Protein 3B98 (pdb70)

Structure (mmCIF, N/CA/C/O backbone):
data_3B98
#
_entry.id   3B98
#
_cell.length_a   58.667
_cell.length_b   87.896
_cell.length_c   190.854
_cell.angle_alpha   90.00
_cell.angle_beta   90.00
_cell.angle_gamma   90.00
#
_symmetry.space_group_name_H-M   'P 21 21 21'
#
loop_
_entity.id
_entity.type
_entity.pdbx_description
1 polymer 'Prostaglandin I2 synthase'
2 non-polymer 'PROTOPORPHYRIN IX CONTAINING FE'
3 water water
#
loop_
_atom_site.group_PDB
_atom_site.id
_atom_site.type_symbol
_atom_site.label_atom_id
_atom_site.label_alt_id
_atom_site.label_comp_id
_atom_site.label_asym_id
_atom_site.label_entity_id
_atom_site.label_seq_id
_atom_site.pdbx_PDB_ins_code
_atom_site.Cartn_x
_atom_site.Cartn_y
_atom_site.Cartn_z
_atom_site.occupancy
_atom_site.B_iso_or_equiv
_atom_site.auth_seq_id
_atom_site.auth_comp_id
_atom_site.auth_asym_id
_atom_site.auth_atom_id
_atom_site.pdbx_PDB_model_num
ATOM 1 N N . ARG A 1 13 ? 8.944 8.844 27.409 1.00 22.75 22 ARG A N 1
ATOM 2 C CA . ARG A 1 13 ? 7.947 8.154 26.532 1.00 20.96 22 ARG A CA 1
ATOM 3 C C . ARG A 1 13 ? 7.334 9.111 25.511 1.00 21.70 22 ARG A C 1
ATOM 4 O O . ARG A 1 13 ? 6.926 10.217 25.854 1.00 24.10 22 ARG A O 1
ATOM 12 N N . THR A 1 14 ? 7.269 8.666 24.261 1.00 20.79 23 THR A N 1
ATOM 13 C CA . THR A 1 14 ? 6.699 9.445 23.168 1.00 21.45 23 THR A CA 1
ATOM 14 C C . THR A 1 14 ? 5.777 8.549 22.336 1.00 19.96 23 THR A C 1
ATOM 15 O O . THR A 1 14 ? 6.073 7.369 22.132 1.00 19.65 23 THR A O 1
ATOM 19 N N . ARG A 1 15 ? 4.655 9.105 21.882 1.00 20.65 24 ARG A N 1
ATOM 20 C CA . ARG A 1 15 ? 3.740 8.399 20.978 1.00 21.17 24 ARG A CA 1
ATOM 21 C C . ARG A 1 15 ? 4.414 7.992 19.673 1.00 22.54 24 ARG A C 1
ATOM 22 O O . ARG A 1 15 ? 5.065 8.810 19.023 1.00 22.79 24 ARG A O 1
ATOM 30 N N . ARG A 1 16 ? 4.243 6.726 19.299 1.00 21.40 25 ARG A N 1
ATOM 31 C CA . ARG A 1 16 ? 4.641 6.234 17.981 1.00 20.36 25 ARG A CA 1
ATOM 32 C C . ARG A 1 16 ? 3.419 6.252 17.066 1.00 19.38 25 ARG A C 1
ATOM 33 O O . ARG A 1 16 ? 2.306 6.533 17.518 1.00 17.77 25 ARG A O 1
ATOM 41 N N . ARG A 1 17 ? 3.631 5.971 15.782 1.00 20.61 26 ARG A N 1
ATOM 42 C CA . ARG A 1 17 ? 2.570 6.045 14.773 1.00 22.60 26 ARG A CA 1
ATOM 43 C C . ARG A 1 17 ? 1.399 5.141 15.152 1.00 20.01 26 ARG A C 1
ATOM 44 O O . ARG A 1 17 ? 1.590 3.983 15.527 1.00 18.50 26 ARG A O 1
ATOM 52 N N . ASN A 1 18 ? 0.195 5.701 15.074 1.00 19.02 27 ASN A N 1
ATOM 53 C CA . ASN A 1 18 ? -1.047 4.984 15.363 1.00 20.53 27 ASN A CA 1
ATOM 54 C C . ASN A 1 18 ? -1.223 4.481 16.807 1.00 20.19 27 ASN A C 1
ATOM 55 O O . ASN A 1 18 ? -2.170 3.761 17.090 1.00 20.30 27 ASN A O 1
ATOM 60 N N . GLU A 1 19 ? -0.328 4.862 17.713 1.00 18.74 28 GLU A N 1
ATOM 61 C CA . GLU A 1 19 ? -0.543 4.580 19.131 1.00 17.98 28 GLU A CA 1
ATOM 62 C C . GLU A 1 19 ? -1.719 5.435 19.627 1.00 16.05 28 GLU A C 1
ATOM 63 O O . GLU A 1 19 ? -2.006 6.490 19.045 1.00 13.05 28 GLU A O 1
ATOM 69 N N . PRO A 1 20 ? -2.435 4.967 20.673 1.00 15.48 29 PRO A N 1
ATOM 70 C CA . PRO A 1 20 ? -3.533 5.758 21.234 1.00 15.97 29 PRO A CA 1
ATOM 71 C C . PRO A 1 20 ? -3.054 7.114 21.761 1.00 15.22 29 PRO A C 1
ATOM 72 O O . PRO A 1 20 ? -1.857 7.290 21.991 1.00 15.75 29 PRO A O 1
ATOM 76 N N . PRO A 1 21 ? -3.981 8.074 21.948 1.00 15.22 30 PRO A N 1
ATOM 77 C CA . PRO A 1 21 ? -3.630 9.295 22.664 1.00 14.90 30 PRO A CA 1
ATOM 78 C C . PRO A 1 21 ? -2.916 8.981 23.988 1.00 16.63 30 PRO A C 1
ATOM 79 O O . PRO A 1 21 ? -3.237 7.984 24.647 1.00 13.19 30 PRO A O 1
ATOM 83 N N . LEU A 1 22 ? -1.964 9.835 24.359 1.00 15.25 31 LEU A N 1
ATOM 84 C CA . LEU A 1 22 ? -1.099 9.600 25.508 1.00 15.57 31 LEU A CA 1
ATOM 85 C C . LEU A 1 22 ? -1.311 10.695 26.542 1.00 16.76 31 LEU A C 1
ATOM 86 O O . LEU A 1 22 ? -1.249 11.892 26.225 1.00 18.95 31 LEU A O 1
ATOM 91 N N . ASP A 1 23 ? -1.580 10.277 27.778 1.00 16.63 32 ASP A N 1
ATOM 92 C CA . ASP A 1 23 ? -1.853 11.209 28.866 1.00 17.06 32 ASP A CA 1
ATOM 93 C C . ASP A 1 23 ? -1.001 10.843 30.071 1.00 17.60 32 ASP A C 1
ATOM 94 O O . ASP A 1 23 ? -1.314 9.903 30.811 1.00 16.02 32 ASP A O 1
ATOM 99 N N . LYS A 1 24 ? 0.083 11.596 30.251 1.00 17.88 33 LYS A N 1
ATOM 100 C CA . LYS A 1 24 ? 1.093 11.306 31.261 1.00 15.83 33 LYS A CA 1
ATOM 101 C C . LYS A 1 24 ? 0.759 11.873 32.640 1.00 16.10 33 LYS A C 1
ATOM 102 O O . LYS A 1 24 ? 1.230 11.362 33.651 1.00 12.41 33 LYS A O 1
ATOM 108 N N . GLY A 1 25 ? -0.043 12.934 32.687 1.00 15.88 34 GLY A N 1
ATOM 109 C CA . GLY A 1 25 ? -0.257 13.653 33.938 1.00 15.77 34 GLY A CA 1
ATOM 110 C C . GLY A 1 25 ? 0.952 14.512 34.295 1.00 17.83 34 GLY A C 1
ATOM 111 O O . GLY A 1 25 ? 2.010 14.404 33.678 1.00 15.51 34 GLY A O 1
ATOM 112 N N . MET A 1 26 ? 0.802 15.363 35.303 1.00 18.14 35 MET A N 1
ATOM 113 C CA . MET A 1 26 ? 1.853 16.321 35.641 1.00 21.41 35 MET A CA 1
ATOM 114 C C . MET A 1 26 ? 2.913 15.813 36.616 1.00 18.19 35 MET A C 1
ATOM 115 O O . MET A 1 26 ? 4.017 16.355 36.664 1.00 17.79 35 MET A O 1
ATOM 120 N N . ILE A 1 27 ? 2.584 14.775 37.381 1.00 17.89 36 ILE A N 1
ATOM 121 C CA . ILE A 1 27 ? 3.535 14.173 38.328 1.00 16.62 36 ILE A CA 1
ATOM 122 C C . ILE A 1 27 ? 4.470 13.198 37.606 1.00 17.88 36 ILE A C 1
ATOM 123 O O . ILE A 1 27 ? 4.016 12.170 37.085 1.00 15.29 36 ILE A O 1
ATOM 128 N N . PRO A 1 28 ? 5.786 13.522 37.564 1.00 19.39 37 PRO A N 1
ATOM 129 C CA . PRO A 1 28 ? 6.752 12.675 36.870 1.00 19.66 37 PRO A CA 1
ATOM 130 C C . PRO A 1 28 ? 6.748 11.258 37.435 1.00 21.41 37 PRO A C 1
ATOM 131 O O . PRO A 1 28 ? 6.705 11.082 38.656 1.00 22.52 37 PRO A O 1
ATOM 135 N N . TRP A 1 29 ? 6.767 10.276 36.531 1.00 20.76 38 TRP A N 1
ATOM 136 C CA . TRP A 1 29 ? 6.790 8.841 36.845 1.00 20.41 38 TRP A CA 1
ATOM 137 C C . TRP A 1 29 ? 5.464 8.319 37.404 1.00 20.38 38 TRP A C 1
ATOM 138 O O . TRP A 1 29 ? 4.879 7.371 36.855 1.00 18.91 38 TRP A O 1
ATOM 149 N N . LEU A 1 30 ? 5.000 8.936 38.489 1.00 18.56 39 LEU A N 1
ATOM 150 C CA . LEU A 1 30 ? 3.780 8.513 39.173 1.00 20.11 39 LEU A CA 1
ATOM 151 C C . LEU A 1 30 ? 2.534 8.709 38.313 1.00 18.90 39 LEU A C 1
ATOM 152 O O . LEU A 1 30 ? 1.648 7.849 38.291 1.00 19.48 39 LEU A O 1
ATOM 157 N N . GLY A 1 31 ? 2.475 9.836 37.608 1.00 17.50 40 GLY A N 1
ATOM 158 C CA . GLY A 1 31 ? 1.365 10.138 36.700 1.00 17.60 40 GLY A CA 1
ATOM 159 C C . GLY A 1 31 ? 0.001 10.173 37.365 1.00 17.42 40 GLY A C 1
ATOM 160 O O . GLY A 1 31 ? -0.203 10.881 38.360 1.00 15.42 40 GLY A O 1
ATOM 161 N N . HIS A 1 32 ? -0.922 9.385 36.816 1.00 14.83 41 HIS A N 1
ATOM 162 C CA . HIS A 1 32 ? -2.307 9.360 37.266 1.00 13.90 41 HIS A CA 1
ATOM 163 C C . HIS A 1 32 ? -2.609 8.268 38.309 1.00 14.71 41 HIS A C 1
ATOM 164 O O . HIS A 1 32 ? -3.768 8.022 38.620 1.00 14.61 41 HIS A O 1
ATOM 171 N N . ALA A 1 33 ? -1.578 7.620 38.841 1.00 15.09 42 ALA A N 1
ATOM 172 C CA . ALA A 1 33 ? -1.774 6.491 39.762 1.00 18.64 42 ALA A CA 1
ATOM 173 C C . ALA A 1 33 ? -2.809 6.736 40.874 1.00 18.48 42 ALA A C 1
ATOM 174 O O . ALA A 1 33 ? -3.730 5.933 41.061 1.00 17.31 42 ALA A O 1
ATOM 176 N N . LEU A 1 34 ? -2.682 7.862 41.573 1.00 20.29 43 LEU A N 1
ATOM 177 C CA . LEU A 1 34 ? -3.539 8.165 42.721 1.00 20.38 43 LEU A CA 1
ATOM 178 C C . LEU A 1 34 ? -5.002 8.389 42.328 1.00 20.28 43 LEU A C 1
ATOM 179 O O . LEU A 1 34 ? -5.902 7.765 42.894 1.00 18.84 43 LEU A O 1
ATOM 184 N N . GLU A 1 35 ? -5.226 9.297 41.379 1.00 18.89 44 GLU A N 1
ATOM 185 C CA . GLU A 1 35 ? -6.565 9.628 40.887 1.00 18.75 44 GLU A CA 1
ATOM 186 C C . GLU A 1 35 ? -7.288 8.417 40.289 1.00 16.15 44 GLU A C 1
ATOM 187 O O . GLU A 1 35 ? -8.460 8.194 40.569 1.00 15.94 44 GLU A O 1
ATOM 193 N N . PHE A 1 36 ? -6.578 7.659 39.457 1.00 17.84 45 PHE A N 1
ATOM 194 C CA . PHE A 1 36 ? -7.075 6.407 38.867 1.00 18.36 45 PHE A CA 1
ATOM 195 C C . PHE A 1 36 ? -7.573 5.441 39.965 1.00 17.80 45 PHE A C 1
ATOM 196 O O . PHE A 1 36 ? -8.665 4.880 39.867 1.00 17.09 45 PHE A O 1
ATOM 204 N N . GLY A 1 37 ? -6.776 5.263 41.015 1.00 20.03 46 GLY A N 1
ATOM 205 C CA . GLY A 1 37 ? -7.121 4.333 42.093 1.00 20.26 46 GLY A CA 1
ATOM 206 C C . GLY A 1 37 ? -8.271 4.784 42.974 1.00 22.10 46 GLY A C 1
ATOM 207 O O . GLY A 1 37 ? -9.060 3.959 43.445 1.00 24.13 46 GLY A O 1
ATOM 208 N N . LYS A 1 38 ? -8.378 6.094 43.188 1.00 21.74 47 LYS A N 1
ATOM 209 C CA . LYS A 1 38 ? -9.384 6.656 44.099 1.00 23.30 47 LYS A CA 1
ATOM 210 C C . LYS A 1 38 ? -10.826 6.559 43.599 1.00 22.27 47 LYS A C 1
ATOM 211 O O . LYS A 1 38 ? -11.755 6.364 44.392 1.00 20.47 47 LYS A O 1
ATOM 217 N N . ASP A 1 39 ? -11.012 6.724 42.291 1.00 19.42 48 ASP A N 1
ATOM 218 C CA . ASP A 1 39 ? -12.312 6.523 41.651 1.00 17.28 48 ASP A CA 1
ATOM 219 C C . ASP A 1 39 ? -12.047 6.205 40.187 1.00 16.93 48 ASP A C 1
ATOM 220 O O . ASP A 1 39 ? -11.902 7.108 39.368 1.00 15.56 48 ASP A O 1
ATOM 225 N N . ALA A 1 40 ? -11.957 4.910 39.879 1.00 16.55 49 ALA A N 1
ATOM 226 C CA . ALA A 1 40 ? -11.566 4.446 38.556 1.00 17.54 49 ALA A CA 1
ATOM 227 C C . ALA A 1 40 ? -12.585 4.825 37.481 1.00 17.18 49 ALA A C 1
ATOM 228 O O . ALA A 1 40 ? -12.205 5.131 36.353 1.00 17.98 49 ALA A O 1
ATOM 230 N N . ALA A 1 41 ? -13.867 4.811 37.844 1.00 15.72 50 ALA A N 1
ATOM 231 C CA . ALA A 1 41 ? -14.949 5.146 36.923 1.00 17.03 50 ALA A CA 1
ATOM 232 C C . ALA A 1 41 ? -14.939 6.625 36.579 1.00 16.70 50 ALA A C 1
ATOM 233 O O . ALA A 1 41 ? -15.091 6.980 35.422 1.00 14.37 50 ALA A O 1
ATOM 235 N N . LYS A 1 42 ? -14.772 7.473 37.591 1.00 16.83 51 LYS A N 1
ATOM 236 C CA . LYS A 1 42 ? -14.704 8.919 37.394 1.00 18.49 51 LYS A CA 1
ATOM 237 C C . LYS A 1 42 ? -13.518 9.291 36.501 1.00 15.86 51 LYS A C 1
ATOM 238 O O . LYS A 1 42 ? -13.682 10.028 35.528 1.00 16.53 51 LYS A O 1
ATOM 244 N N . PHE A 1 43 ? -12.337 8.774 36.844 1.00 13.94 52 PHE A N 1
ATOM 245 C CA . PHE A 1 43 ? -11.106 9.027 36.098 1.00 15.27 52 PHE A CA 1
ATOM 246 C C . PHE A 1 43 ? -11.169 8.534 34.642 1.00 16.01 52 PHE A C 1
ATOM 247 O O . PHE A 1 43 ? -10.863 9.290 33.716 1.00 15.59 52 PHE A O 1
ATOM 255 N N . LEU A 1 44 ? -11.562 7.273 34.442 1.00 15.91 53 LEU A N 1
ATOM 256 C CA . LEU A 1 44 ? -11.646 6.708 33.091 1.00 15.23 53 LEU A CA 1
ATOM 257 C C . LEU A 1 44 ? -12.765 7.316 32.251 1.00 14.60 53 LEU A C 1
ATOM 258 O O . LEU A 1 44 ? -12.670 7.344 31.024 1.00 16.60 53 LEU A O 1
ATOM 263 N N . THR A 1 45 ? -13.816 7.805 32.903 1.00 14.56 54 THR A N 1
ATOM 264 C CA . THR A 1 45 ? -14.871 8.544 32.207 1.00 16.72 54 THR A CA 1
ATOM 265 C C . THR A 1 45 ? -14.346 9.905 31.724 1.00 16.59 54 THR A C 1
ATOM 266 O O . THR A 1 45 ? -14.587 10.296 30.585 1.00 17.41 54 THR A O 1
ATOM 270 N N . ARG A 1 46 ? -13.633 10.604 32.606 1.00 18.54 55 ARG A N 1
ATOM 271 C CA . ARG A 1 46 ? -12.942 11.862 32.298 1.00 21.39 55 ARG A CA 1
ATOM 272 C C . ARG A 1 46 ? -11.984 11.671 31.116 1.00 18.53 55 ARG A C 1
ATOM 273 O O . ARG A 1 46 ? -11.935 12.492 30.201 1.00 20.47 55 ARG A O 1
ATOM 281 N N . MET A 1 47 ? -11.223 10.583 31.152 1.00 16.33 56 MET A N 1
ATOM 282 C CA . MET A 1 47 ? -10.274 10.259 30.090 1.00 16.11 56 MET A CA 1
ATOM 283 C C . MET A 1 47 ? -10.962 9.945 28.763 1.00 14.69 56 MET A C 1
ATOM 284 O O . MET A 1 47 ? -10.474 10.355 27.714 1.00 16.23 56 MET A O 1
ATOM 289 N N . LYS A 1 48 ? -12.096 9.241 28.818 1.00 14.73 57 LYS A N 1
ATOM 290 C CA . LYS A 1 48 ? -12.900 8.955 27.625 1.00 17.09 57 LYS A CA 1
ATOM 291 C C . LYS A 1 48 ? -13.422 10.246 26.989 1.00 18.02 57 LYS A C 1
ATOM 292 O O . LYS A 1 48 ? -13.351 10.411 25.774 1.00 16.76 57 LYS A O 1
ATOM 298 N N . GLU A 1 49 ? -13.936 11.155 27.816 1.00 18.65 58 GLU A N 1
ATOM 299 C CA . GLU A 1 49 ? -14.449 12.433 27.326 1.00 20.96 58 GLU A CA 1
ATOM 300 C C . GLU A 1 49 ? -13.334 13.236 26.651 1.00 19.55 58 GLU A C 1
ATOM 301 O O . GLU A 1 49 ? -13.562 13.894 25.639 1.00 18.55 58 GLU A O 1
ATOM 307 N N . LYS A 1 50 ? -12.136 13.158 27.218 1.00 16.89 59 LYS A N 1
ATOM 308 C CA . LYS A 1 50 ? -10.955 13.864 26.710 1.00 20.02 59 LYS A CA 1
ATOM 309 C C . LYS A 1 50 ? -10.398 13.275 25.399 1.00 18.22 59 LYS A C 1
ATOM 310 O O . LYS A 1 50 ? -10.093 14.016 24.457 1.00 18.82 59 LYS A O 1
ATOM 316 N N . HIS A 1 51 ? -10.267 11.951 25.349 1.00 16.12 60 HIS A N 1
ATOM 317 C CA . HIS A 1 51 ? -9.493 11.286 24.292 1.00 16.53 60 HIS A CA 1
ATOM 318 C C . HIS A 1 51 ? -10.274 10.339 23.389 1.00 15.68 60 HIS A C 1
ATOM 319 O O . HIS A 1 51 ? -9.787 9.968 22.316 1.00 14.05 60 HIS A O 1
ATOM 326 N N . GLY A 1 52 ? -11.454 9.913 23.834 1.00 14.66 61 GLY A N 1
ATOM 327 C CA . GLY A 1 52 ? -12.240 8.939 23.077 1.00 13.96 61 GLY A CA 1
ATOM 328 C C . GLY A 1 52 ? -12.175 7.535 23.649 1.00 15.04 61 GLY A C 1
ATOM 329 O O . GLY A 1 52 ? -11.909 7.350 24.835 1.00 14.11 61 GLY A O 1
ATOM 330 N N . ASP A 1 53 ? -12.418 6.548 22.789 1.00 15.84 62 ASP A N 1
ATOM 331 C CA . ASP A 1 53 ? -12.587 5.150 23.190 1.00 18.36 62 ASP A CA 1
ATOM 332 C C . ASP A 1 53 ? -11.299 4.395 23.501 1.00 17.48 62 ASP A C 1
ATOM 333 O O . ASP A 1 53 ? -11.343 3.263 23.999 1.00 16.31 62 ASP A O 1
ATOM 338 N N . ILE A 1 54 ? -10.161 5.002 23.188 1.00 14.84 63 ILE A N 1
ATOM 339 C CA . ILE A 1 54 ? -8.880 4.384 23.487 1.00 14.34 63 ILE A CA 1
ATOM 340 C C . ILE A 1 54 ? -7.859 5.464 23.830 1.00 15.24 63 ILE A C 1
ATOM 341 O O . ILE A 1 54 ? -7.797 6.503 23.166 1.00 14.43 63 ILE A O 1
ATOM 346 N N . PHE A 1 55 ? -7.093 5.226 24.895 1.00 13.45 64 PHE A N 1
ATOM 347 C CA . PHE A 1 55 ? -6.076 6.168 25.354 1.00 14.40 64 PHE A CA 1
ATOM 348 C C . PHE A 1 55 ? -5.107 5.405 26.241 1.00 16.06 64 PHE A C 1
ATOM 349 O O . PHE A 1 55 ? -5.431 4.328 26.749 1.00 17.46 64 PHE A O 1
ATOM 357 N N . THR A 1 56 ? -3.927 5.977 26.428 1.00 14.55 65 THR A N 1
ATOM 358 C CA . THR A 1 56 ? -2.882 5.374 27.240 1.00 15.81 65 THR A CA 1
ATOM 359 C C . THR A 1 56 ? -2.586 6.334 28.380 1.00 16.89 65 THR A C 1
ATOM 360 O O . THR A 1 56 ? -2.346 7.524 28.147 1.00 16.59 65 THR A O 1
ATOM 364 N N . VAL A 1 57 ? -2.654 5.826 29.611 1.00 15.33 66 VAL A N 1
ATOM 365 C CA . VAL A 1 57 ? -2.310 6.637 30.773 1.00 16.22 66 VAL A CA 1
ATOM 366 C C . VAL A 1 57 ? -1.036 6.144 31.444 1.00 16.31 66 VAL A C 1
ATOM 367 O O . VAL A 1 57 ? -0.748 4.944 31.478 1.00 15.16 66 VAL A O 1
ATOM 371 N N . ARG A 1 58 ? -0.267 7.096 31.956 1.00 17.69 67 ARG A N 1
ATOM 372 C CA . ARG A 1 58 ? 0.868 6.801 32.814 1.00 18.41 67 ARG A CA 1
ATOM 373 C C . ARG A 1 58 ? 0.375 6.644 34.259 1.00 20.23 67 ARG A C 1
ATOM 374 O O . ARG A 1 58 ? -0.414 7.463 34.755 1.00 18.65 67 ARG A O 1
ATOM 382 N N . ALA A 1 59 ? 0.833 5.585 34.924 1.00 20.16 68 ALA A N 1
ATOM 383 C CA . ALA A 1 59 ? 0.520 5.363 36.333 1.00 18.96 68 ALA A CA 1
ATOM 384 C C . ALA A 1 59 ? 1.629 4.533 36.973 1.00 20.24 68 ALA A C 1
ATOM 385 O O . ALA A 1 59 ? 1.850 3.389 36.586 1.00 18.51 68 ALA A O 1
ATOM 387 N N . ALA A 1 60 ? 2.335 5.136 37.931 1.00 20.44 69 ALA A N 1
ATOM 388 C CA . ALA A 1 60 ? 3.453 4.489 38.642 1.00 21.77 69 ALA A CA 1
ATOM 389 C C . ALA A 1 60 ? 4.506 3.876 37.710 1.00 21.99 69 ALA A C 1
ATOM 390 O O . ALA A 1 60 ? 4.889 2.717 37.859 1.00 24.09 69 ALA A O 1
ATOM 392 N N . GLY A 1 61 ? 4.958 4.667 36.739 1.00 22.78 70 GLY A N 1
ATOM 393 C CA . GLY A 1 61 ? 6.029 4.266 35.825 1.00 21.45 70 GLY A CA 1
ATOM 394 C C . GLY A 1 61 ? 5.609 3.323 34.712 1.00 20.42 70 GLY A C 1
ATOM 395 O O . GLY A 1 61 ? 6.419 2.968 33.857 1.00 19.71 70 GLY A O 1
ATOM 396 N N . LEU A 1 62 ? 4.342 2.924 34.723 1.00 19.55 71 LEU A N 1
ATOM 397 C CA . LEU A 1 62 ? 3.806 1.997 33.736 1.00 21.93 71 LEU A CA 1
ATOM 398 C C . LEU A 1 62 ? 2.860 2.744 32.829 1.00 20.04 71 LEU A C 1
ATOM 399 O O . LEU A 1 62 ? 2.271 3.755 33.230 1.00 18.90 71 LEU A O 1
ATOM 404 N N . TYR A 1 63 ? 2.708 2.242 31.609 1.00 18.03 72 TYR A N 1
ATOM 405 C CA . TYR A 1 63 ? 1.744 2.811 30.675 1.00 19.55 72 TYR A CA 1
ATOM 406 C C . TYR A 1 63 ? 0.612 1.838 30.430 1.00 17.45 72 TYR A C 1
ATOM 407 O O . TYR A 1 63 ? 0.833 0.686 30.073 1.00 19.22 72 TYR A O 1
ATOM 416 N N . ILE A 1 64 ? -0.602 2.317 30.677 1.00 18.20 73 ILE A N 1
ATOM 417 C CA . ILE A 1 64 ? -1.798 1.497 30.609 1.00 16.17 73 ILE A CA 1
ATOM 418 C C . ILE A 1 64 ? -2.726 2.014 29.524 1.00 14.57 73 ILE A C 1
ATOM 419 O O . ILE A 1 64 ? -3.276 3.110 29.629 1.00 14.14 73 ILE A O 1
ATOM 424 N N . THR A 1 65 ? -2.896 1.211 28.481 1.00 13.41 74 THR A N 1
ATOM 425 C CA . THR A 1 65 ? -3.842 1.531 27.418 1.00 12.69 74 THR A CA 1
ATOM 426 C C . THR A 1 65 ? -5.216 1.017 27.808 1.00 11.87 74 THR A C 1
ATOM 427 O O . THR A 1 65 ? -5.369 -0.153 28.137 1.00 11.49 74 THR A O 1
ATOM 431 N N . VAL A 1 66 ? -6.206 1.906 27.766 1.00 13.90 75 VAL A N 1
ATOM 432 C CA . VAL A 1 66 ? -7.580 1.565 28.112 1.00 15.55 75 VAL A CA 1
ATOM 433 C C . VAL A 1 66 ? -8.446 1.543 26.850 1.00 17.35 75 VAL A C 1
ATOM 434 O O . VAL A 1 66 ? -8.386 2.464 26.023 1.00 15.06 75 VAL A O 1
ATOM 438 N N . LEU A 1 67 ? -9.243 0.485 26.721 1.00 15.35 76 LEU A N 1
ATOM 439 C CA . LEU A 1 67 ? -10.120 0.266 25.577 1.00 15.32 76 LEU A CA 1
ATOM 440 C C . LEU A 1 67 ? -11.561 0.233 26.063 1.00 13.66 76 LEU A C 1
ATOM 441 O O . LEU A 1 67 ? -11.905 -0.553 26.958 1.00 13.91 76 LEU A O 1
ATOM 446 N N . LEU A 1 68 ? -12.398 1.060 25.441 1.00 13.27 77 LEU A N 1
ATOM 447 C CA . LEU A 1 68 ? -13.773 1.314 25.879 1.00 14.65 77 LEU A CA 1
ATOM 448 C C . LEU A 1 68 ? -14.794 1.149 24.744 1.00 15.01 77 LEU A C 1
ATOM 449 O O . LEU A 1 68 ? -15.962 1.501 24.897 1.00 15.85 77 LEU A O 1
ATOM 454 N N . ASP A 1 69 ? -14.334 0.634 23.609 1.00 14.63 78 ASP A N 1
ATOM 455 C CA . ASP A 1 69 ? -15.201 0.262 22.493 1.00 14.74 78 ASP A CA 1
ATOM 456 C C . ASP A 1 69 ? -15.588 -1.193 22.715 1.00 15.11 78 ASP A C 1
ATOM 457 O O . ASP A 1 69 ? -14.804 -2.096 22.418 1.00 15.31 78 ASP A O 1
ATOM 462 N N . SER A 1 70 ? -16.788 -1.411 23.254 1.00 16.26 79 SER A N 1
ATOM 463 C CA . SER A 1 70 ? -17.230 -2.754 23.666 1.00 17.50 79 SER A CA 1
ATOM 464 C C . SER A 1 70 ? -17.385 -3.756 22.526 1.00 18.50 79 SER A C 1
ATOM 465 O O . SER A 1 70 ? -17.366 -4.962 22.761 1.00 18.05 79 SER A O 1
ATOM 468 N N . ASN A 1 71 ? -17.520 -3.255 21.301 1.00 18.64 80 ASN A N 1
ATOM 469 C CA . ASN A 1 71 ? -17.605 -4.118 20.120 1.00 23.04 80 ASN A CA 1
ATOM 470 C C . ASN A 1 71 ? -16.307 -4.873 19.835 1.00 21.76 80 ASN A C 1
ATOM 471 O O . ASN A 1 71 ? -16.314 -5.880 19.131 1.00 22.94 80 ASN A O 1
ATOM 476 N N . CYS A 1 72 ? -15.202 -4.386 20.399 1.00 19.33 81 CYS A N 1
ATOM 477 C CA . CYS A 1 72 ? -13.882 -4.976 20.188 1.00 20.52 81 CYS A CA 1
ATOM 478 C C . CYS A 1 72 ? -13.383 -5.854 21.329 1.00 19.22 81 CYS A C 1
ATOM 479 O O . CYS A 1 72 ? -12.405 -6.588 21.148 1.00 18.66 81 CYS A O 1
ATOM 482 N N . TYR A 1 73 ? -14.018 -5.752 22.501 1.00 15.77 82 TYR A N 1
ATOM 483 C CA . TYR A 1 73 ? -13.525 -6.424 23.711 1.00 16.52 82 TYR A CA 1
ATOM 484 C C . TYR A 1 73 ? -13.195 -7.887 23.465 1.00 16.51 82 TYR A C 1
ATOM 485 O O . TYR A 1 73 ? -12.075 -8.313 23.712 1.00 13.49 82 TYR A O 1
ATOM 494 N N . ASP A 1 74 ? -14.181 -8.639 22.966 1.00 18.25 83 ASP A N 1
ATOM 495 C CA . ASP A 1 74 ? -14.059 -10.089 22.768 1.00 20.52 83 ASP A CA 1
ATOM 496 C C . ASP A 1 74 ? -12.893 -10.459 21.851 1.00 20.46 83 ASP A C 1
ATOM 497 O O . ASP A 1 74 ? -12.056 -11.295 22.203 1.00 20.92 83 ASP A O 1
ATOM 502 N N . ALA A 1 75 ? -12.845 -9.832 20.678 1.00 20.72 84 ALA A N 1
ATOM 503 C CA . ALA A 1 75 ? -11.828 -10.135 19.673 1.00 18.76 84 ALA A CA 1
ATOM 504 C C . ALA A 1 75 ? -10.411 -9.796 20.137 1.00 18.98 84 ALA A C 1
ATOM 505 O O . ALA A 1 75 ? -9.485 -10.587 19.945 1.00 19.59 84 ALA A O 1
ATOM 507 N N . VAL A 1 76 ? -10.245 -8.626 20.750 1.00 16.39 85 VAL A N 1
ATOM 508 C CA . VAL A 1 76 ? -8.939 -8.206 21.272 1.00 16.23 85 VAL A CA 1
ATOM 509 C C . VAL A 1 76 ? -8.440 -9.172 22.350 1.00 17.11 85 VAL A C 1
ATOM 510 O O . VAL A 1 76 ? -7.323 -9.690 22.267 1.00 17.77 85 VAL A O 1
ATOM 514 N N . LEU A 1 77 ? -9.286 -9.436 23.340 1.00 16.60 86 LEU A N 1
ATOM 515 C CA . LEU A 1 77 ? -8.902 -10.263 24.487 1.00 19.49 86 LEU A CA 1
ATOM 516 C C . LEU A 1 77 ? -8.708 -11.745 24.146 1.00 19.72 86 LEU A C 1
ATOM 517 O O . LEU A 1 77 ? -8.122 -12.496 24.929 1.00 19.51 86 LEU A O 1
ATOM 522 N N . SER A 1 78 ? -9.176 -12.155 22.970 1.00 21.61 87 SER A N 1
ATOM 523 C CA . SER A 1 78 ? -9.030 -13.546 22.528 1.00 22.65 87 SER A CA 1
ATOM 524 C C . SER A 1 78 ? -7.579 -13.884 22.193 1.00 23.42 87 SER A C 1
ATOM 525 O O . SER A 1 78 ? -7.194 -15.056 22.184 1.00 24.44 87 SER A O 1
ATOM 528 N N . ASP A 1 79 ? -6.776 -12.852 21.940 1.00 21.63 88 ASP A N 1
ATOM 529 C CA . ASP A 1 79 ? -5.362 -13.027 21.625 1.00 24.26 88 ASP A CA 1
ATOM 530 C C . ASP A 1 79 ? -4.531 -13.263 22.892 1.00 25.56 88 ASP A C 1
ATOM 531 O O . ASP A 1 79 ? -3.892 -12.346 23.418 1.00 25.56 88 ASP A O 1
ATOM 536 N N . VAL A 1 80 ? -4.527 -14.505 23.361 1.00 24.65 89 VAL A N 1
ATOM 537 C CA . VAL A 1 80 ? -3.794 -14.864 24.571 1.00 26.53 89 VAL A CA 1
ATOM 538 C C . VAL A 1 80 ? -2.286 -14.956 24.333 1.00 26.56 89 VAL A C 1
ATOM 539 O O . VAL A 1 80 ? -1.504 -14.978 25.283 1.00 27.10 89 VAL A O 1
ATOM 543 N N . ALA A 1 81 ? -1.881 -14.985 23.065 1.00 26.77 90 ALA A N 1
ATOM 544 C CA . ALA A 1 81 ? -0.463 -14.978 22.723 1.00 26.68 90 ALA A CA 1
ATOM 545 C C . ALA A 1 81 ? 0.161 -13.584 22.876 1.00 25.87 90 ALA A C 1
ATOM 546 O O . ALA A 1 81 ? 1.365 -13.463 23.114 1.00 25.40 90 ALA A O 1
ATOM 548 N N . SER A 1 82 ? -0.654 -12.541 22.740 1.00 23.81 91 SER A N 1
ATOM 549 C CA . SER A 1 82 ? -0.173 -11.166 22.888 1.00 24.36 91 SER A CA 1
ATOM 550 C C . SER A 1 82 ? -0.610 -10.518 24.194 1.00 23.56 91 SER A C 1
ATOM 551 O O . SER A 1 82 ? -0.088 -9.467 24.564 1.00 23.86 91 SER A O 1
ATOM 554 N N . LEU A 1 83 ? -1.579 -11.128 24.877 1.00 23.44 92 LEU A N 1
ATOM 555 C CA . LEU A 1 83 ? -2.184 -10.508 26.054 1.00 22.94 92 LEU A CA 1
ATOM 556 C C . LEU A 1 83 ? -2.310 -11.459 27.241 1.00 24.59 92 LEU A C 1
ATOM 557 O O . LEU A 1 83 ? -3.204 -12.307 27.280 1.00 26.04 92 LEU A O 1
ATOM 562 N N . ASP A 1 84 ? -1.427 -11.279 28.217 1.00 24.37 93 ASP A N 1
ATOM 563 C CA . ASP A 1 84 ? -1.304 -12.185 29.358 1.00 24.10 93 ASP A CA 1
ATOM 564 C C . ASP A 1 84 ? -2.133 -11.722 30.560 1.00 23.92 93 ASP A C 1
ATOM 565 O O . ASP A 1 84 ? -2.087 -10.556 30.946 1.00 19.71 93 ASP A O 1
ATOM 570 N N . GLN A 1 85 ? -2.885 -12.647 31.148 1.00 24.66 94 GLN A N 1
ATOM 571 C CA . GLN A 1 85 ? -3.664 -12.353 32.348 1.00 27.54 94 GLN A CA 1
ATOM 572 C C . GLN A 1 85 ? -2.918 -12.772 33.620 1.00 27.40 94 GLN A C 1
ATOM 573 O O . GLN A 1 85 ? -3.087 -12.160 34.671 1.00 26.50 94 GLN A O 1
ATOM 579 N N . THR A 1 86 ? -2.089 -13.806 33.500 1.00 27.37 95 THR A N 1
ATOM 580 C CA . THR A 1 86 ? -1.449 -14.461 34.642 1.00 29.48 95 THR A CA 1
ATOM 581 C C . THR A 1 86 ? -0.543 -13.564 35.494 1.00 30.13 95 THR A C 1
ATOM 582 O O . THR A 1 86 ? -0.569 -13.658 36.725 1.00 29.05 95 THR A O 1
ATOM 586 N N . SER A 1 87 ? 0.238 -12.694 34.851 1.00 28.07 96 SER A N 1
ATOM 587 C CA . SER A 1 87 ? 1.225 -11.882 35.568 1.00 29.06 96 SER A CA 1
ATOM 588 C C . SER A 1 87 ? 0.601 -10.864 36.515 1.00 27.58 96 SER A C 1
ATOM 589 O O . SER A 1 87 ? 1.093 -10.676 37.632 1.00 26.78 96 SER A O 1
ATOM 592 N N . TYR A 1 88 ? -0.471 -10.206 36.077 1.00 24.40 97 TYR A N 1
ATOM 593 C CA . TYR A 1 88 ? -1.165 -9.266 36.950 1.00 24.06 97 TYR A CA 1
ATOM 594 C C . TYR A 1 88 ? -1.940 -9.987 38.058 1.00 22.38 97 TYR A C 1
ATOM 595 O O . TYR A 1 88 ? -2.021 -9.486 39.175 1.00 23.38 97 TYR A O 1
ATOM 604 N N . ALA A 1 89 ? -2.494 -11.157 37.748 1.00 19.85 98 ALA A N 1
ATOM 605 C CA . ALA A 1 89 ? -3.141 -11.998 38.763 1.00 21.36 98 ALA A CA 1
ATOM 606 C C . ALA A 1 89 ? -2.158 -12.351 39.880 1.00 21.95 98 ALA A C 1
ATOM 607 O O . ALA A 1 89 ? -2.499 -12.287 41.060 1.00 21.01 98 ALA A O 1
ATOM 609 N N . GLN A 1 90 ? -0.934 -12.707 39.493 1.00 23.11 99 GLN A N 1
ATOM 610 C CA . GLN A 1 90 ? 0.134 -12.999 40.444 1.00 24.97 99 GLN A CA 1
ATOM 611 C C . GLN A 1 90 ? 0.461 -11.791 41.328 1.00 23.57 99 GLN A C 1
ATOM 612 O O . GLN A 1 90 ? 0.621 -11.942 42.543 1.00 22.31 99 GLN A O 1
ATOM 618 N N . VAL A 1 91 ? 0.529 -10.605 40.712 1.00 22.48 100 VAL A N 1
ATOM 619 C CA . VAL A 1 91 ? 0.712 -9.331 41.421 1.00 22.49 100 VAL A CA 1
ATOM 620 C C . VAL A 1 91 ? -0.374 -9.114 42.477 1.00 21.40 100 VAL A C 1
ATOM 621 O O . VAL A 1 91 ? -0.068 -8.826 43.637 1.00 19.76 100 VAL A O 1
ATOM 625 N N . LEU A 1 92 ? -1.635 -9.261 42.071 1.00 19.95 101 LEU A N 1
ATOM 626 C CA . LEU A 1 92 ? -2.766 -9.100 42.984 1.00 22.09 101 LEU A CA 1
ATOM 627 C C . LEU A 1 92 ? -2.769 -10.125 44.119 1.00 21.69 101 LEU A C 1
ATOM 628 O O . LEU A 1 92 ? -3.025 -9.765 45.268 1.00 19.35 101 LEU A O 1
ATOM 633 N N . MET A 1 93 ? -2.494 -11.396 43.819 1.00 21.67 102 MET A N 1
ATOM 634 C CA . MET A 1 93 ? -2.496 -12.379 44.904 1.00 25.18 102 MET A CA 1
ATOM 635 C C . MET A 1 93 ? -1.337 -12.192 45.884 1.00 22.25 102 MET A C 1
ATOM 636 O O . MET A 1 93 ? -1.470 -12.520 47.055 1.00 22.05 102 MET A O 1
ATOM 641 N N . LYS A 1 94 ? -0.232 -11.605 45.416 1.00 22.22 103 LYS A N 1
ATOM 642 C CA . LYS A 1 94 ? 0.858 -11.182 46.312 1.00 22.26 103 LYS A CA 1
ATOM 643 C C . LYS A 1 94 ? 0.426 -10.021 47.204 1.00 20.92 103 LYS A C 1
ATOM 644 O O . LYS A 1 94 ? 0.537 -10.098 48.424 1.00 19.28 103 LYS A O 1
ATOM 650 N N . ARG A 1 95 ? -0.078 -8.954 46.586 1.00 19.88 104 ARG A N 1
ATOM 651 C CA . ARG A 1 95 ? -0.436 -7.729 47.307 1.00 21.97 104 ARG A CA 1
ATOM 652 C C . ARG A 1 95 ? -1.653 -7.842 48.224 1.00 20.40 104 ARG A C 1
ATOM 653 O O . ARG A 1 95 ? -1.637 -7.311 49.332 1.00 17.70 104 ARG A O 1
ATOM 661 N N . ILE A 1 96 ? -2.704 -8.517 47.761 1.00 16.51 105 ILE A N 1
ATOM 662 C CA . ILE A 1 96 ? -3.936 -8.609 48.538 1.00 16.37 105 ILE A CA 1
ATOM 663 C C . ILE A 1 96 ? -3.877 -9.789 49.508 1.00 15.95 105 ILE A C 1
ATOM 664 O O . ILE A 1 96 ? -4.186 -9.649 50.684 1.00 15.67 105 ILE A O 1
ATOM 669 N N . PHE A 1 97 ? -3.487 -10.949 48.991 1.00 16.14 106 PHE A N 1
ATOM 670 C CA . PHE A 1 97 ? -3.633 -12.207 49.708 1.00 15.24 106 PHE A CA 1
ATOM 671 C C . PHE A 1 97 ? -2.317 -12.724 50.310 1.00 16.42 106 PHE A C 1
ATOM 672 O O . PHE A 1 97 ? -2.298 -13.776 50.952 1.00 18.15 106 PHE A O 1
ATOM 680 N N . ASN A 1 98 ? -1.235 -11.966 50.121 1.00 18.56 107 ASN A N 1
ATOM 681 C CA . ASN A 1 98 ? 0.130 -12.392 50.478 1.00 20.21 107 ASN A CA 1
ATOM 682 C C . ASN A 1 98 ? 0.453 -13.821 50.007 1.00 20.41 107 ASN A C 1
ATOM 683 O O . ASN A 1 98 ? 0.984 -14.640 50.756 1.00 19.09 107 ASN A O 1
ATOM 688 N N . MET A 1 99 ? 0.121 -14.101 48.748 1.00 19.63 108 MET A N 1
ATOM 689 C CA . MET A 1 99 ? 0.247 -15.440 48.189 1.00 22.00 108 MET A CA 1
ATOM 690 C C . MET A 1 99 ? 1.239 -15.515 47.040 1.00 22.84 108 MET A C 1
ATOM 691 O O . MET A 1 99 ? 1.327 -14.596 46.240 1.00 23.62 108 MET A O 1
ATOM 696 N N . ILE A 1 100 ? 1.965 -16.627 46.972 1.00 25.48 109 ILE A N 1
ATOM 697 C CA . ILE A 1 100 ? 2.770 -16.995 45.811 1.00 29.40 109 ILE A CA 1
ATOM 698 C C . ILE A 1 100 ? 2.474 -18.463 45.522 1.00 28.63 109 ILE A C 1
ATOM 699 O O . ILE A 1 100 ? 2.519 -19.290 46.430 1.00 28.08 109 ILE A O 1
ATOM 704 N N . LEU A 1 101 ? 2.164 -18.780 44.267 1.00 30.97 110 LEU A N 1
ATOM 705 C CA . LEU A 1 101 ? 1.940 -20.168 43.857 1.00 33.20 110 LEU A CA 1
ATOM 706 C C . LEU A 1 101 ? 2.895 -20.567 42.727 1.00 36.82 110 LEU A C 1
ATOM 707 O O . LEU A 1 101 ? 2.578 -20.374 41.545 1.00 37.33 110 LEU A O 1
ATOM 712 N N . PRO A 1 102 ? 4.085 -21.093 43.094 1.00 39.18 111 PRO A N 1
ATOM 713 C CA . PRO A 1 102 ? 5.088 -21.550 42.126 1.00 41.01 111 PRO A CA 1
ATOM 714 C C . PRO A 1 102 ? 4.690 -22.856 41.445 1.00 42.21 111 PRO A C 1
ATOM 715 O O . PRO A 1 102 ? 4.231 -23.792 42.115 1.00 42.79 111 PRO A O 1
ATOM 719 N N . SER A 1 103 ? 4.877 -22.905 40.125 1.00 42.98 112 SER A N 1
ATOM 720 C CA . SER A 1 103 ? 4.568 -24.082 39.294 1.00 44.20 112 SER A CA 1
ATOM 721 C C . SER A 1 103 ? 3.074 -24.419 39.298 1.00 43.13 112 SER A C 1
ATOM 722 O O . SER A 1 103 ? 2.687 -25.589 39.241 1.00 42.48 112 SER A O 1
ATOM 725 N N . HIS A 1 104 ? 2.246 -23.379 39.354 1.00 43.11 113 HIS A N 1
ATOM 726 C CA . HIS A 1 104 ? 0.800 -23.539 39.441 1.00 43.81 113 HIS A CA 1
ATOM 727 C C . HIS A 1 104 ? 0.152 -23.554 38.063 1.00 43.63 113 HIS A C 1
ATOM 728 O O . HIS A 1 104 ? 0.366 -22.638 37.263 1.00 43.46 113 HIS A O 1
ATOM 735 N N . ASN A 1 105 ? -0.629 -24.602 37.794 1.00 43.60 114 ASN A N 1
ATOM 736 C CA . ASN A 1 105 ? -1.421 -24.696 36.566 1.00 44.95 114 ASN A CA 1
ATOM 737 C C . ASN A 1 105 ? -2.756 -23.971 36.736 1.00 45.81 114 ASN A C 1
ATOM 738 O O . ASN A 1 105 ? -3.621 -24.432 37.492 1.00 44.43 114 ASN A O 1
ATOM 743 N N . PRO A 1 106 ? -2.931 -22.836 36.030 1.00 47.11 115 PRO A N 1
ATOM 744 C CA . PRO A 1 106 ? -4.128 -22.011 36.210 1.00 47.75 115 PRO A CA 1
ATOM 745 C C . PRO A 1 106 ? -5.327 -22.465 35.372 1.00 47.67 115 PRO A C 1
ATOM 746 O O . PRO A 1 106 ? -6.464 -22.335 35.822 1.00 47.51 115 PRO A O 1
ATOM 750 N N . GLU A 1 107 ? -5.072 -22.993 34.174 1.00 48.37 116 GLU A N 1
ATOM 751 C CA . GLU A 1 107 ? -6.144 -23.421 33.270 1.00 48.55 116 GLU A CA 1
ATOM 752 C C . GLU A 1 107 ? -6.877 -24.679 33.742 1.00 46.47 116 GLU A C 1
ATOM 753 O O . GLU A 1 107 ? -8.067 -24.842 33.467 1.00 46.01 116 GLU A O 1
ATOM 759 N N . SER A 1 108 ? -6.166 -25.560 34.445 1.00 43.93 117 SER A N 1
ATOM 760 C CA . SER A 1 108 ? -6.758 -26.798 34.942 1.00 43.58 117 SER A CA 1
ATOM 761 C C . SER A 1 108 ? -7.765 -26.538 36.065 1.00 43.19 117 SER A C 1
ATOM 762 O O . SER A 1 108 ? -8.772 -27.237 36.176 1.00 42.37 117 SER A O 1
ATOM 765 N N . GLU A 1 109 ? -7.497 -25.524 36.885 1.00 43.15 118 GLU A N 1
ATOM 766 C CA . GLU A 1 109 ? -8.408 -25.183 37.975 1.00 42.35 118 GLU A CA 1
ATOM 767 C C . GLU A 1 109 ? -9.578 -24.310 37.507 1.00 39.76 118 GLU A C 1
ATOM 768 O O . GLU A 1 109 ? -10.675 -24.397 38.061 1.00 37.90 118 GLU A O 1
ATOM 774 N N . LYS A 1 110 ? -9.342 -23.492 36.481 1.00 36.97 119 LYS A N 1
ATOM 775 C CA . LYS A 1 110 ? -10.412 -22.740 35.812 1.00 34.98 119 LYS A CA 1
ATOM 776 C C . LYS A 1 110 ? -11.393 -23.667 35.082 1.00 33.18 119 LYS A C 1
ATOM 777 O O . LYS A 1 110 ? -12.595 -23.396 35.017 1.00 31.43 119 LYS A O 1
ATOM 783 N N . LYS A 1 111 ? -10.872 -24.757 34.525 1.00 32.07 120 LYS A N 1
ATOM 784 C CA . LYS A 1 111 ? -11.722 -25.783 33.940 1.00 30.14 120 LYS A CA 1
ATOM 785 C C . LYS A 1 111 ? -12.523 -26.502 35.014 1.00 27.07 120 LYS A C 1
ATOM 786 O O . LYS A 1 111 ? -13.674 -26.868 34.788 1.00 25.35 120 LYS A O 1
ATOM 792 N N . ARG A 1 112 ? -11.918 -26.699 36.185 1.00 24.19 121 ARG A N 1
ATOM 793 C CA . ARG A 1 112 ? -12.631 -27.311 37.300 1.00 24.30 121 ARG A CA 1
ATOM 794 C C . ARG A 1 112 ? -13.760 -26.417 37.808 1.00 20.84 121 ARG A C 1
ATOM 795 O O . ARG A 1 112 ? -14.826 -26.910 38.161 1.00 18.78 121 ARG A O 1
ATOM 803 N N . ALA A 1 113 ? -13.526 -25.106 37.836 1.00 20.68 122 ALA A N 1
ATOM 804 C CA . ALA A 1 113 ? -14.560 -24.147 38.251 1.00 20.36 122 ALA A CA 1
ATOM 805 C C . ALA A 1 113 ? -15.758 -24.134 37.296 1.00 20.39 122 ALA A C 1
ATOM 806 O O . ALA A 1 113 ? -16.912 -24.116 37.729 1.00 20.25 122 ALA A O 1
ATOM 808 N N . GLU A 1 114 ? -15.480 -24.145 35.997 1.00 22.49 123 GLU A N 1
ATOM 809 C CA . GLU A 1 114 ? -16.538 -24.202 34.993 1.00 25.75 123 GLU A CA 1
ATOM 810 C C . GLU A 1 114 ? -17.421 -25.423 35.215 1.00 23.99 123 GLU A C 1
ATOM 811 O O . GLU A 1 114 ? -18.642 -25.308 35.269 1.00 25.86 123 GLU A O 1
ATOM 817 N N . MET A 1 115 ? -16.800 -26.587 35.368 1.00 22.61 124 MET A N 1
ATOM 818 C CA . MET A 1 115 ? -17.549 -27.833 35.470 1.00 22.90 124 MET A CA 1
ATOM 819 C C . MET A 1 115 ? -18.291 -27.965 36.801 1.00 19.82 124 MET A C 1
ATOM 820 O O . MET A 1 115 ? -19.442 -28.384 36.823 1.00 19.55 124 MET A O 1
ATOM 825 N N . HIS A 1 116 ? -17.638 -27.590 37.900 1.00 17.71 125 HIS A N 1
ATOM 826 C CA . HIS A 1 116 ? -18.227 -27.718 39.238 1.00 15.48 125 HIS A CA 1
ATOM 827 C C . HIS A 1 116 ? -19.428 -26.804 39.485 1.00 15.09 125 HIS A C 1
ATOM 828 O O . HIS A 1 116 ? -20.271 -27.094 40.332 1.00 17.02 125 HIS A O 1
ATOM 835 N N . PHE A 1 117 ? -19.503 -25.704 38.745 1.00 14.37 126 PHE A N 1
ATOM 836 C CA . PHE A 1 117 ? -20.571 -24.720 38.930 1.00 15.53 126 PHE A CA 1
ATOM 837 C C . PHE A 1 117 ? -21.611 -24.735 37.801 1.00 16.05 126 PHE A C 1
ATOM 838 O O . PHE A 1 117 ? -22.406 -23.799 37.655 1.00 15.60 126 PHE A O 1
ATOM 846 N N . GLN A 1 118 ? -21.609 -25.808 37.013 1.00 16.88 127 GLN A N 1
ATOM 847 C CA . GLN A 1 118 ? -22.652 -26.027 36.012 1.00 19.67 127 GLN A CA 1
ATOM 848 C C . GLN A 1 118 ? -23.218 -27.447 36.114 1.00 20.31 127 GLN A C 1
ATOM 849 O O . GLN A 1 118 ? -22.739 -28.252 36.916 1.00 17.52 127 GLN A O 1
ATOM 855 N N . GLY A 1 119 ? -24.240 -27.733 35.303 1.00 21.37 128 GLY A N 1
ATOM 856 C CA . GLY A 1 119 ? -24.826 -29.066 35.200 1.00 21.05 128 GLY A CA 1
ATOM 857 C C . GLY A 1 119 ? -25.283 -29.643 36.525 1.00 21.35 128 GLY A C 1
ATOM 858 O O . GLY A 1 119 ? -25.768 -28.917 37.392 1.00 20.47 128 GLY A O 1
ATOM 859 N N . ALA A 1 120 ? -25.107 -30.952 36.681 1.00 22.95 129 ALA A N 1
ATOM 860 C CA . ALA A 1 120 ? -25.562 -31.656 37.878 1.00 24.36 129 ALA A CA 1
ATOM 861 C C . ALA A 1 120 ? -24.842 -31.197 39.145 1.00 23.24 129 ALA A C 1
ATOM 862 O O . ALA A 1 120 ? -25.448 -31.180 40.216 1.00 23.25 129 ALA A O 1
ATOM 864 N N . SER A 1 121 ? -23.562 -30.827 39.028 1.00 22.30 130 SER A N 1
ATOM 865 C CA . SER A 1 121 ? -22.839 -30.224 40.162 1.00 22.84 130 SER A CA 1
ATOM 866 C C . SER A 1 121 ? -23.512 -28.938 40.646 1.00 17.72 130 SER A C 1
ATOM 867 O O . SER A 1 121 ? -23.624 -28.716 41.847 1.00 16.02 130 SER A O 1
ATOM 870 N N . LEU A 1 122 ? -23.943 -28.094 39.711 1.00 17.91 131 LEU A N 1
ATOM 871 C CA . LEU A 1 122 ? -24.658 -26.860 40.067 1.00 17.77 131 LEU A CA 1
ATOM 872 C C . LEU A 1 122 ? -25.968 -27.129 40.808 1.00 18.53 131 LEU A C 1
ATOM 873 O O . LEU A 1 122 ? -26.281 -26.469 41.801 1.00 17.96 131 LEU A O 1
ATOM 878 N N . THR A 1 123 ? -26.733 -28.100 40.320 1.00 20.87 132 THR A N 1
ATOM 879 C CA . THR A 1 123 ? -28.015 -28.451 40.923 1.00 22.19 132 THR A CA 1
ATOM 880 C C . THR A 1 123 ? -27.833 -28.895 42.376 1.00 21.59 132 THR A C 1
ATOM 881 O O . THR A 1 123 ? -28.584 -28.465 43.251 1.00 21.26 132 THR A O 1
ATOM 885 N N . GLN A 1 124 ? -26.834 -29.745 42.617 1.00 21.96 133 GLN A N 1
ATOM 886 C CA . GLN A 1 124 ? -26.466 -30.174 43.974 1.00 24.19 133 GLN A CA 1
ATOM 887 C C . GLN A 1 124 ? -26.077 -28.982 44.857 1.00 21.56 133 GLN A C 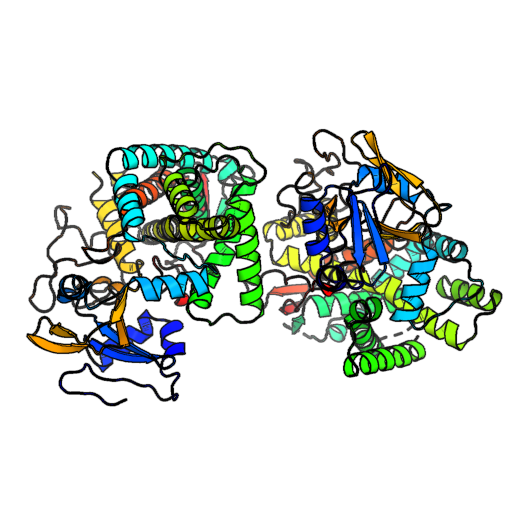1
ATOM 888 O O . GLN A 1 124 ? -26.577 -28.827 45.972 1.00 19.65 133 GLN A O 1
ATOM 894 N N . LEU A 1 125 ? -25.172 -28.151 44.346 1.00 20.55 134 LEU A N 1
ATOM 895 C CA . LEU A 1 125 ? -24.708 -26.961 45.058 1.00 20.36 134 LEU A CA 1
ATOM 896 C C . LEU A 1 125 ? -25.877 -26.030 45.402 1.00 19.11 134 LEU A C 1
ATOM 897 O O . LEU A 1 125 ? -26.006 -25.575 46.539 1.00 18.70 134 LEU A O 1
ATOM 902 N N . SER A 1 126 ? -26.727 -25.766 44.411 1.00 19.71 135 SER A N 1
ATOM 903 C CA . SER A 1 126 ? -27.889 -24.889 44.566 1.00 20.60 135 SER A CA 1
ATOM 904 C C . SER A 1 126 ? -28.908 -25.428 45.565 1.00 20.07 135 SER A C 1
ATOM 905 O O . SER A 1 126 ? -29.474 -24.665 46.352 1.00 16.88 135 SER A O 1
ATOM 908 N N . ASN A 1 127 ? -29.134 -26.740 45.537 1.00 20.25 136 ASN A N 1
ATOM 909 C CA . ASN A 1 127 ? -30.006 -27.376 46.531 1.00 21.42 136 ASN A CA 1
ATOM 910 C C . ASN A 1 127 ? -29.477 -27.192 47.957 1.00 18.76 136 ASN A C 1
ATOM 911 O O . ASN A 1 127 ? -30.240 -26.858 48.865 1.00 16.92 136 ASN A O 1
ATOM 916 N N . SER A 1 128 ? -28.172 -27.395 48.143 1.00 17.55 137 SER A N 1
ATOM 917 C CA . SER A 1 128 ? -27.515 -27.157 49.438 1.00 18.73 137 SER A CA 1
ATOM 918 C C . SER A 1 128 ? -27.598 -25.687 49.887 1.00 15.23 137 SER A C 1
ATOM 919 O O . SER A 1 128 ? -27.877 -25.393 51.053 1.00 11.06 137 SER A O 1
ATOM 922 N N . MET A 1 129 ? -27.358 -24.772 48.948 1.00 15.08 138 MET A N 1
ATOM 923 C CA . MET A 1 129 ? -27.495 -23.336 49.202 1.00 16.78 138 MET A CA 1
ATOM 924 C C . MET A 1 129 ? -28.901 -23.004 49.742 1.00 15.64 138 MET A C 1
ATOM 925 O O . MET A 1 129 ? -29.031 -22.304 50.739 1.00 14.58 138 MET A O 1
ATOM 930 N N . GLN A 1 130 ? -29.938 -23.526 49.082 1.00 17.62 139 GLN A N 1
ATOM 931 C CA . GLN A 1 130 ? -31.336 -23.355 49.510 1.00 19.32 139 GLN A CA 1
ATOM 932 C C . GLN A 1 130 ? -31.568 -23.839 50.942 1.00 19.16 139 GLN A C 1
ATOM 933 O O . GLN A 1 130 ? -32.225 -23.165 51.740 1.00 18.00 139 GLN A O 1
ATOM 939 N N . ASN A 1 131 ? -31.035 -25.018 51.248 1.00 17.68 140 ASN A N 1
ATOM 940 C CA . ASN A 1 131 ? -31.113 -25.598 52.584 1.00 19.53 140 ASN A CA 1
ATOM 941 C C . ASN A 1 131 ? -30.379 -24.744 53.623 1.00 17.40 140 ASN A C 1
ATOM 942 O O . ASN A 1 131 ? -30.881 -24.500 54.722 1.00 14.56 140 ASN A O 1
ATOM 947 N N . ASN A 1 132 ? -29.175 -24.306 53.266 1.00 15.69 141 ASN A N 1
ATOM 948 C CA . ASN A 1 132 ? -28.348 -23.517 54.171 1.00 14.18 141 ASN A CA 1
ATOM 949 C C . ASN A 1 132 ? -28.931 -22.152 54.460 1.00 13.66 141 ASN A C 1
ATOM 950 O O . ASN A 1 132 ? -28.921 -21.715 55.604 1.00 13.85 141 ASN A O 1
ATOM 955 N N . LEU A 1 133 ? -29.452 -21.489 53.430 1.00 13.98 142 LEU A N 1
ATOM 956 C CA . LEU A 1 133 ? -30.125 -20.203 53.623 1.00 16.37 142 LEU A CA 1
ATOM 957 C C . LEU A 1 133 ? -31.310 -20.337 54.592 1.00 16.73 142 LEU A C 1
ATOM 958 O O . LEU A 1 133 ? -31.483 -19.503 55.477 1.00 16.78 142 LEU A O 1
ATOM 963 N N . ARG A 1 134 ? -32.095 -21.406 54.449 1.00 18.35 143 ARG A N 1
ATOM 964 C CA . ARG A 1 134 ? -33.211 -21.657 55.373 1.00 21.40 143 ARG A CA 1
ATOM 965 C C . ARG A 1 134 ? -32.757 -21.748 56.822 1.00 18.89 143 ARG A C 1
ATOM 966 O O . ARG A 1 134 ? -33.403 -21.204 57.715 1.00 21.14 143 ARG A O 1
ATOM 974 N N . LEU A 1 135 ? -31.638 -22.429 57.049 1.00 19.79 144 LEU A N 1
ATOM 975 C CA . LEU A 1 135 ? -31.050 -22.535 58.386 1.00 19.61 144 LEU A CA 1
ATOM 976 C C . LEU A 1 135 ? -30.595 -21.178 58.917 1.00 18.74 144 LEU A C 1
ATOM 977 O O . LEU A 1 135 ? -30.592 -20.950 60.124 1.00 19.16 144 LEU A O 1
ATOM 982 N N . LEU A 1 136 ? -30.208 -20.286 58.006 1.00 17.64 145 LEU A N 1
ATOM 983 C CA . LEU A 1 136 ? -29.678 -18.969 58.379 1.00 17.09 145 LEU A CA 1
ATOM 984 C C . LEU A 1 136 ? -30.741 -17.876 58.515 1.00 15.95 145 LEU A C 1
ATOM 985 O O . LEU A 1 136 ? -30.437 -16.769 58.965 1.00 17.58 145 LEU A O 1
ATOM 990 N N . MET A 1 137 ? -31.981 -18.177 58.134 1.00 17.33 146 MET A N 1
ATOM 991 C CA . MET A 1 137 ? -33.051 -17.170 58.172 1.00 19.26 146 MET A CA 1
ATOM 992 C C . MET A 1 137 ? -34.190 -17.548 59.128 1.00 23.68 146 MET A C 1
ATOM 993 O O . MET A 1 137 ? -35.320 -17.060 59.028 1.00 23.45 146 MET A O 1
ATOM 998 N N . THR A 1 138 ? -33.832 -18.430 60.050 1.00 23.39 147 THR A N 1
ATOM 999 C CA . THR A 1 138 ? -34.559 -18.748 61.261 1.00 25.85 147 THR A CA 1
ATOM 1000 C C . THR A 1 138 ? -34.756 -17.466 62.106 1.00 27.30 147 THR A C 1
ATOM 1001 O O . THR A 1 138 ? -33.917 -16.559 62.054 1.00 23.92 147 THR A O 1
ATOM 1005 N N . PRO A 1 139 ? -35.872 -17.376 62.870 1.00 29.47 148 PRO A N 1
ATOM 1006 C CA . PRO A 1 139 ? -36.073 -16.202 63.739 1.00 29.34 148 PRO A CA 1
ATOM 1007 C C . PRO A 1 139 ? -34.871 -15.905 64.632 1.00 28.89 148 PRO A C 1
ATOM 1008 O O . PRO A 1 139 ? -34.492 -14.744 64.779 1.00 28.01 148 PRO A O 1
ATOM 1012 N N . SER A 1 140 ? -34.274 -16.951 65.201 1.00 28.58 149 SER A N 1
ATOM 1013 C CA . SER A 1 140 ? -33.080 -16.827 66.040 1.00 30.26 149 SER A CA 1
ATOM 1014 C C . SER A 1 140 ? -31.886 -16.259 65.266 1.00 29.80 149 SER A C 1
ATOM 1015 O O . SER A 1 140 ? -31.191 -15.354 65.743 1.00 31.05 149 SER A O 1
ATOM 1018 N N . GLU A 1 141 ? -31.664 -16.793 64.069 1.00 27.69 150 GLU A N 1
ATOM 1019 C CA . GLU A 1 141 ? -30.609 -16.309 63.184 1.00 27.77 150 GLU A CA 1
ATOM 1020 C C . GLU A 1 141 ? -30.858 -14.876 62.713 1.00 25.77 150 GLU A C 1
ATOM 1021 O O . GLU A 1 141 ? -29.916 -14.112 62.523 1.00 25.30 150 GLU A O 1
ATOM 1027 N N . MET A 1 142 ? -32.131 -14.519 62.558 1.00 24.28 151 MET A N 1
ATOM 1028 C CA . MET A 1 142 ? -32.523 -13.208 62.048 1.00 23.78 151 MET A CA 1
ATOM 1029 C C . MET A 1 142 ? -32.579 -12.122 63.130 1.00 23.92 151 MET A C 1
ATOM 1030 O O . MET A 1 142 ? -32.934 -10.982 62.849 1.00 25.45 151 MET A O 1
ATOM 1035 N N . GLY A 1 143 ? -32.220 -12.488 64.359 1.00 25.37 152 GLY A N 1
ATOM 1036 C CA . GLY A 1 143 ? -32.214 -11.569 65.497 1.00 24.96 152 GLY A CA 1
ATOM 1037 C C . GLY A 1 143 ? -33.602 -11.159 65.963 1.00 25.49 152 GLY A C 1
ATOM 1038 O O . GLY A 1 143 ? -33.804 -10.030 66.402 1.00 23.87 152 GLY A O 1
ATOM 1039 N N . LEU A 1 144 ? -34.558 -12.079 65.877 1.00 24.38 153 LEU A N 1
ATOM 1040 C CA . LEU A 1 144 ? -35.954 -11.753 66.161 1.00 25.24 153 LEU A CA 1
ATOM 1041 C C . LEU A 1 144 ? -36.502 -12.453 67.408 1.00 25.49 153 LEU A C 1
ATOM 1042 O O . LEU A 1 144 ? -37.664 -12.864 67.428 1.00 26.11 153 LEU A O 1
ATOM 1047 N N . LYS A 1 145 ? -35.668 -12.565 68.441 1.00 25.62 154 LYS A N 1
ATOM 1048 C CA . LYS A 1 145 ? -36.040 -13.243 69.690 1.00 30.05 154 LYS A CA 1
ATOM 1049 C C . LYS A 1 145 ? -36.356 -12.272 70.830 1.00 30.72 154 LYS A C 1
ATOM 1050 O O . LYS A 1 145 ? -36.689 -12.692 71.942 1.00 31.04 154 LYS A O 1
ATOM 1056 N N . THR A 1 146 ? -36.250 -10.979 70.548 1.00 29.81 155 THR A N 1
ATOM 1057 C CA . THR A 1 146 ? -36.413 -9.945 71.564 1.00 31.59 155 THR A CA 1
ATOM 1058 C C . THR A 1 146 ? -37.640 -9.073 71.303 1.00 29.77 155 THR A C 1
ATOM 1059 O O . THR A 1 146 ? -38.243 -8.545 72.236 1.00 28.87 155 THR A O 1
ATOM 1063 N N . SER A 1 147 ? -38.021 -8.957 70.034 1.00 28.83 156 SER A N 1
ATOM 1064 C CA . SER A 1 147 ? -38.976 -7.939 69.609 1.00 29.08 156 SER A CA 1
ATOM 1065 C C . SER A 1 147 ? -39.623 -8.298 68.280 1.00 27.39 156 SER A C 1
ATOM 1066 O O . SER A 1 147 ? -39.175 -9.220 67.592 1.00 28.01 156 SER A O 1
ATOM 1069 N N . GLU A 1 148 ? -40.671 -7.562 67.923 1.00 24.36 157 GLU A N 1
ATOM 1070 C CA . GLU A 1 148 ? -41.368 -7.771 66.662 1.00 24.66 157 GLU A CA 1
ATOM 1071 C C . GLU A 1 148 ? -40.495 -7.381 65.467 1.00 25.32 157 GLU A C 1
ATOM 1072 O O . GLU A 1 148 ? -40.399 -8.133 64.488 1.00 21.59 157 GLU A O 1
ATOM 1078 N N . TRP A 1 149 ? -39.885 -6.197 65.558 1.00 22.97 158 TRP A N 1
ATOM 1079 C CA . TRP A 1 149 ? -39.042 -5.652 64.495 1.00 24.18 158 TRP A CA 1
ATOM 1080 C C . TRP A 1 149 ? -37.568 -5.714 64.855 1.00 23.95 158 TRP A C 1
ATOM 1081 O O . TRP A 1 149 ? -37.188 -5.564 66.018 1.00 24.56 158 TRP A O 1
ATOM 1092 N N . LYS A 1 150 ? -36.744 -5.937 63.839 1.00 24.39 159 LYS A N 1
ATOM 1093 C CA . LYS A 1 150 ? -35.304 -5.878 63.991 1.00 25.44 159 LYS A CA 1
ATOM 1094 C C . LYS A 1 150 ? -34.738 -4.891 62.977 1.00 24.26 159 LYS A C 1
ATOM 1095 O O . LYS A 1 150 ? -35.057 -4.966 61.789 1.00 22.53 159 LYS A O 1
ATOM 1101 N N . LYS A 1 151 ? -33.906 -3.970 63.464 1.00 24.67 160 LYS A N 1
ATOM 1102 C CA . LYS A 1 151 ? -33.262 -2.961 62.624 1.00 26.76 160 LYS A CA 1
ATOM 1103 C C . LYS A 1 151 ? -31.892 -3.445 62.169 1.00 25.42 160 LYS A C 1
ATOM 1104 O O . LYS A 1 151 ? -31.146 -4.047 62.946 1.00 25.12 160 LYS A O 1
ATOM 1110 N N . ASP A 1 152 ? -31.577 -3.184 60.905 1.00 22.60 161 ASP A N 1
ATOM 1111 C CA . ASP A 1 152 ? -30.276 -3.522 60.336 1.00 21.35 161 ASP A CA 1
ATOM 1112 C C . ASP A 1 152 ? -29.989 -2.632 59.125 1.00 21.06 161 ASP A C 1
ATOM 1113 O O . ASP A 1 152 ? -30.886 -1.973 58.596 1.00 22.22 161 ASP A O 1
ATOM 1118 N N . GLY A 1 153 ? -28.732 -2.591 58.703 1.00 19.56 162 GLY A N 1
ATOM 1119 C CA . GLY A 1 153 ? -28.416 -2.084 57.383 1.00 16.56 162 GLY A CA 1
ATOM 1120 C C . GLY A 1 153 ? -28.753 -3.175 56.385 1.00 16.57 162 GLY A C 1
ATOM 1121 O O . GLY A 1 153 ? -28.426 -4.351 56.607 1.00 17.38 162 GLY A O 1
ATOM 1122 N N . LEU A 1 154 ? -29.413 -2.802 55.294 1.00 14.04 163 LEU A N 1
ATOM 1123 C CA . LEU A 1 154 ? -29.781 -3.768 54.264 1.00 13.82 163 LEU A CA 1
ATOM 1124 C C . LEU A 1 154 ? -28.552 -4.440 53.637 1.00 12.20 163 LEU A C 1
ATOM 1125 O O . LEU A 1 154 ? -28.575 -5.639 53.367 1.00 11.72 163 LEU A O 1
ATOM 1130 N N . PHE A 1 155 ? -27.502 -3.656 53.394 1.00 10.00 164 PHE A N 1
ATOM 1131 C CA . PHE A 1 155 ? -26.256 -4.172 52.817 1.00 12.64 164 PHE A CA 1
ATOM 1132 C C . PHE A 1 155 ? -25.648 -5.181 53.767 1.00 12.62 164 PHE A C 1
ATOM 1133 O O . PHE A 1 155 ? -25.285 -6.289 53.362 1.00 16.06 164 PHE A O 1
ATOM 1141 N N . ASN A 1 156 ? -25.546 -4.792 55.033 1.00 14.05 165 ASN A N 1
ATOM 1142 C CA . ASN A 1 156 ? -25.012 -5.674 56.056 1.00 16.24 165 ASN A CA 1
ATOM 1143 C C . ASN A 1 156 ? -25.797 -6.980 56.163 1.00 15.08 165 ASN A C 1
ATOM 1144 O O . ASN A 1 156 ? -25.201 -8.047 56.279 1.00 12.07 165 ASN A O 1
ATOM 1149 N N . LEU A 1 157 ? -27.126 -6.874 56.129 1.00 16.57 166 LEU A N 1
ATOM 1150 C CA . LEU A 1 157 ? -28.019 -8.038 56.191 1.00 16.85 166 LEU A CA 1
ATOM 1151 C C . LEU A 1 157 ? -27.879 -8.989 54.989 1.00 14.42 166 LEU A C 1
ATOM 1152 O O . LEU A 1 157 ? -27.709 -10.197 55.168 1.00 12.85 166 LEU A O 1
ATOM 1157 N N . CYS A 1 158 ? -27.962 -8.451 53.777 1.00 13.43 167 CYS A N 1
ATOM 1158 C CA . CYS A 1 158 ? -27.841 -9.273 52.573 1.00 12.98 167 CYS A CA 1
ATOM 1159 C C . CYS A 1 158 ? -26.450 -9.924 52.447 1.00 13.25 167 CYS A C 1
ATOM 1160 O O . CYS A 1 158 ? -26.335 -11.105 52.081 1.00 12.82 167 CYS A O 1
ATOM 1163 N N . TYR A 1 159 ? -25.408 -9.147 52.749 1.00 12.13 168 TYR A N 1
ATOM 1164 C CA . TYR A 1 159 ? -24.031 -9.634 52.709 1.00 13.03 168 TYR A CA 1
ATOM 1165 C C . TYR A 1 159 ? -23.837 -10.753 53.736 1.00 13.02 168 TYR A C 1
ATOM 1166 O O . TYR A 1 159 ? -23.292 -11.798 53.398 1.00 11.86 168 TYR A O 1
ATOM 1175 N N . SER A 1 160 ? -24.292 -10.532 54.975 1.00 11.55 169 SER A N 1
ATOM 1176 C CA . SER A 1 160 ? -24.216 -11.550 56.031 1.00 13.87 169 SER A CA 1
ATOM 1177 C C . SER A 1 160 ? -24.868 -12.870 55.637 1.00 14.17 169 SER A C 1
ATOM 1178 O O . SER A 1 160 ? -24.269 -13.925 55.802 1.00 14.90 169 SER A O 1
ATOM 1181 N N . LEU A 1 161 ? -26.085 -12.801 55.108 1.00 13.86 170 LEU A N 1
ATOM 1182 C CA . LEU A 1 161 ? -26.851 -14.006 54.773 1.00 14.16 170 LEU A CA 1
ATOM 1183 C C . LEU A 1 161 ? -26.248 -14.807 53.617 1.00 14.57 170 LEU A C 1
ATOM 1184 O O . LEU A 1 161 ? -26.099 -16.035 53.710 1.00 15.57 170 LEU A O 1
ATOM 1189 N N . LEU A 1 162 ? -25.890 -14.125 52.536 1.00 9.78 171 LEU A N 1
ATOM 1190 C CA . LEU A 1 162 ? -25.303 -14.821 51.395 1.00 13.07 171 LEU A CA 1
ATOM 1191 C C . LEU A 1 162 ? -23.846 -15.235 51.611 1.00 10.66 171 LEU A C 1
ATOM 1192 O O . LEU A 1 162 ? -23.435 -16.281 51.127 1.00 11.62 171 LEU A O 1
ATOM 1197 N N . PHE A 1 163 ? -23.079 -14.435 52.349 1.00 10.43 172 PHE A N 1
ATOM 1198 C CA . PHE A 1 163 ? -21.718 -14.848 52.710 1.00 10.50 172 PHE A CA 1
ATOM 1199 C C . PHE A 1 163 ? -21.776 -16.162 53.478 1.00 10.89 172 PHE A C 1
ATOM 1200 O O . PHE A 1 163 ? -21.050 -17.109 53.163 1.00 11.23 172 PHE A O 1
ATOM 1208 N N . LYS A 1 164 ? -22.635 -16.201 54.497 1.00 10.19 173 LYS A N 1
ATOM 1209 C CA . LYS A 1 164 ? -22.777 -17.384 55.343 1.00 11.76 173 LYS A CA 1
ATOM 1210 C C . LYS A 1 164 ? -23.320 -18.568 54.558 1.00 9.47 173 LYS A C 1
ATOM 1211 O O . LYS A 1 164 ? -22.828 -19.685 54.710 1.00 11.94 173 LYS A O 1
ATOM 1217 N N . THR A 1 165 ? -24.314 -18.325 53.708 1.00 9.56 174 THR A N 1
ATOM 1218 C CA . THR A 1 165 ? -24.863 -19.378 52.848 1.00 11.21 174 THR A CA 1
ATOM 1219 C C . THR A 1 165 ? -23.801 -19.940 51.890 1.00 12.97 174 THR A C 1
ATOM 1220 O O . THR A 1 165 ? -23.647 -21.159 51.763 1.00 13.02 174 THR A O 1
ATOM 1224 N N . GLY A 1 166 ? -23.082 -19.044 51.219 1.00 12.10 175 GLY A N 1
ATOM 1225 C CA . GLY A 1 166 ? -22.088 -19.447 50.232 1.00 11.49 175 GLY A CA 1
ATOM 1226 C C . GLY A 1 166 ? -20.912 -20.154 50.884 1.00 11.86 175 GLY A C 1
ATOM 1227 O O . GLY A 1 166 ? -20.417 -21.148 50.363 1.00 13.24 175 GLY A O 1
ATOM 1228 N N . TYR A 1 167 ? -20.470 -19.636 52.030 1.00 11.86 176 TYR A N 1
ATOM 1229 C CA . TYR A 1 167 ? -19.385 -20.246 52.782 1.00 13.36 176 TYR A CA 1
ATOM 1230 C C . TYR A 1 167 ? -19.750 -21.675 53.215 1.00 15.62 176 TYR A C 1
ATOM 1231 O O . TYR A 1 167 ? -18.987 -22.612 52.950 1.00 15.02 176 TYR A O 1
ATOM 1240 N N . LEU A 1 168 ? -20.913 -21.841 53.851 1.00 11.19 177 LEU A N 1
ATOM 1241 C CA . LEU A 1 168 ? -21.366 -23.165 54.280 1.00 14.13 177 LEU A CA 1
ATOM 1242 C C . LEU A 1 168 ? -21.499 -24.127 53.105 1.00 13.88 177 LEU A C 1
ATOM 1243 O O . LEU A 1 168 ? -21.139 -25.296 53.211 1.00 14.20 177 LEU A O 1
ATOM 1248 N N . THR A 1 169 ? -22.012 -23.619 51.989 1.00 12.35 178 THR A N 1
ATOM 1249 C CA . THR A 1 169 ? -22.254 -24.429 50.802 1.00 12.78 178 THR A CA 1
ATOM 1250 C C . THR A 1 169 ? -20.952 -24.789 50.085 1.00 14.10 178 THR A C 1
ATOM 1251 O O . THR A 1 169 ? -20.687 -25.962 49.820 1.00 12.41 178 THR A O 1
ATOM 1255 N N . VAL A 1 170 ? -20.139 -23.782 49.781 1.00 15.44 179 VAL A N 1
ATOM 1256 C CA . VAL A 1 170 ? -18.958 -23.986 48.940 1.00 16.98 179 VAL A CA 1
ATOM 1257 C C . VAL A 1 170 ? -17.796 -24.630 49.713 1.00 17.26 179 VAL A C 1
ATOM 1258 O O . VAL A 1 170 ? -17.074 -25.472 49.164 1.00 17.48 179 VAL A O 1
ATOM 1262 N N . PHE A 1 171 ? -17.633 -24.248 50.980 1.00 16.39 180 PHE A N 1
ATOM 1263 C CA . PHE A 1 171 ? -16.543 -24.769 51.808 1.00 17.87 180 PHE A CA 1
ATOM 1264 C C . PHE A 1 171 ? -16.971 -25.958 52.665 1.00 19.57 180 PHE A C 1
ATOM 1265 O O . PHE A 1 171 ? -16.130 -26.592 53.305 1.00 18.85 180 PHE A O 1
ATOM 1273 N N . GLY A 1 172 ? -18.271 -26.265 52.659 1.00 20.04 181 GLY A N 1
ATOM 1274 C CA . GLY A 1 172 ? -18.835 -27.332 53.500 1.00 21.73 181 GLY A CA 1
ATOM 1275 C C . GLY A 1 172 ? -18.444 -27.179 54.961 1.00 23.90 181 GLY A C 1
ATOM 1276 O O . GLY A 1 172 ? -18.082 -28.154 55.614 1.00 27.15 181 GLY A O 1
ATOM 1277 N N . ALA A 1 173 ? -18.540 -25.955 55.473 1.00 24.28 182 ALA A N 1
ATOM 1278 C CA . ALA A 1 173 ? -17.917 -25.582 56.744 1.00 26.55 182 ALA A CA 1
ATOM 1279 C C . ALA A 1 173 ? -18.867 -25.609 57.944 1.00 28.16 182 ALA A C 1
ATOM 1280 O O . ALA A 1 173 ? -18.916 -24.659 58.733 1.00 26.91 182 ALA A O 1
ATOM 1282 N N . GLU A 1 174 ? -19.601 -26.711 58.089 1.00 29.40 183 GLU A N 1
ATOM 1283 C CA . GLU A 1 174 ? -20.563 -26.866 59.186 1.00 29.90 183 GLU A CA 1
ATOM 1284 C C . GLU A 1 174 ? -19.912 -27.015 60.571 1.00 27.89 183 GLU A C 1
ATOM 1285 O O . GLU A 1 174 ? -20.598 -26.933 61.591 1.00 26.98 183 GLU A O 1
ATOM 1291 N N . ASN A 1 175 ? -18.593 -27.215 60.603 1.00 27.14 184 ASN A N 1
ATOM 1292 C CA . ASN A 1 175 ? -17.823 -27.194 61.856 1.00 25.95 184 ASN A CA 1
ATOM 1293 C C . ASN A 1 175 ? -17.941 -25.871 62.619 1.00 26.31 184 ASN A C 1
ATOM 1294 O O . ASN A 1 175 ? -17.712 -25.810 63.829 1.00 25.69 184 ASN A O 1
ATOM 1299 N N . ASN A 1 176 ? -18.315 -24.819 61.896 1.00 26.01 185 ASN A N 1
ATOM 1300 C CA . ASN A 1 176 ? -18.528 -23.498 62.472 1.00 24.58 185 ASN A CA 1
ATOM 1301 C C . ASN A 1 176 ? -19.988 -23.322 62.874 1.00 25.05 185 ASN A C 1
ATOM 1302 O O . ASN A 1 176 ? -20.879 -23.393 62.021 1.00 26.97 185 ASN A O 1
ATOM 1307 N N . ASN A 1 177 ? -20.232 -23.108 64.169 1.00 25.90 186 ASN A N 1
ATOM 1308 C CA . ASN A 1 177 ? -21.580 -22.791 64.670 1.00 25.26 186 ASN A CA 1
ATOM 1309 C C . ASN A 1 177 ? -22.005 -21.353 64.321 1.00 24.21 186 ASN A C 1
ATOM 1310 O O . ASN A 1 177 ? -21.260 -20.635 63.654 1.00 22.00 186 ASN A O 1
ATOM 1315 N N . SER A 1 178 ? -23.191 -20.939 64.766 1.00 23.93 187 SER A N 1
ATOM 1316 C CA . SER A 1 178 ? -23.768 -19.654 64.350 1.00 23.84 187 SER A CA 1
ATOM 1317 C C . SER A 1 178 ? -22.909 -18.435 64.721 1.00 23.13 187 SER A C 1
ATOM 1318 O O . SER A 1 178 ? -22.681 -17.550 63.891 1.00 20.68 187 SER A O 1
ATOM 1321 N N . ALA A 1 179 ? -22.458 -18.394 65.970 1.00 21.20 188 ALA A N 1
ATOM 1322 C CA . ALA A 1 179 ? -21.655 -17.288 66.468 1.00 19.66 188 ALA A CA 1
ATOM 1323 C C . ALA A 1 179 ? -20.293 -17.281 65.787 1.00 16.95 188 ALA A C 1
ATOM 1324 O O . ALA A 1 179 ? -19.720 -16.221 65.576 1.00 16.21 188 ALA A O 1
ATOM 1326 N N . ALA A 1 180 ? -19.786 -18.473 65.458 1.00 15.27 189 ALA A N 1
ATOM 1327 C CA . ALA A 1 180 ? -18.518 -18.632 64.742 1.00 14.45 189 ALA A CA 1
ATOM 1328 C C . ALA A 1 180 ? -18.614 -18.081 63.313 1.00 14.66 189 ALA A C 1
ATOM 1329 O O . ALA A 1 180 ? -17.688 -17.426 62.835 1.00 13.56 189 ALA A O 1
ATOM 1331 N N . LEU A 1 181 ? -19.739 -18.348 62.652 1.00 13.04 190 LEU A N 1
ATOM 1332 C CA . LEU A 1 181 ? -19.993 -17.852 61.289 1.00 14.49 190 LEU A CA 1
ATOM 1333 C C . LEU A 1 181 ? -20.052 -16.324 61.234 1.00 14.30 190 LEU A C 1
ATOM 1334 O O . LEU A 1 181 ? -19.551 -15.709 60.299 1.00 16.16 190 LEU A O 1
ATOM 1339 N N . THR A 1 182 ? -20.664 -15.725 62.251 1.00 15.86 191 THR A N 1
ATOM 1340 C CA . THR A 1 182 ? -20.707 -14.276 62.398 1.00 15.62 191 THR A CA 1
ATOM 1341 C C . THR A 1 182 ? -19.317 -13.684 62.601 1.00 15.82 191 THR A C 1
ATOM 1342 O O . THR A 1 182 ? -18.974 -12.670 61.986 1.00 17.12 191 THR A O 1
ATOM 1346 N N . GLN A 1 183 ? -18.515 -14.312 63.454 1.00 15.19 192 GLN A N 1
ATOM 1347 C CA . GLN A 1 183 ? -17.137 -13.865 63.637 1.00 15.75 192 GLN A CA 1
ATOM 1348 C C . GLN A 1 183 ? -16.341 -13.882 62.321 1.00 14.21 192 GLN A C 1
ATOM 1349 O O . GLN A 1 183 ? -15.658 -12.904 61.988 1.00 12.38 192 GLN A O 1
ATOM 1355 N N . ILE A 1 184 ? -16.426 -14.997 61.599 1.00 14.21 193 ILE A N 1
ATOM 1356 C CA . ILE A 1 184 ? -15.755 -15.168 60.299 1.00 15.33 193 ILE A CA 1
ATOM 1357 C C . ILE A 1 184 ? -16.205 -14.112 59.276 1.00 14.82 193 ILE A C 1
ATOM 1358 O O . ILE A 1 184 ? -15.371 -13.505 58.579 1.00 15.58 193 ILE A O 1
ATOM 1363 N N . TYR A 1 185 ? -17.515 -13.893 59.207 1.00 14.18 194 TYR A N 1
ATOM 1364 C CA . TYR A 1 185 ? -18.105 -12.885 58.314 1.00 13.90 194 TYR A CA 1
ATOM 1365 C C . TYR A 1 185 ? -17.610 -11.475 58.626 1.00 14.72 194 TYR A C 1
ATOM 1366 O O . TYR A 1 185 ? -17.265 -10.720 57.706 1.00 9.63 194 TYR A O 1
ATOM 1375 N N . GLU A 1 186 ? -17.590 -11.124 59.919 1.00 14.24 195 GLU A N 1
ATOM 1376 C CA . GLU A 1 186 ? -17.163 -9.791 60.342 1.00 16.07 195 GLU A CA 1
ATOM 1377 C C . GLU A 1 186 ? -15.677 -9.556 60.068 1.00 14.31 195 GLU A C 1
ATOM 1378 O O . GLU A 1 186 ? -15.273 -8.438 59.750 1.00 14.23 195 GLU A O 1
ATOM 1384 N N . GLU A 1 187 ? -14.871 -10.606 60.194 1.00 13.86 196 GLU A N 1
ATOM 1385 C CA . GLU A 1 187 ? -13.449 -10.508 59.886 1.00 15.20 196 GLU A CA 1
ATOM 1386 C C . GLU A 1 187 ? -13.218 -10.408 58.384 1.00 14.93 196 GLU A C 1
ATOM 1387 O O . GLU A 1 187 ? -12.313 -9.697 57.937 1.00 14.94 196 GLU A O 1
ATOM 1393 N N . PHE A 1 188 ? -14.022 -11.143 57.620 1.00 11.80 197 PHE A N 1
ATOM 1394 C CA . PHE A 1 188 ? -13.985 -11.079 56.155 1.00 14.58 197 PHE A CA 1
ATOM 1395 C C . PHE A 1 188 ? -14.327 -9.674 55.659 1.00 16.03 197 PHE A C 1
ATOM 1396 O O . PHE A 1 188 ? -13.658 -9.162 54.763 1.00 17.28 197 PHE A O 1
ATOM 1404 N N . ARG A 1 189 ? -15.363 -9.062 56.249 1.00 13.78 198 ARG A N 1
ATOM 1405 C CA . ARG A 1 189 ? -15.746 -7.668 55.951 1.00 13.46 198 ARG A CA 1
ATOM 1406 C C . ARG A 1 189 ? -14.626 -6.670 56.228 1.00 14.25 198 ARG A C 1
ATOM 1407 O O . ARG A 1 189 ? -14.409 -5.767 55.444 1.00 12.68 198 ARG A O 1
ATOM 1415 N N . ARG A 1 190 ? -13.955 -6.833 57.367 1.00 15.24 199 ARG A N 1
ATOM 1416 C CA . ARG A 1 190 ? -12.763 -6.063 57.738 1.00 18.36 199 ARG A CA 1
ATOM 1417 C C . ARG A 1 190 ? -11.680 -6.112 56.654 1.00 17.64 199 ARG A C 1
ATOM 1418 O O . ARG A 1 190 ? -11.176 -5.078 56.215 1.00 16.66 199 ARG A O 1
ATOM 1426 N N . PHE A 1 191 ? -11.340 -7.326 56.230 1.00 16.47 200 PHE A N 1
ATOM 1427 C CA . PHE A 1 191 ? -10.393 -7.553 55.143 1.00 15.77 200 PHE A CA 1
ATOM 1428 C C . PHE A 1 191 ? -10.897 -7.012 53.795 1.00 14.77 200 PHE A C 1
ATOM 1429 O O . PHE A 1 191 ? -10.178 -6.275 53.100 1.00 15.66 200 PHE A O 1
ATOM 1437 N N . ASP A 1 192 ? -12.120 -7.402 53.434 1.00 13.96 201 ASP A N 1
ATOM 1438 C CA . ASP A 1 192 ? -12.748 -7.002 52.175 1.00 16.69 201 ASP A CA 1
ATOM 1439 C C . ASP A 1 192 ? -12.795 -5.481 52.008 1.00 17.58 201 ASP A C 1
ATOM 1440 O O . ASP A 1 192 ? -12.555 -4.979 50.911 1.00 14.45 201 ASP A O 1
ATOM 1445 N N . LYS A 1 193 ? -13.085 -4.759 53.094 1.00 17.28 202 LYS A N 1
ATOM 1446 C CA . LYS A 1 193 ? -13.129 -3.286 53.073 1.00 19.03 202 LYS A CA 1
ATOM 1447 C C . LYS A 1 193 ? -11.805 -2.649 52.628 1.00 17.62 202 LYS A C 1
ATOM 1448 O O . LYS A 1 193 ? -11.791 -1.599 51.959 1.00 13.25 202 LYS A O 1
ATOM 1454 N N . LEU A 1 194 ? -10.704 -3.301 52.997 1.00 15.11 203 LEU A N 1
ATOM 1455 C CA . LEU A 1 194 ? -9.360 -2.789 52.729 1.00 16.17 203 LEU A CA 1
ATOM 1456 C C . LEU A 1 194 ? -8.688 -3.406 51.502 1.00 14.47 203 LEU A C 1
ATOM 1457 O O . LEU A 1 194 ? -7.580 -3.009 51.123 1.00 15.80 203 LEU A O 1
ATOM 1462 N N . LEU A 1 195 ? -9.363 -4.368 50.878 1.00 14.61 204 LEU A N 1
ATOM 1463 C CA . LEU A 1 195 ? -8.823 -5.076 49.718 1.00 15.15 204 LEU A CA 1
ATOM 1464 C C . LEU A 1 195 ? -8.384 -4.164 48.545 1.00 15.70 204 LEU A C 1
ATOM 1465 O O . LEU A 1 195 ? -7.313 -4.383 47.977 1.00 15.59 204 LEU A O 1
ATOM 1470 N N . PRO A 1 196 ? -9.209 -3.166 48.166 1.00 16.53 205 PRO A N 1
ATOM 1471 C CA . PRO A 1 196 ? -8.805 -2.269 47.075 1.00 17.89 205 PRO A CA 1
ATOM 1472 C C . PRO A 1 196 ? -7.553 -1.465 47.395 1.00 17.78 205 PRO A C 1
ATOM 1473 O O . PRO A 1 196 ? -6.698 -1.295 46.528 1.00 18.61 205 PRO A O 1
ATOM 1477 N N . LYS A 1 197 ? -7.461 -0.981 48.632 1.00 18.71 206 LYS A N 1
ATOM 1478 C CA . LYS A 1 197 ? -6.270 -0.279 49.122 1.00 20.51 206 LYS A CA 1
ATOM 1479 C C . LYS A 1 197 ? -5.018 -1.156 49.146 1.00 20.06 206 LYS A C 1
ATOM 1480 O O . LYS A 1 197 ? -3.917 -0.675 48.850 1.00 19.20 206 LYS A O 1
ATOM 1486 N N . LEU A 1 198 ? -5.191 -2.435 49.486 1.00 18.12 207 LEU A N 1
ATOM 1487 C CA . LEU A 1 198 ? -4.103 -3.421 49.400 1.00 17.92 207 LEU A CA 1
ATOM 1488 C C . LEU A 1 198 ? -3.645 -3.624 47.953 1.00 18.92 207 LEU A C 1
ATOM 1489 O O . LEU A 1 198 ? -2.448 -3.702 47.673 1.00 20.01 207 LEU A O 1
ATOM 1494 N N . ALA A 1 199 ? -4.607 -3.711 47.040 1.00 16.40 208 ALA A N 1
ATOM 1495 C CA . ALA A 1 199 ? -4.316 -3.933 45.625 1.00 18.26 208 ALA A CA 1
ATOM 1496 C C . ALA A 1 199 ? -3.580 -2.738 45.015 1.00 17.89 208 ALA A C 1
ATOM 1497 O O . ALA A 1 199 ? -2.753 -2.887 44.113 1.00 18.35 208 ALA A O 1
ATOM 1499 N N . ARG A 1 200 ? -3.874 -1.559 45.542 1.00 18.16 209 ARG A N 1
ATOM 1500 C CA . ARG A 1 200 ? -3.351 -0.316 45.006 1.00 21.15 209 ARG A CA 1
ATOM 1501 C C . ARG A 1 200 ? -2.158 0.224 45.799 1.00 22.38 209 ARG A C 1
ATOM 1502 O O . ARG A 1 200 ? -1.616 1.269 45.453 1.00 23.15 209 ARG A O 1
ATOM 1510 N N . THR A 1 201 ? -1.752 -0.504 46.844 1.00 25.72 210 THR A N 1
ATOM 1511 C CA . THR A 1 201 ? -0.681 -0.077 47.772 1.00 29.18 210 THR A CA 1
ATOM 1512 C C . THR A 1 201 ? -0.961 1.302 48.416 1.00 29.36 210 THR A C 1
ATOM 1513 O O . THR A 1 201 ? -0.062 2.134 48.573 1.00 29.73 210 THR A O 1
ATOM 1517 N N . THR A 1 202 ? -2.216 1.527 48.800 1.00 28.87 211 THR A N 1
ATOM 1518 C CA . THR A 1 202 ? -2.647 2.818 49.349 1.00 29.08 211 THR A CA 1
ATOM 1519 C C . THR A 1 202 ? -3.081 2.725 50.825 1.00 28.51 211 THR A C 1
ATOM 1520 O O . THR A 1 202 ? -3.658 3.661 51.387 1.00 29.10 211 THR A O 1
ATOM 1524 N N . VAL A 1 203 ? -2.784 1.596 51.460 1.00 26.08 212 VAL A N 1
ATOM 1525 C CA . VAL A 1 203 ? -3.038 1.461 52.892 1.00 26.12 212 VAL A CA 1
ATOM 1526 C C . VAL A 1 203 ? -2.036 2.275 53.711 1.00 26.96 212 VAL A C 1
ATOM 1527 O O . VAL A 1 203 ? -0.830 2.236 53.450 1.00 26.16 212 VAL A O 1
ATOM 1531 N N . ASN A 1 204 ? -2.548 3.027 54.683 1.00 28.24 213 ASN A N 1
ATOM 1532 C CA . ASN A 1 204 ? -1.694 3.647 55.688 1.00 30.56 213 ASN A CA 1
ATOM 1533 C C . ASN A 1 204 ? -1.236 2.579 56.685 1.00 32.16 213 ASN A C 1
ATOM 1534 O O . ASN A 1 204 ? -1.566 1.394 56.509 1.00 29.27 213 ASN A O 1
ATOM 1539 N N . LYS A 1 205 ? -0.478 2.981 57.707 1.00 32.07 214 LYS A N 1
ATOM 1540 C CA . LYS A 1 205 ? 0.121 2.024 58.646 1.00 35.12 214 LYS A CA 1
ATOM 1541 C C . LYS A 1 205 ? -0.907 1.286 59.507 1.00 34.14 214 LYS A C 1
ATOM 1542 O O . LYS A 1 205 ? -0.778 0.085 59.731 1.00 34.72 214 LYS A O 1
ATOM 1548 N N . GLU A 1 206 ? -1.921 2.004 59.982 1.00 35.82 215 GLU A N 1
ATOM 1549 C CA . GLU A 1 206 ? -2.978 1.393 60.790 1.00 36.52 215 GLU A CA 1
ATOM 1550 C C . GLU A 1 206 ? -3.824 0.414 59.971 1.00 34.51 215 GLU A C 1
ATOM 1551 O O . GLU A 1 206 ? -4.169 -0.661 60.459 1.00 32.39 215 GLU A O 1
ATOM 1557 N N . GLU A 1 207 ? -4.137 0.791 58.730 1.00 31.62 216 GLU A N 1
ATOM 1558 C CA . GLU A 1 207 ? -4.899 -0.061 57.811 1.00 29.84 216 GLU A CA 1
ATOM 1559 C C . GLU A 1 207 ? -4.127 -1.317 57.423 1.00 28.45 216 GLU A C 1
ATOM 1560 O O . GLU A 1 207 ? -4.708 -2.402 57.317 1.00 27.50 216 GLU A O 1
ATOM 1566 N N . LYS A 1 208 ? -2.822 -1.162 57.208 1.00 27.38 217 LYS A N 1
ATOM 1567 C CA . LYS A 1 208 ? -1.958 -2.286 56.879 1.00 29.05 217 LYS A CA 1
ATOM 1568 C C . LYS A 1 208 ? -1.932 -3.303 58.018 1.00 29.26 217 LYS A C 1
ATOM 1569 O O . LYS A 1 208 ? -1.960 -4.511 57.774 1.00 27.26 217 LYS A O 1
ATOM 1575 N N . GLN A 1 209 ? -1.894 -2.801 59.254 1.00 29.07 218 GLN A N 1
ATOM 1576 C CA . GLN A 1 209 ? -1.911 -3.643 60.447 1.00 31.17 218 GLN A CA 1
ATOM 1577 C C . GLN A 1 209 ? -3.226 -4.392 60.577 1.00 26.99 218 GLN A C 1
ATOM 1578 O O . GLN A 1 209 ? -3.230 -5.574 60.912 1.00 26.02 218 GLN A O 1
ATOM 1584 N N . ILE A 1 210 ? -4.329 -3.694 60.307 1.00 24.83 219 ILE A N 1
ATOM 1585 C CA . ILE A 1 210 ? -5.679 -4.261 60.400 1.00 23.64 219 ILE A CA 1
ATOM 1586 C C . ILE A 1 210 ? -5.889 -5.364 59.358 1.00 22.12 219 ILE A C 1
ATOM 1587 O O . ILE A 1 210 ? -6.459 -6.418 59.655 1.00 20.09 219 ILE A O 1
ATOM 1592 N N . ALA A 1 211 ? -5.434 -5.101 58.139 1.00 20.29 220 ALA A N 1
ATOM 1593 C CA . ALA A 1 211 ? -5.582 -6.039 57.025 1.00 20.44 220 ALA A CA 1
ATOM 1594 C C . ALA A 1 211 ? -4.794 -7.315 57.299 1.00 19.92 220 ALA A C 1
ATOM 1595 O O . ALA A 1 211 ? -5.302 -8.418 57.105 1.00 19.91 220 ALA A O 1
ATOM 1597 N N . SER A 1 212 ? -3.558 -7.146 57.761 1.00 18.68 221 SER A N 1
ATOM 1598 C CA . SER A 1 212 ? -2.677 -8.263 58.098 1.00 21.07 221 SER A CA 1
ATOM 1599 C C . SER A 1 212 ? -3.209 -9.081 59.275 1.00 20.12 221 SER A C 1
ATOM 1600 O O . SER A 1 212 ? -3.121 -10.308 59.271 1.00 20.49 221 SER A O 1
ATOM 1603 N N . ALA A 1 213 ? -3.765 -8.397 60.272 1.00 19.60 222 ALA A N 1
ATOM 1604 C CA . ALA A 1 213 ? -4.362 -9.052 61.432 1.00 20.32 222 ALA A CA 1
ATOM 1605 C C . ALA A 1 213 ? -5.600 -9.858 61.017 1.00 18.98 222 ALA A C 1
ATOM 1606 O O . ALA A 1 213 ? -5.791 -10.999 61.447 1.00 17.89 222 ALA A O 1
ATOM 1608 N N . ALA A 1 214 ? -6.420 -9.255 60.160 1.00 18.40 223 ALA A N 1
ATOM 1609 C CA . ALA A 1 214 ? -7.624 -9.894 59.625 1.00 18.50 223 ALA A CA 1
ATOM 1610 C C . ALA A 1 214 ? -7.316 -11.139 58.790 1.00 17.17 223 ALA A C 1
ATOM 1611 O O . ALA A 1 214 ? -7.960 -12.169 58.959 1.00 16.02 223 ALA A O 1
ATOM 1613 N N . ARG A 1 215 ? -6.337 -11.034 57.892 1.00 16.58 224 ARG A N 1
ATOM 1614 C CA . ARG A 1 215 ? -5.906 -12.163 57.063 1.00 17.67 224 ARG A CA 1
ATOM 1615 C C . ARG A 1 215 ? -5.446 -13.349 57.898 1.00 17.64 224 ARG A C 1
ATOM 1616 O O . ARG A 1 215 ? -5.804 -14.483 57.608 1.00 18.54 224 ARG A O 1
ATOM 1624 N N . GLU A 1 216 ? -4.644 -13.077 58.926 1.00 19.07 225 GLU A N 1
ATOM 1625 C CA . GLU A 1 216 ? -4.098 -14.131 59.791 1.00 19.35 225 GLU A CA 1
ATOM 1626 C C . GLU A 1 216 ? -5.188 -14.903 60.521 1.00 18.04 225 GLU A C 1
ATOM 1627 O O . GLU A 1 216 ? -5.107 -16.123 60.646 1.00 18.72 225 GLU A O 1
ATOM 1633 N N . LYS A 1 217 ? -6.204 -14.186 61.000 1.00 17.44 226 LYS A N 1
ATOM 1634 C CA . LYS A 1 217 ? -7.339 -14.813 61.676 1.00 16.23 226 LYS A CA 1
ATOM 1635 C C . LYS A 1 217 ? -8.095 -15.701 60.699 1.00 14.27 226 LYS A C 1
ATOM 1636 O O . LYS A 1 217 ? -8.401 -16.854 61.003 1.00 15.85 226 LYS A O 1
ATOM 1642 N N . LEU A 1 218 ? -8.371 -15.164 59.515 1.00 13.95 227 LEU A N 1
ATOM 1643 C CA . LEU A 1 218 ? -9.061 -15.910 58.459 1.00 14.25 227 LEU A CA 1
ATOM 1644 C C . LEU A 1 218 ? -8.271 -17.134 57.980 1.00 12.69 227 LEU A C 1
ATOM 1645 O O . LEU A 1 218 ? -8.850 -18.173 57.723 1.00 14.61 227 LEU A O 1
ATOM 1650 N N . TRP A 1 219 ? -6.951 -17.013 57.869 1.00 15.08 228 TRP A N 1
ATOM 1651 C CA . TRP A 1 219 ? -6.113 -18.159 57.496 1.00 14.89 228 TRP A CA 1
ATOM 1652 C C . TRP A 1 219 ? -6.256 -19.313 58.483 1.00 16.43 228 TRP A C 1
ATOM 1653 O O . TRP A 1 219 ? -6.379 -20.482 58.084 1.00 16.69 228 TRP A O 1
ATOM 1664 N N . LYS A 1 220 ? -6.256 -18.974 59.768 1.00 16.30 229 LYS A N 1
ATOM 1665 C CA . LYS A 1 220 ? -6.470 -19.946 60.838 1.00 18.07 229 LYS A CA 1
ATOM 1666 C C . LYS A 1 220 ? -7.881 -20.564 60.804 1.00 15.58 229 LYS A C 1
ATOM 1667 O O . LYS A 1 220 ? -8.031 -21.795 60.868 1.00 14.14 229 LYS A O 1
ATOM 1673 N N . TRP A 1 221 ? -8.908 -19.718 60.688 1.00 14.97 230 TRP A N 1
ATOM 1674 C CA . TRP A 1 221 ? -10.301 -20.167 60.813 1.00 14.29 230 TRP A CA 1
ATOM 1675 C C . TRP A 1 221 ? -10.840 -20.950 59.617 1.00 14.03 230 TRP A C 1
ATOM 1676 O O . TRP A 1 221 ? -11.708 -21.813 59.776 1.00 15.27 230 TRP A O 1
ATOM 1687 N N . LEU A 1 222 ? -10.348 -20.641 58.421 1.00 13.65 231 LEU A N 1
ATOM 1688 C CA . LEU A 1 222 ? -10.876 -21.267 57.198 1.00 13.40 231 LEU A CA 1
ATOM 1689 C C . LEU A 1 222 ? -10.306 -22.656 56.948 1.00 13.12 231 LEU A C 1
ATOM 1690 O O . LEU A 1 222 ? -10.809 -23.395 56.102 1.00 14.04 231 LEU A O 1
ATOM 1695 N N . THR A 1 223 ? -9.239 -22.992 57.668 1.00 12.26 232 THR A N 1
ATOM 1696 C CA . THR A 1 223 ? -8.655 -24.329 57.630 1.00 15.72 232 THR A CA 1
ATOM 1697 C C . THR A 1 223 ? -8.743 -24.893 59.052 1.00 17.27 232 THR A C 1
ATOM 1698 O O . THR A 1 223 ? -7.978 -24.490 59.925 1.00 19.98 232 THR A O 1
ATOM 1702 N N . PRO A 1 224 ? -9.685 -25.818 59.293 1.00 19.19 233 PRO A N 1
ATOM 1703 C CA . PRO A 1 224 ? -9.842 -26.338 60.654 1.00 21.53 233 PRO A CA 1
ATOM 1704 C C . PRO A 1 224 ? -8.780 -27.400 60.986 1.00 21.52 233 PRO A C 1
ATOM 1705 O O . PRO A 1 224 ? -9.085 -28.595 61.034 1.00 23.76 233 PRO A O 1
ATOM 1709 N N . SER A 1 225 ? -7.556 -26.936 61.233 1.00 20.10 234 SER A N 1
ATOM 1710 C CA . SER A 1 225 ? -6.37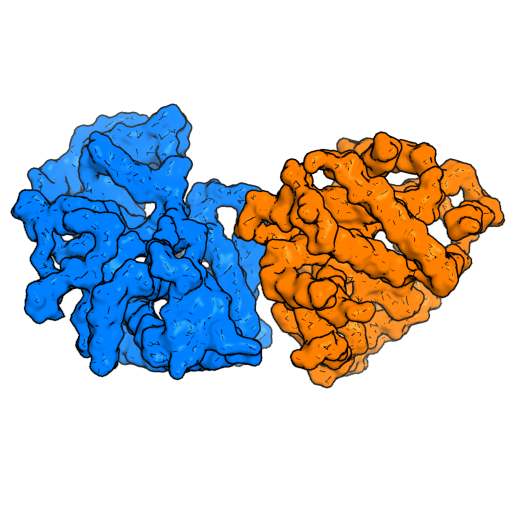5 -27.798 61.410 1.00 21.30 234 SER A CA 1
ATOM 1711 C C . SER A 1 225 ? -6.540 -28.830 62.527 1.00 22.34 234 SER A C 1
ATOM 1712 O O . SER A 1 225 ? -6.160 -29.995 62.372 1.00 20.70 234 SER A O 1
ATOM 1715 N N . GLY A 1 226 ? -7.127 -28.394 63.640 1.00 21.77 235 GLY A N 1
ATOM 1716 C CA . GLY A 1 226 ? -7.300 -29.235 64.821 1.00 23.51 235 GLY A CA 1
ATOM 1717 C C . GLY A 1 226 ? -8.201 -30.437 64.614 1.00 24.09 235 GLY A C 1
ATOM 1718 O O . GLY A 1 226 ? -8.150 -31.392 65.389 1.00 24.53 235 GLY A O 1
ATOM 1719 N N . LEU A 1 227 ? -9.024 -30.389 63.569 1.00 23.01 236 LEU A N 1
ATOM 1720 C CA . LEU A 1 227 ? -10.016 -31.434 63.307 1.00 22.90 236 LEU A CA 1
ATOM 1721 C C . LEU A 1 227 ? -9.568 -32.438 62.252 1.00 23.18 236 LEU A C 1
ATOM 1722 O O . LEU A 1 227 ? -8.789 -32.110 61.357 1.00 22.77 236 LEU A O 1
ATOM 1727 N N . ASP A 1 228 ? -10.073 -33.665 62.361 1.00 23.87 237 ASP A N 1
ATOM 1728 C CA . ASP A 1 228 ? -9.771 -34.709 61.391 1.00 23.79 237 ASP A CA 1
ATOM 1729 C C . ASP A 1 228 ? -10.906 -34.892 60.384 1.00 25.81 237 ASP A C 1
ATOM 1730 O O . ASP A 1 228 ? -11.458 -35.988 60.253 1.00 25.99 237 ASP A O 1
ATOM 1735 N N . ARG A 1 229 ? -11.254 -33.821 59.669 1.00 27.59 238 ARG A N 1
ATOM 1736 C CA . ARG A 1 229 ? -12.222 -33.935 58.576 1.00 29.84 238 ARG A CA 1
ATOM 1737 C C . ARG A 1 229 ? -11.545 -34.442 57.303 1.00 28.30 238 ARG A C 1
ATOM 1738 O O . ARG A 1 229 ? -10.723 -33.743 56.711 1.00 28.97 238 ARG A O 1
ATOM 1746 N N . LYS A 1 230 ? -11.904 -35.658 56.899 1.00 27.36 239 LYS A N 1
ATOM 1747 C CA . LYS A 1 230 ? -11.357 -36.302 55.708 1.00 28.02 239 LYS A CA 1
ATOM 1748 C C . LYS A 1 230 ? -11.621 -35.426 54.485 1.00 26.98 239 LYS A C 1
ATOM 1749 O O . LYS A 1 230 ? -12.754 -34.985 54.282 1.00 24.26 239 LYS A O 1
ATOM 1755 N N . PRO A 1 231 ? -10.575 -35.155 53.679 1.00 26.16 240 PRO A N 1
ATOM 1756 C CA . PRO A 1 231 ? -10.731 -34.266 52.528 1.00 27.70 240 PRO A CA 1
ATOM 1757 C C . PRO A 1 231 ? -11.733 -34.824 51.512 1.00 28.43 240 PRO A C 1
ATOM 1758 O O . PRO A 1 231 ? -11.710 -36.018 51.204 1.00 28.92 240 PRO A O 1
ATOM 1762 N N . ARG A 1 232 ? -12.616 -33.961 51.024 1.00 29.68 241 ARG A N 1
ATOM 1763 C CA . ARG A 1 232 ? -13.488 -34.299 49.910 1.00 30.06 241 ARG A CA 1
ATOM 1764 C C . ARG A 1 232 ? -12.803 -33.859 48.626 1.00 28.69 241 ARG A C 1
ATOM 1765 O O . ARG A 1 232 ? -13.056 -32.765 48.107 1.00 27.53 241 ARG A O 1
ATOM 1773 N N . GLU A 1 233 ? -11.928 -34.729 48.124 1.00 26.65 242 GLU A N 1
ATOM 1774 C CA . GLU A 1 233 ? -11.060 -34.412 46.997 1.00 27.43 242 GLU A CA 1
ATOM 1775 C C . GLU A 1 233 ? -11.800 -34.346 45.657 1.00 26.56 242 GLU A C 1
ATOM 1776 O O . GLU A 1 233 ? -11.232 -33.919 44.655 1.00 26.53 242 GLU A O 1
ATOM 1782 N N . GLN A 1 234 ? -13.068 -34.750 45.655 1.00 27.62 243 GLN A N 1
ATOM 1783 C CA . GLN A 1 234 ? -13.906 -34.685 44.452 1.00 28.52 243 GLN A CA 1
ATOM 1784 C C . GLN A 1 234 ? -14.780 -33.427 44.417 1.00 25.64 243 GLN A C 1
ATOM 1785 O O . GLN A 1 234 ? -15.392 -33.123 43.394 1.00 26.20 243 GLN A O 1
ATOM 1791 N N . SER A 1 235 ? -14.839 -32.710 45.540 1.00 23.65 244 SER A N 1
ATOM 1792 C CA . SER A 1 235 ? -15.543 -31.433 45.625 1.00 20.54 244 SER A CA 1
ATOM 1793 C C . SER A 1 235 ? -14.735 -30.355 44.903 1.00 18.28 244 SER A C 1
ATOM 1794 O O . SER A 1 235 ? -13.565 -30.565 44.582 1.00 16.82 244 SER A O 1
ATOM 1797 N N . TRP A 1 236 ? -15.355 -29.207 44.641 1.00 17.36 245 TRP A N 1
ATOM 1798 C CA . TRP A 1 236 ? -14.642 -28.097 43.995 1.00 17.04 245 TRP A CA 1
ATOM 1799 C C . TRP A 1 236 ? -13.437 -27.633 44.808 1.00 15.30 245 TRP A C 1
ATOM 1800 O O . TRP A 1 236 ? -12.319 -27.563 44.292 1.00 14.94 245 TRP A O 1
ATOM 1811 N N . LEU A 1 237 ? -13.665 -27.323 46.078 1.00 15.90 246 LEU A N 1
ATOM 1812 C CA . LEU A 1 237 ? -12.595 -26.798 46.927 1.00 17.07 246 LEU A CA 1
ATOM 1813 C C . LEU A 1 237 ? -11.563 -27.864 47.302 1.00 14.35 246 LEU A C 1
ATOM 1814 O O . LEU A 1 237 ? -10.367 -27.576 47.359 1.00 17.11 246 LEU A O 1
ATOM 1819 N N . GLY A 1 238 ? -12.022 -29.088 47.550 1.00 14.37 247 GLY A N 1
ATOM 1820 C CA . GLY A 1 238 ? -11.121 -30.193 47.893 1.00 14.35 247 GLY A CA 1
ATOM 1821 C C . GLY A 1 238 ? -10.175 -30.569 46.764 1.00 15.62 247 GLY A C 1
ATOM 1822 O O . GLY A 1 238 ? -9.007 -30.874 47.006 1.00 17.87 247 GLY A O 1
ATOM 1823 N N . SER A 1 239 ? -10.674 -30.548 45.528 1.00 15.61 248 SER A N 1
ATOM 1824 C CA . SER A 1 239 ? -9.845 -30.852 44.352 1.00 15.85 248 SER A CA 1
ATOM 1825 C C . SER A 1 239 ? -8.852 -29.733 44.082 1.00 15.38 248 SER A C 1
ATOM 1826 O O . SER A 1 239 ? -7.766 -29.977 43.573 1.00 15.06 248 SER A O 1
ATOM 1829 N N . TYR A 1 240 ? -9.233 -28.502 44.420 1.00 17.31 249 TYR A N 1
ATOM 1830 C CA . TYR A 1 240 ? -8.313 -27.369 44.356 1.00 17.20 249 TYR A CA 1
ATOM 1831 C C . TYR A 1 240 ? -7.164 -27.508 45.365 1.00 17.10 249 TYR A C 1
ATOM 1832 O O . TYR A 1 240 ? -5.996 -27.333 45.008 1.00 18.29 249 TYR A O 1
ATOM 1841 N N . VAL A 1 241 ? -7.504 -27.808 46.619 1.00 17.96 250 VAL A N 1
ATOM 1842 C CA . VAL A 1 241 ? -6.505 -28.068 47.676 1.00 17.16 250 VAL A CA 1
ATOM 1843 C C . VAL A 1 241 ? -5.590 -29.240 47.297 1.00 17.10 250 VAL A C 1
ATOM 1844 O O . VAL A 1 241 ? -4.368 -29.145 47.428 1.00 16.47 250 VAL A O 1
ATOM 1848 N N . LYS A 1 242 ? -6.188 -30.331 46.824 1.00 18.32 251 LYS A N 1
ATOM 1849 C CA . LYS A 1 242 ? -5.427 -31.506 46.368 1.00 21.01 251 LYS A CA 1
ATOM 1850 C C . LYS A 1 242 ? -4.437 -31.146 45.243 1.00 23.89 251 LYS A C 1
ATOM 1851 O O . LYS A 1 242 ? -3.325 -31.687 45.202 1.00 24.83 251 LYS A O 1
ATOM 1857 N N . GLN A 1 243 ? -4.826 -30.226 44.356 1.00 24.00 252 GLN A N 1
ATOM 1858 C CA . GLN A 1 243 ? -3.925 -29.770 43.292 1.00 26.15 252 GLN A CA 1
ATOM 1859 C C . GLN A 1 243 ? -2.720 -29.022 43.862 1.00 24.52 252 GLN A C 1
ATOM 1860 O O . GLN A 1 243 ? -1.584 -29.288 43.478 1.00 25.29 252 GLN A O 1
ATOM 1866 N N . LEU A 1 244 ? -2.971 -28.084 44.771 1.00 23.15 253 LEU A N 1
ATOM 1867 C CA . LEU A 1 244 ? -1.893 -27.327 45.407 1.00 21.58 253 LEU A CA 1
ATOM 1868 C C . LEU A 1 244 ? -0.921 -28.251 46.134 1.00 20.78 253 LEU A C 1
ATOM 1869 O O . LEU A 1 244 ? 0.291 -28.074 46.044 1.00 22.10 253 LEU A O 1
ATOM 1874 N N . GLN A 1 245 ? -1.463 -29.241 46.840 1.00 20.26 254 GLN A N 1
ATOM 1875 C CA . GLN A 1 245 ? -0.651 -30.239 47.530 1.00 21.71 254 GLN A CA 1
ATOM 1876 C C . GLN A 1 245 ? 0.247 -31.031 46.567 1.00 23.34 254 GLN A C 1
ATOM 1877 O O . GLN A 1 245 ? 1.416 -31.263 46.865 1.00 20.54 254 GLN A O 1
ATOM 1883 N N . ASP A 1 246 ? -0.309 -31.431 45.421 1.00 24.88 255 ASP A N 1
ATOM 1884 C CA . ASP A 1 246 ? 0.438 -32.165 44.393 1.00 27.11 255 ASP A CA 1
ATOM 1885 C C . ASP A 1 246 ? 1.483 -31.301 43.681 1.00 27.68 255 ASP A C 1
ATOM 1886 O O . ASP A 1 246 ? 2.495 -31.816 43.198 1.00 27.75 255 ASP A O 1
ATOM 1891 N N . GLU A 1 247 ? 1.231 -29.994 43.619 1.00 26.87 256 GLU A N 1
ATOM 1892 C CA . GLU A 1 247 ? 2.171 -29.032 43.033 1.00 29.59 256 GLU A CA 1
ATOM 1893 C C . GLU A 1 247 ? 3.303 -28.618 43.987 1.00 28.38 256 GLU A C 1
ATOM 1894 O O . GLU A 1 247 ? 4.167 -27.826 43.615 1.00 30.93 256 GLU A O 1
ATOM 1900 N N . GLY A 1 248 ? 3.295 -29.152 45.207 1.00 28.94 257 GLY A N 1
ATOM 1901 C CA . GLY A 1 248 ? 4.350 -28.883 46.191 1.00 25.56 257 GLY A CA 1
ATOM 1902 C C . GLY A 1 248 ? 4.156 -27.613 46.998 1.00 24.32 257 GLY A C 1
ATOM 1903 O O . GLY A 1 248 ? 5.114 -27.084 47.576 1.00 24.37 257 GLY A O 1
ATOM 1904 N N . ILE A 1 249 ? 2.916 -27.124 47.043 1.00 21.21 258 ILE A N 1
ATOM 1905 C CA . ILE A 1 249 ? 2.562 -25.933 47.813 1.00 20.45 258 ILE A CA 1
ATOM 1906 C C . ILE A 1 249 ? 2.411 -26.300 49.292 1.00 19.64 258 ILE A C 1
ATOM 1907 O O . ILE A 1 249 ? 1.619 -27.179 49.630 1.00 19.23 258 ILE A O 1
ATOM 1912 N N . ASP A 1 250 ? 3.143 -25.615 50.165 1.00 20.96 259 ASP A N 1
ATOM 1913 C CA . ASP A 1 250 ? 3.155 -25.969 51.593 1.00 22.98 259 ASP A CA 1
ATOM 1914 C C . ASP A 1 250 ? 1.837 -25.673 52.317 1.00 22.35 259 ASP A C 1
ATOM 1915 O O . ASP A 1 250 ? 0.986 -24.936 51.799 1.00 22.54 259 ASP A O 1
ATOM 1920 N N . ALA A 1 251 ? 1.680 -26.261 53.505 1.00 19.65 260 ALA A N 1
ATOM 1921 C CA . ALA A 1 251 ? 0.463 -26.135 54.309 1.00 18.53 260 ALA A CA 1
ATOM 1922 C C . ALA A 1 251 ? 0.057 -24.692 54.534 1.00 18.25 260 ALA A C 1
ATOM 1923 O O . ALA A 1 251 ? -1.127 -24.370 54.463 1.00 17.42 260 ALA A O 1
ATOM 1925 N N . GLU A 1 252 ? 1.038 -23.835 54.817 1.00 16.94 261 GLU A N 1
ATOM 1926 C CA . GLU A 1 252 ? 0.771 -22.434 55.119 1.00 18.73 261 GLU A CA 1
ATOM 1927 C C . GLU A 1 252 ? 0.140 -21.706 53.926 1.00 18.28 261 GLU A C 1
ATOM 1928 O O . GLU A 1 252 ? -0.839 -20.983 54.085 1.00 15.67 261 GLU A O 1
ATOM 1934 N N . MET A 1 253 ? 0.694 -21.919 52.738 1.00 18.65 262 MET A N 1
ATOM 1935 C CA . MET A 1 253 ? 0.166 -21.296 51.529 1.00 19.89 262 MET A CA 1
ATOM 1936 C C . MET A 1 253 ? -1.199 -21.882 51.140 1.00 18.11 262 MET A C 1
ATOM 1937 O O . MET A 1 253 ? -2.027 -21.197 50.524 1.00 19.17 262 MET A O 1
ATOM 1942 N N . GLN A 1 254 ? -1.435 -23.139 51.516 1.00 17.24 263 GLN A N 1
ATOM 1943 C CA . GLN A 1 254 ? -2.754 -23.754 51.374 1.00 16.70 263 GLN A CA 1
ATOM 1944 C C . GLN A 1 254 ? -3.786 -23.009 52.217 1.00 16.44 263 GLN A C 1
ATOM 1945 O O . GLN A 1 254 ? -4.887 -22.740 51.748 1.00 16.26 263 GLN A O 1
ATOM 1951 N N . ARG A 1 255 ? -3.416 -22.666 53.450 1.00 14.76 264 ARG A N 1
ATOM 1952 C CA . ARG A 1 255 ? -4.283 -21.864 54.317 1.00 15.03 264 ARG A CA 1
ATOM 1953 C C . ARG A 1 255 ? -4.582 -20.489 53.715 1.00 15.13 264 ARG A C 1
ATOM 1954 O O . ARG A 1 255 ? -5.716 -20.023 53.760 1.00 12.56 264 ARG A O 1
ATOM 1962 N N . ARG A 1 256 ? -3.560 -19.849 53.140 1.00 15.05 265 ARG A N 1
ATOM 1963 C CA . ARG A 1 256 ? -3.722 -18.518 52.544 1.00 14.66 265 ARG A CA 1
ATOM 1964 C C . ARG A 1 256 ? -4.608 -18.538 51.297 1.00 12.48 265 ARG A C 1
ATOM 1965 O O . ARG A 1 256 ? -5.345 -17.586 51.039 1.00 12.49 265 ARG A O 1
ATOM 1973 N N . ALA A 1 257 ? -4.524 -19.629 50.541 1.00 13.12 266 ALA A N 1
AT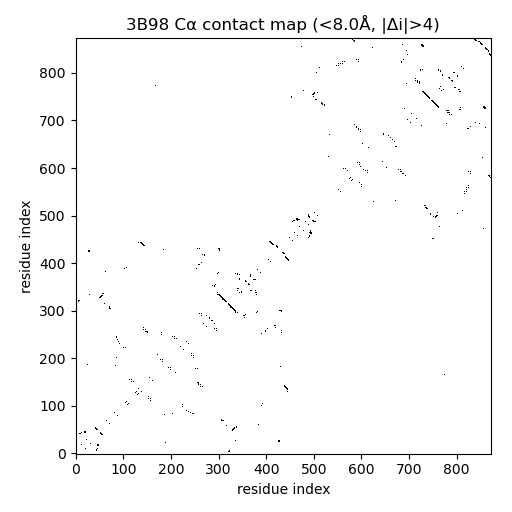OM 1974 C CA . ALA A 1 257 ? -5.325 -19.823 49.333 1.00 14.48 266 ALA A CA 1
AT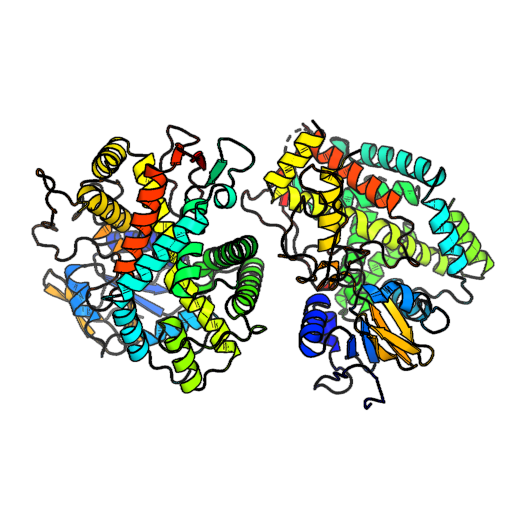OM 1975 C C . ALA A 1 257 ? -6.829 -19.893 49.613 1.00 14.70 266 ALA A C 1
ATOM 1976 O O . ALA A 1 257 ? -7.638 -19.548 48.747 1.00 13.63 266 ALA A O 1
ATOM 1978 N N . MET A 1 258 ? -7.194 -20.347 50.816 1.00 13.60 267 MET A N 1
ATOM 1979 C CA . MET A 1 258 ? -8.598 -20.429 51.237 1.00 12.69 267 MET A CA 1
ATOM 1980 C C . MET A 1 258 ? -9.270 -19.056 51.316 1.00 12.80 267 MET A C 1
ATOM 1981 O O . MET A 1 258 ? -10.464 -18.925 51.035 1.00 10.54 267 MET A O 1
ATOM 1986 N N . LEU A 1 259 ? -8.512 -18.039 51.719 1.00 11.75 268 LEU A N 1
ATOM 1987 C CA . LEU A 1 259 ? -9.042 -16.679 51.731 1.00 13.04 268 LEU A CA 1
ATOM 1988 C C . LEU A 1 259 ? -9.242 -16.136 50.312 1.00 11.02 268 LEU A C 1
ATOM 1989 O O . LEU A 1 259 ? -10.224 -15.440 50.045 1.00 10.29 268 LEU A O 1
ATOM 1994 N N . LEU A 1 260 ? -8.306 -16.439 49.414 1.00 13.25 269 LEU A N 1
ATOM 1995 C CA . LEU A 1 260 ? -8.487 -16.114 48.004 1.00 15.08 269 LEU A CA 1
ATOM 1996 C C . LEU A 1 260 ? -9.788 -16.718 47.456 1.00 13.02 269 LEU A C 1
ATOM 1997 O O . LEU A 1 260 ? -10.613 -16.008 46.885 1.00 13.04 269 LEU A O 1
ATOM 2002 N N . GLN A 1 261 ? -9.966 -18.025 47.642 1.00 13.72 270 GLN A N 1
ATOM 2003 C CA . GLN A 1 261 ? -11.165 -18.715 47.167 1.00 14.81 270 GLN A CA 1
ATOM 2004 C C . GLN A 1 261 ? -12.444 -18.248 47.869 1.00 16.16 270 GLN A C 1
ATOM 2005 O O . GLN A 1 261 ? -13.516 -18.252 47.261 1.00 16.35 270 GLN A O 1
ATOM 2011 N N . LEU A 1 262 ? -12.332 -17.861 49.139 1.00 13.39 271 LEU A N 1
ATOM 2012 C CA . LEU A 1 262 ? -13.467 -17.270 49.865 1.00 13.00 271 LEU A CA 1
ATOM 2013 C C . LEU A 1 262 ? -13.889 -15.935 49.240 1.00 12.56 271 LEU A C 1
ATOM 2014 O O . LEU A 1 262 ? -15.074 -15.689 49.023 1.00 10.37 271 LEU A O 1
ATOM 2019 N N . TRP A 1 263 ? -12.918 -15.071 48.953 1.00 12.29 272 TRP A N 1
ATOM 2020 C CA . TRP A 1 263 ? -13.236 -13.769 48.362 1.00 14.31 272 TRP A CA 1
ATOM 2021 C C . TRP A 1 263 ? -13.857 -13.915 46.964 1.00 14.29 272 TRP A C 1
ATOM 2022 O O . TRP A 1 263 ? -14.867 -13.283 46.643 1.00 13.91 272 TRP A O 1
ATOM 2033 N N . VAL A 1 264 ? -13.251 -14.775 46.160 1.00 14.71 273 VAL A N 1
ATOM 2034 C CA . VAL A 1 264 ? -13.681 -15.025 44.787 1.00 15.00 273 VAL A CA 1
ATOM 2035 C C . VAL A 1 264 ? -15.105 -15.574 44.727 1.00 12.36 273 VAL A C 1
ATOM 2036 O O . VAL A 1 264 ? -15.862 -15.251 43.808 1.00 13.91 273 VAL A O 1
ATOM 2040 N N . THR A 1 265 ? -15.485 -16.376 45.719 1.00 10.52 274 THR A N 1
ATOM 2041 C CA . THR A 1 265 ? -16.823 -16.983 45.727 1.00 10.46 274 THR A CA 1
ATOM 2042 C C . THR A 1 265 ? -17.872 -16.216 46.555 1.00 11.00 274 THR A C 1
ATOM 2043 O O . THR A 1 265 ? -19.075 -16.392 46.332 1.00 10.02 274 THR A O 1
ATOM 2047 N N . GLN A 1 266 ? -17.428 -15.371 47.496 1.00 11.28 275 GLN A N 1
ATOM 2048 C CA . GLN A 1 266 ? -18.351 -14.700 48.436 1.00 11.35 275 GLN A CA 1
ATOM 2049 C C . GLN A 1 266 ? -18.374 -13.175 48.386 1.00 12.33 275 GLN A C 1
ATOM 2050 O O . GLN A 1 266 ? -19.179 -12.553 49.081 1.00 11.64 275 GLN A O 1
ATOM 2056 N N . GLY A 1 267 ? -17.507 -12.574 47.580 1.00 12.32 276 GLY A N 1
ATOM 2057 C CA . GLY A 1 267 ? -17.347 -11.114 47.591 1.00 12.77 276 GLY A CA 1
ATOM 2058 C C . GLY A 1 267 ? -18.363 -10.313 46.794 1.00 14.03 276 GLY A C 1
ATOM 2059 O O . GLY A 1 267 ? -18.377 -9.082 46.880 1.00 15.13 276 GLY A O 1
ATOM 2060 N N . ASN A 1 268 ? -19.216 -11.000 46.031 1.00 12.35 277 ASN A N 1
ATOM 2061 C CA . ASN A 1 268 ? -20.084 -10.339 45.034 1.00 12.22 277 ASN A CA 1
ATOM 2062 C C . ASN A 1 268 ? -21.583 -10.575 45.199 1.00 11.12 277 ASN A C 1
ATOM 2063 O O . ASN A 1 268 ? -22.380 -9.663 44.975 1.00 11.31 277 ASN A O 1
ATOM 2068 N N . ALA A 1 269 ? -21.973 -11.798 45.564 1.00 11.02 278 ALA A N 1
ATOM 2069 C CA . ALA A 1 269 ? -23.397 -12.175 45.509 1.00 9.78 278 ALA A CA 1
ATOM 2070 C C . ALA A 1 269 ? -24.265 -11.402 46.499 1.00 8.76 278 ALA A C 1
ATOM 2071 O O . ALA A 1 269 ? -25.312 -10.871 46.119 1.00 9.34 278 ALA A O 1
ATOM 2073 N N . GLY A 1 270 ? -23.821 -11.329 47.753 1.00 11.94 279 GLY A N 1
ATOM 2074 C CA . GLY A 1 270 ? -24.526 -10.592 48.811 1.00 11.68 279 GLY A CA 1
ATOM 2075 C C . GLY A 1 270 ? -24.636 -9.099 48.545 1.00 13.23 279 GLY A C 1
ATOM 2076 O O . GLY A 1 270 ? -25.725 -8.535 48.634 1.00 13.19 279 GLY A O 1
ATOM 2077 N N . PRO A 1 271 ? -23.502 -8.438 48.230 1.00 12.73 280 PRO A N 1
ATOM 2078 C CA . PRO A 1 271 ? -23.586 -7.068 47.727 1.00 10.92 280 PRO A CA 1
ATOM 2079 C C . PRO A 1 271 ? -24.585 -6.879 46.573 1.00 11.84 280 PRO A C 1
ATOM 2080 O O . PRO A 1 271 ? -25.360 -5.918 46.597 1.00 11.86 280 PRO A O 1
ATOM 2084 N N . ALA A 1 272 ? -24.583 -7.782 45.590 1.00 12.65 281 ALA A N 1
ATOM 2085 C CA . ALA A 1 272 ? -25.528 -7.697 44.463 1.00 11.99 281 ALA A CA 1
ATOM 2086 C C . ALA A 1 272 ? -26.981 -7.807 44.928 1.00 12.04 281 ALA A C 1
ATOM 2087 O O . ALA A 1 272 ? -27.849 -7.071 44.457 1.00 12.23 281 ALA A O 1
ATOM 2089 N N . ALA A 1 273 ? -27.237 -8.739 45.845 1.00 11.13 282 ALA A N 1
ATOM 2090 C CA . ALA A 1 273 ? -28.559 -8.913 46.430 1.00 12.55 282 ALA A CA 1
ATOM 2091 C C . ALA A 1 273 ? -29.011 -7.651 47.173 1.00 10.92 282 ALA A C 1
ATOM 2092 O O . ALA A 1 273 ? -30.182 -7.289 47.125 1.00 11.68 282 ALA A O 1
ATOM 2094 N N . PHE A 1 274 ? -28.080 -6.992 47.858 1.00 10.41 283 PHE A N 1
ATOM 2095 C CA . PHE A 1 274 ? -28.368 -5.713 48.506 1.00 12.54 283 PHE A CA 1
ATOM 2096 C C . PHE A 1 274 ? -28.920 -4.698 47.508 1.00 12.35 283 PHE A C 1
ATOM 2097 O O . PHE A 1 274 ? -29.913 -4.040 47.790 1.00 13.17 283 PHE A O 1
ATOM 2105 N N . TRP A 1 275 ? -28.261 -4.559 46.360 1.00 13.11 284 TRP A N 1
ATOM 2106 C CA . TRP A 1 275 ? -28.660 -3.530 45.391 1.00 14.97 284 TRP A CA 1
ATOM 2107 C C . TRP A 1 275 ? -30.029 -3.869 44.803 1.00 13.38 284 TRP A C 1
ATOM 2108 O O . TRP A 1 275 ? -30.870 -2.987 44.666 1.00 15.49 284 TRP A O 1
ATOM 2119 N N . VAL A 1 276 ? -30.250 -5.144 44.477 1.00 13.31 285 VAL A N 1
ATOM 2120 C CA . VAL A 1 276 ? -31.573 -5.610 44.045 1.00 13.32 285 VAL A CA 1
ATOM 2121 C C . VAL A 1 276 ? -32.667 -5.180 45.034 1.00 14.42 285 VAL A C 1
ATOM 2122 O O . VAL A 1 276 ? -33.661 -4.577 44.637 1.00 14.01 285 VAL A O 1
ATOM 2126 N N . MET A 1 277 ? -32.466 -5.486 46.314 1.00 13.61 286 MET A N 1
ATOM 2127 C CA . MET A 1 277 ? -33.427 -5.154 47.366 1.00 17.11 286 MET A CA 1
ATOM 2128 C C . MET A 1 277 ? -33.540 -3.646 47.576 1.00 19.08 286 MET A C 1
ATOM 2129 O O . MET A 1 277 ? -34.627 -3.132 47.835 1.00 18.81 286 MET A O 1
ATOM 2134 N N . GLY A 1 278 ? -32.404 -2.952 47.487 1.00 20.15 287 GLY A N 1
ATOM 2135 C CA . GLY A 1 278 ? -32.360 -1.492 47.592 1.00 19.73 287 GLY A CA 1
ATOM 2136 C C . GLY A 1 278 ? -33.176 -0.833 46.494 1.00 20.30 287 GLY A C 1
ATOM 2137 O O . GLY A 1 278 ? -34.054 -0.016 46.766 1.00 19.14 287 GLY A O 1
ATOM 2138 N N . TYR A 1 279 ? -32.890 -1.197 45.249 1.00 19.74 288 TYR A N 1
ATOM 2139 C CA . TYR A 1 279 ? -33.652 -0.681 44.116 1.00 20.91 288 TYR A CA 1
ATOM 2140 C C . TYR A 1 279 ? -35.148 -0.995 44.206 1.00 21.70 288 TYR A C 1
ATOM 2141 O O . TYR A 1 279 ? -35.981 -0.113 43.991 1.00 22.87 288 TYR A O 1
ATOM 2150 N N . LEU A 1 280 ? -35.483 -2.236 44.548 1.00 20.27 289 LEU A N 1
ATOM 2151 C CA . LEU A 1 280 ? -36.888 -2.638 44.702 1.00 19.86 289 LEU A CA 1
ATOM 2152 C C . LEU A 1 280 ? -37.629 -1.871 45.797 1.00 20.48 289 LEU A C 1
ATOM 2153 O O . LEU A 1 280 ? -38.736 -1.380 45.564 1.00 19.64 289 LEU A O 1
ATOM 2158 N N . LEU A 1 281 ? -37.010 -1.747 46.971 1.00 20.66 290 LEU A N 1
ATOM 2159 C CA . LEU A 1 281 ? -37.625 -1.029 48.098 1.00 22.98 290 LEU A CA 1
ATOM 2160 C C . LEU A 1 281 ? -37.808 0.463 47.823 1.00 23.97 290 LEU A C 1
ATOM 2161 O O . LEU A 1 281 ? -38.638 1.117 48.453 1.00 24.74 290 LEU A O 1
ATOM 2166 N N . THR A 1 282 ? -37.043 0.989 46.872 1.00 25.49 291 THR A N 1
ATOM 2167 C CA . THR A 1 282 ? -37.074 2.415 46.549 1.00 26.40 291 THR A CA 1
ATOM 2168 C C . THR A 1 282 ? -37.794 2.682 45.220 1.00 27.66 291 THR A C 1
ATOM 2169 O O . THR A 1 282 ? -37.868 3.825 44.764 1.00 29.03 291 THR A O 1
ATOM 2173 N N . HIS A 1 283 ? -38.307 1.621 44.600 1.00 27.40 292 HIS A N 1
ATOM 2174 C CA . HIS A 1 283 ? -39.056 1.726 43.347 1.00 28.74 292 HIS A CA 1
ATOM 2175 C C . HIS A 1 283 ? -40.345 0.905 43.429 1.00 31.39 292 HIS A C 1
ATOM 2176 O O . HIS A 1 283 ? -40.355 -0.283 43.091 1.00 29.78 292 HIS A O 1
ATOM 2183 N N . PRO A 1 284 ? -41.441 1.546 43.886 1.00 34.18 293 PRO A N 1
ATOM 2184 C CA . PRO A 1 284 ? -42.707 0.869 44.180 1.00 35.69 293 PRO A CA 1
ATOM 2185 C C . PRO A 1 284 ? -43.254 0.031 43.020 1.00 35.60 293 PRO A C 1
ATOM 2186 O O . PRO A 1 284 ? -43.676 -1.110 43.239 1.00 36.79 293 PRO A O 1
ATOM 2190 N N . GLU A 1 285 ? -43.228 0.583 41.808 1.00 34.88 294 GLU A N 1
ATOM 2191 C CA . GLU A 1 285 ? -43.736 -0.107 40.618 1.00 35.85 294 GLU A CA 1
ATOM 2192 C C . GLU A 1 285 ? -42.933 -1.374 40.300 1.00 34.64 294 GLU A C 1
ATOM 2193 O O . GLU A 1 285 ? -43.505 -2.412 39.955 1.00 33.16 294 GLU A O 1
ATOM 2199 N N . ALA A 1 286 ? -41.609 -1.269 40.413 1.00 32.35 295 ALA A N 1
ATOM 2200 C CA . ALA A 1 286 ? -40.721 -2.417 40.285 1.00 29.99 295 ALA A CA 1
ATOM 2201 C C . ALA A 1 286 ? -41.066 -3.504 41.313 1.00 28.58 295 ALA A C 1
ATOM 2202 O O . ALA A 1 286 ? -41.267 -4.659 40.947 1.00 28.10 295 ALA A O 1
ATOM 2204 N N . LEU A 1 287 ? -41.162 -3.121 42.587 1.00 28.50 296 LEU A N 1
ATOM 2205 C CA . LEU A 1 287 ? -41.484 -4.058 43.671 1.00 30.57 296 LEU A CA 1
ATOM 2206 C C . LEU A 1 287 ? -42.849 -4.741 43.498 1.00 33.70 296 LEU A C 1
ATOM 2207 O O . LEU A 1 287 ? -43.015 -5.914 43.855 1.00 34.25 296 LEU A O 1
ATOM 2212 N N . ARG A 1 288 ? -43.812 -4.006 42.946 1.00 35.73 297 ARG A N 1
ATOM 2213 C CA . ARG A 1 288 ? -45.165 -4.516 42.740 1.00 38.02 297 ARG A CA 1
ATOM 2214 C C . ARG A 1 288 ? -45.175 -5.592 41.662 1.00 37.77 297 ARG A C 1
ATOM 2215 O O . ARG A 1 288 ? -45.782 -6.650 41.841 1.00 37.39 297 ARG A O 1
ATOM 2223 N N . ALA A 1 289 ? -44.485 -5.320 40.556 1.00 36.41 298 ALA A N 1
ATOM 2224 C CA . ALA A 1 289 ? -44.342 -6.278 39.465 1.00 36.01 298 ALA A CA 1
ATOM 2225 C C . ALA A 1 289 ? -43.583 -7.531 39.901 1.00 36.65 298 ALA A C 1
ATOM 2226 O O . ALA A 1 289 ? -43.905 -8.637 39.464 1.00 36.53 298 ALA A O 1
ATOM 2228 N N . VAL A 1 290 ? -42.580 -7.352 40.763 1.00 34.94 299 VAL A N 1
ATOM 2229 C CA . VAL A 1 290 ? -41.807 -8.474 41.294 1.00 34.07 299 VAL A CA 1
ATOM 2230 C C . VAL A 1 290 ? -42.647 -9.327 42.254 1.00 35.57 299 VAL A C 1
ATOM 2231 O O . VAL A 1 290 ? -42.702 -10.553 42.118 1.00 35.37 299 VAL A O 1
ATOM 2235 N N . ARG A 1 291 ? -43.290 -8.677 43.221 1.00 36.59 300 ARG A N 1
ATOM 2236 C CA . ARG A 1 291 ? -44.148 -9.377 44.180 1.00 39.52 300 ARG A CA 1
ATOM 2237 C C . ARG A 1 291 ? -45.308 -10.098 43.481 1.00 41.13 300 ARG A C 1
ATOM 2238 O O . ARG A 1 291 ? -45.592 -11.257 43.787 1.00 41.17 300 ARG A O 1
ATOM 2246 N N . GLU A 1 292 ? -45.949 -9.414 42.534 1.00 43.04 301 GLU A N 1
ATOM 2247 C CA . GLU A 1 292 ? -46.975 -10.008 41.670 1.00 47.04 301 GLU A CA 1
ATOM 2248 C C . GLU A 1 292 ? -46.485 -11.293 40.992 1.00 47.77 301 GLU A C 1
ATOM 2249 O O . GLU A 1 292 ? -47.224 -12.277 40.897 1.00 47.09 301 GLU A O 1
ATOM 2255 N N . GLU A 1 293 ? -45.237 -11.270 40.528 1.00 48.42 302 GLU A N 1
ATOM 2256 C CA . GLU A 1 293 ? -44.638 -12.394 39.815 1.00 49.87 302 GLU A CA 1
ATOM 2257 C C . GLU A 1 293 ? -44.364 -13.589 40.734 1.00 51.27 302 GLU A C 1
ATOM 2258 O O . GLU A 1 293 ? -44.360 -14.738 40.282 1.00 51.75 302 GLU A O 1
ATOM 2264 N N . ILE A 1 294 ? -44.130 -13.307 42.014 1.00 52.38 303 ILE A N 1
ATOM 2265 C CA . ILE A 1 294 ? -43.942 -14.347 43.027 1.00 53.68 303 ILE A CA 1
ATOM 2266 C C . ILE A 1 294 ? -45.259 -15.088 43.304 1.00 54.65 303 ILE A C 1
ATOM 2267 O O . ILE A 1 294 ? -45.266 -16.314 43.451 1.00 54.22 303 ILE A O 1
ATOM 2272 N N . GLN A 1 295 ? -46.359 -14.332 43.353 1.00 54.92 304 GLN A N 1
ATOM 2273 C CA . GLN A 1 295 ? -47.695 -14.866 43.652 1.00 55.19 304 GLN A CA 1
ATOM 2274 C C . GLN A 1 295 ? -48.103 -15.980 42.687 1.00 55.25 304 GLN A C 1
ATOM 2275 O O . GLN A 1 295 ? -47.846 -15.902 41.484 1.00 55.41 304 GLN A O 1
ATOM 2281 N N . ASN A 1 308 ? -40.174 -19.519 35.483 1.00 44.80 317 ASN A N 1
ATOM 2282 C CA . ASN A 1 308 ? -39.825 -18.381 34.645 1.00 44.62 317 ASN A CA 1
ATOM 2283 C C . ASN A 1 308 ? -40.216 -17.066 35.307 1.00 43.19 317 ASN A C 1
ATOM 2284 O O . ASN A 1 308 ? -41.382 -16.847 35.644 1.00 42.77 317 ASN A O 1
ATOM 2289 N N . THR A 1 309 ? -39.230 -16.193 35.495 1.00 40.87 318 THR A N 1
ATOM 2290 C CA . THR A 1 309 ? -39.443 -14.928 36.195 1.00 38.32 318 THR A CA 1
ATOM 2291 C C . THR A 1 309 ? -38.918 -13.731 35.386 1.00 37.77 318 THR A C 1
ATOM 2292 O O . THR A 1 309 ? -37.928 -13.106 35.783 1.00 36.82 318 THR A O 1
ATOM 2296 N N . PRO A 1 310 ? -39.592 -13.400 34.258 1.00 36.32 319 PRO A N 1
ATOM 2297 C CA . PRO A 1 310 ? -39.119 -12.384 33.309 1.00 35.32 319 PRO A CA 1
ATOM 2298 C C . PRO A 1 310 ? -38.850 -11.021 33.942 1.00 33.05 319 PRO A C 1
ATOM 2299 O O . PRO A 1 310 ? -37.828 -10.401 33.641 1.00 32.35 319 PRO A O 1
ATOM 2303 N N . VAL A 1 311 ? -39.753 -10.571 34.812 1.00 31.15 320 VAL A N 1
ATOM 2304 C CA . VAL A 1 311 ? -39.609 -9.280 35.481 1.00 29.65 320 VAL A CA 1
ATOM 2305 C C . VAL A 1 311 ? -38.371 -9.272 36.371 1.00 29.39 320 VAL A C 1
ATOM 2306 O O . VAL A 1 311 ? -37.510 -8.408 36.221 1.00 29.09 320 VAL A O 1
ATOM 2310 N N . PHE A 1 312 ? -38.277 -10.235 37.286 1.00 28.72 321 PHE A N 1
ATOM 2311 C CA . PHE A 1 312 ? -37.133 -10.283 38.190 1.00 26.60 321 PHE A CA 1
ATOM 2312 C C . PHE A 1 312 ? -35.810 -10.403 37.432 1.00 24.37 321 PHE A C 1
ATOM 2313 O O . PHE A 1 312 ? -34.796 -9.842 37.856 1.00 22.48 321 PHE A O 1
ATOM 2321 N N . ASP A 1 313 ? -35.830 -11.133 36.320 1.00 22.25 322 ASP A N 1
ATOM 2322 C CA . ASP A 1 313 ? -34.649 -11.291 35.486 1.00 21.32 322 ASP A CA 1
ATOM 2323 C C . ASP A 1 313 ? -34.178 -9.943 34.963 1.00 19.77 322 ASP A C 1
ATOM 2324 O O . ASP A 1 313 ? -32.983 -9.676 34.943 1.00 16.04 322 ASP A O 1
ATOM 2329 N N . SER A 1 314 ? -35.125 -9.103 34.546 1.00 19.71 323 SER A N 1
ATOM 2330 C CA . SER A 1 314 ? -34.810 -7.754 34.083 1.00 19.78 323 SER A CA 1
ATOM 2331 C C . SER A 1 314 ? -34.290 -6.907 35.233 1.00 19.32 323 SER A C 1
ATOM 2332 O O . SER A 1 314 ? -33.297 -6.188 35.074 1.00 18.13 323 SER A O 1
ATOM 2335 N N . VAL A 1 315 ? -34.959 -7.009 36.387 1.00 18.03 324 VAL A N 1
ATOM 2336 C CA . VAL A 1 315 ? -34.537 -6.322 37.613 1.00 18.19 324 VAL A CA 1
ATOM 2337 C C . VAL A 1 315 ? -33.084 -6.656 37.966 1.00 17.63 324 VAL A C 1
ATOM 2338 O O . VAL A 1 315 ? -32.280 -5.751 38.223 1.00 18.29 324 VAL A O 1
ATOM 2342 N N . LEU A 1 316 ? -32.761 -7.949 37.991 1.00 16.51 325 LEU A N 1
ATOM 2343 C CA . LEU A 1 316 ? -31.405 -8.399 38.317 1.00 17.36 325 LEU A CA 1
ATOM 2344 C C . LEU A 1 316 ? -30.390 -7.937 37.275 1.00 14.08 325 LEU A C 1
ATOM 2345 O O . LEU A 1 316 ? -29.312 -7.477 37.624 1.00 14.31 325 LEU A O 1
ATOM 2350 N N . TRP A 1 317 ? -30.742 -8.059 36.000 1.00 16.29 326 TRP A N 1
ATOM 2351 C CA . TRP A 1 317 ? -29.862 -7.607 34.922 1.00 17.17 326 TRP A CA 1
ATOM 2352 C C . TRP A 1 317 ? -29.608 -6.094 34.972 1.00 16.50 326 TRP A C 1
ATOM 2353 O O . TRP A 1 317 ? -28.480 -5.643 34.753 1.00 17.65 326 TRP A O 1
ATOM 2364 N N . GLU A 1 318 ? -30.650 -5.324 35.272 1.00 15.95 327 GLU A N 1
ATOM 2365 C CA . GLU A 1 318 ? -30.518 -3.869 35.451 1.00 16.04 327 GLU A CA 1
ATOM 2366 C C . GLU A 1 318 ? -29.630 -3.514 36.653 1.00 14.43 327 GLU A C 1
ATOM 2367 O O . GLU A 1 318 ? -28.784 -2.626 36.573 1.00 15.48 327 GLU A O 1
ATOM 2373 N N . THR A 1 319 ? -29.813 -4.235 37.754 1.00 13.84 328 THR A N 1
ATOM 2374 C CA . THR A 1 319 ? -28.978 -4.079 38.937 1.00 13.76 328 THR A CA 1
ATOM 2375 C C . THR A 1 319 ? -27.498 -4.356 38.628 1.00 14.28 328 THR A C 1
ATOM 2376 O O . THR A 1 319 ? -26.624 -3.601 39.034 1.00 15.23 328 THR A O 1
ATOM 2380 N N . LEU A 1 320 ? -27.233 -5.430 37.895 1.00 14.19 329 LEU A N 1
ATOM 2381 C CA . LEU A 1 320 ? -25.864 -5.768 37.503 1.00 14.23 329 LEU A CA 1
ATOM 2382 C C . LEU A 1 320 ? -25.268 -4.745 36.526 1.00 12.68 329 LEU A C 1
ATOM 2383 O O . LEU A 1 320 ? -24.075 -4.448 36.587 1.00 12.30 329 LEU A O 1
ATOM 2388 N N . ARG A 1 321 ? -26.102 -4.188 35.649 1.00 14.00 330 ARG A N 1
ATOM 2389 C CA . ARG A 1 321 ? -25.660 -3.124 34.741 1.00 12.11 330 ARG A CA 1
ATOM 2390 C C . ARG A 1 321 ? -25.102 -1.958 35.556 1.00 12.79 330 ARG A C 1
ATOM 2391 O O . ARG A 1 321 ? -24.019 -1.448 35.263 1.00 12.27 330 ARG A O 1
ATOM 2399 N N . LEU A 1 322 ? -25.835 -1.574 36.603 1.00 11.79 331 LEU A N 1
ATOM 2400 C CA . LEU A 1 322 ? -25.464 -0.453 37.459 1.00 13.41 331 LEU A CA 1
ATOM 2401 C C . LEU A 1 322 ? -24.318 -0.697 38.450 1.00 13.70 331 LEU A C 1
ATOM 2402 O O . LEU A 1 322 ? -23.722 0.264 38.948 1.00 11.54 331 LEU A O 1
ATOM 2407 N N . THR A 1 323 ? -24.027 -1.963 38.766 1.00 13.59 332 THR A N 1
ATOM 2408 C CA . THR A 1 323 ? -23.166 -2.265 39.922 1.00 12.01 332 THR A CA 1
ATOM 2409 C C . THR A 1 323 ? -22.038 -3.265 39.715 1.00 11.76 332 THR A C 1
ATOM 2410 O O . THR A 1 323 ? -21.201 -3.416 40.593 1.00 12.28 332 THR A O 1
ATOM 2414 N N . ALA A 1 324 ? -22.022 -3.960 38.581 1.00 12.01 333 ALA A N 1
ATOM 2415 C CA . ALA A 1 324 ? -20.953 -4.916 38.294 1.00 12.18 333 ALA A CA 1
ATOM 2416 C C . ALA A 1 324 ? -19.821 -4.168 37.603 1.00 13.78 333 ALA A C 1
ATOM 2417 O O . ALA A 1 324 ? -19.962 -3.712 36.460 1.00 14.80 333 ALA A O 1
ATOM 2419 N N . ALA A 1 325 ? -18.709 -4.017 38.315 1.00 12.66 334 ALA A N 1
ATOM 2420 C CA . ALA A 1 325 ? -17.650 -3.110 37.885 1.00 13.55 334 ALA A CA 1
ATOM 2421 C C . ALA A 1 325 ? -16.272 -3.726 38.012 1.00 14.12 334 ALA A C 1
ATOM 2422 O O . ALA A 1 325 ? -15.361 -3.095 38.541 1.00 14.31 334 ALA A O 1
ATOM 2424 N N . ALA A 1 326 ? -16.120 -4.956 37.528 1.00 14.19 335 ALA A N 1
ATOM 2425 C CA . ALA A 1 326 ? -14.810 -5.583 37.457 1.00 13.74 335 ALA A CA 1
ATOM 2426 C C . ALA A 1 326 ? -14.011 -4.993 36.301 1.00 15.28 335 ALA A C 1
ATOM 2427 O O . ALA A 1 326 ? -14.530 -4.833 35.197 1.00 13.65 335 ALA A O 1
ATOM 2429 N N . LEU A 1 327 ? -12.748 -4.678 36.572 1.00 13.67 336 LEU A N 1
ATOM 2430 C CA . LEU A 1 327 ? -11.827 -4.206 35.559 1.00 15.88 336 LEU A CA 1
ATOM 2431 C C . LEU A 1 327 ? -11.068 -5.410 34.995 1.00 15.89 336 LEU A C 1
ATOM 2432 O O . LEU A 1 327 ? -10.658 -6.305 35.740 1.00 14.77 336 LEU A O 1
ATOM 2437 N N . ILE A 1 328 ? -10.921 -5.441 33.675 1.00 13.84 337 ILE A N 1
ATOM 2438 C CA . ILE A 1 328 ? -10.186 -6.500 32.998 1.00 12.85 337 ILE A CA 1
ATOM 2439 C C . ILE A 1 328 ? -8.791 -5.969 32.685 1.00 13.45 337 ILE A C 1
ATOM 2440 O O . ILE A 1 328 ? -8.655 -4.907 32.084 1.00 14.61 337 ILE A O 1
ATOM 2445 N N . THR A 1 329 ? -7.764 -6.702 33.113 1.00 12.82 338 THR A N 1
ATOM 2446 C CA . THR A 1 329 ? -6.380 -6.276 32.948 1.00 15.16 338 THR A CA 1
ATOM 2447 C C . THR A 1 329 ? -5.540 -7.345 32.238 1.00 14.55 338 THR A C 1
ATOM 2448 O O . THR A 1 329 ? -5.631 -8.528 32.557 1.00 14.13 338 THR A O 1
ATOM 2452 N N . ARG A 1 330 ? -4.734 -6.909 31.269 1.00 14.78 339 ARG A N 1
ATOM 2453 C CA . ARG A 1 330 ? -3.776 -7.775 30.587 1.00 14.26 339 ARG A CA 1
ATOM 2454 C C . ARG A 1 330 ? -2.404 -7.110 30.498 1.00 16.16 339 ARG A C 1
ATOM 2455 O O . ARG A 1 330 ? -2.289 -5.881 30.439 1.00 14.17 339 ARG A O 1
ATOM 2463 N N . ASP A 1 331 ? -1.363 -7.931 30.497 1.00 17.06 340 ASP A N 1
ATOM 2464 C CA . ASP A 1 331 ? -0.035 -7.469 30.122 1.00 19.58 340 ASP A CA 1
ATOM 2465 C C . ASP A 1 331 ? 0.164 -7.694 28.629 1.00 18.93 340 ASP A C 1
ATOM 2466 O O . ASP A 1 331 ? -0.095 -8.784 28.120 1.00 18.69 340 ASP A O 1
ATOM 2471 N N . VAL A 1 332 ? 0.602 -6.649 27.932 1.00 19.17 341 VAL A N 1
ATOM 2472 C CA . VAL A 1 332 ? 0.892 -6.731 26.503 1.00 18.58 341 VAL A CA 1
ATOM 2473 C C . VAL A 1 332 ? 2.284 -7.339 26.317 1.00 18.27 341 VAL A C 1
ATOM 2474 O O . VAL A 1 332 ? 3.301 -6.698 26.604 1.00 16.35 341 VAL A O 1
ATOM 2478 N N . THR A 1 333 ? 2.315 -8.588 25.853 1.00 18.96 342 THR A N 1
ATOM 2479 C CA . THR A 1 333 ? 3.564 -9.359 25.771 1.00 22.32 342 THR A CA 1
ATOM 2480 C C . THR A 1 333 ? 4.262 -9.234 24.418 1.00 24.35 342 THR A C 1
ATOM 2481 O O . THR A 1 333 ? 5.435 -9.607 24.278 1.00 25.51 342 THR A O 1
ATOM 2485 N N . GLN A 1 334 ? 3.537 -8.716 23.430 1.00 25.62 343 GLN A N 1
ATOM 2486 C CA . GLN A 1 334 ? 4.115 -8.360 22.133 1.00 26.78 343 GLN A CA 1
ATOM 2487 C C . GLN A 1 334 ? 3.266 -7.281 21.465 1.00 25.12 343 GLN A C 1
ATOM 2488 O O . GLN A 1 334 ? 2.064 -7.189 21.723 1.00 24.80 343 GLN A O 1
ATOM 2494 N N . ASP A 1 335 ? 3.902 -6.466 20.627 1.00 22.55 344 ASP A N 1
ATOM 2495 C CA . ASP A 1 335 ? 3.224 -5.411 19.866 1.00 23.79 344 ASP A CA 1
ATOM 2496 C C . ASP A 1 335 ? 1.995 -5.979 19.166 1.00 22.72 344 ASP A C 1
ATOM 2497 O O . ASP A 1 335 ? 2.055 -7.064 18.588 1.00 22.26 344 ASP A O 1
ATOM 2502 N N . LYS A 1 336 ? 0.880 -5.256 19.232 1.00 22.60 345 LYS A N 1
ATOM 2503 C CA . LYS A 1 336 ? -0.383 -5.752 18.686 1.00 22.49 345 LYS A CA 1
ATOM 2504 C C . LYS A 1 336 ? -1.162 -4.637 18.015 1.00 23.57 345 LYS A C 1
ATOM 2505 O O . LYS A 1 336 ? -1.430 -3.600 18.624 1.00 23.71 345 LYS A O 1
ATOM 2511 N N . LYS A 1 337 ? -1.522 -4.862 16.756 1.00 25.49 346 LYS A N 1
ATOM 2512 C CA . LYS A 1 337 ? -2.378 -3.944 16.022 1.00 27.85 346 LYS A CA 1
ATOM 2513 C C . LYS A 1 337 ? -3.826 -4.284 16.291 1.00 26.98 346 LYS A C 1
ATOM 2514 O O . LYS A 1 337 ? -4.205 -5.458 16.325 1.00 24.38 346 LYS A O 1
ATOM 2520 N N . ILE A 1 338 ? -4.629 -3.238 16.460 1.00 26.54 347 ILE A N 1
ATOM 2521 C CA . ILE A 1 338 ? -6.033 -3.360 16.803 1.00 26.20 347 ILE A CA 1
ATOM 2522 C C . ILE A 1 338 ? -6.891 -2.387 15.988 1.00 24.11 347 ILE A C 1
ATOM 2523 O O . ILE A 1 338 ? -6.443 -1.298 15.659 1.00 22.16 347 ILE A O 1
ATOM 2528 N N . CYS A 1 339 ? -8.118 -2.787 15.659 1.00 24.66 348 CYS A N 1
ATOM 2529 C CA . CYS A 1 339 ? -9.045 -1.897 14.959 1.00 25.03 348 CYS A CA 1
ATOM 2530 C C . CYS A 1 339 ? -10.307 -1.670 15.752 1.00 23.41 348 CYS A C 1
ATOM 2531 O O . CYS A 1 339 ? -10.969 -2.626 16.167 1.00 22.62 348 CYS A O 1
ATOM 2534 N N . LEU A 1 340 ? -10.638 -0.399 15.963 1.00 21.62 349 LEU A N 1
ATOM 2535 C CA . LEU A 1 340 ? -11.920 -0.036 16.552 1.00 22.40 349 LEU A CA 1
ATOM 2536 C C . LEU A 1 340 ? -13.029 -0.177 15.515 1.00 21.11 349 LEU A C 1
ATOM 2537 O O . LEU A 1 340 ? -12.752 -0.393 14.328 1.00 20.65 349 LEU A O 1
ATOM 2542 N N . SER A 1 341 ? -14.275 -0.043 15.966 1.00 21.53 350 SER A N 1
ATOM 2543 C CA . SER A 1 341 ? -15.441 -0.285 15.117 1.00 22.05 350 SER A CA 1
ATOM 2544 C C . SER A 1 341 ? -15.526 0.668 13.920 1.00 21.80 350 SER A C 1
ATOM 2545 O O . SER A 1 341 ? -16.037 0.291 12.863 1.00 20.77 350 SER A O 1
ATOM 2548 N N . ASN A 1 342 ? -15.007 1.888 14.079 1.00 20.59 351 ASN A N 1
ATOM 2549 C CA . ASN A 1 342 ? -14.940 2.841 12.961 1.00 18.50 351 ASN A CA 1
ATOM 2550 C C . ASN A 1 342 ? -13.844 2.531 11.931 1.00 16.29 351 ASN A C 1
ATOM 2551 O O . ASN A 1 342 ? -13.745 3.200 10.903 1.00 19.32 351 ASN A O 1
ATOM 2556 N N . GLY A 1 343 ? -13.021 1.528 12.222 1.00 16.70 352 GLY A N 1
ATOM 2557 C CA . GLY A 1 343 ? -12.001 1.050 11.293 1.00 15.64 352 GLY A CA 1
ATOM 2558 C C . GLY A 1 343 ? -10.621 1.620 11.552 1.00 16.98 352 GLY A C 1
ATOM 2559 O O . GLY A 1 343 ? -9.648 1.203 10.921 1.00 19.29 352 GLY A O 1
ATOM 2560 N N . GLN A 1 344 ? -10.528 2.573 12.478 1.00 17.52 353 GLN A N 1
ATOM 2561 C CA . GLN A 1 344 ? -9.238 3.154 12.835 1.00 15.50 353 GLN A CA 1
ATOM 2562 C C . GLN A 1 344 ? -8.357 2.134 13.552 1.00 18.34 353 GLN A C 1
ATOM 2563 O O . GLN A 1 344 ? -8.824 1.382 14.418 1.00 16.42 353 GLN A O 1
ATOM 2569 N N . GLU A 1 345 ? -7.084 2.117 13.167 1.00 17.63 354 GLU A N 1
ATOM 2570 C CA . GLU A 1 345 ? -6.123 1.143 13.654 1.00 22.69 354 GLU A CA 1
ATOM 2571 C C . GLU A 1 345 ? -5.250 1.767 14.737 1.00 20.30 354 GLU A C 1
ATOM 2572 O O . GLU A 1 345 ? -4.766 2.889 14.586 1.00 20.67 354 GLU A O 1
ATOM 2578 N N . TYR A 1 346 ? -5.074 1.033 15.832 1.00 18.92 355 TYR A N 1
ATOM 2579 C CA . TYR A 1 346 ? -4.213 1.462 16.938 1.00 17.84 355 TYR A CA 1
ATOM 2580 C C . TYR A 1 346 ? -3.204 0.393 17.261 1.00 16.97 355 TYR A C 1
ATOM 2581 O O . TYR A 1 346 ? -3.495 -0.795 17.108 1.00 17.56 355 TYR A O 1
ATOM 2590 N N . HIS A 1 347 ? -2.023 0.821 17.703 1.00 18.99 356 HIS A N 1
ATOM 2591 C CA . HIS A 1 347 ? -0.946 -0.092 18.084 1.00 21.13 356 HIS A CA 1
ATOM 2592 C C . HIS A 1 347 ? -0.762 -0.160 19.598 1.00 21.24 356 HIS A C 1
ATOM 2593 O O . HIS A 1 347 ? -0.532 0.866 20.246 1.00 20.89 356 HIS A O 1
ATOM 2600 N N . LEU A 1 348 ? -0.864 -1.373 20.143 1.00 20.95 357 LEU A N 1
ATOM 2601 C CA . LEU A 1 348 ? -0.499 -1.658 21.540 1.00 21.10 357 LEU A CA 1
ATOM 2602 C C . LEU A 1 348 ? 0.972 -2.020 21.632 1.00 20.77 357 LEU A C 1
ATOM 2603 O O . LEU A 1 348 ? 1.476 -2.805 20.829 1.00 20.98 357 LEU A O 1
ATOM 2608 N N . ARG A 1 349 ? 1.648 -1.467 22.632 1.00 20.46 358 ARG A N 1
ATOM 2609 C CA . ARG A 1 349 ? 3.087 -1.629 22.776 1.00 19.63 358 ARG A CA 1
ATOM 2610 C C . ARG A 1 349 ? 3.469 -2.691 23.827 1.00 20.53 358 ARG A C 1
ATOM 2611 O O . ARG A 1 349 ? 2.915 -2.724 24.926 1.00 18.17 358 ARG A O 1
ATOM 2619 N N . ARG A 1 350 ? 4.390 -3.585 23.460 1.00 22.45 359 ARG A N 1
ATOM 2620 C CA . ARG A 1 350 ? 4.905 -4.608 24.377 1.00 23.58 359 ARG A CA 1
ATOM 2621 C C . ARG A 1 350 ? 5.420 -3.957 25.664 1.00 21.98 359 ARG A C 1
ATOM 2622 O O . ARG A 1 350 ? 6.072 -2.918 25.614 1.00 21.55 359 ARG A O 1
ATOM 2630 N N . GLY A 1 351 ? 5.110 -4.560 26.810 1.00 20.13 360 GLY A N 1
ATOM 2631 C CA . GLY A 1 351 ? 5.531 -4.011 28.100 1.00 18.47 360 GLY A CA 1
ATOM 2632 C C . GLY A 1 351 ? 4.491 -3.119 28.751 1.00 19.35 360 GLY A C 1
ATOM 2633 O O . GLY A 1 351 ? 4.579 -2.825 29.953 1.00 17.81 360 GLY A O 1
ATOM 2634 N N . ASP A 1 352 ? 3.504 -2.680 27.966 1.00 16.79 361 ASP A N 1
ATOM 2635 C CA . ASP A 1 352 ? 2.383 -1.924 28.506 1.00 17.57 361 ASP A CA 1
ATOM 2636 C C . ASP A 1 352 ? 1.340 -2.854 29.122 1.00 17.36 361 AS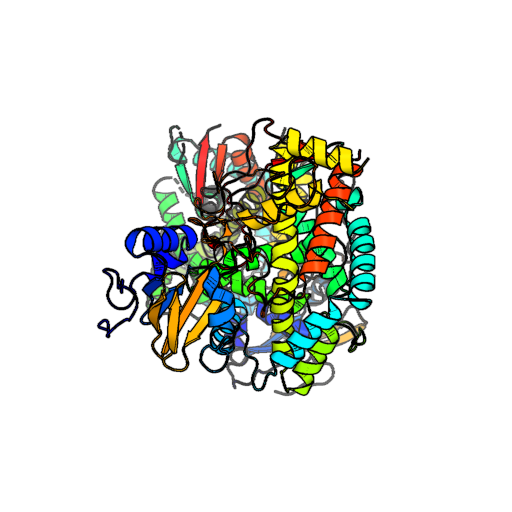P A C 1
ATOM 2637 O O . ASP A 1 352 ? 1.434 -4.080 29.011 1.00 17.23 361 ASP A O 1
ATOM 2642 N N . ARG A 1 353 ? 0.342 -2.253 29.766 1.00 17.81 362 ARG A N 1
ATOM 2643 C CA . ARG A 1 353 ? -0.855 -2.976 30.177 1.00 18.89 362 ARG A CA 1
ATOM 2644 C C . ARG A 1 353 ? -2.057 -2.572 29.334 1.00 15.91 362 ARG A C 1
ATOM 2645 O O . ARG A 1 353 ? -2.131 -1.447 28.847 1.00 15.68 362 ARG A O 1
ATOM 2653 N N . LEU A 1 354 ? -2.978 -3.513 29.147 1.00 14.51 363 LEU A N 1
ATOM 2654 C CA . LEU A 1 354 ? -4.262 -3.232 28.521 1.00 12.35 363 LEU A CA 1
ATOM 2655 C C . LEU A 1 354 ? -5.363 -3.402 29.558 1.00 13.28 363 LEU A C 1
ATOM 2656 O O . LEU A 1 354 ? -5.427 -4.431 30.234 1.00 13.63 363 LEU A O 1
ATOM 2661 N N . CYS A 1 355 ? -6.211 -2.383 29.690 1.00 12.96 364 CYS A N 1
ATOM 2662 C CA . CYS A 1 355 ? -7.427 -2.488 30.494 1.00 15.13 364 CYS A CA 1
ATOM 2663 C C . CYS A 1 355 ? -8.683 -2.363 29.649 1.00 16.32 364 CYS A C 1
ATOM 2664 O O . CYS A 1 355 ? -8.728 -1.595 28.689 1.00 16.54 364 CYS A O 1
ATOM 2667 N N . VAL A 1 356 ? -9.695 -3.135 30.033 1.00 15.87 365 VAL A N 1
ATOM 2668 C CA . VAL A 1 356 ? -11.026 -3.085 29.448 1.00 15.86 365 VAL A CA 1
ATOM 2669 C C . VAL A 1 356 ? -12.022 -2.898 30.608 1.00 14.92 365 VAL A C 1
ATOM 2670 O O . VAL A 1 356 ? -11.977 -3.650 31.578 1.00 15.80 365 VAL A O 1
ATOM 2674 N N . PHE A 1 357 ? -12.898 -1.896 30.512 1.00 13.46 366 PHE A N 1
ATOM 2675 C CA . PHE A 1 357 ? -13.833 -1.570 31.609 1.00 13.39 366 PHE A CA 1
ATOM 2676 C C . PHE A 1 357 ? -15.274 -1.520 31.105 1.00 13.63 366 PHE A C 1
ATOM 2677 O O . PHE A 1 357 ? -15.783 -0.441 30.771 1.00 13.87 366 PHE A O 1
ATOM 2685 N N . PRO A 1 358 ? -15.942 -2.692 31.038 1.00 11.90 367 PRO A N 1
ATOM 2686 C CA . PRO A 1 358 ? -17.319 -2.739 30.542 1.00 11.41 367 PRO A CA 1
ATOM 2687 C C . PRO A 1 358 ? -18.303 -1.871 31.334 1.00 13.05 367 PRO A C 1
ATOM 2688 O O . PRO A 1 358 ? -19.329 -1.457 30.787 1.00 13.41 367 PRO A O 1
ATOM 2692 N N . PHE A 1 359 ? -17.988 -1.577 32.596 1.00 12.64 368 PHE A N 1
ATOM 2693 C CA . PHE A 1 359 ? -18.835 -0.698 33.396 1.00 14.21 368 PHE A CA 1
ATOM 2694 C C . PHE A 1 359 ? -19.093 0.640 32.693 1.00 14.65 368 PHE A C 1
ATOM 2695 O O . PHE A 1 359 ? -20.222 1.120 32.666 1.00 14.60 368 PHE A O 1
ATOM 2703 N N . ILE A 1 360 ? -18.048 1.235 32.130 1.00 14.60 369 ILE A N 1
ATOM 2704 C CA . ILE A 1 360 ? -18.189 2.525 31.440 1.00 15.02 369 ILE A CA 1
ATOM 2705 C C . ILE A 1 360 ? -18.880 2.393 30.074 1.00 14.07 369 ILE A C 1
ATOM 2706 O O . ILE A 1 360 ? -19.806 3.143 29.761 1.00 13.10 369 ILE A O 1
ATOM 2711 N N . SER A 1 361 ? -18.433 1.434 29.274 1.00 15.53 370 SER A N 1
ATOM 2712 C CA . SER A 1 361 ? -19.139 1.072 28.056 1.00 16.35 370 SER A CA 1
ATOM 2713 C C . SER A 1 361 ? -19.083 -0.439 27.889 1.00 15.84 370 SER A C 1
ATOM 2714 O O . SER A 1 361 ? -18.005 -1.018 27.931 1.00 15.87 370 SER A O 1
ATOM 2717 N N . PRO A 1 362 ? -20.240 -1.086 27.664 1.00 16.93 371 PRO A N 1
ATOM 2718 C CA . PRO A 1 362 ? -21.567 -0.530 27.352 1.00 17.22 371 PRO A CA 1
ATOM 2719 C C . PRO A 1 362 ? -22.465 -0.118 28.530 1.00 16.84 371 PRO A C 1
ATOM 2720 O O . PRO A 1 362 ? -23.436 0.604 28.315 1.00 16.35 371 PRO A O 1
ATOM 2724 N N . GLN A 1 363 ? -22.148 -0.557 29.746 1.00 15.31 372 GLN A N 1
ATOM 2725 C CA . GLN A 1 363 ? -23.117 -0.517 30.858 1.00 15.80 372 GLN A CA 1
ATOM 2726 C C . GLN A 1 363 ? -23.633 0.870 31.243 1.00 17.26 372 GLN A C 1
ATOM 2727 O O . GLN A 1 363 ? -24.844 1.054 31.427 1.00 16.92 372 GLN A O 1
ATOM 2733 N N . MET A 1 364 ? -22.719 1.832 31.366 1.00 17.55 373 MET A N 1
ATOM 2734 C CA . MET A 1 364 ? -23.080 3.198 31.744 1.00 17.83 373 MET A CA 1
ATOM 2735 C C . MET A 1 364 ? -23.006 4.168 30.563 1.00 18.56 373 MET A C 1
ATOM 2736 O O . MET A 1 364 ? -22.926 5.382 30.749 1.00 16.89 373 MET A O 1
ATOM 2741 N N . ASP A 1 365 ? -23.039 3.623 29.350 1.00 18.98 374 ASP A N 1
ATOM 2742 C CA . ASP A 1 365 ? -22.875 4.410 28.132 1.00 19.33 374 ASP A CA 1
ATOM 2743 C C . ASP A 1 365 ? -24.212 5.015 27.713 1.00 20.19 374 ASP A C 1
ATOM 2744 O O . ASP A 1 365 ? -25.116 4.282 27.301 1.00 20.52 374 ASP A O 1
ATOM 2749 N N . PRO A 1 366 ? -24.348 6.357 27.802 1.00 22.04 375 PRO A N 1
ATOM 2750 C CA . PRO A 1 366 ? -25.643 6.988 27.500 1.00 22.98 375 PRO A CA 1
ATOM 2751 C C . PRO A 1 366 ? -26.092 6.855 26.040 1.00 23.70 375 PRO A C 1
ATOM 2752 O O . PRO A 1 366 ? -27.273 7.049 25.738 1.00 24.87 375 PRO A O 1
ATOM 2756 N N . GLN A 1 367 ? -25.166 6.514 25.148 1.00 26.14 376 GLN A N 1
ATOM 2757 C CA . GLN A 1 367 ? -25.501 6.285 23.740 1.00 27.45 376 GLN A CA 1
ATOM 2758 C C . GLN A 1 367 ? -26.059 4.878 23.500 1.00 25.53 376 GLN A C 1
ATOM 2759 O O . GLN A 1 367 ? -26.568 4.576 22.415 1.00 24.57 376 GLN A O 1
ATOM 2765 N N . ILE A 1 368 ? -25.964 4.024 24.518 1.00 24.14 377 ILE A N 1
ATOM 2766 C CA . ILE A 1 368 ? -26.545 2.683 24.463 1.00 23.07 377 ILE A CA 1
ATOM 2767 C C . ILE A 1 368 ? -27.774 2.578 25.372 1.00 23.52 377 ILE A C 1
ATOM 2768 O O . ILE A 1 368 ? -28.819 2.074 24.961 1.00 24.09 377 ILE A O 1
ATOM 2773 N N . HIS A 1 369 ? -27.636 3.063 26.602 1.00 24.02 378 HIS A N 1
ATOM 2774 C CA . HIS A 1 369 ? -28.711 3.021 27.590 1.00 24.74 378 HIS A CA 1
ATOM 2775 C C . HIS A 1 369 ? -29.061 4.436 28.015 1.00 26.30 378 HIS A C 1
ATOM 2776 O O . HIS A 1 369 ? -28.255 5.095 28.674 1.00 25.28 378 HIS A O 1
ATOM 2783 N N . GLN A 1 370 ? -30.257 4.902 27.650 1.00 27.78 379 GLN A N 1
ATOM 2784 C CA . GLN A 1 370 ? -30.664 6.266 27.997 1.00 30.44 379 GLN A CA 1
ATOM 2785 C C . GLN A 1 370 ? -30.821 6.410 29.508 1.00 29.25 379 GLN A C 1
ATOM 2786 O O . GLN A 1 370 ? -31.244 5.463 30.195 1.00 28.57 379 GLN A O 1
ATOM 2792 N N . GLN A 1 371 ? -30.457 7.584 30.019 1.00 26.50 380 GLN A N 1
ATOM 2793 C CA . GLN A 1 371 ? -30.384 7.822 31.461 1.00 26.09 380 GLN A CA 1
ATOM 2794 C C . GLN A 1 371 ? -29.727 6.619 32.168 1.00 24.10 380 GLN A C 1
ATOM 2795 O O . GLN A 1 371 ? -30.385 5.908 32.936 1.00 24.29 380 GLN A O 1
ATOM 2801 N N . PRO A 1 372 ? -28.420 6.393 31.915 1.00 21.74 381 PRO A N 1
ATOM 2802 C CA . PRO A 1 372 ? -27.747 5.175 32.389 1.00 22.17 381 PRO A CA 1
ATOM 2803 C C . PRO A 1 372 ? -27.570 5.108 33.915 1.00 21.62 381 PRO A C 1
ATOM 2804 O O . PRO A 1 372 ? -27.410 4.019 34.469 1.00 20.80 381 PRO A O 1
ATOM 2808 N N . GLU A 1 373 ? -27.601 6.259 34.579 1.00 23.26 382 GLU A N 1
ATOM 2809 C CA . GLU A 1 373 ? -27.522 6.302 36.039 1.00 27.03 382 GLU A CA 1
ATOM 2810 C C . GLU A 1 373 ? -28.860 5.990 36.724 1.00 24.24 382 GLU A C 1
ATOM 2811 O O . GLU A 1 373 ? -28.918 5.881 37.946 1.00 25.14 382 GLU A O 1
ATOM 2817 N N . MET A 1 374 ? -29.918 5.824 35.933 1.00 23.31 383 MET A N 1
ATOM 2818 C CA . MET A 1 374 ? -31.242 5.503 36.463 1.00 24.50 383 MET A CA 1
ATOM 2819 C C . MET A 1 374 ? -31.525 4.002 36.452 1.00 22.85 383 MET A C 1
ATOM 2820 O O . MET A 1 374 ? -31.289 3.321 35.450 1.00 22.35 383 MET A O 1
ATOM 2825 N N . PHE A 1 375 ? -32.032 3.503 37.577 1.00 21.07 384 PHE A N 1
ATOM 2826 C CA . PHE A 1 375 ? -32.592 2.158 37.665 1.00 18.52 384 PHE A CA 1
ATOM 2827 C C . PHE A 1 375 ? -33.959 2.091 36.964 1.00 20.73 384 PHE A C 1
ATOM 2828 O O . PHE A 1 375 ? -34.959 2.596 37.481 1.00 19.37 384 PHE A O 1
ATOM 2836 N N . GLN A 1 376 ? -33.987 1.476 35.784 1.00 20.22 385 GLN A N 1
ATOM 2837 C CA . GLN A 1 376 ? -35.232 1.220 35.069 1.00 22.67 385 GLN A CA 1
ATOM 2838 C C . GLN A 1 376 ? -35.472 -0.284 35.084 1.00 21.77 385 GLN A C 1
ATOM 2839 O O . GLN A 1 376 ? -34.796 -1.029 34.381 1.00 22.88 385 GLN A O 1
ATOM 2845 N N . PHE A 1 377 ? -36.437 -0.724 35.889 1.00 22.63 386 PHE A N 1
ATOM 2846 C CA . PHE A 1 377 ? -36.615 -2.148 36.181 1.00 23.40 386 PHE A CA 1
ATOM 2847 C C . PHE A 1 377 ? -36.924 -2.985 34.945 1.00 24.04 386 PHE A C 1
ATOM 2848 O O . PHE A 1 377 ? -36.570 -4.165 34.888 1.00 22.39 386 PHE A O 1
ATOM 2856 N N . ASP A 1 378 ? -37.581 -2.361 33.968 1.00 25.29 387 ASP A N 1
ATOM 2857 C CA . ASP A 1 378 ? -37.992 -3.033 32.737 1.00 26.14 387 ASP A CA 1
ATOM 2858 C C . ASP A 1 378 ? -37.121 -2.661 31.538 1.00 25.49 387 ASP A C 1
ATOM 2859 O O . ASP A 1 378 ? -37.562 -2.761 30.389 1.00 26.83 387 ASP A O 1
ATOM 2864 N N . ARG A 1 379 ? -35.884 -2.240 31.804 1.00 23.65 388 ARG A N 1
ATOM 2865 C CA . ARG A 1 379 ? -34.967 -1.799 30.744 1.00 22.44 388 ARG A CA 1
ATOM 2866 C C . ARG A 1 379 ? -34.636 -2.933 29.765 1.00 22.80 388 ARG A C 1
ATOM 2867 O O . ARG A 1 379 ? -34.334 -2.690 28.599 1.00 22.57 388 ARG A O 1
ATOM 2875 N N . PHE A 1 380 ? -34.698 -4.170 30.246 1.00 21.44 389 PHE A N 1
ATOM 2876 C CA . PHE A 1 380 ? -34.416 -5.318 29.401 1.00 22.94 389 PHE A CA 1
ATOM 2877 C C . PHE A 1 380 ? -35.687 -6.109 29.058 1.00 24.95 389 PHE A C 1
ATOM 2878 O O . PHE A 1 380 ? -35.619 -7.280 28.694 1.00 24.79 389 PHE A O 1
ATOM 2886 N N . LEU A 1 381 ? -36.837 -5.440 29.148 1.00 27.43 390 LEU A N 1
ATOM 2887 C CA . LEU A 1 381 ? -38.132 -6.026 28.774 1.00 29.61 390 LEU A CA 1
ATOM 2888 C C . LEU A 1 381 ? -38.809 -5.251 27.644 1.00 31.10 390 LEU A C 1
ATOM 2889 O O . LEU A 1 381 ? -38.863 -4.020 27.665 1.00 29.13 390 LEU A O 1
ATOM 2894 N N . ASN A 1 382 ? -39.327 -5.983 26.663 1.00 33.94 391 ASN A N 1
ATOM 2895 C CA . ASN A 1 382 ? -40.163 -5.398 25.616 1.00 37.65 391 ASN A CA 1
ATOM 2896 C C . ASN A 1 382 ? -41.554 -5.004 26.137 1.00 39.95 391 ASN A C 1
ATOM 2897 O O . ASN A 1 382 ? -41.854 -5.185 27.324 1.00 39.83 391 ASN A O 1
ATOM 2902 N N . ALA A 1 383 ? -42.389 -4.454 25.255 1.00 43.17 392 ALA A N 1
ATOM 2903 C CA . ALA A 1 383 ? -43.750 -4.031 25.617 1.00 45.79 392 ALA A CA 1
ATOM 2904 C C . ALA A 1 383 ? -44.607 -5.190 26.132 1.00 47.38 392 ALA A C 1
ATOM 2905 O O . ALA A 1 383 ? -45.335 -5.046 27.120 1.00 48.63 392 ALA A O 1
ATOM 2907 N N . ASP A 1 384 ? -44.501 -6.337 25.466 1.00 48.88 393 ASP A N 1
ATOM 2908 C CA . ASP A 1 384 ? -45.238 -7.544 25.848 1.00 50.64 393 ASP A CA 1
ATOM 2909 C C . ASP A 1 384 ? -44.497 -8.395 26.890 1.00 50.37 393 ASP A C 1
ATOM 2910 O O . ASP A 1 384 ? -44.740 -9.601 27.008 1.00 50.16 393 ASP A O 1
ATOM 2915 N N . ARG A 1 385 ? -43.605 -7.746 27.642 1.00 49.42 394 ARG A N 1
ATOM 2916 C CA . ARG A 1 385 ? -42.769 -8.377 28.683 1.00 47.89 394 ARG A CA 1
ATOM 2917 C C . ARG A 1 385 ? -41.912 -9.566 28.220 1.00 47.00 394 ARG A C 1
ATOM 2918 O O . ARG A 1 385 ? -41.553 -10.439 29.017 1.00 47.62 394 ARG A O 1
ATOM 2926 N N . THR A 1 386 ? -41.580 -9.583 26.930 1.00 45.01 395 THR A N 1
ATOM 2927 C CA . THR A 1 386 ? -40.574 -10.497 26.396 1.00 43.79 395 THR A CA 1
ATOM 2928 C C . THR A 1 386 ? -39.197 -9.867 26.613 1.00 42.14 395 THR A C 1
ATOM 2929 O O . THR A 1 386 ? -39.101 -8.671 26.903 1.00 40.67 395 THR A O 1
ATOM 2933 N N . GLU A 1 387 ? -38.140 -10.662 26.461 1.00 40.42 396 GLU A N 1
ATOM 2934 C CA . GLU A 1 387 ? -36.772 -10.178 26.652 1.00 40.39 396 GLU A CA 1
ATOM 2935 C C . GLU A 1 387 ? -36.336 -9.215 25.546 1.00 39.72 396 GLU A C 1
ATOM 2936 O O . GLU A 1 387 ? -36.308 -9.577 24.365 1.00 39.68 396 GLU A O 1
ATOM 2942 N N . LYS A 1 388 ? -36.006 -7.986 25.938 1.00 38.50 397 LYS A N 1
ATOM 2943 C CA . LYS A 1 388 ? -35.429 -7.017 25.014 1.00 37.74 397 LYS A CA 1
ATOM 2944 C C . LYS A 1 388 ? -33.968 -7.372 24.739 1.00 39.20 397 LYS A C 1
ATOM 2945 O O . LYS A 1 388 ? -33.159 -7.479 25.669 1.00 38.69 397 LYS A O 1
ATOM 2951 N N . LYS A 1 389 ? -33.650 -7.559 23.460 1.00 39.81 398 LYS A N 1
ATOM 2952 C CA . LYS A 1 389 ? -32.314 -7.963 23.026 1.00 41.51 398 LYS A CA 1
ATOM 2953 C C . LYS A 1 389 ? -31.694 -6.923 22.095 1.00 41.24 398 LYS A C 1
ATOM 2954 O O . LYS A 1 389 ? -30.487 -6.938 21.849 1.00 42.56 398 LYS A O 1
ATOM 2960 N N . ASP A 1 390 ? -32.532 -6.025 21.587 1.00 39.86 399 ASP A N 1
ATOM 2961 C CA . ASP A 1 390 ? -32.134 -5.031 20.593 1.00 38.62 399 ASP A CA 1
ATOM 2962 C C . ASP A 1 390 ? -31.565 -3.775 21.244 1.00 34.70 399 ASP A C 1
ATOM 2963 O O . ASP A 1 390 ? -32.291 -3.005 21.866 1.00 32.95 399 ASP A O 1
ATOM 2968 N N . PHE A 1 391 ? -30.253 -3.594 21.102 1.00 32.36 400 PHE A N 1
ATOM 2969 C CA . PHE A 1 391 ? -29.540 -2.444 21.646 1.00 29.35 400 PHE A CA 1
ATOM 2970 C C . PHE A 1 391 ? -28.528 -1.928 20.627 1.00 28.97 400 PHE A C 1
ATOM 2971 O O . PHE A 1 391 ? -27.839 -2.711 19.961 1.00 27.55 400 PHE A O 1
ATOM 2979 N N . PHE A 1 392 ? -28.444 -0.604 20.510 1.00 29.93 401 PHE A N 1
ATOM 2980 C CA . PHE A 1 392 ? -27.665 0.036 19.451 1.00 30.14 401 PHE A CA 1
ATOM 2981 C C . PHE A 1 392 ? -26.825 1.211 19.952 1.00 29.92 401 PHE A C 1
ATOM 2982 O O . PHE A 1 392 ? -27.177 1.859 20.942 1.00 28.79 401 PHE A O 1
ATOM 2990 N N . LYS A 1 393 ? -25.715 1.469 19.261 1.00 28.43 402 LYS A N 1
ATOM 2991 C CA . LYS A 1 393 ? -24.913 2.674 19.468 1.00 29.36 402 LYS A CA 1
ATOM 2992 C C . LYS A 1 393 ? -24.605 3.332 18.121 1.00 33.65 402 LYS A C 1
ATOM 2993 O O . LYS A 1 393 ? -23.971 2.722 17.250 1.00 32.25 402 LYS A O 1
ATOM 2999 N N . ASN A 1 394 ? -25.081 4.569 17.963 1.00 36.66 403 ASN A N 1
ATOM 3000 C CA . ASN A 1 394 ? -24.935 5.351 16.724 1.00 40.35 403 ASN A CA 1
ATOM 3001 C C . ASN A 1 394 ? -25.305 4.612 15.428 1.00 40.93 403 ASN A C 1
ATOM 3002 O O . ASN A 1 394 ? -24.721 4.868 14.373 1.00 42.25 403 ASN A O 1
ATOM 3007 N N . GLY A 1 395 ? -26.270 3.699 15.515 1.00 41.27 404 GLY A N 1
ATOM 3008 C CA . GLY A 1 395 ? -26.732 2.942 14.352 1.00 40.74 404 GLY A CA 1
ATOM 3009 C C . GLY A 1 395 ? -25.972 1.649 14.119 1.00 40.82 404 GLY A C 1
ATOM 3010 O O . GLY A 1 395 ? -25.769 1.239 12.974 1.00 40.22 404 GLY A O 1
ATOM 3011 N N . ALA A 1 396 ? -25.555 1.010 15.211 1.00 40.70 405 ALA A N 1
ATOM 3012 C CA . ALA A 1 396 ? -24.825 -0.257 15.163 1.00 40.21 405 ALA A CA 1
ATOM 3013 C C . ALA A 1 396 ? -25.254 -1.150 16.315 1.00 39.27 405 ALA A C 1
ATOM 3014 O O . ALA A 1 396 ? -25.323 -0.699 17.454 1.00 38.40 405 ALA A O 1
ATOM 3016 N N . ARG A 1 397 ? -25.549 -2.410 16.001 1.00 39.62 406 ARG A N 1
ATOM 3017 C CA . ARG A 1 397 ? -25.974 -3.407 16.983 1.00 39.14 406 ARG A CA 1
ATOM 3018 C C . ARG A 1 397 ? -24.874 -3.636 18.019 1.00 37.43 406 ARG A C 1
ATOM 3019 O O . ARG A 1 397 ? -23.689 -3.684 17.676 1.00 38.02 406 ARG A O 1
ATOM 3027 N N . VAL A 1 398 ? -25.279 -3.743 19.282 1.00 34.63 407 VAL A N 1
ATOM 3028 C CA . VAL A 1 398 ? -24.367 -4.038 20.383 1.00 33.32 407 VAL A CA 1
ATOM 3029 C C . VAL A 1 398 ? -24.658 -5.462 20.850 1.00 32.55 407 VAL A C 1
ATOM 3030 O O . VAL A 1 398 ? -25.736 -5.739 21.390 1.00 31.94 407 VAL A O 1
ATOM 3034 N N . LYS A 1 399 ? -23.698 -6.357 20.622 1.00 32.12 408 LYS A N 1
ATOM 3035 C CA . LYS A 1 399 ? -23.867 -7.784 20.897 1.00 33.76 408 LYS A CA 1
ATOM 3036 C C . LYS A 1 399 ? -24.115 -8.083 22.381 1.00 33.00 408 LYS A C 1
ATOM 3037 O O . LYS A 1 399 ? -24.967 -8.908 22.711 1.00 32.76 408 LYS A O 1
ATOM 3043 N N . TYR A 1 400 ? -23.379 -7.403 23.262 1.00 31.55 409 TYR A N 1
ATOM 3044 C CA . TYR A 1 400 ? -23.552 -7.550 24.710 1.00 28.64 409 TYR A CA 1
ATOM 3045 C C . TYR A 1 400 ? -23.775 -6.177 25.363 1.00 27.15 409 TYR A C 1
ATOM 3046 O O . TYR A 1 400 ? -22.808 -5.490 25.695 1.00 24.34 409 TYR A O 1
ATOM 3055 N N . PRO A 1 401 ? -25.051 -5.762 25.528 1.00 25.29 410 PRO A N 1
ATOM 3056 C CA . PRO A 1 401 ? -25.366 -4.460 26.141 1.00 23.45 410 PRO A CA 1
ATOM 3057 C C . PRO A 1 401 ? -24.980 -4.333 27.617 1.00 19.60 410 PRO A C 1
ATOM 3058 O O . PRO A 1 401 ? -25.033 -3.248 28.171 1.00 17.25 410 PRO A O 1
ATOM 3062 N N . SER A 1 402 ? -24.608 -5.443 28.241 1.00 18.05 411 SER A N 1
ATOM 3063 C CA . SER A 1 402 ? -24.151 -5.448 29.625 1.00 16.28 411 SER A CA 1
ATOM 3064 C C . SER A 1 402 ? -23.217 -6.630 29.774 1.00 15.64 411 SER A C 1
ATOM 3065 O O . SER A 1 402 ? -23.440 -7.683 29.181 1.00 14.58 411 SER A O 1
ATOM 3068 N N . VAL A 1 403 ? -22.154 -6.444 30.541 1.00 13.79 412 VAL A N 1
ATOM 3069 C CA . VAL A 1 403 ? -21.082 -7.428 30.599 1.00 14.21 412 VAL A CA 1
ATOM 3070 C C . VAL A 1 403 ? -20.696 -7.756 32.059 1.00 12.79 412 VAL A C 1
ATOM 3071 O O . VAL A 1 403 ? -19.519 -7.756 32.391 1.00 13.40 412 VAL A O 1
ATOM 3075 N N . PRO A 1 404 ? -21.683 -8.057 32.930 1.00 13.88 413 PRO A N 1
ATOM 3076 C CA . PRO A 1 404 ? -21.366 -8.167 34.365 1.00 13.90 413 PRO A CA 1
ATOM 3077 C C . PRO A 1 404 ? -20.414 -9.315 34.746 1.00 13.03 413 PRO A C 1
ATOM 3078 O O . PRO A 1 404 ? -19.654 -9.187 35.707 1.00 12.70 413 PRO A O 1
ATOM 3082 N N . TRP A 1 405 ? -20.479 -10.416 33.995 1.00 14.48 414 TRP A N 1
ATOM 3083 C CA . TRP A 1 405 ? -19.739 -11.642 34.279 1.00 13.98 414 TRP A CA 1
ATOM 3084 C C . TRP A 1 405 ? -18.368 -11.675 33.604 1.00 15.08 414 TRP A C 1
ATOM 3085 O O . TRP A 1 405 ? -17.624 -12.657 33.730 1.00 14.19 414 TRP A O 1
ATOM 3096 N N . GLY A 1 406 ? -18.029 -10.610 32.884 1.00 17.04 415 GLY A N 1
ATOM 3097 C CA . GLY A 1 406 ? -16.805 -10.601 32.090 1.00 15.15 415 GLY A CA 1
ATOM 3098 C C . GLY A 1 406 ? -17.057 -10.853 30.615 1.00 16.14 415 GLY A C 1
ATOM 3099 O O . GLY A 1 406 ? -18.193 -11.061 30.184 1.00 16.57 415 GLY A O 1
ATOM 3100 N N . THR A 1 407 ? -15.976 -10.815 29.849 1.00 18.66 416 THR A N 1
ATOM 3101 C CA . THR A 1 407 ? -15.986 -10.964 28.391 1.00 20.53 416 THR A CA 1
ATOM 3102 C C . THR A 1 407 ? -16.168 -12.439 27.986 1.00 22.34 416 THR A C 1
ATOM 3103 O O . THR A 1 407 ? -15.845 -13.337 28.767 1.00 20.71 416 THR A O 1
ATOM 3107 N N . GLU A 1 408 ? -16.670 -12.679 26.770 1.00 23.67 417 GLU A N 1
ATOM 3108 C CA . GLU A 1 408 ? -17.243 -13.984 26.389 1.00 27.16 417 GLU A CA 1
ATOM 3109 C C . GLU A 1 408 ? -16.365 -15.228 26.618 1.00 27.43 417 GLU A C 1
ATOM 3110 O O . GLU A 1 408 ? -16.889 -16.309 26.884 1.00 29.89 417 GLU A O 1
ATOM 3116 N N . ASP A 1 409 ? -15.046 -15.076 26.524 1.00 27.61 418 ASP A N 1
ATOM 3117 C CA . ASP A 1 409 ? -14.129 -16.198 26.741 1.00 26.79 418 ASP A CA 1
ATOM 3118 C C . ASP A 1 409 ? -13.626 -16.303 28.187 1.00 25.87 418 ASP A C 1
ATOM 3119 O O . ASP A 1 409 ? -12.998 -17.296 28.556 1.00 25.93 418 ASP A O 1
ATOM 3124 N N . ASN A 1 410 ? -13.918 -15.284 28.994 1.00 23.72 419 ASN A N 1
ATOM 3125 C CA . ASN A 1 410 ? -13.507 -15.236 30.402 1.00 23.51 419 ASN A CA 1
ATOM 3126 C C . ASN A 1 410 ? -14.688 -14.898 31.322 1.00 22.02 419 ASN A C 1
ATOM 3127 O O . ASN A 1 410 ? -14.682 -13.878 32.017 1.00 22.39 419 ASN A O 1
ATOM 3132 N N . LEU A 1 411 ? -15.706 -15.751 31.299 1.00 19.82 420 LEU A N 1
ATOM 3133 C CA . LEU A 1 411 ? -16.913 -15.548 32.091 1.00 20.81 420 LEU A CA 1
ATOM 3134 C C . LEU A 1 411 ? -16.745 -16.057 33.509 1.00 19.46 420 LEU A C 1
ATOM 3135 O O . LEU A 1 411 ? -16.083 -17.076 33.734 1.00 18.13 420 LEU A O 1
ATOM 3140 N N . CYS A 1 412 ? -17.359 -15.351 34.459 1.00 17.18 421 CYS A N 1
ATOM 3141 C CA . CYS A 1 412 ? -17.508 -15.866 35.818 1.00 15.36 421 CYS A CA 1
ATOM 3142 C C . CYS A 1 412 ? -18.079 -17.296 35.790 1.00 16.61 421 CYS A C 1
ATOM 3143 O O . CYS A 1 412 ? -19.204 -17.504 35.327 1.00 15.06 421 CYS A O 1
ATOM 3146 N N . PRO A 1 413 ? -17.313 -18.284 36.289 1.00 15.60 422 PRO A N 1
ATOM 3147 C CA . PRO A 1 413 ? -17.852 -19.641 36.273 1.00 15.59 422 PRO A CA 1
ATOM 3148 C C . PRO A 1 413 ? -18.980 -19.826 37.283 1.00 14.94 422 PRO A C 1
ATOM 3149 O O . PRO A 1 413 ? -19.788 -20.737 37.131 1.00 15.58 422 PRO A O 1
ATOM 3153 N N . GLY A 1 414 ? -19.044 -18.950 38.287 1.00 14.21 423 GLY A N 1
ATOM 3154 C CA . GLY A 1 414 ? -20.048 -19.060 39.344 1.00 13.48 423 GLY A CA 1
ATOM 3155 C C . GLY A 1 414 ? -21.355 -18.340 39.055 1.00 14.64 423 GLY A C 1
ATOM 3156 O O . GLY A 1 414 ? -22.255 -18.351 39.892 1.00 15.88 423 GLY A O 1
ATOM 3157 N N . ARG A 1 415 ? -21.467 -17.737 37.867 1.00 13.38 424 ARG A N 1
ATOM 3158 C CA . ARG A 1 415 ? -22.586 -16.846 37.535 1.00 12.80 424 ARG A CA 1
ATOM 3159 C C . ARG A 1 415 ? -23.972 -17.478 37.698 1.00 14.04 424 ARG A C 1
ATOM 3160 O O . ARG A 1 415 ? -24.892 -16.825 38.193 1.00 12.66 424 ARG A O 1
ATOM 3168 N N . HIS A 1 416 ? -24.124 -18.738 37.292 1.00 13.44 425 HIS A N 1
ATOM 3169 C CA . HIS A 1 416 ? -25.431 -19.399 37.404 1.00 14.93 425 HIS A CA 1
ATOM 3170 C C . HIS A 1 416 ? -25.787 -19.602 38.870 1.00 14.44 425 HIS A C 1
ATOM 3171 O O . HIS A 1 416 ? -26.924 -19.382 39.278 1.00 16.11 425 HIS A O 1
ATOM 3178 N N . PHE A 1 417 ? -24.793 -19.999 39.661 1.00 14.76 426 PHE A N 1
ATOM 3179 C CA . PHE A 1 417 ? -24.954 -20.173 41.103 1.00 14.82 426 PHE A CA 1
ATOM 3180 C C . PHE A 1 417 ? -25.210 -18.838 41.808 1.00 15.94 426 PHE A C 1
ATOM 3181 O O . PHE A 1 417 ? -26.033 -18.763 42.724 1.00 13.72 426 PHE A O 1
ATOM 3189 N N . ALA A 1 418 ? -24.492 -17.790 41.388 1.00 15.82 427 ALA A N 1
ATOM 3190 C CA . ALA A 1 418 ? -24.707 -16.433 41.918 1.00 15.10 427 ALA A CA 1
ATOM 3191 C C . ALA A 1 418 ? -26.175 -16.002 41.770 1.00 15.57 427 ALA A C 1
ATOM 3192 O O . ALA A 1 418 ? -26.797 -15.517 42.720 1.00 15.95 427 ALA A O 1
ATOM 3194 N N . VAL A 1 419 ? -26.719 -16.194 40.575 1.00 16.36 428 VAL A N 1
ATOM 3195 C CA . VAL A 1 419 ? -28.109 -15.825 40.276 1.00 15.71 428 VAL A CA 1
ATOM 3196 C C . VAL A 1 419 ? -29.115 -16.641 41.097 1.00 15.21 428 VAL A C 1
ATOM 3197 O O . VAL A 1 419 ? -30.090 -16.083 41.599 1.00 13.86 428 VAL A O 1
ATOM 3201 N N . HIS A 1 420 ? -28.872 -17.947 41.241 1.00 14.93 429 HIS A N 1
ATOM 3202 C CA . HIS A 1 420 ? -29.709 -18.791 42.098 1.00 16.94 429 HIS A CA 1
ATOM 3203 C C . HIS A 1 420 ? -29.730 -18.293 43.532 1.00 15.62 429 HIS A C 1
ATOM 3204 O O . HIS A 1 420 ? -30.788 -18.241 44.155 1.00 15.31 429 HIS A O 1
ATOM 3211 N N . ALA A 1 421 ? -28.555 -17.945 44.059 1.00 14.25 430 ALA A N 1
ATOM 3212 C CA . ALA A 1 421 ? -28.438 -17.475 45.437 1.00 13.76 430 ALA A CA 1
ATOM 3213 C C . ALA A 1 421 ? -29.134 -16.126 45.645 1.00 14.82 430 ALA A C 1
ATOM 3214 O O . ALA A 1 421 ? -29.853 -15.932 46.634 1.00 13.63 430 ALA A O 1
ATOM 3216 N N . ILE A 1 422 ? -28.914 -15.199 44.715 1.00 16.62 431 ILE A N 1
ATOM 3217 C CA . ILE A 1 422 ? -29.536 -13.867 44.783 1.00 16.78 431 ILE A CA 1
ATOM 3218 C C . ILE A 1 422 ? -31.063 -13.988 44.716 1.00 16.86 431 ILE A C 1
ATOM 3219 O O . ILE A 1 422 ? -31.772 -13.348 45.500 1.00 16.33 431 ILE A O 1
ATOM 3224 N N . LYS A 1 423 ? -31.555 -14.826 43.800 1.00 16.49 432 LYS A N 1
ATOM 3225 C CA . LYS A 1 423 ? -32.994 -15.116 43.694 1.00 20.16 432 LYS A CA 1
ATOM 3226 C C . LYS A 1 423 ? -33.566 -15.713 44.973 1.00 19.17 432 LYS A C 1
ATOM 3227 O O . LYS A 1 423 ? -34.644 -15.323 45.419 1.00 18.26 432 LYS A O 1
ATOM 3233 N N . GLU A 1 424 ? -32.842 -16.669 45.553 1.00 18.69 433 GLU A N 1
ATOM 3234 C CA . GLU A 1 424 ? -33.308 -17.365 46.749 1.00 18.89 433 GLU A CA 1
ATOM 3235 C C . GLU A 1 424 ? -33.450 -16.410 47.933 1.00 18.22 433 GLU A C 1
ATOM 3236 O O . GLU A 1 424 ? -34.420 -16.492 48.683 1.00 18.11 433 GLU A O 1
ATOM 3242 N N . LEU A 1 425 ? -32.478 -15.512 48.098 1.00 16.35 434 LEU A N 1
ATOM 3243 C CA . LEU A 1 425 ? -32.539 -14.510 49.151 1.00 18.03 434 LEU A CA 1
ATOM 3244 C C . LEU A 1 425 ? -33.682 -13.522 48.913 1.00 16.73 434 LEU A C 1
ATOM 3245 O O . LEU A 1 425 ? -34.484 -13.280 49.805 1.00 19.11 434 LEU A O 1
ATOM 3250 N N . VAL A 1 426 ? -33.756 -12.964 47.711 1.00 17.45 435 VAL A N 1
ATOM 3251 C CA . VAL A 1 426 ? -34.799 -11.983 47.385 1.00 18.66 435 VAL A CA 1
ATOM 3252 C C . VAL A 1 426 ? -36.200 -12.597 47.547 1.00 20.53 435 VAL A C 1
ATOM 3253 O O . VAL A 1 426 ? -37.071 -11.990 48.168 1.00 21.39 435 VAL A O 1
ATOM 3257 N N . PHE A 1 427 ? -36.393 -13.804 47.008 1.00 22.38 436 PHE A N 1
ATOM 3258 C CA . PHE A 1 427 ? -37.656 -14.543 47.152 1.00 23.82 436 PHE A CA 1
ATOM 3259 C C . PHE A 1 427 ? -38.047 -14.744 48.614 1.00 23.79 436 PHE A C 1
ATOM 3260 O O . PHE A 1 427 ? -39.204 -14.550 48.968 1.00 23.43 436 PHE A O 1
ATOM 3268 N N . THR A 1 428 ? -37.090 -15.137 49.455 1.00 23.06 437 THR A N 1
ATOM 3269 C CA . THR A 1 428 ? -37.377 -15.402 50.864 1.00 23.98 437 THR A CA 1
ATOM 3270 C C . THR A 1 428 ? -37.763 -14.131 51.621 1.00 27.50 437 THR A C 1
ATOM 3271 O O . THR A 1 428 ? -38.745 -14.125 52.373 1.00 26.60 437 THR A O 1
ATOM 3275 N N . ILE A 1 429 ? -36.979 -13.068 51.437 1.00 27.66 438 ILE A N 1
ATOM 3276 C CA . ILE A 1 429 ? -37.225 -11.787 52.117 1.00 29.79 438 ILE A CA 1
ATOM 3277 C C . ILE A 1 429 ? -38.620 -11.252 51.823 1.00 30.82 438 ILE A C 1
ATOM 3278 O O . ILE A 1 429 ? -39.329 -10.823 52.727 1.00 33.83 438 ILE A O 1
ATOM 3283 N N . LEU A 1 430 ? -38.994 -11.268 50.549 1.00 31.85 439 LEU A N 1
ATOM 3284 C CA . LEU A 1 430 ? -40.267 -10.718 50.112 1.00 33.61 439 LEU A CA 1
ATOM 3285 C C . LEU A 1 430 ? -41.428 -11.596 50.566 1.00 35.30 439 LEU A C 1
ATOM 3286 O O . LEU A 1 430 ? -42.471 -11.083 50.968 1.00 36.17 439 LEU A O 1
ATOM 3291 N N . THR A 1 431 ? -41.217 -12.911 50.526 1.00 35.31 440 THR A N 1
ATOM 3292 C CA . THR A 1 431 ? -42.243 -13.896 50.871 1.00 36.47 440 THR A CA 1
ATOM 3293 C C . THR A 1 431 ? -42.452 -14.045 52.378 1.00 36.38 440 THR A C 1
ATOM 3294 O O . THR A 1 431 ? -43.590 -14.036 52.849 1.00 36.94 440 THR A O 1
ATOM 3298 N N . ARG A 1 432 ? -41.357 -14.169 53.127 1.00 35.04 441 ARG A N 1
ATOM 3299 C CA . ARG A 1 432 ? -41.431 -14.598 54.523 1.00 36.20 441 ARG A CA 1
ATOM 3300 C C . ARG A 1 432 ? -41.233 -13.485 55.553 1.00 33.51 441 ARG A C 1
ATOM 3301 O O . ARG A 1 432 ? -41.363 -13.709 56.760 1.00 33.22 441 ARG A O 1
ATOM 3309 N N . PHE A 1 433 ? -40.933 -12.282 55.073 1.00 31.80 442 PHE A N 1
ATOM 3310 C CA . PHE A 1 433 ? -40.676 -11.147 55.955 1.00 31.36 442 PHE A CA 1
ATOM 3311 C C . PHE A 1 433 ? -41.380 -9.891 55.466 1.00 31.17 442 PHE A C 1
ATOM 3312 O O . PHE A 1 433 ? -41.640 -9.739 54.277 1.00 31.17 442 PHE A O 1
ATOM 3320 N N . ASP A 1 434 ? -41.706 -9.007 56.401 1.00 32.53 443 ASP A N 1
ATOM 3321 C CA . ASP A 1 434 ? -42.090 -7.649 56.058 1.00 33.18 443 ASP A CA 1
ATOM 3322 C C . ASP A 1 434 ? -40.835 -6.807 56.214 1.00 32.89 443 ASP A C 1
ATOM 3323 O O . ASP A 1 434 ? -40.250 -6.759 57.297 1.00 30.97 443 ASP A O 1
ATOM 3328 N N . VAL A 1 435 ? -40.410 -6.170 55.128 1.00 33.85 444 VAL A N 1
ATOM 3329 C CA . VAL A 1 435 ? -39.223 -5.311 55.153 1.00 35.01 444 VAL A CA 1
ATOM 3330 C C . VAL A 1 435 ? -39.589 -3.860 54.818 1.00 34.50 444 VAL A C 1
ATOM 3331 O O . VAL A 1 435 ? -40.244 -3.586 53.808 1.00 35.83 444 VAL A O 1
ATOM 3335 N N . GLU A 1 436 ? -39.186 -2.944 55.697 1.00 33.78 445 GLU A N 1
ATOM 3336 C CA . GLU A 1 436 ? -39.527 -1.530 55.560 1.00 33.21 445 GLU A CA 1
ATOM 3337 C C . GLU A 1 436 ? -38.299 -0.632 55.660 1.00 31.34 445 GLU A C 1
ATOM 3338 O O . GLU A 1 436 ? -37.411 -0.869 56.484 1.00 30.12 445 GLU A O 1
ATOM 3344 N N . LEU A 1 437 ? -38.265 0.403 54.821 1.00 28.26 446 LEU A N 1
ATOM 3345 C CA . LEU A 1 437 ? -37.281 1.467 54.954 1.00 27.45 446 LEU A CA 1
ATOM 3346 C C . LEU A 1 437 ? -37.572 2.236 56.228 1.00 28.95 446 LEU A C 1
ATOM 3347 O O . LEU A 1 437 ? -38.736 2.530 56.522 1.00 30.15 446 LEU A O 1
ATOM 3352 N N . CYS A 1 438 ? -36.521 2.550 56.986 1.00 28.18 447 CYS A N 1
ATOM 3353 C CA . CYS A 1 438 ? -36.650 3.389 58.178 1.00 29.36 447 CYS A CA 1
ATOM 3354 C C . CYS A 1 438 ? -37.039 4.825 57.785 1.00 29.55 447 CYS A C 1
ATOM 3355 O O . CYS A 1 438 ? -37.848 5.471 58.455 1.00 29.50 447 CYS A O 1
ATOM 3358 N N . ASP A 1 439 ? -36.454 5.309 56.694 1.00 27.63 448 ASP A N 1
ATOM 3359 C CA . ASP A 1 439 ? -36.836 6.588 56.119 1.00 28.29 448 ASP A CA 1
ATOM 3360 C C . ASP A 1 439 ? -37.617 6.303 54.829 1.00 27.56 448 ASP A C 1
ATOM 3361 O O . ASP A 1 439 ? -37.030 5.981 53.796 1.00 25.28 448 ASP A O 1
ATOM 3366 N N . LYS A 1 440 ? -38.945 6.400 54.918 1.00 27.68 449 LYS A N 1
ATOM 3367 C CA . LYS A 1 440 ? -39.884 6.067 53.825 1.00 30.48 449 LYS A CA 1
ATOM 3368 C C . LYS A 1 440 ? -39.559 6.672 52.455 1.00 30.39 449 LYS A C 1
ATOM 3369 O O . LYS A 1 440 ? -39.970 6.140 51.413 1.00 30.05 449 LYS A O 1
ATOM 3375 N N . ASN A 1 441 ? -38.829 7.782 52.467 1.00 29.52 450 ASN A N 1
ATOM 3376 C CA . ASN A 1 441 ? -38.479 8.505 51.247 1.00 31.18 450 ASN A CA 1
ATOM 3377 C C . ASN A 1 441 ? -37.061 8.276 50.756 1.00 28.85 450 ASN A C 1
ATOM 3378 O O . ASN A 1 441 ? -36.639 8.888 49.773 1.00 27.59 450 ASN A O 1
ATOM 3383 N N . ALA A 1 442 ? -36.331 7.398 51.440 1.00 26.74 451 ALA A N 1
ATOM 3384 C CA . ALA A 1 442 ? -34.941 7.103 51.098 1.00 25.75 451 ALA A CA 1
ATOM 3385 C C . ALA A 1 442 ? -34.749 6.659 49.649 1.00 23.23 451 ALA A C 1
ATOM 3386 O O . ALA A 1 442 ? -35.643 6.064 49.039 1.00 25.08 451 ALA A O 1
ATOM 3388 N N . THR A 1 443 ? -33.582 6.989 49.107 1.00 23.48 452 THR A N 1
ATOM 3389 C CA . THR A 1 443 ? -33.091 6.408 47.861 1.00 23.19 452 THR A CA 1
ATOM 3390 C C . THR A 1 443 ? -31.883 5.555 48.230 1.00 21.03 452 THR A C 1
ATOM 3391 O O . THR A 1 443 ? -31.406 5.615 49.365 1.00 21.84 452 THR A O 1
ATOM 3395 N N . VAL A 1 444 ? -31.378 4.760 47.290 1.00 21.15 453 VAL A N 1
ATOM 3396 C CA . VAL A 1 444 ? -30.214 3.907 47.585 1.00 19.95 453 VAL A CA 1
ATOM 3397 C C . VAL A 1 444 ? -28.989 4.775 47.877 1.00 19.42 453 VAL A C 1
ATOM 3398 O O . VAL A 1 444 ? -28.879 5.882 47.345 1.00 17.81 453 VAL A O 1
ATOM 3402 N N . PRO A 1 445 ? -28.061 4.279 48.717 1.00 17.72 454 PRO A N 1
ATOM 3403 C CA . PRO A 1 445 ? -26.852 5.058 48.972 1.00 19.44 454 PRO A CA 1
ATOM 3404 C C . PRO A 1 445 ? -25.996 5.204 47.723 1.00 20.36 454 PRO A C 1
ATOM 3405 O O . PRO A 1 445 ? -26.157 4.450 46.753 1.00 19.40 454 PRO A O 1
ATOM 3409 N N . LEU A 1 446 ? -25.096 6.178 47.761 1.00 20.28 455 LEU A N 1
ATOM 3410 C CA . LEU A 1 446 ? -24.079 6.346 46.735 1.00 20.27 455 LEU A CA 1
ATOM 3411 C C . LEU A 1 446 ? -23.087 5.200 46.846 1.00 18.90 455 LEU A C 1
ATOM 3412 O O . LEU A 1 446 ? -23.036 4.508 47.857 1.00 17.70 455 LEU A O 1
ATOM 3417 N N . VAL A 1 447 ? -22.305 5.006 45.796 1.00 19.16 456 VAL A N 1
ATOM 3418 C CA . VAL A 1 447 ? -21.302 3.951 45.748 1.00 20.65 456 VAL A CA 1
ATOM 3419 C C . VAL A 1 447 ? -20.022 4.418 46.457 1.00 20.96 456 VAL A C 1
ATOM 3420 O O . VAL A 1 447 ? -19.656 5.592 46.376 1.00 21.24 456 VAL A O 1
ATOM 3424 N N . ASP A 1 448 ? -19.358 3.504 47.163 1.00 18.84 457 ASP A N 1
ATOM 3425 C CA . ASP A 1 448 ? -17.996 3.736 47.637 1.00 19.22 457 ASP A CA 1
ATOM 3426 C C . ASP A 1 448 ? -17.039 3.577 46.439 1.00 18.78 457 ASP A C 1
ATOM 3427 O O . ASP A 1 448 ? -16.902 2.475 45.909 1.00 17.05 457 ASP A O 1
ATOM 3432 N N . PRO A 1 449 ? -16.363 4.675 46.018 1.00 18.63 458 PRO A N 1
ATOM 3433 C CA . PRO A 1 449 ? -15.572 4.667 44.764 1.0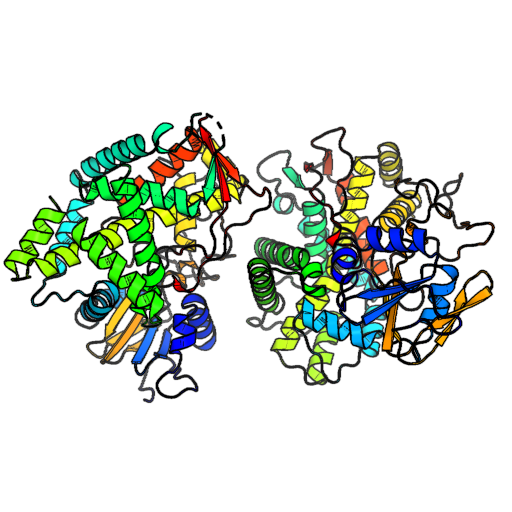0 18.63 458 PRO A CA 1
ATOM 3434 C C . PRO A 1 449 ? -14.330 3.761 44.760 1.00 17.73 458 PRO A C 1
ATOM 3435 O O . PRO A 1 449 ? -13.785 3.473 43.691 1.00 16.76 458 PRO A O 1
ATOM 3439 N N . SER A 1 450 ? -13.890 3.320 45.941 1.00 18.28 459 SER A N 1
ATOM 3440 C CA . SER A 1 450 ? -12.807 2.321 46.062 1.00 19.04 459 SER A CA 1
ATOM 3441 C C . SER A 1 450 ? -13.124 0.978 45.405 1.00 15.50 459 SER A C 1
ATOM 3442 O O . SER A 1 450 ? -12.214 0.208 45.071 1.00 14.27 459 SER A O 1
ATOM 3445 N N . ARG A 1 451 ? -14.410 0.698 45.236 1.00 14.85 460 ARG A N 1
ATOM 3446 C CA . ARG A 1 451 ? -14.877 -0.594 44.724 1.00 17.35 460 ARG A CA 1
ATOM 3447 C C . ARG A 1 451 ? -14.762 -0.739 43.213 1.00 15.67 460 ARG A C 1
ATOM 3448 O O . ARG A 1 451 ? -14.739 -1.863 42.697 1.00 15.83 460 ARG A O 1
ATOM 3456 N N . TYR A 1 452 ? -14.713 0.388 42.505 1.00 15.14 461 TYR A N 1
ATOM 3457 C CA . TYR A 1 452 ? -14.578 0.354 41.049 1.00 12.62 461 TYR A CA 1
ATOM 3458 C C . TYR A 1 452 ? -13.372 -0.486 40.655 1.00 12.96 461 TYR A C 1
ATOM 3459 O O . TYR A 1 452 ? -12.260 -0.251 41.119 1.00 14.96 461 TYR A O 1
ATOM 3468 N N . GLY A 1 453 ? -13.608 -1.478 39.809 1.00 12.00 462 GLY A N 1
ATOM 3469 C CA . GLY A 1 453 ? -12.541 -2.340 39.328 1.00 12.13 462 GLY A CA 1
ATOM 3470 C C . GLY A 1 453 ? -12.512 -3.726 39.946 1.00 13.20 462 GLY A C 1
ATOM 3471 O O . GLY A 1 453 ? -11.883 -4.631 39.397 1.00 14.70 462 GLY A O 1
ATOM 3472 N N . PHE A 1 454 ? -13.209 -3.909 41.065 1.00 12.89 463 PHE A N 1
ATOM 3473 C CA . PHE A 1 454 ? -13.074 -5.149 41.844 1.00 15.74 463 PHE A CA 1
ATOM 3474 C C . PHE A 1 454 ? -14.255 -6.118 41.865 1.00 16.48 463 PHE A C 1
ATOM 3475 O O . PHE A 1 454 ? -14.143 -7.218 42.415 1.00 20.20 463 PHE A O 1
ATOM 3483 N N . GLY A 1 455 ? -15.356 -5.735 41.230 1.00 14.41 464 GLY A N 1
ATOM 3484 C CA . GLY A 1 455 ? -16.534 -6.595 41.132 1.00 13.30 464 GLY A CA 1
ATOM 3485 C C . GLY A 1 455 ? -17.759 -5.762 41.421 1.00 11.68 464 GLY A C 1
ATOM 3486 O O . GLY A 1 455 ? -17.862 -4.636 40.938 1.00 11.53 464 GLY A O 1
ATOM 3487 N N . ILE A 1 456 ? -18.672 -6.304 42.226 1.00 10.38 465 ILE A N 1
ATOM 3488 C CA . ILE A 1 456 ? -19.916 -5.602 42.569 1.00 10.47 465 ILE A CA 1
ATOM 3489 C C . ILE A 1 456 ? -19.598 -4.426 43.473 1.00 10.32 465 ILE A C 1
ATOM 3490 O O . ILE A 1 456 ? -18.814 -4.549 44.415 1.00 10.02 465 ILE A O 1
ATOM 3495 N N . LEU A 1 457 ? -20.204 -3.285 43.176 1.00 13.28 466 LEU A N 1
ATOM 3496 C CA . LEU A 1 457 ? -19.986 -2.088 43.971 1.00 13.55 466 LEU A CA 1
ATOM 3497 C C . LEU A 1 457 ? -20.595 -2.240 45.362 1.00 12.51 466 LEU A C 1
ATOM 3498 O O . LEU A 1 457 ? -21.530 -3.010 45.567 1.00 11.28 466 LEU A O 1
ATOM 3503 N N . GLN A 1 458 ? -20.028 -1.518 46.319 1.00 12.03 467 GLN A N 1
ATOM 3504 C CA . GLN A 1 458 ? -20.529 -1.509 47.682 1.00 13.06 467 GLN A CA 1
ATOM 3505 C C . GLN A 1 458 ? -20.925 -0.065 48.022 1.00 13.95 467 GLN A C 1
ATOM 3506 O O . GLN A 1 458 ? -20.342 0.875 47.468 1.00 13.52 467 GLN A O 1
ATOM 3512 N N . PRO A 1 459 ? -21.956 0.117 48.877 1.00 13.35 468 PRO A N 1
ATOM 3513 C CA . PRO A 1 459 ? -22.459 1.454 49.199 1.00 15.37 468 PRO A CA 1
ATOM 3514 C C . PRO A 1 459 ? -21.537 2.246 50.131 1.00 17.49 468 PRO A C 1
ATOM 3515 O O . PRO A 1 459 ? -20.793 1.650 50.924 1.00 14.89 468 PRO A O 1
ATOM 3519 N N . ALA A 1 460 ? -21.598 3.576 50.044 1.00 19.43 469 ALA A N 1
ATOM 3520 C CA . ALA A 1 460 ? -20.820 4.441 50.938 1.00 24.77 469 ALA A CA 1
ATOM 3521 C C . ALA A 1 460 ? -21.250 4.283 52.405 1.00 26.96 469 ALA A C 1
ATOM 3522 O O . ALA A 1 460 ? -20.416 4.067 53.287 1.00 34.30 469 ALA A O 1
ATOM 3524 N N . GLY A 1 461 ? -22.547 4.389 52.661 1.00 26.99 470 GLY A N 1
ATOM 3525 C CA . GLY A 1 461 ? -23.113 4.031 53.966 1.00 26.06 470 GLY A CA 1
ATOM 3526 C C . GLY A 1 461 ? -24.092 2.891 53.753 1.00 24.82 470 GLY A C 1
ATOM 3527 O O . GLY A 1 461 ? -23.963 2.147 52.791 1.00 28.04 470 GLY A O 1
ATOM 3528 N N . ASP A 1 462 ? -25.083 2.741 54.623 1.00 24.57 471 ASP A N 1
ATOM 3529 C CA . ASP A 1 462 ? -26.053 1.666 54.427 1.00 20.96 471 ASP A CA 1
ATOM 3530 C C . ASP A 1 462 ? -27.455 2.213 54.211 1.00 21.44 471 ASP A C 1
ATOM 3531 O O . ASP A 1 462 ? -27.692 3.412 54.370 1.00 22.41 471 ASP A O 1
ATOM 3536 N N . LEU A 1 463 ? -28.367 1.336 53.800 1.00 20.19 472 LEU A N 1
ATOM 3537 C CA . LEU A 1 463 ? -29.778 1.664 53.721 1.00 21.37 472 LEU A CA 1
ATOM 3538 C C . LEU A 1 463 ? -30.401 1.062 54.972 1.00 21.69 472 LEU A C 1
ATOM 3539 O O . LEU A 1 463 ? -30.486 -0.158 55.101 1.00 19.17 472 LEU A O 1
ATOM 3544 N N . GLU A 1 464 ? -30.783 1.918 55.912 1.00 22.32 473 GLU A N 1
ATOM 3545 C CA . GLU A 1 464 ? -31.334 1.466 57.189 1.00 24.27 473 GLU A CA 1
ATOM 3546 C C . GLU A 1 464 ? -32.733 0.897 57.006 1.00 22.29 473 GLU A C 1
ATOM 3547 O O . GLU A 1 464 ? -33.610 1.542 56.433 1.00 20.07 473 GLU A O 1
ATOM 3553 N N . ILE A 1 465 ? -32.918 -0.343 57.451 1.00 22.98 474 ILE A N 1
ATOM 3554 C CA . ILE A 1 465 ? -34.211 -1.012 57.337 1.00 21.68 474 ILE A CA 1
ATOM 3555 C C . ILE A 1 465 ? -34.699 -1.584 58.675 1.00 22.95 474 ILE A C 1
ATOM 3556 O O . ILE A 1 465 ? -33.954 -1.626 59.656 1.00 21.38 474 ILE A O 1
ATOM 3561 N N . ARG A 1 466 ? -35.967 -1.985 58.702 1.00 22.76 475 ARG A N 1
ATOM 3562 C CA . ARG A 1 466 ? -36.521 -2.780 59.795 1.00 26.45 475 ARG A CA 1
ATOM 3563 C C . ARG A 1 466 ? -37.249 -3.975 59.167 1.00 23.62 475 ARG A C 1
ATOM 3564 O O . ARG A 1 466 ? -37.846 -3.848 58.096 1.00 23.38 475 ARG A O 1
ATOM 3572 N N . TYR A 1 467 ? -37.171 -5.133 59.813 1.00 23.50 476 TYR A N 1
ATOM 3573 C CA . TYR A 1 467 ? -37.896 -6.314 59.335 1.00 23.00 476 TYR A CA 1
ATOM 3574 C C . TYR A 1 467 ? -38.540 -7.115 60.470 1.00 21.83 476 TYR A C 1
ATOM 3575 O O . TYR A 1 467 ? -38.102 -7.052 61.624 1.00 20.84 476 TYR A O 1
ATOM 3584 N N . ARG A 1 468 ? -39.578 -7.867 60.114 1.00 21.72 477 ARG A N 1
ATOM 3585 C CA . ARG A 1 468 ? -40.295 -8.738 61.049 1.00 24.25 477 ARG A CA 1
ATOM 3586 C C . ARG A 1 468 ? -40.734 -9.987 60.299 1.00 23.92 477 ARG A C 1
ATOM 3587 O O . ARG A 1 468 ? -40.849 -9.960 59.075 1.00 22.81 477 ARG A O 1
ATOM 3595 N N . ILE A 1 469 ? -40.997 -11.065 61.033 1.00 27.10 478 ILE A N 1
ATOM 3596 C CA . ILE A 1 469 ? -41.617 -12.265 60.460 1.00 29.66 478 ILE A CA 1
ATOM 3597 C C . ILE A 1 469 ? -42.977 -11.902 59.865 1.00 30.85 478 ILE A C 1
ATOM 3598 O O . ILE A 1 469 ? -43.776 -11.213 60.501 1.00 31.73 478 ILE A O 1
ATOM 3603 N N . ARG A 1 470 ? -43.227 -12.352 58.639 1.00 32.91 479 ARG A N 1
ATOM 3604 C CA . ARG A 1 470 ? -44.498 -12.088 57.973 1.00 34.82 479 ARG A CA 1
ATOM 3605 C C . ARG A 1 470 ? -45.525 -13.178 58.289 1.00 35.77 479 ARG A C 1
ATOM 3606 O O . ARG A 1 470 ? -46.603 -12.889 58.822 1.00 37.26 479 ARG A O 1
ATOM 3614 N N . ARG B 1 13 ? 21.701 -27.194 78.571 1.00 31.91 22 ARG B N 1
ATOM 3615 C CA . ARG B 1 13 ? 20.346 -27.407 79.171 1.00 30.64 22 ARG B CA 1
ATOM 3616 C C . ARG B 1 13 ? 19.580 -28.507 78.454 1.00 29.88 22 ARG B C 1
ATOM 3617 O O . ARG B 1 13 ? 19.279 -28.402 77.264 1.00 32.05 22 ARG B O 1
ATOM 3625 N N . THR B 1 14 ? 19.257 -29.559 79.195 1.00 30.28 23 THR B N 1
ATOM 3626 C CA . THR B 1 14 ? 18.454 -30.654 78.673 1.00 29.94 23 THR B CA 1
ATOM 3627 C C . THR B 1 14 ? 17.350 -31.003 79.660 1.00 27.10 23 THR B C 1
ATOM 3628 O O . THR B 1 14 ? 17.508 -30.827 80.872 1.00 26.87 23 THR B O 1
ATOM 3632 N N . ARG B 1 15 ? 16.246 -31.516 79.130 1.00 23.12 24 ARG B N 1
ATOM 3633 C CA . ARG B 1 15 ? 15.095 -31.903 79.935 1.00 24.58 24 ARG B CA 1
ATOM 3634 C C . ARG B 1 15 ? 15.413 -33.008 80.926 1.00 24.97 24 ARG B C 1
ATOM 3635 O O . ARG B 1 15 ? 16.126 -33.962 80.609 1.00 26.46 24 ARG B O 1
ATOM 3643 N N . ARG B 1 16 ? 14.882 -32.854 82.134 1.00 23.85 25 ARG B N 1
ATOM 3644 C CA . ARG B 1 16 ? 14.899 -33.904 83.134 1.00 21.90 25 ARG B CA 1
ATOM 3645 C C . ARG B 1 16 ? 13.521 -34.562 83.195 1.00 23.24 25 ARG B C 1
ATOM 3646 O O . ARG B 1 16 ? 12.555 -34.058 82.608 1.00 21.61 25 ARG B O 1
ATOM 3654 N N . ARG B 1 17 ? 13.451 -35.697 83.887 1.00 22.10 26 ARG B N 1
ATOM 3655 C CA . ARG B 1 17 ? 12.212 -36.441 84.109 1.00 24.94 26 ARG B CA 1
ATOM 3656 C C . ARG B 1 17 ? 11.047 -35.505 84.467 1.00 23.43 26 ARG B C 1
ATOM 3657 O O . ARG B 1 17 ? 11.190 -34.640 85.330 1.00 23.47 26 ARG B O 1
ATOM 3665 N N . ASN B 1 18 ? 9.914 -35.678 83.786 1.00 23.80 27 ASN B N 1
ATOM 3666 C CA . ASN B 1 18 ? 8.669 -34.938 84.082 1.00 22.32 27 ASN B CA 1
ATOM 3667 C C . ASN B 1 18 ? 8.706 -33.419 83.880 1.00 21.97 27 ASN B C 1
ATOM 3668 O O . ASN B 1 18 ? 7.723 -32.732 84.171 1.00 20.44 27 ASN B O 1
ATOM 3673 N N . GLU B 1 19 ? 9.822 -32.891 83.377 1.00 19.64 28 GLU B N 1
ATOM 3674 C CA . GLU B 1 19 ? 9.913 -31.455 83.104 1.00 20.42 28 GLU B CA 1
ATOM 3675 C C . GLU B 1 19 ? 9.029 -31.079 81.910 1.00 19.29 28 GLU B C 1
ATOM 3676 O O . GLU B 1 19 ? 8.738 -31.938 81.068 1.00 20.78 28 GLU B O 1
ATOM 3682 N N . PRO B 1 20 ? 8.552 -29.814 81.854 1.00 17.60 29 PRO B N 1
ATOM 3683 C CA . PRO B 1 20 ? 7.706 -29.452 80.722 1.00 17.57 29 PRO B CA 1
ATOM 3684 C C . PRO B 1 20 ? 8.494 -29.532 79.406 1.00 17.94 29 PRO B C 1
ATOM 3685 O O . PRO B 1 20 ? 9.722 -29.633 79.444 1.00 16.45 29 PRO B O 1
ATOM 3689 N N . PRO B 1 21 ? 7.791 -29.509 78.255 1.00 17.31 30 PRO B N 1
ATOM 3690 C CA . PRO B 1 21 ? 8.445 -29.358 76.954 1.00 18.00 30 PRO B CA 1
ATOM 3691 C C . PRO B 1 21 ? 9.412 -28.176 76.989 1.00 21.04 30 PRO B C 1
ATOM 3692 O O . PRO B 1 21 ? 9.098 -27.149 77.599 1.00 20.10 30 PRO B O 1
ATOM 3696 N N . LEU B 1 22 ? 10.578 -28.337 76.360 1.00 21.57 31 LEU B N 1
ATOM 3697 C CA . LEU B 1 22 ? 11.636 -27.322 76.381 1.00 22.31 31 LEU B CA 1
ATOM 3698 C C . LEU B 1 22 ? 11.867 -26.732 74.997 1.00 24.71 31 LEU B C 1
ATOM 3699 O O . LEU B 1 22 ? 12.171 -27.459 74.040 1.00 24.26 31 LEU B O 1
ATOM 3704 N N . ASP B 1 23 ? 11.710 -25.412 74.899 1.00 23.02 32 ASP B N 1
ATOM 3705 C CA . ASP B 1 23 ? 11.841 -24.704 73.629 1.00 24.09 32 ASP B CA 1
ATOM 3706 C C . ASP B 1 23 ? 12.897 -23.591 73.711 1.00 25.14 32 ASP B C 1
ATOM 3707 O O . ASP B 1 23 ? 12.606 -22.463 74.119 1.00 24.10 32 ASP B O 1
ATOM 3712 N N . LYS B 1 24 ? 14.118 -23.930 73.304 1.00 25.98 33 LYS B N 1
ATOM 3713 C CA . LYS B 1 24 ? 15.284 -23.053 73.420 1.00 27.68 33 LYS B CA 1
ATOM 3714 C C . LYS B 1 24 ? 15.356 -21.957 72.363 1.00 27.33 33 LYS B C 1
ATOM 3715 O O . LYS B 1 24 ? 15.996 -20.931 72.574 1.00 29.52 33 LYS B O 1
ATOM 3721 N N . GLY B 1 25 ? 14.720 -22.177 71.220 1.00 27.86 34 GLY B N 1
ATOM 3722 C CA . GLY B 1 25 ? 14.894 -21.289 70.070 1.00 29.49 34 GLY B CA 1
ATOM 3723 C C . GLY B 1 25 ? 16.225 -21.528 69.380 1.00 30.26 34 GLY B C 1
ATOM 3724 O O . GLY B 1 25 ? 17.191 -21.986 70.003 1.00 28.65 34 GLY B O 1
ATOM 3725 N N . MET B 1 26 ? 16.278 -21.211 68.090 1.00 34.94 35 MET B N 1
ATOM 3726 C CA . MET B 1 26 ? 17.462 -21.489 67.267 1.00 37.83 35 MET B CA 1
ATOM 3727 C C . MET B 1 26 ? 18.638 -20.548 67.525 1.00 37.92 35 MET B C 1
ATOM 3728 O O . MET B 1 26 ? 19.786 -20.898 67.241 1.00 39.43 35 MET B O 1
ATOM 3733 N N . ILE B 1 27 ? 18.354 -19.365 68.067 1.00 35.68 36 ILE B N 1
ATOM 3734 C CA . ILE B 1 27 ? 19.403 -18.411 68.430 1.00 34.01 36 ILE B CA 1
ATOM 3735 C C . ILE B 1 27 ? 19.961 -18.702 69.828 1.00 33.03 36 ILE B C 1
ATOM 3736 O O . ILE B 1 27 ? 19.229 -18.623 70.820 1.00 34.61 36 ILE B O 1
ATOM 3741 N N . PRO B 1 28 ? 21.260 -19.051 69.908 1.00 32.68 37 PRO B N 1
ATOM 3742 C CA . PRO B 1 28 ? 21.944 -19.305 71.178 1.00 31.93 37 PRO B CA 1
ATOM 3743 C C . PRO B 1 28 ? 21.899 -18.117 72.141 1.00 32.21 37 PRO B C 1
ATOM 3744 O O . PRO B 1 28 ? 22.076 -16.966 71.722 1.00 32.21 37 PRO B O 1
ATOM 3748 N N . TRP B 1 29 ? 21.675 -18.425 73.418 1.00 31.43 38 TRP B N 1
ATOM 3749 C CA . TRP B 1 29 ? 21.536 -17.453 74.515 1.00 29.79 38 TRP B CA 1
ATOM 3750 C C . TRP B 1 29 ? 20.278 -16.591 74.413 1.00 29.94 38 TRP B C 1
ATOM 3751 O O . TRP B 1 29 ? 19.438 -16.621 75.317 1.00 28.83 38 TRP B O 1
ATOM 3762 N N . LEU B 1 30 ? 20.155 -15.828 73.324 1.00 28.75 39 LEU B N 1
ATOM 3763 C CA . LEU B 1 30 ? 19.025 -14.919 73.146 1.00 28.94 39 LEU B CA 1
ATOM 3764 C C . LEU B 1 30 ? 17.707 -15.674 73.183 1.00 27.93 39 LEU B C 1
ATOM 3765 O O . LEU B 1 30 ? 16.780 -15.278 73.894 1.00 28.16 39 LEU B O 1
ATOM 3770 N N . GLY B 1 31 ? 17.640 -16.762 72.421 1.00 27.65 40 GLY B N 1
ATOM 3771 C CA . GLY B 1 31 ? 16.465 -17.614 72.374 1.00 24.60 40 GLY B CA 1
ATOM 3772 C C . GLY B 1 31 ? 15.257 -16.887 71.835 1.00 26.70 40 GLY B C 1
ATOM 3773 O O . GLY B 1 31 ? 15.294 -16.319 70.732 1.00 25.59 40 GLY B O 1
ATOM 3774 N N . HIS B 1 32 ? 14.188 -16.885 72.629 1.00 25.17 41 HIS B N 1
ATOM 3775 C CA . HIS B 1 32 ? 12.922 -16.293 72.208 1.00 24.26 41 HIS B CA 1
ATOM 3776 C C . HIS B 1 32 ? 12.711 -14.859 72.712 1.00 23.19 41 HIS B C 1
ATOM 3777 O O . HIS B 1 32 ? 11.613 -14.306 72.578 1.00 22.49 41 HIS B O 1
ATOM 3784 N N . ALA B 1 33 ? 13.763 -14.262 73.269 1.00 24.69 42 ALA B N 1
ATOM 3785 C CA . ALA B 1 33 ? 13.684 -12.932 73.898 1.00 26.32 42 ALA B CA 1
ATOM 3786 C C . ALA B 1 33 ? 12.984 -11.854 73.061 1.00 27.80 42 ALA B C 1
ATOM 3787 O O . ALA B 1 33 ? 12.147 -11.116 73.585 1.00 25.53 42 ALA B O 1
ATOM 3789 N N . LEU B 1 34 ? 13.298 -11.773 71.766 1.00 27.66 43 LEU B N 1
ATOM 3790 C CA . LEU B 1 34 ? 12.713 -10.719 70.928 1.00 27.56 43 LEU B CA 1
ATOM 3791 C C . LEU B 1 34 ? 11.213 -10.896 70.672 1.00 26.89 43 LEU B C 1
ATOM 3792 O O . LEU B 1 34 ? 10.444 -9.955 70.849 1.00 24.82 43 LEU B O 1
ATOM 3797 N N . GLU B 1 35 ? 10.810 -12.096 70.252 1.00 26.34 44 GLU B N 1
ATOM 3798 C CA . GLU B 1 35 ? 9.400 -12.398 69.988 1.00 25.94 44 GLU B CA 1
ATOM 3799 C C . GLU B 1 35 ? 8.537 -12.263 71.252 1.00 23.73 44 GLU B C 1
ATOM 3800 O O . GLU B 1 35 ? 7.420 -11.737 71.191 1.00 24.12 44 GLU B O 1
ATOM 3806 N N . PHE B 1 36 ? 9.063 -12.754 72.377 1.00 23.65 45 PHE B N 1
ATOM 3807 C CA . PHE B 1 36 ? 8.399 -12.694 73.690 1.00 22.88 45 PHE B CA 1
ATOM 3808 C C . PHE B 1 36 ? 8.163 -11.217 74.054 1.00 23.37 45 PHE B C 1
ATOM 3809 O O . PHE B 1 36 ? 7.059 -10.829 74.435 1.00 20.38 45 PHE B O 1
ATOM 3817 N N . GLY B 1 37 ? 9.206 -10.401 73.903 1.00 24.21 46 GLY B N 1
ATOM 3818 C CA . GLY B 1 37 ? 9.142 -8.976 74.214 1.00 25.61 46 GLY B CA 1
ATOM 3819 C C . GLY B 1 37 ? 8.247 -8.148 73.307 1.00 26.56 46 GLY B C 1
ATOM 3820 O O . GLY B 1 37 ? 7.573 -7.222 73.779 1.00 27.14 46 GLY B O 1
ATOM 3821 N N . LYS B 1 38 ? 8.236 -8.465 72.013 1.00 26.13 47 LYS B N 1
ATOM 3822 C CA . LYS B 1 38 ? 7.436 -7.707 71.038 1.00 28.39 47 LYS B CA 1
ATOM 3823 C C . LYS B 1 38 ? 5.936 -7.845 71.296 1.00 27.10 47 LYS B C 1
ATOM 3824 O O . LYS B 1 38 ? 5.208 -6.855 71.360 1.00 27.29 47 LYS B O 1
ATOM 3830 N N . ASP B 1 39 ? 5.483 -9.083 71.445 1.00 25.55 48 ASP B N 1
ATOM 3831 C CA . ASP B 1 39 ? 4.088 -9.360 71.732 1.00 25.73 48 ASP B CA 1
ATOM 3832 C C . ASP B 1 39 ? 4.005 -10.623 72.577 1.00 24.70 48 ASP B C 1
ATOM 3833 O O . ASP B 1 39 ? 3.990 -11.733 72.047 1.00 21.87 48 ASP B O 1
ATOM 3838 N N . ALA B 1 40 ? 3.950 -10.438 73.893 1.00 23.52 49 ALA B N 1
ATOM 3839 C CA . ALA B 1 40 ? 3.947 -11.553 74.840 1.00 23.52 49 ALA B CA 1
ATOM 3840 C C . ALA B 1 40 ? 2.762 -12.501 74.645 1.00 21.96 49 ALA B C 1
ATOM 3841 O O . ALA B 1 40 ? 2.912 -13.721 74.763 1.00 22.89 49 ALA B O 1
ATOM 3843 N N . ALA B 1 41 ? 1.600 -11.936 74.325 1.00 19.88 50 ALA B N 1
ATOM 3844 C CA . ALA B 1 41 ? 0.382 -12.714 74.145 1.00 20.37 50 ALA B CA 1
ATOM 3845 C C . ALA B 1 41 ? 0.481 -13.608 72.916 1.00 22.84 50 ALA B C 1
ATOM 3846 O O . ALA B 1 41 ? 0.185 -14.804 72.987 1.00 20.79 50 ALA B O 1
ATOM 3848 N N . LYS B 1 42 ? 0.915 -13.019 71.800 1.00 24.47 51 LYS B N 1
ATOM 3849 C CA . LYS B 1 42 ? 1.100 -13.742 70.546 1.00 26.17 51 LYS B CA 1
ATOM 3850 C C . LYS B 1 42 ? 2.117 -14.866 70.712 1.00 23.95 51 LYS B C 1
ATOM 3851 O O . LYS B 1 42 ? 1.869 -15.998 70.294 1.00 24.36 51 LYS B O 1
ATOM 3857 N N . PHE B 1 43 ? 3.255 -14.556 71.329 1.00 21.75 52 PHE B N 1
ATOM 3858 C CA . PHE B 1 43 ? 4.313 -15.550 71.499 1.00 19.88 52 PHE B CA 1
ATOM 3859 C C . PHE B 1 43 ? 3.893 -16.737 72.369 1.00 19.57 52 PHE B C 1
ATOM 3860 O O . PHE B 1 43 ? 4.153 -17.891 72.018 1.00 18.69 52 PHE B O 1
ATOM 3868 N N . LEU B 1 44 ? 3.263 -16.447 73.505 1.00 17.13 53 LEU B N 1
ATOM 3869 C CA . LEU B 1 44 ? 2.899 -17.499 74.450 1.00 17.52 53 LEU B CA 1
ATOM 3870 C C . LEU B 1 44 ? 1.722 -18.351 73.958 1.00 17.19 53 LEU B C 1
ATOM 3871 O O . LEU B 1 44 ? 1.623 -19.526 74.300 1.00 19.02 53 LEU B O 1
ATOM 3876 N N . THR B 1 45 ? 0.848 -17.754 73.149 1.00 18.11 54 THR B N 1
ATOM 3877 C CA . THR B 1 45 ? -0.237 -18.469 72.483 1.00 19.66 54 THR B CA 1
ATOM 3878 C C . THR B 1 45 ? 0.323 -19.464 71.455 1.00 21.79 54 THR B C 1
ATOM 3879 O O . THR B 1 45 ? -0.131 -20.608 71.375 1.00 22.62 54 THR B O 1
ATOM 3883 N N . ARG B 1 46 ? 1.305 -19.007 70.677 1.00 20.98 55 ARG B N 1
ATOM 3884 C CA . ARG B 1 46 ? 1.999 -19.836 69.701 1.00 23.76 55 ARG B CA 1
ATOM 3885 C C . ARG B 1 46 ? 2.725 -20.975 70.424 1.00 20.75 55 ARG B C 1
ATOM 3886 O O . ARG B 1 46 ? 2.686 -22.122 69.985 1.00 20.01 55 ARG B O 1
ATOM 3894 N N . MET B 1 47 ? 3.365 -20.654 71.546 1.00 19.07 56 MET B N 1
ATOM 3895 C CA . MET B 1 47 ? 4.014 -21.673 72.362 1.00 19.63 56 MET B CA 1
ATOM 3896 C C . MET B 1 47 ? 3.021 -22.681 72.942 1.00 19.50 56 MET B C 1
ATOM 3897 O O . MET B 1 47 ? 3.333 -23.868 73.017 1.00 19.76 56 MET B O 1
ATOM 3902 N N . LYS B 1 48 ? 1.842 -22.199 73.346 1.00 19.74 57 LYS B N 1
ATOM 3903 C CA . LYS B 1 48 ? 0.772 -23.052 73.876 1.00 20.29 57 LYS B CA 1
ATOM 3904 C C . LYS B 1 48 ? 0.266 -24.052 72.834 1.00 21.42 57 LYS B C 1
ATOM 3905 O O . LYS B 1 48 ? 0.088 -25.233 73.133 1.00 20.25 57 LYS B O 1
ATOM 3911 N N . GLU B 1 49 ? 0.014 -23.557 71.625 1.00 21.77 58 GLU B N 1
ATOM 3912 C CA . GLU B 1 49 ? -0.385 -24.391 70.482 1.00 25.55 58 GLU B CA 1
ATOM 3913 C C . GLU B 1 49 ? 0.679 -25.448 70.161 1.00 24.47 58 GLU B C 1
ATOM 3914 O O . GLU B 1 49 ? 0.355 -26.589 69.813 1.00 22.96 58 GLU B O 1
ATOM 3920 N N . LYS B 1 50 ? 1.944 -25.061 70.295 1.00 23.74 59 LYS B N 1
ATOM 3921 C CA . LYS B 1 50 ? 3.074 -25.946 70.002 1.00 24.38 59 LYS B CA 1
ATOM 3922 C C . LYS B 1 50 ? 3.266 -27.042 71.057 1.00 24.76 59 LYS B C 1
ATOM 3923 O O . LYS B 1 50 ? 3.504 -28.209 70.720 1.00 23.36 59 LYS B O 1
ATOM 3929 N N . HIS B 1 51 ? 3.141 -26.666 72.331 1.00 23.19 60 HIS B N 1
ATOM 3930 C CA . HIS B 1 51 ? 3.588 -27.524 73.422 1.00 22.03 60 HIS B CA 1
ATOM 3931 C C . HIS B 1 51 ? 2.524 -27.937 74.445 1.00 21.35 60 HIS B C 1
ATOM 3932 O O . HIS B 1 51 ? 2.697 -28.944 75.141 1.00 20.97 60 HIS B O 1
ATOM 3939 N N . GLY B 1 52 ? 1.444 -27.165 74.539 1.00 17.18 61 GLY B N 1
ATOM 3940 C CA . GLY B 1 52 ? 0.415 -27.397 75.552 1.00 20.45 61 GLY B CA 1
ATOM 3941 C C . GLY B 1 52 ? 0.366 -26.359 76.668 1.00 19.36 61 GLY B C 1
ATOM 3942 O O . GLY B 1 52 ? 0.906 -25.254 76.532 1.00 16.73 61 GLY B O 1
ATOM 3943 N N . ASP B 1 53 ? -0.271 -26.731 77.780 1.00 19.73 62 ASP B N 1
ATOM 3944 C CA . ASP B 1 53 ? -0.576 -25.799 78.882 1.00 18.73 62 ASP B CA 1
ATOM 3945 C C . ASP B 1 53 ? 0.625 -25.444 79.742 1.00 18.36 62 ASP B C 1
ATOM 3946 O O . ASP B 1 53 ? 0.548 -24.553 80.599 1.00 19.58 62 ASP B O 1
ATOM 3951 N N . ILE B 1 54 ? 1.729 -26.149 79.515 1.00 17.55 63 ILE B N 1
ATOM 3952 C CA . ILE B 1 54 ? 2.981 -25.887 80.204 1.00 17.31 63 ILE B CA 1
ATOM 3953 C C . ILE B 1 54 ? 4.181 -26.143 79.283 1.00 18.53 63 ILE B C 1
ATOM 3954 O O . ILE B 1 54 ? 4.210 -27.126 78.535 1.00 16.86 63 ILE B O 1
ATOM 3959 N N . PHE B 1 55 ? 5.150 -25.234 79.337 1.00 17.23 64 PHE B N 1
ATOM 3960 C CA . PHE B 1 55 ? 6.360 -25.313 78.522 1.00 18.84 64 PHE B CA 1
ATOM 3961 C C . PHE B 1 55 ? 7.444 -24.423 79.129 1.00 19.21 64 PHE B C 1
ATOM 3962 O O . PHE B 1 55 ? 7.144 -23.463 79.847 1.00 18.03 64 PHE B O 1
ATOM 3970 N N . THR B 1 56 ? 8.698 -24.753 78.837 1.00 18.93 65 THR B N 1
ATOM 3971 C CA . THR B 1 56 ? 9.839 -23.956 79.276 1.00 19.87 65 THR B CA 1
ATOM 3972 C C . THR B 1 56 ? 10.495 -23.311 78.064 1.00 21.81 65 THR B C 1
ATOM 3973 O O . THR B 1 56 ? 10.763 -23.965 77.048 1.00 20.99 65 THR B O 1
ATOM 3977 N N . VAL B 1 57 ? 10.748 -22.016 78.199 1.00 21.59 66 VAL B N 1
ATOM 3978 C CA . VAL B 1 57 ? 11.231 -21.190 77.118 1.00 21.55 66 VAL B CA 1
ATOM 3979 C C . VAL B 1 57 ? 12.588 -20.596 77.495 1.00 22.49 66 VAL B C 1
ATOM 3980 O O . VAL B 1 57 ? 12.851 -20.322 78.665 1.00 21.68 66 VAL B O 1
ATOM 3984 N N . ARG B 1 58 ? 13.465 -20.455 76.504 1.00 24.54 67 ARG B N 1
ATOM 3985 C CA . ARG B 1 58 ? 14.715 -19.734 76.675 1.00 24.32 67 ARG B CA 1
ATOM 3986 C C . ARG B 1 58 ? 14.514 -18.298 76.203 1.00 24.22 67 ARG B C 1
ATOM 3987 O O . ARG B 1 58 ? 13.942 -18.067 75.134 1.00 24.01 67 ARG B O 1
ATOM 3995 N N . ALA B 1 59 ? 14.970 -17.341 77.011 1.00 24.30 68 ALA B N 1
ATOM 3996 C CA . ALA B 1 59 ? 14.970 -15.925 76.638 1.00 24.62 68 ALA B CA 1
ATOM 3997 C C . ALA B 1 59 ? 16.088 -15.196 77.372 1.00 26.09 68 ALA B C 1
ATOM 3998 O O . ALA B 1 59 ? 16.119 -15.177 78.608 1.00 24.29 68 ALA B O 1
ATOM 4000 N N . ALA B 1 60 ? 17.020 -14.626 76.601 1.00 26.51 69 ALA B N 1
ATOM 4001 C CA . ALA B 1 60 ? 18.154 -13.866 77.139 1.00 25.68 69 ALA B CA 1
ATOM 4002 C C . ALA B 1 60 ? 18.950 -14.623 78.215 1.00 26.17 69 ALA B C 1
ATOM 4003 O O . ALA B 1 60 ? 19.242 -14.089 79.287 1.00 26.51 69 ALA B O 1
ATOM 4005 N N . GLY B 1 61 ? 19.288 -15.875 77.912 1.00 27.50 70 GLY B N 1
ATOM 4006 C CA . GLY B 1 61 ? 20.049 -16.736 78.818 1.00 27.59 70 GLY B CA 1
ATOM 4007 C C . GLY B 1 61 ? 19.268 -17.351 79.969 1.00 28.42 70 GLY B C 1
ATOM 4008 O O . GLY B 1 61 ? 19.814 -18.150 80.736 1.00 29.84 70 GLY B O 1
ATOM 4009 N N . LEU B 1 62 ? 17.998 -16.979 80.101 1.00 27.89 71 LEU B N 1
ATOM 4010 C CA . LEU B 1 62 ? 17.173 -17.447 81.213 1.00 27.59 71 LEU B CA 1
ATOM 4011 C C . LEU B 1 62 ? 16.159 -18.480 80.751 1.00 25.48 71 LEU B C 1
ATOM 4012 O O . LEU B 1 62 ? 15.717 -18.452 79.602 1.00 23.89 71 LEU B O 1
ATOM 4017 N N . TYR B 1 63 ? 15.779 -19.374 81.659 1.00 23.70 72 TYR B N 1
ATOM 4018 C CA . TYR B 1 63 ? 14.753 -20.361 81.371 1.00 24.17 72 TYR B CA 1
ATOM 4019 C C . TYR B 1 63 ? 13.470 -20.065 82.141 1.00 22.41 72 TYR B C 1
ATOM 4020 O O . TYR B 1 63 ? 13.473 -19.978 83.368 1.00 20.88 72 TYR B O 1
ATOM 4029 N N . ILE B 1 64 ? 12.390 -19.878 81.390 1.00 20.80 73 ILE B N 1
ATOM 4030 C CA . ILE B 1 64 ? 11.103 -19.484 81.948 1.00 17.86 73 ILE B CA 1
ATOM 4031 C C . ILE B 1 64 ? 10.085 -20.581 81.682 1.00 17.72 73 ILE B C 1
ATOM 4032 O O . ILE B 1 64 ? 9.793 -20.901 80.531 1.00 18.99 73 ILE B O 1
ATOM 4037 N N . THR B 1 65 ? 9.548 -21.149 82.755 1.00 14.63 74 THR B N 1
ATOM 4038 C CA . THR B 1 65 ? 8.453 -22.101 82.631 1.00 15.37 74 THR B CA 1
ATOM 4039 C C . THR B 1 65 ? 7.154 -21.314 82.705 1.00 16.99 74 THR B C 1
ATOM 4040 O O . THR B 1 65 ? 6.953 -20.504 83.617 1.00 15.44 74 THR B O 1
ATOM 4044 N N . VAL B 1 66 ? 6.309 -21.521 81.699 1.00 14.95 75 VAL B N 1
ATOM 4045 C CA . VAL B 1 66 ? 5.056 -20.812 81.584 1.00 15.14 75 VAL B CA 1
ATOM 4046 C C . VAL B 1 66 ? 3.916 -21.800 81.816 1.00 15.70 75 VAL B C 1
ATOM 4047 O O . VAL B 1 66 ? 3.907 -22.893 81.248 1.00 14.08 75 VAL B O 1
ATOM 4051 N N . LEU B 1 67 ? 2.974 -21.404 82.668 1.00 14.84 76 LEU B N 1
ATOM 4052 C CA . LEU B 1 67 ? 1.866 -22.257 83.083 1.00 15.23 76 LEU B CA 1
ATOM 4053 C C . LEU B 1 67 ? 0.562 -21.596 82.676 1.00 13.32 76 LEU B C 1
ATOM 4054 O O . LEU B 1 67 ? 0.283 -20.458 83.076 1.00 13.19 76 LEU B O 1
ATOM 4059 N N . LEU B 1 68 ? -0.243 -22.313 81.901 1.00 14.18 77 LEU B N 1
ATOM 4060 C CA . LEU B 1 68 ? -1.470 -21.753 81.343 1.00 15.02 77 LEU B CA 1
ATOM 4061 C C . LEU B 1 68 ? -2.721 -22.595 81.630 1.00 15.45 77 LEU B C 1
ATOM 4062 O O . LEU B 1 68 ? -3.765 -22.393 81.023 1.00 15.02 77 LEU B O 1
ATOM 4067 N N . ASP B 1 69 ? -2.602 -23.537 82.562 1.00 14.92 78 ASP B N 1
ATOM 4068 C CA . ASP B 1 69 ? -3.765 -24.264 83.075 1.00 16.18 78 ASP B CA 1
ATOM 4069 C C . ASP B 1 69 ? -4.277 -23.456 84.277 1.00 16.31 78 ASP B C 1
ATOM 4070 O O . ASP B 1 69 ? -3.694 -23.508 85.365 1.00 17.31 78 ASP B O 1
ATOM 4075 N N . SER B 1 70 ? -5.355 -22.702 84.066 1.00 17.28 79 SER B N 1
ATOM 4076 C CA . SER B 1 70 ? -5.850 -21.739 85.059 1.00 16.92 79 SER B CA 1
ATOM 4077 C C . SER B 1 70 ? -6.444 -22.342 86.327 1.00 19.24 79 SER B C 1
ATOM 4078 O O . SER B 1 70 ? -6.531 -21.667 87.356 1.00 15.89 79 SER B O 1
ATOM 4081 N N . ASN B 1 71 ? -6.852 -23.608 86.259 1.00 22.03 80 ASN B N 1
ATOM 4082 C CA . ASN B 1 71 ? -7.379 -24.286 87.443 1.00 24.27 80 ASN B CA 1
ATOM 4083 C C . ASN B 1 71 ? -6.263 -24.705 88.408 1.00 22.92 80 ASN B C 1
ATOM 4084 O O . ASN B 1 71 ? -6.532 -25.214 89.498 1.00 18.78 80 ASN B O 1
ATOM 4089 N N . CYS B 1 72 ? -5.015 -24.466 87.990 1.00 21.63 81 CYS B N 1
ATOM 4090 C CA . CYS B 1 72 ? -3.830 -24.763 88.791 1.00 21.52 81 CYS B CA 1
ATOM 4091 C C . CYS B 1 72 ? -3.123 -23.522 89.342 1.00 18.84 81 CYS B C 1
ATOM 4092 O O . CYS B 1 72 ? -2.244 -23.647 90.191 1.00 19.33 81 CYS B O 1
ATOM 4095 N N . TYR B 1 73 ? -3.503 -22.333 88.874 1.00 16.59 82 TYR B N 1
ATOM 4096 C CA . TYR B 1 73 ? -2.778 -21.099 89.214 1.00 16.08 82 TYR B CA 1
ATOM 4097 C C . TYR B 1 73 ? -2.649 -20.851 90.720 1.00 17.15 82 TYR B C 1
ATOM 4098 O O . TYR B 1 73 ? -1.547 -20.654 91.246 1.00 15.44 82 TYR B O 1
ATOM 4107 N N . ASP B 1 74 ? -3.790 -20.867 91.394 1.00 17.84 83 ASP B N 1
ATOM 4108 C CA . ASP B 1 74 ? -3.867 -20.572 92.820 1.00 20.54 83 ASP B CA 1
ATOM 4109 C C . ASP B 1 74 ? -3.083 -21.552 93.677 1.00 19.88 83 ASP B C 1
ATOM 4110 O O . ASP B 1 74 ? -2.283 -21.130 94.508 1.00 22.87 83 ASP B O 1
ATOM 4115 N N . ALA B 1 75 ? -3.297 -22.849 93.457 1.00 18.76 84 ALA B N 1
ATOM 4116 C CA . ALA B 1 75 ? -2.624 -23.902 94.226 1.00 19.49 84 ALA B CA 1
ATOM 4117 C C . ALA B 1 75 ? -1.100 -23.852 94.086 1.00 19.79 84 ALA B C 1
ATOM 4118 O O . ALA B 1 75 ? -0.381 -23.977 95.074 1.00 19.74 84 ALA B O 1
ATOM 4120 N N . VAL B 1 76 ? -0.621 -23.660 92.858 1.00 18.47 85 VAL B N 1
ATOM 4121 C CA . VAL B 1 76 ? 0.810 -23.549 92.578 1.00 19.03 85 VAL B CA 1
ATOM 4122 C C . VAL B 1 76 ? 1.428 -22.330 93.262 1.00 19.06 85 VAL B C 1
ATOM 4123 O O . VAL B 1 76 ? 2.435 -22.449 93.966 1.00 20.13 85 VAL B O 1
ATOM 4127 N N . LEU B 1 77 ? 0.804 -21.172 93.069 1.00 19.00 86 LEU B N 1
ATOM 4128 C CA . LEU B 1 77 ? 1.366 -19.897 93.517 1.00 19.19 86 LEU B CA 1
ATOM 4129 C C . LEU B 1 77 ? 1.310 -19.707 95.026 1.00 19.63 86 LEU B C 1
ATOM 4130 O O . LEU B 1 77 ? 2.035 -18.870 95.581 1.00 19.18 86 LEU B O 1
ATOM 4135 N N . SER B 1 78 ? 0.473 -20.507 95.684 1.00 19.48 87 SER B N 1
ATOM 4136 C CA . SER B 1 78 ? 0.359 -20.486 97.142 1.00 21.33 87 SER B CA 1
ATOM 4137 C C . SER B 1 78 ? 1.652 -20.964 97.830 1.00 23.49 87 SER B C 1
ATOM 4138 O O . SER B 1 78 ? 1.879 -20.676 99.010 1.00 24.12 87 SER B O 1
ATOM 4141 N N . ASP B 1 79 ? 2.506 -21.670 97.086 1.00 22.93 88 ASP B N 1
ATOM 4142 C CA . ASP B 1 79 ? 3.791 -22.137 97.620 1.00 24.66 88 ASP B CA 1
ATOM 4143 C C . ASP B 1 79 ? 4.888 -21.066 97.570 1.00 24.71 88 ASP B C 1
ATOM 4144 O O . ASP B 1 79 ? 5.788 -21.099 96.720 1.00 24.30 88 ASP B O 1
ATOM 4149 N N . VAL B 1 80 ? 4.825 -20.141 98.520 1.00 24.20 89 VAL B N 1
ATOM 4150 C CA . VAL B 1 80 ? 5.785 -19.040 98.606 1.00 24.70 89 VAL B CA 1
ATOM 4151 C C . VAL B 1 80 ? 7.192 -19.497 99.015 1.00 24.54 89 VAL B C 1
ATOM 4152 O O . VAL B 1 80 ? 8.175 -18.816 98.729 1.00 26.62 89 VAL B O 1
ATOM 4156 N N . ALA B 1 81 ? 7.288 -20.658 99.657 1.00 24.15 90 ALA B N 1
ATOM 4157 C CA . ALA B 1 81 ? 8.587 -21.231 100.014 1.00 24.73 90 ALA B CA 1
ATOM 4158 C C . ALA B 1 81 ? 9.385 -21.705 98.790 1.00 24.73 90 ALA B C 1
ATOM 4159 O O . ALA B 1 81 ? 10.612 -21.824 98.857 1.00 24.96 90 ALA B O 1
ATOM 4161 N N . SER B 1 82 ? 8.691 -21.971 97.681 1.00 22.22 91 SER B N 1
ATOM 4162 C CA . SER B 1 82 ? 9.334 -22.440 96.451 1.00 23.17 91 SER B CA 1
ATOM 4163 C C . SER B 1 82 ? 9.252 -21.432 95.292 1.00 23.45 91 SER B C 1
ATOM 4164 O O . SER B 1 82 ? 9.946 -21.574 94.276 1.00 21.37 91 SER B O 1
ATOM 4167 N N . LEU B 1 83 ? 8.383 -20.441 95.438 1.00 20.95 92 LEU B N 1
ATOM 4168 C CA . LEU B 1 83 ? 8.134 -19.489 94.373 1.00 23.86 92 LEU B CA 1
ATOM 4169 C C . LEU B 1 83 ? 8.182 -18.074 94.916 1.00 24.61 92 LEU B C 1
ATOM 4170 O O . LEU B 1 83 ? 7.253 -17.613 95.580 1.00 26.28 92 LEU B O 1
ATOM 4175 N N . ASP B 1 84 ? 9.290 -17.401 94.619 1.00 25.66 93 ASP B N 1
ATOM 4176 C CA . ASP B 1 84 ? 9.585 -16.079 95.147 1.00 26.62 93 ASP B CA 1
ATOM 4177 C C . ASP B 1 84 ? 9.154 -14.968 94.197 1.00 26.67 93 ASP B C 1
ATOM 4178 O O . ASP B 1 84 ? 9.540 -14.958 93.025 1.00 23.94 93 ASP B O 1
ATOM 4183 N N . GLN B 1 85 ? 8.369 -14.028 94.717 1.00 26.21 94 GLN B N 1
ATOM 4184 C CA . GLN B 1 85 ? 7.937 -12.857 93.954 1.00 30.78 94 GLN B CA 1
ATOM 4185 C C . GLN B 1 85 ? 8.909 -11.674 94.063 1.00 31.24 94 GLN B C 1
ATOM 4186 O O . GLN B 1 85 ? 8.972 -10.832 93.163 1.00 31.47 94 GLN B O 1
ATOM 4192 N N . THR B 1 86 ? 9.666 -11.623 95.158 1.00 32.92 95 THR B N 1
ATOM 4193 C CA . THR B 1 86 ? 10.477 -10.442 95.506 1.00 33.77 95 THR B CA 1
ATOM 4194 C C . THR B 1 86 ? 11.623 -10.114 94.538 1.00 33.63 95 THR B C 1
ATOM 4195 O O . THR B 1 86 ? 11.882 -8.936 94.261 1.00 33.58 95 THR B O 1
ATOM 4199 N N . SER B 1 87 ? 12.297 -11.140 94.018 1.00 32.94 96 SER B N 1
ATOM 4200 C CA . SER B 1 87 ? 13.496 -10.934 93.198 1.00 31.39 96 SER B CA 1
ATOM 4201 C C . SER B 1 87 ? 13.221 -10.244 91.868 1.00 31.12 96 SER B C 1
ATOM 4202 O O . SER B 1 87 ? 13.927 -9.301 91.504 1.00 30.09 96 SER B O 1
ATOM 4205 N N . TYR B 1 88 ? 12.196 -10.699 91.147 1.00 28.85 97 TYR B N 1
ATOM 4206 C CA . TYR B 1 88 ? 11.816 -10.031 89.902 1.00 28.50 97 TYR B CA 1
ATOM 4207 C C . TYR B 1 88 ? 11.204 -8.645 90.160 1.00 28.05 97 TYR B C 1
ATOM 4208 O O . TYR B 1 88 ? 11.343 -7.739 89.336 1.00 29.20 97 TYR B O 1
ATOM 4217 N N . ALA B 1 89 ? 10.533 -8.492 91.302 1.00 28.05 98 ALA B N 1
ATOM 4218 C CA . ALA B 1 89 ? 9.999 -7.195 91.728 1.00 28.85 98 ALA B CA 1
ATOM 4219 C C . ALA B 1 89 ? 11.132 -6.194 91.974 1.00 29.64 98 ALA B C 1
ATOM 4220 O O . ALA B 1 89 ? 11.007 -5.009 91.655 1.00 28.44 98 ALA B O 1
ATOM 4222 N N . GLN B 1 90 ? 12.235 -6.688 92.537 1.00 31.87 99 GLN B N 1
ATOM 4223 C CA . GLN B 1 90 ? 13.446 -5.889 92.729 1.00 33.74 99 GLN B CA 1
ATOM 4224 C C . GLN B 1 90 ? 14.119 -5.581 91.395 1.00 34.71 99 GLN B C 1
ATOM 4225 O O . GLN B 1 90 ? 14.654 -4.485 91.207 1.00 34.27 99 GLN B O 1
ATOM 4231 N N . VAL B 1 91 ? 14.082 -6.549 90.476 1.00 34.14 100 VAL B N 1
ATOM 4232 C CA . VAL B 1 91 ? 14.541 -6.344 89.105 1.00 34.67 100 VAL B CA 1
ATOM 4233 C C . VAL B 1 91 ? 13.773 -5.185 88.483 1.00 34.34 100 VAL B C 1
ATOM 4234 O O . VAL B 1 91 ? 14.378 -4.233 87.988 1.00 35.60 100 VAL B O 1
ATOM 4238 N N . LEU B 1 92 ? 12.445 -5.255 88.545 1.00 33.71 101 LEU B N 1
ATOM 4239 C CA . LEU B 1 92 ? 11.579 -4.237 87.949 1.00 33.10 101 LEU B CA 1
ATOM 4240 C C . LEU B 1 92 ? 11.737 -2.849 88.572 1.00 33.25 101 LEU B C 1
ATOM 4241 O O . LEU B 1 92 ? 11.775 -1.854 87.850 1.00 31.41 101 LEU B O 1
ATOM 4246 N N . MET B 1 93 ? 11.821 -2.774 89.898 1.00 33.93 102 MET B N 1
ATOM 4247 C CA . MET B 1 93 ? 11.913 -1.466 90.541 1.00 37.63 102 MET B CA 1
ATOM 4248 C C . MET B 1 93 ? 13.302 -0.828 90.419 1.00 38.01 102 MET B C 1
ATOM 4249 O O . MET B 1 93 ? 13.429 0.394 90.478 1.00 37.46 102 MET B O 1
ATOM 4254 N N . LYS B 1 94 ? 14.326 -1.657 90.222 1.00 39.36 103 LYS B N 1
ATOM 4255 C CA . LYS B 1 94 ? 15.657 -1.166 89.857 1.00 41.12 103 LYS B CA 1
ATOM 4256 C C . LYS B 1 94 ? 15.643 -0.642 88.423 1.00 39.31 103 LYS B C 1
ATOM 4257 O O . LYS B 1 94 ? 16.085 0.476 88.166 1.00 38.20 103 LYS B O 1
ATOM 4263 N N . ARG B 1 95 ? 15.109 -1.443 87.501 1.00 39.06 104 ARG B N 1
ATOM 4264 C CA . ARG B 1 95 ? 15.114 -1.108 86.077 1.00 38.86 104 ARG B CA 1
ATOM 4265 C C . ARG B 1 95 ? 14.214 0.072 85.708 1.00 39.72 104 ARG B C 1
ATOM 4266 O O . ARG B 1 95 ? 14.645 0.992 85.008 1.00 39.91 104 ARG B O 1
ATOM 4274 N N . ILE B 1 96 ? 12.970 0.039 86.181 1.00 38.54 105 ILE B N 1
ATOM 4275 C CA . ILE B 1 96 ? 11.972 1.050 85.824 1.00 37.68 105 ILE B CA 1
ATOM 4276 C C . ILE B 1 96 ? 12.041 2.290 86.723 1.00 36.07 105 ILE B C 1
ATOM 4277 O O . ILE B 1 96 ? 12.005 3.425 86.235 1.00 36.10 105 ILE B O 1
ATOM 4282 N N . PHE B 1 97 ? 12.141 2.066 88.030 1.00 34.47 106 PHE B N 1
ATOM 4283 C CA . PHE B 1 97 ? 11.992 3.138 89.012 1.00 34.61 106 PHE B CA 1
ATOM 4284 C C . PHE B 1 97 ? 13.320 3.600 89.620 1.00 36.06 106 PHE B C 1
ATOM 4285 O O . PHE B 1 97 ? 13.341 4.492 90.473 1.00 35.41 106 PHE B O 1
ATOM 4293 N N . ASN B 1 98 ? 14.419 2.997 89.165 1.00 38.97 107 ASN B N 1
ATOM 4294 C CA . ASN B 1 98 ? 15.770 3.308 89.656 1.00 40.98 107 ASN B CA 1
ATOM 4295 C C . ASN B 1 98 ? 15.849 3.173 91.179 1.00 40.25 107 ASN B C 1
ATOM 4296 O O . ASN B 1 98 ? 16.472 3.991 91.856 1.00 40.60 107 ASN B O 1
ATOM 4301 N N . MET B 1 99 ? 15.211 2.127 91.700 1.00 39.79 108 MET B N 1
ATOM 4302 C CA . MET B 1 99 ? 14.992 1.958 93.135 1.00 39.71 108 MET B CA 1
ATOM 4303 C C . MET B 1 99 ? 15.617 0.689 93.692 1.00 38.93 108 MET B C 1
ATOM 4304 O O . MET B 1 99 ? 15.538 -0.366 93.069 1.00 37.08 108 MET B O 1
ATOM 4309 N N . ILE B 1 100 ? 16.203 0.797 94.883 1.00 39.43 109 ILE B N 1
ATOM 4310 C CA . ILE B 1 100 ? 16.670 -0.363 95.648 1.00 41.67 109 ILE B CA 1
ATOM 4311 C C . ILE B 1 100 ? 16.226 -0.184 97.098 1.00 42.46 109 ILE B C 1
ATOM 4312 O O . ILE B 1 100 ? 16.428 0.879 97.686 1.00 42.42 109 ILE B O 1
ATOM 4317 N N . LEU B 1 101 ? 15.603 -1.214 97.664 1.00 44.22 110 LEU B N 1
ATOM 4318 C CA . LEU B 1 101 ? 15.134 -1.153 99.049 1.00 46.42 110 LEU B CA 1
ATOM 4319 C C . LEU B 1 101 ? 15.709 -2.301 99.886 1.00 48.66 110 LEU B C 1
ATOM 4320 O O . LEU B 1 101 ? 15.091 -3.366 99.994 1.00 47.86 110 LEU B O 1
ATOM 4325 N N . PRO B 1 102 ? 16.902 -2.085 100.479 1.00 50.89 111 PRO B N 1
ATOM 4326 C CA . PRO B 1 102 ? 17.550 -3.108 101.299 1.00 51.83 111 PRO B CA 1
ATOM 4327 C C . PRO B 1 102 ? 16.860 -3.277 102.645 1.00 53.15 111 PRO B C 1
ATOM 4328 O O . PRO B 1 102 ? 16.456 -2.284 103.263 1.00 53.58 111 PRO B O 1
ATOM 4332 N N . SER B 1 103 ? 16.735 -4.533 103.079 1.00 54.12 112 SER B N 1
ATOM 4333 C CA . SER B 1 103 ? 16.108 -4.911 104.357 1.00 55.22 112 SER B CA 1
ATOM 4334 C C . SER B 1 103 ? 14.612 -4.576 104.437 1.00 55.54 112 SER B C 1
ATOM 4335 O O . SER B 1 103 ? 14.049 -4.456 105.531 1.00 56.14 112 SER B O 1
ATOM 4338 N N . HIS B 1 104 ? 13.977 -4.449 103.273 1.00 55.06 113 HIS B N 1
ATOM 4339 C CA . HIS B 1 104 ? 12.563 -4.090 103.180 1.00 54.99 113 HIS B CA 1
ATOM 4340 C C . HIS B 1 104 ? 11.648 -5.300 103.361 1.00 54.45 113 HIS B C 1
ATOM 4341 O O . HIS B 1 104 ? 11.906 -6.373 102.813 1.00 54.51 113 HIS B O 1
ATOM 4348 N N . ASN B 1 105 ? 10.585 -5.110 104.141 1.00 54.50 114 ASN B N 1
ATOM 4349 C CA . ASN B 1 105 ? 9.548 -6.124 104.328 1.00 53.25 114 ASN B CA 1
ATOM 4350 C C . ASN B 1 105 ? 8.302 -5.818 103.484 1.00 52.36 114 ASN B C 1
ATOM 4351 O O . ASN B 1 105 ? 7.519 -4.926 103.828 1.00 51.74 114 ASN B O 1
ATOM 4356 N N . PRO B 1 106 ? 8.115 -6.566 102.377 1.00 52.07 115 PRO B N 1
ATOM 4357 C CA . PRO B 1 106 ? 6.981 -6.354 101.475 1.00 51.76 115 PRO B CA 1
ATOM 4358 C C . PRO B 1 106 ? 5.631 -6.681 102.113 1.00 51.00 115 PRO B C 1
ATOM 4359 O O . PRO B 1 106 ? 4.644 -6.005 101.830 1.00 51.75 115 PRO B O 1
ATOM 4363 N N . GLU B 1 107 ? 5.602 -7.704 102.966 1.00 50.30 116 GLU B N 1
ATOM 4364 C CA . GLU B 1 107 ? 4.369 -8.188 103.589 1.00 49.98 116 GLU B CA 1
ATOM 4365 C C . GLU B 1 107 ? 3.715 -7.111 104.449 1.00 48.64 116 GLU B C 1
ATOM 4366 O O . GLU B 1 107 ? 2.483 -7.041 104.547 1.00 46.79 116 GLU B O 1
ATOM 4372 N N . SER B 1 108 ? 4.547 -6.271 105.060 1.00 47.05 117 SER B N 1
ATOM 4373 C CA . SER B 1 108 ? 4.067 -5.210 105.938 1.00 45.96 117 SER B CA 1
ATOM 4374 C C . SER B 1 108 ? 3.278 -4.153 105.164 1.00 44.21 117 SER B C 1
ATOM 4375 O O . SER B 1 108 ? 2.162 -3.810 105.553 1.00 43.52 117 SER B O 1
ATOM 4378 N N . GLU B 1 109 ? 3.854 -3.655 104.068 1.00 43.34 118 GLU B N 1
ATOM 4379 C CA . GLU B 1 109 ? 3.182 -2.663 103.221 1.00 43.87 118 GLU B CA 1
ATOM 4380 C C . GLU B 1 109 ? 1.960 -3.235 102.492 1.00 41.84 118 GLU B C 1
ATOM 4381 O O . GLU B 1 109 ? 0.965 -2.533 102.312 1.00 41.50 118 GLU B O 1
ATOM 4387 N N . LYS B 1 110 ? 2.042 -4.505 102.089 1.00 40.48 119 LYS B N 1
ATOM 4388 C CA . LYS B 1 110 ? 0.938 -5.207 101.420 1.00 39.59 119 LYS B CA 1
ATOM 4389 C C . LYS B 1 110 ? -0.311 -5.262 102.291 1.00 38.79 119 LYS B C 1
ATOM 4390 O O . LYS B 1 110 ? -1.428 -5.076 101.801 1.00 37.55 119 LYS B O 1
ATOM 4396 N N . LYS B 1 111 ? -0.109 -5.518 103.582 1.00 36.77 120 LYS B N 1
ATOM 4397 C CA . LYS B 1 111 ? -1.199 -5.586 104.542 1.00 35.85 120 LYS B CA 1
ATOM 4398 C C . LYS B 1 111 ? -1.787 -4.203 104.794 1.00 34.14 120 LYS B C 1
ATOM 4399 O O . LYS B 1 111 ? -3.011 -4.054 104.886 1.00 31.31 120 LYS B O 1
ATOM 4405 N N . ARG B 1 112 ? -0.921 -3.194 104.907 1.00 32.01 121 ARG B N 1
ATOM 4406 C CA . ARG B 1 112 ? -1.386 -1.814 105.058 1.00 30.81 121 ARG B CA 1
ATOM 4407 C C . ARG B 1 112 ? -2.174 -1.351 103.832 1.00 28.08 121 ARG B C 1
ATOM 4408 O O . ARG B 1 112 ? -3.203 -0.689 103.974 1.00 27.59 121 ARG B O 1
ATOM 4416 N N . ALA B 1 113 ? -1.687 -1.709 102.642 1.00 27.36 122 ALA B N 1
ATOM 4417 C CA . ALA B 1 113 ? -2.378 -1.419 101.379 1.00 24.09 122 ALA B CA 1
ATOM 4418 C C . ALA B 1 113 ? -3.764 -2.069 101.305 1.00 23.22 122 ALA B C 1
ATOM 4419 O O . ALA B 1 113 ? -4.745 -1.408 100.973 1.00 21.84 122 ALA B O 1
ATOM 4421 N N . GLU B 1 114 ? -3.831 -3.363 101.620 1.00 22.17 123 GLU B N 1
ATOM 4422 C CA . GLU B 1 114 ? -5.089 -4.106 101.686 1.00 25.45 123 GLU B CA 1
ATOM 4423 C C . GLU B 1 114 ? -6.097 -3.386 102.576 1.00 23.66 123 GLU B C 1
ATOM 4424 O O . GLU B 1 114 ? -7.225 -3.112 102.160 1.00 22.25 123 GLU B O 1
ATOM 4430 N N . MET B 1 115 ? -5.665 -3.066 103.793 1.00 25.81 124 MET B N 1
ATOM 4431 C CA . MET B 1 115 ? -6.530 -2.467 104.802 1.00 26.41 124 MET B CA 1
ATOM 4432 C C . MET B 1 115 ? -6.964 -1.055 104.434 1.00 25.77 124 MET B C 1
ATOM 4433 O O . MET B 1 115 ? -8.108 -0.687 104.676 1.00 25.58 124 MET B O 1
ATOM 4438 N N . HIS B 1 116 ? -6.061 -0.276 103.839 1.00 25.25 125 HIS B N 1
ATOM 4439 C CA . HIS B 1 116 ? -6.373 1.111 103.484 1.00 27.10 125 HIS B CA 1
ATOM 4440 C C . HIS B 1 116 ? -7.412 1.227 102.363 1.00 24.86 125 HIS B C 1
ATOM 4441 O O . HIS B 1 116 ? -8.201 2.174 102.329 1.00 21.84 125 HIS B O 1
ATOM 4448 N N . PHE B 1 117 ? -7.418 0.255 101.457 1.00 23.43 126 PHE B N 1
ATOM 4449 C CA . PHE B 1 117 ? -8.334 0.283 100.321 1.00 22.40 126 PHE B CA 1
ATOM 4450 C C . PHE B 1 117 ? -9.594 -0.569 100.496 1.00 22.61 126 PHE B C 1
ATOM 4451 O O . PHE B 1 117 ? -10.227 -0.968 99.506 1.00 21.50 126 PHE B O 1
ATOM 4459 N N . GLN B 1 118 ? -9.953 -0.832 101.754 1.00 21.28 127 GLN B N 1
ATOM 4460 C CA . GLN B 1 118 ? -11.209 -1.511 102.097 1.00 22.52 127 GLN B CA 1
ATOM 4461 C C . GLN B 1 118 ? -11.871 -0.861 103.318 1.00 21.44 127 GLN B C 1
ATOM 4462 O O . GLN B 1 118 ? -11.265 -0.014 103.982 1.00 19.26 127 GLN B O 1
ATOM 4468 N N . GLY B 1 119 ? -13.120 -1.242 103.585 1.00 20.46 128 GLY B N 1
ATOM 4469 C CA . GLY B 1 119 ? -13.832 -0.827 104.794 1.00 20.58 128 GLY B CA 1
ATOM 4470 C C . GLY B 1 119 ? -14.169 0.651 104.839 1.00 21.86 128 GLY B C 1
ATOM 4471 O O . GLY B 1 119 ? -14.441 1.266 103.803 1.00 20.09 128 GLY B O 1
ATOM 4472 N N . ALA B 1 120 ? -14.142 1.223 106.043 1.00 20.63 129 ALA B N 1
ATOM 4473 C CA . ALA B 1 120 ? -14.385 2.656 106.221 1.00 20.97 129 ALA B CA 1
ATOM 4474 C C . ALA B 1 120 ? -13.312 3.537 105.549 1.00 21.60 129 ALA B C 1
ATOM 4475 O O . ALA B 1 120 ? -13.620 4.627 105.058 1.00 20.14 129 ALA B O 1
ATOM 4477 N N . SER B 1 121 ? -12.066 3.065 105.519 1.00 23.76 130 SER B N 1
ATOM 4478 C CA . SER B 1 121 ? -11.001 3.771 104.785 1.00 25.63 130 SER B CA 1
ATOM 4479 C C . SER B 1 121 ? -11.337 3.915 103.303 1.00 23.25 130 SER B C 1
ATOM 4480 O O . SER B 1 121 ? -11.136 4.977 102.717 1.00 23.47 130 SER B O 1
ATOM 4483 N N . LEU B 1 122 ? -11.850 2.842 102.707 1.00 23.76 131 LEU B N 1
ATOM 4484 C CA . LEU B 1 122 ? -12.275 2.852 101.311 1.00 21.88 131 LEU B CA 1
ATOM 4485 C C . LEU B 1 122 ? -13.415 3.844 101.074 1.00 23.24 131 LEU B C 1
ATOM 4486 O O . LEU B 1 122 ? -13.454 4.530 100.046 1.00 22.50 131 LEU B O 1
ATOM 4491 N N . THR B 1 123 ? -14.341 3.907 102.027 1.00 24.37 132 THR B N 1
ATOM 4492 C CA . THR B 1 123 ? -15.510 4.775 101.923 1.00 23.73 132 THR B CA 1
ATOM 4493 C C . THR B 1 123 ? -15.103 6.250 101.886 1.00 24.79 132 THR B C 1
ATOM 4494 O O . THR B 1 123 ? -15.620 7.009 101.075 1.00 25.33 132 THR B O 1
ATOM 4498 N N . GLN B 1 124 ? -14.177 6.638 102.760 1.00 26.93 133 GLN B N 1
ATOM 4499 C CA . GLN B 1 124 ? -13.606 7.986 102.767 1.00 29.37 133 GLN B CA 1
ATOM 4500 C C . GLN B 1 124 ? -12.938 8.302 101.421 1.00 29.49 133 GLN B C 1
ATOM 4501 O O . GLN B 1 124 ? -13.300 9.274 100.754 1.00 29.96 133 GLN B O 1
ATOM 4507 N N . LEU B 1 125 ? -11.975 7.465 101.035 1.00 28.40 134 LEU B N 1
ATOM 4508 C CA . LEU B 1 125 ? -11.252 7.592 99.767 1.00 29.01 134 LEU B CA 1
ATOM 4509 C C . LEU B 1 125 ? -12.185 7.755 98.572 1.00 29.11 134 LEU B C 1
ATOM 4510 O O . LEU B 1 125 ? -11.996 8.654 97.748 1.00 30.56 134 LEU B O 1
ATOM 4515 N N . SER B 1 126 ? -13.192 6.887 98.497 1.00 28.00 135 SER B N 1
ATOM 4516 C CA . SER B 1 126 ? -14.160 6.889 97.409 1.00 29.09 135 SER B CA 1
ATOM 4517 C C . SER B 1 126 ? -15.004 8.160 97.368 1.00 29.15 135 SER B C 1
ATOM 4518 O O . SER B 1 126 ? -15.329 8.644 96.286 1.00 26.00 135 SER B O 1
ATOM 4521 N N . ASN B 1 127 ? -15.364 8.680 98.541 1.00 29.56 136 ASN B N 1
ATOM 4522 C CA . ASN B 1 127 ? -16.055 9.967 98.632 1.00 31.92 136 ASN B CA 1
ATOM 4523 C C . ASN B 1 127 ? -15.176 11.125 98.150 1.00 31.36 136 ASN B C 1
ATOM 4524 O O . ASN B 1 127 ? -15.645 11.989 97.409 1.00 31.72 136 ASN B O 1
ATOM 4529 N N . SER B 1 128 ? -13.909 11.130 98.569 1.00 30.36 137 SER B N 1
ATOM 4530 C CA . SER B 1 128 ? -12.921 12.094 98.080 1.00 31.07 137 SER B CA 1
ATOM 4531 C C . SER B 1 128 ? -12.746 11.981 96.569 1.00 31.85 137 SER B C 1
ATOM 4532 O O . SER B 1 128 ? -12.717 12.992 95.868 1.00 31.98 137 SER B O 1
ATOM 4535 N N . MET B 1 129 ? -12.637 10.745 96.078 1.00 30.31 138 MET B N 1
ATOM 4536 C CA . MET B 1 129 ? -12.500 10.471 94.651 1.00 30.76 138 MET B CA 1
ATOM 4537 C C . MET B 1 129 ? -13.643 11.094 93.846 1.00 31.06 138 MET B C 1
ATOM 4538 O O . MET B 1 129 ? -13.405 11.766 92.843 1.00 30.40 138 MET B O 1
ATOM 4543 N N . GLN B 1 130 ? -14.876 10.868 94.298 1.00 31.29 139 GLN B N 1
ATOM 4544 C CA . GLN B 1 130 ? -16.070 11.424 93.669 1.00 32.82 139 GLN B CA 1
ATOM 4545 C C . GLN B 1 130 ? -16.033 12.949 93.656 1.00 32.67 139 GLN B C 1
ATOM 4546 O O . GLN B 1 130 ? -16.382 13.575 92.653 1.00 30.67 139 GLN B O 1
ATOM 4552 N N . ASN B 1 131 ? -15.602 13.533 94.772 1.00 33.72 140 ASN B N 1
ATOM 4553 C CA . ASN B 1 131 ? -15.472 14.985 94.902 1.00 36.32 140 ASN B CA 1
ATOM 4554 C C . ASN B 1 131 ? -14.397 15.581 93.999 1.00 36.08 140 ASN B C 1
ATOM 4555 O O . ASN B 1 131 ? -14.621 16.613 93.362 1.00 35.60 140 ASN B O 1
ATOM 4560 N N . ASN B 1 132 ? -13.236 14.929 93.951 1.00 35.84 141 ASN B N 1
ATOM 4561 C CA . ASN B 1 132 ? -12.110 15.395 93.141 1.00 36.82 141 ASN B CA 1
ATOM 4562 C C . ASN B 1 132 ? -12.393 15.349 91.640 1.00 36.66 141 ASN B C 1
ATOM 4563 O O . ASN B 1 132 ? -12.013 16.264 90.908 1.00 37.02 141 ASN B O 1
ATOM 4568 N N . LEU B 1 133 ? -13.061 14.284 91.193 1.00 36.95 142 LEU B N 1
ATOM 4569 C CA . LEU B 1 133 ? -13.446 14.128 89.789 1.00 37.02 142 LEU B CA 1
ATOM 4570 C C . LEU B 1 133 ? -14.460 15.194 89.372 1.00 38.66 142 LEU B C 1
ATOM 4571 O O . LEU B 1 133 ? -14.397 15.702 88.252 1.00 38.88 142 LEU B O 1
ATOM 4576 N N . ARG B 1 134 ? -15.388 15.519 90.272 1.00 39.76 143 ARG B N 1
ATOM 4577 C CA . ARG B 1 134 ? -16.348 16.609 90.057 1.00 42.09 143 ARG B CA 1
ATOM 4578 C C . ARG B 1 134 ? -15.655 17.959 89.871 1.00 42.07 143 ARG B C 1
ATOM 4579 O O . ARG B 1 134 ? -16.042 18.743 89.002 1.00 42.78 143 ARG B O 1
ATOM 4587 N N . LEU B 1 135 ? -14.630 18.215 90.684 1.00 42.33 144 LEU B N 1
ATOM 4588 C CA . LEU B 1 135 ? -13.816 19.432 90.574 1.00 42.90 144 LEU B CA 1
ATOM 4589 C C . LEU B 1 135 ? -12.995 19.504 89.287 1.00 42.81 144 LEU B C 1
ATOM 4590 O O . LEU B 1 135 ? -12.668 20.595 88.812 1.00 43.51 144 LEU B O 1
ATOM 4595 N N . LEU B 1 136 ? -12.652 18.339 88.742 1.00 40.99 145 LEU B N 1
ATOM 4596 C CA . LEU B 1 136 ? -11.855 18.256 87.520 1.00 39.67 145 LEU B CA 1
ATOM 4597 C C . LEU B 1 136 ? -12.710 18.203 86.258 1.00 38.78 145 LEU B C 1
ATOM 4598 O O . LEU B 1 136 ? -12.194 18.367 85.150 1.00 39.47 145 LEU B O 1
ATOM 4603 N N . MET B 1 137 ? -14.008 17.965 86.426 1.00 38.53 146 MET B N 1
ATOM 4604 C CA . MET B 1 137 ? -14.928 17.896 85.293 1.00 39.43 146 MET B CA 1
ATOM 4605 C C . MET B 1 137 ? -15.931 19.056 85.274 1.00 41.24 146 MET B C 1
ATOM 4606 O O . MET B 1 137 ? -17.084 18.900 84.864 1.00 40.12 146 MET B O 1
ATOM 4611 N N . THR B 1 138 ? -15.466 20.214 85.736 1.00 43.74 147 THR B N 1
ATOM 4612 C CA . THR B 1 138 ? -16.146 21.488 85.522 1.00 46.55 147 THR B CA 1
ATOM 4613 C C . THR B 1 138 ? -16.024 21.819 84.029 1.00 47.16 147 THR B C 1
ATOM 4614 O O . THR B 1 138 ? -14.991 21.519 83.420 1.00 46.86 147 THR B O 1
ATOM 4618 N N . PRO B 1 139 ? -17.084 22.396 83.419 1.00 48.07 148 PRO B N 1
ATOM 4619 C CA . PRO B 1 139 ? -16.965 22.910 82.050 1.00 48.71 148 PRO B CA 1
ATOM 4620 C C . PRO B 1 139 ? -15.724 23.779 81.846 1.00 48.99 148 PRO B C 1
ATOM 4621 O O . PRO B 1 139 ? -15.114 23.735 80.776 1.00 50.45 148 PRO B O 1
ATOM 4625 N N . SER B 1 140 ? -15.352 24.541 82.875 1.00 49.40 149 SER B N 1
ATOM 4626 C CA . SER B 1 140 ? -14.114 25.320 82.877 1.00 49.79 149 SER B CA 1
ATOM 4627 C C . SER B 1 140 ? -12.880 24.421 82.815 1.00 50.17 149 SER B C 1
ATOM 4628 O O . SER B 1 140 ? -11.979 24.651 82.007 1.00 49.49 149 SER B O 1
ATOM 4631 N N . GLU B 1 141 ? -12.851 23.399 83.671 1.00 51.55 150 GLU B N 1
ATOM 4632 C CA . GLU B 1 141 ? -11.726 22.461 83.739 1.00 51.99 150 GLU B CA 1
ATOM 4633 C C . GLU B 1 141 ? -11.647 21.544 82.518 1.00 52.56 150 GLU B C 1
ATOM 4634 O O . GLU B 1 141 ? -10.560 21.114 82.125 1.00 52.59 150 GLU B O 1
ATOM 4640 N N . MET B 1 142 ? -12.804 21.256 81.928 1.00 52.46 151 MET B N 1
ATOM 4641 C CA . MET B 1 142 ? -12.886 20.469 80.704 1.00 53.61 151 MET B CA 1
ATOM 4642 C C . MET B 1 142 ? -12.675 21.338 79.455 1.00 55.59 151 MET B C 1
ATOM 4643 O O . MET B 1 142 ? -12.636 20.829 78.332 1.00 55.76 151 MET B O 1
ATOM 4648 N N . GLY B 1 143 ? -12.545 22.648 79.667 1.00 57.84 152 GLY B N 1
ATOM 4649 C CA . GLY B 1 143 ? -12.166 23.593 78.616 1.00 60.14 152 GLY B CA 1
ATOM 4650 C C . GLY B 1 143 ? -13.222 23.876 77.565 1.00 61.77 152 GLY B C 1
ATOM 4651 O O . GLY B 1 143 ? -12.923 23.881 76.370 1.00 61.71 152 GLY B O 1
ATOM 4652 N N . LEU B 1 144 ? -14.455 24.121 78.005 1.00 63.55 153 LEU B N 1
ATOM 4653 C CA . LEU B 1 144 ? -15.549 24.457 77.086 1.00 65.67 153 LEU B CA 1
ATOM 4654 C C . LEU B 1 144 ? -16.580 25.423 77.685 1.00 66.64 153 LEU B C 1
ATOM 4655 O O . LEU B 1 144 ? -16.614 25.639 78.899 1.00 66.27 153 LEU B O 1
ATOM 4660 N N . LYS B 1 145 ? -17.405 26.004 76.812 1.00 68.36 154 LYS B N 1
ATOM 4661 C CA . LYS B 1 145 ? -18.536 26.841 77.221 1.00 69.66 154 LYS B CA 1
ATOM 4662 C C . LYS B 1 145 ? -19.650 26.814 76.173 1.00 69.90 154 LYS B C 1
ATOM 4663 O O . LYS B 1 145 ? -20.581 26.009 76.257 1.00 70.03 154 LYS B O 1
ATOM 4669 N N . TRP B 1 149 ? -18.908 21.876 71.414 1.00 53.31 158 TRP B N 1
ATOM 4670 C CA . TRP B 1 149 ? -18.087 20.717 71.072 1.00 53.45 158 TRP B CA 1
ATOM 4671 C C . TRP B 1 149 ? -16.600 20.989 71.271 1.00 53.38 158 TRP B C 1
ATOM 4672 O O . TRP B 1 149 ? -16.116 22.090 70.987 1.00 53.91 158 TRP B O 1
ATOM 4683 N N . LYS B 1 150 ? -15.886 19.974 71.758 1.00 52.39 159 LYS B N 1
ATOM 4684 C CA . LYS B 1 150 ? -14.443 20.051 71.981 1.00 52.07 159 LYS B CA 1
ATOM 4685 C C . LYS B 1 150 ? -13.798 18.721 71.602 1.00 51.07 159 LYS B C 1
ATOM 4686 O O . LYS B 1 150 ? -14.276 17.662 72.011 1.00 50.87 159 LYS B O 1
ATOM 4692 N N . LYS B 1 151 ? -12.717 18.783 70.824 1.00 50.05 160 LYS B N 1
ATOM 4693 C CA . LYS B 1 151 ? -12.038 17.580 70.332 1.00 48.80 160 LYS B CA 1
ATOM 4694 C C . LYS B 1 151 ? -10.904 17.113 71.246 1.00 47.40 160 LYS B C 1
ATOM 4695 O O . LYS B 1 151 ? -10.127 17.920 71.758 1.00 47.10 160 LYS B O 1
ATOM 4701 N N . ASP B 1 152 ? -10.827 15.798 71.438 1.00 46.22 161 ASP B N 1
ATOM 4702 C CA . ASP B 1 152 ? -9.788 15.162 72.245 1.00 43.15 161 ASP B CA 1
ATOM 4703 C C . ASP B 1 152 ? -9.712 13.680 71.887 1.00 42.17 161 ASP B C 1
ATOM 4704 O O . ASP B 1 152 ? -10.641 13.124 71.293 1.00 40.61 161 ASP B O 1
ATOM 4709 N N . GLY B 1 153 ? -8.601 13.045 72.242 1.00 40.61 162 GLY B N 1
ATOM 4710 C CA . GLY B 1 153 ? -8.508 11.594 72.179 1.00 39.70 162 GLY B CA 1
ATOM 4711 C C . GLY B 1 153 ? -9.145 11.004 73.423 1.00 37.80 162 GLY B C 1
ATOM 4712 O O . GLY B 1 153 ? -8.888 11.467 74.533 1.00 38.46 162 GLY B O 1
ATOM 4713 N N . LEU B 1 154 ? -9.984 9.988 73.236 1.00 36.85 163 LEU B N 1
ATOM 4714 C CA . LEU B 1 154 ? -10.701 9.356 74.347 1.00 35.37 163 LEU B CA 1
ATOM 4715 C C . LEU B 1 154 ? -9.761 8.794 75.425 1.00 34.58 163 LEU B C 1
ATOM 4716 O O . LEU B 1 154 ? -10.018 8.964 76.617 1.00 33.61 163 LEU B O 1
ATOM 4721 N N . PHE B 1 155 ? -8.682 8.137 74.996 1.00 33.72 164 PHE B N 1
ATOM 4722 C CA . PHE B 1 155 ? -7.673 7.586 75.908 1.00 32.89 164 PHE B CA 1
ATOM 4723 C C . PHE B 1 155 ? -7.041 8.690 76.742 1.00 33.89 164 PHE B C 1
ATOM 4724 O O . PHE B 1 155 ? -6.956 8.585 77.970 1.00 32.38 164 PHE B O 1
ATOM 4732 N N . ASN B 1 156 ? -6.619 9.755 76.065 1.00 34.28 165 ASN B N 1
ATOM 4733 C CA . ASN B 1 156 ? -6.024 10.904 76.726 1.00 34.32 165 ASN B CA 1
ATOM 4734 C C . ASN B 1 156 ? -6.966 11.532 77.755 1.00 32.66 165 ASN B C 1
ATOM 4735 O O . ASN B 1 156 ? -6.541 11.838 78.863 1.00 32.35 165 ASN B O 1
ATOM 4740 N N . LEU B 1 157 ? -8.236 11.697 77.386 1.00 31.73 166 LEU B N 1
ATOM 4741 C CA . LEU B 1 157 ? -9.249 12.293 78.269 1.00 31.61 166 LEU B CA 1
ATOM 4742 C C . LEU B 1 157 ? -9.543 11.435 79.505 1.00 31.36 166 LEU B C 1
ATOM 4743 O O . LEU B 1 157 ? -9.584 11.944 80.624 1.00 32.47 166 LEU B O 1
ATOM 4748 N N . CYS B 1 158 ? -9.749 10.138 79.296 1.00 31.13 167 CYS B N 1
ATOM 4749 C CA . CYS B 1 158 ? -10.047 9.215 80.392 1.00 30.46 167 CYS B CA 1
ATOM 4750 C C . CYS B 1 158 ? -8.876 9.057 81.358 1.00 29.39 167 CYS B C 1
ATOM 4751 O O . CYS B 1 158 ? -9.072 9.073 82.577 1.00 29.68 167 CYS B O 1
ATOM 4754 N N . TYR B 1 159 ? -7.670 8.903 80.806 1.00 28.96 168 TYR B N 1
ATOM 4755 C CA . TYR B 1 159 ? -6.442 8.772 81.591 1.00 28.34 168 TYR B CA 1
ATOM 4756 C C . TYR B 1 159 ? -6.162 10.069 82.339 1.00 30.65 168 TYR B C 1
ATOM 4757 O O . TYR B 1 159 ? -5.836 10.045 83.529 1.00 31.59 168 TYR B O 1
ATOM 4766 N N . SER B 1 160 ? -6.287 11.194 81.633 1.00 30.18 169 SER B N 1
ATOM 4767 C CA . SER B 1 160 ? -6.122 12.516 82.230 1.00 30.38 169 SER B CA 1
ATOM 4768 C C . SER B 1 160 ? -6.993 12.692 83.467 1.00 28.22 169 SER B C 1
ATOM 4769 O O . SER B 1 160 ? -6.495 13.054 84.527 1.00 30.00 169 SER B O 1
ATOM 4772 N N . LEU B 1 161 ? -8.285 12.410 83.327 1.00 28.83 170 LEU B N 1
ATOM 4773 C CA . LEU B 1 161 ? -9.251 12.641 84.395 1.00 28.91 170 LEU B CA 1
ATOM 4774 C C . LEU B 1 161 ? -9.105 11.678 85.575 1.00 29.20 170 LEU B C 1
ATOM 4775 O O . LEU B 1 161 ? -9.167 12.104 86.728 1.00 26.53 170 LEU B O 1
ATOM 4780 N N . LEU B 1 162 ? -8.916 10.387 85.295 1.00 26.99 171 LEU B N 1
ATOM 4781 C CA . LEU B 1 162 ? -8.742 9.424 86.383 1.00 27.63 171 LEU B CA 1
ATOM 4782 C C . LEU B 1 162 ? -7.381 9.521 87.072 1.00 26.76 171 LEU B C 1
ATOM 4783 O O . LEU B 1 162 ? -7.297 9.344 88.288 1.00 25.95 171 LEU B O 1
ATOM 4788 N N . PHE B 1 163 ? -6.332 9.832 86.310 1.00 26.07 172 PHE B N 1
ATOM 4789 C CA . PHE B 1 163 ? -5.012 10.043 86.902 1.00 27.20 172 PHE B CA 1
ATOM 4790 C C . PHE B 1 163 ? -5.038 11.215 87.883 1.00 26.77 172 PHE B C 1
ATOM 4791 O O . PHE B 1 163 ? -4.488 11.125 88.982 1.00 27.82 172 PHE B O 1
ATOM 4799 N N . LYS B 1 164 ? -5.661 12.316 87.472 1.00 26.65 173 LYS B N 1
ATOM 4800 C CA . LYS B 1 164 ? -5.693 13.521 88.291 1.00 29.24 173 LYS B CA 1
ATOM 4801 C C . LYS B 1 164 ? -6.606 13.356 89.500 1.00 28.56 173 LYS B C 1
ATOM 4802 O O . LYS B 1 164 ? -6.254 13.765 90.602 1.00 30.64 173 LYS B O 1
ATOM 4808 N N . THR B 1 165 ? -7.768 12.742 89.292 1.00 29.82 174 THR B N 1
ATOM 4809 C CA . THR B 1 165 ? -8.676 12.411 90.391 1.00 31.30 174 THR B CA 1
ATOM 4810 C C . THR B 1 165 ? -7.968 11.520 91.411 1.00 30.89 174 THR B C 1
ATOM 4811 O O . THR B 1 165 ? -8.001 11.790 92.613 1.00 30.91 174 THR B O 1
ATOM 4815 N N . GLY B 1 166 ? -7.322 10.467 90.909 1.00 31.19 175 GLY B N 1
ATOM 4816 C CA . GLY B 1 166 ? -6.623 9.498 91.745 1.00 30.96 175 GLY B CA 1
ATOM 4817 C C . GLY B 1 166 ? -5.408 10.060 92.455 1.00 30.03 175 GLY B C 1
ATOM 4818 O O . GLY B 1 166 ? -5.179 9.752 93.620 1.00 28.16 175 GLY B O 1
ATOM 4819 N N . TYR B 1 167 ? -4.622 10.874 91.751 1.00 30.79 176 TYR B N 1
ATOM 4820 C CA . TYR B 1 167 ? -3.461 11.530 92.357 1.00 31.49 176 TYR B CA 1
ATOM 4821 C C . TYR B 1 167 ? -3.847 12.393 93.566 1.00 30.35 176 TYR B C 1
ATOM 4822 O O . TYR B 1 167 ? -3.285 12.231 94.646 1.00 31.67 176 TYR B O 1
ATOM 4831 N N . LEU B 1 168 ? -4.810 13.292 93.375 1.00 30.02 177 LEU B N 1
ATOM 4832 C CA . LEU B 1 168 ? -5.310 14.156 94.447 1.00 29.23 177 LEU B CA 1
ATOM 4833 C C . LEU B 1 168 ? -5.950 13.388 95.601 1.00 28.81 177 LEU B C 1
ATOM 4834 O O . LEU B 1 168 ? -5.864 13.808 96.752 1.00 29.06 177 LEU B O 1
ATOM 4839 N N . THR B 1 169 ? -6.604 12.274 95.290 1.00 29.23 178 THR B N 1
ATOM 4840 C CA . THR B 1 169 ? -7.273 11.474 96.313 1.00 30.15 178 THR B CA 1
ATOM 4841 C C . THR B 1 169 ? -6.254 10.701 97.145 1.00 29.99 178 THR B C 1
ATOM 4842 O O . THR B 1 169 ? -6.274 10.758 98.374 1.00 28.70 178 THR B O 1
ATOM 4846 N N . VAL B 1 170 ? -5.361 9.995 96.455 1.00 31.16 179 VAL B N 1
ATOM 4847 C CA . VAL B 1 170 ? -4.417 9.083 97.088 1.00 31.50 179 VAL B CA 1
ATOM 4848 C C . VAL B 1 170 ? -3.222 9.835 97.682 1.00 33.05 179 VAL B C 1
ATOM 4849 O O . VAL B 1 170 ? -2.763 9.506 98.774 1.00 33.51 179 VAL B O 1
ATOM 4853 N N . PHE B 1 171 ? -2.737 10.850 96.969 1.00 36.15 180 PHE B N 1
ATOM 4854 C CA . PHE B 1 171 ? -1.580 11.631 97.421 1.00 39.99 180 PHE B CA 1
ATOM 4855 C C . PHE B 1 171 ? -1.966 12.889 98.202 1.00 43.02 180 PHE B C 1
ATOM 4856 O O . PHE B 1 171 ? -1.220 13.330 99.077 1.00 42.61 180 PHE B O 1
ATOM 4864 N N . GLY B 1 172 ? -3.127 13.461 97.880 1.00 46.87 181 GLY B N 1
ATOM 4865 C CA . GLY B 1 172 ? -3.590 14.703 98.506 1.00 51.42 181 GLY B CA 1
ATOM 4866 C C . GLY B 1 172 ? -3.037 15.961 97.854 1.00 54.27 181 GLY B C 1
ATOM 4867 O O . GLY B 1 172 ? -3.517 17.067 98.126 1.00 55.35 181 GLY B O 1
ATOM 4868 N N . ALA B 1 173 ? -2.043 15.775 96.979 1.00 56.51 182 ALA B N 1
ATOM 4869 C CA . ALA B 1 173 ? -1.253 16.854 96.361 1.00 57.52 182 ALA B CA 1
ATOM 4870 C C . ALA B 1 173 ? -0.448 17.653 97.386 1.00 58.68 182 ALA B C 1
ATOM 4871 O O . ALA B 1 173 ? 0.749 17.418 97.571 1.00 58.95 182 ALA B O 1
ATOM 4873 N N . SER B 1 178 ? -4.604 23.582 88.535 1.00 52.42 187 SER B N 1
ATOM 4874 C CA . SER B 1 178 ? -4.827 22.811 87.315 1.00 52.89 187 SER B CA 1
ATOM 4875 C C . SER B 1 178 ? -3.576 22.756 86.440 1.00 52.89 187 SER B C 1
ATOM 4876 O O . SER B 1 178 ? -3.346 21.769 85.741 1.00 52.76 187 SER B O 1
ATOM 4879 N N . ALA B 1 179 ? -2.778 23.823 86.487 1.00 53.36 188 ALA B N 1
ATOM 4880 C CA . ALA B 1 179 ? -1.523 23.910 85.732 1.00 52.94 188 ALA B CA 1
ATOM 4881 C C . ALA B 1 179 ? -0.505 22.857 86.176 1.00 52.59 188 ALA B C 1
ATOM 4882 O O . ALA B 1 179 ? 0.161 22.238 85.341 1.00 51.29 188 ALA B O 1
ATOM 4884 N N . ALA B 1 180 ? -0.398 22.665 87.491 1.00 52.40 189 ALA B N 1
ATOM 4885 C CA . ALA B 1 180 ? 0.513 21.677 88.068 1.00 52.17 189 ALA B CA 1
ATOM 4886 C C . ALA B 1 180 ? 0.081 20.242 87.759 1.00 51.21 189 ALA B C 1
ATOM 4887 O O . ALA B 1 180 ? 0.922 19.397 87.438 1.00 50.57 189 ALA B O 1
ATOM 4889 N N . LEU B 1 181 ? -1.225 19.981 87.846 1.00 49.64 190 LEU B N 1
ATOM 4890 C CA . LEU B 1 181 ? -1.779 18.644 87.611 1.00 49.16 190 LEU B CA 1
ATOM 4891 C C . LEU B 1 181 ? -1.566 18.179 86.177 1.00 49.12 190 LEU B C 1
ATOM 4892 O O . LEU B 1 181 ? -1.208 17.021 85.941 1.00 48.09 190 LEU B O 1
ATOM 4897 N N . THR B 1 182 ? -1.780 19.093 85.230 1.00 48.74 191 THR B N 1
ATOM 4898 C CA . THR B 1 182 ? -1.595 18.810 83.806 1.00 49.67 191 THR B CA 1
ATOM 4899 C C . THR B 1 182 ? -0.138 18.480 83.494 1.00 48.79 191 THR B C 1
ATOM 4900 O O . THR B 1 182 ? 0.146 17.636 82.642 1.00 48.50 191 THR B O 1
ATOM 4904 N N . GLN B 1 183 ? 0.772 19.146 84.203 1.00 47.69 192 GLN B N 1
ATOM 4905 C CA . GLN B 1 183 ? 2.205 18.954 84.025 1.00 47.15 192 GLN B CA 1
ATOM 4906 C C . GLN B 1 183 ? 2.674 17.643 84.655 1.00 44.07 192 GLN B C 1
ATOM 4907 O O . GLN B 1 183 ? 3.476 16.918 84.060 1.00 42.78 192 GLN B O 1
ATOM 4913 N N . ILE B 1 184 ? 2.173 17.351 85.858 1.00 42.01 193 ILE B N 1
ATOM 4914 C CA . ILE B 1 184 ? 2.423 16.069 86.533 1.00 39.39 193 ILE B CA 1
ATOM 4915 C C . ILE B 1 184 ? 1.907 14.901 85.680 1.00 37.39 193 ILE B C 1
ATOM 4916 O O . ILE B 1 184 ? 2.598 13.894 85.523 1.00 35.83 193 ILE B O 1
ATOM 4921 N N . TYR B 1 185 ? 0.709 15.061 85.118 1.00 35.83 194 TYR B N 1
ATOM 4922 C CA . TYR B 1 185 ? 0.119 14.061 84.223 1.00 35.34 194 TYR B CA 1
ATOM 4923 C C . TYR B 1 185 ? 0.963 13.831 82.966 1.00 36.82 194 TYR B C 1
ATOM 4924 O O . TYR B 1 185 ? 1.310 12.690 82.652 1.00 36.36 194 TYR B O 1
ATOM 4933 N N . GLU B 1 186 ? 1.292 14.917 82.262 1.00 37.34 195 GLU B N 1
ATOM 4934 C CA . GLU B 1 186 ? 2.095 14.856 81.037 1.00 38.27 195 GLU B CA 1
ATOM 4935 C C . GLU B 1 186 ? 3.466 14.222 81.266 1.00 38.23 195 GLU B C 1
ATOM 4936 O O . GLU B 1 186 ? 3.952 13.464 80.425 1.00 38.34 195 GLU B O 1
ATOM 4942 N N . GLU B 1 187 ? 4.075 14.532 82.408 1.00 38.09 196 GLU B N 1
ATOM 4943 C CA . GLU B 1 187 ? 5.354 13.942 82.798 1.00 38.89 196 GLU B CA 1
ATOM 4944 C C . GLU B 1 187 ? 5.221 12.453 83.116 1.00 38.81 196 GLU B C 1
ATOM 4945 O O . GLU B 1 187 ? 6.109 11.662 82.783 1.00 39.07 196 GLU B O 1
ATOM 4951 N N . PHE B 1 188 ? 4.118 12.085 83.770 1.00 37.07 197 PHE B N 1
ATOM 4952 C CA . PHE B 1 188 ? 3.831 10.690 84.091 1.00 36.39 197 PHE B CA 1
ATOM 4953 C C . PHE B 1 188 ? 3.544 9.873 82.834 1.00 36.58 197 PHE B C 1
ATOM 4954 O O . PHE B 1 188 ? 4.001 8.740 82.720 1.00 36.84 197 PHE B O 1
ATOM 4962 N N . ARG B 1 189 ? 2.786 10.451 81.904 1.00 37.71 198 ARG B N 1
ATOM 4963 C CA . ARG B 1 189 ? 2.529 9.814 80.615 1.00 40.12 198 ARG B CA 1
ATOM 4964 C C . ARG B 1 189 ? 3.821 9.592 79.831 1.00 41.38 198 ARG B C 1
ATOM 4965 O O . ARG B 1 189 ? 3.951 8.602 79.118 1.00 41.22 198 ARG B O 1
ATOM 4973 N N . ARG B 1 190 ? 4.764 10.524 79.972 1.00 42.28 199 ARG B N 1
ATOM 4974 C CA . ARG B 1 190 ? 6.074 10.430 79.331 1.00 44.18 199 ARG B CA 1
ATOM 4975 C C . ARG B 1 190 ? 6.865 9.234 79.877 1.00 42.27 199 ARG B C 1
ATOM 4976 O O . ARG B 1 190 ? 7.500 8.502 79.120 1.00 43.00 199 ARG B O 1
ATOM 4984 N N . PHE B 1 191 ? 6.799 9.044 81.193 1.00 40.66 200 PHE B N 1
ATOM 4985 C CA . PHE B 1 191 ? 7.417 7.910 81.885 1.00 38.30 200 PHE B CA 1
ATOM 4986 C C . PHE B 1 191 ? 6.695 6.580 81.598 1.00 38.10 200 PHE B C 1
ATOM 4987 O O . PHE B 1 191 ? 7.333 5.576 81.266 1.00 37.66 200 PHE B O 1
ATOM 4995 N N . ASP B 1 192 ? 5.367 6.592 81.720 1.00 37.34 201 ASP B N 1
ATOM 4996 C CA . ASP B 1 192 ? 4.524 5.401 81.531 1.00 36.05 201 ASP B CA 1
ATOM 4997 C C . ASP B 1 192 ? 4.664 4.778 80.139 1.00 36.19 201 ASP B C 1
ATOM 4998 O O . ASP B 1 192 ? 4.702 3.550 80.005 1.00 33.47 201 ASP B O 1
ATOM 5003 N N . LYS B 1 193 ? 4.756 5.634 79.118 1.00 37.13 202 LYS B N 1
ATOM 5004 C CA . LYS B 1 193 ? 4.941 5.209 77.725 1.00 38.34 202 LYS B CA 1
ATOM 5005 C C . LYS B 1 193 ? 6.146 4.292 77.534 1.00 37.23 202 LYS B C 1
ATOM 5006 O O . LYS B 1 193 ? 6.095 3.345 76.746 1.00 37.84 202 LYS B O 1
ATOM 5012 N N . LEU B 1 194 ? 7.221 4.582 78.261 1.00 36.78 203 LEU B N 1
ATOM 5013 C CA . LEU B 1 194 ? 8.496 3.884 78.094 1.00 36.10 203 LEU B CA 1
ATOM 5014 C C . LEU B 1 194 ? 8.733 2.752 79.100 1.00 35.01 203 LEU B C 1
ATOM 5015 O O . LEU B 1 194 ? 9.754 2.062 79.028 1.00 33.69 203 LEU B O 1
ATOM 5020 N N . LEU B 1 195 ? 7.790 2.561 80.023 1.00 34.41 204 LEU B N 1
ATOM 5021 C CA . LEU B 1 195 ? 7.920 1.551 81.083 1.00 34.45 204 LEU B CA 1
ATOM 5022 C C . LEU B 1 195 ? 8.228 0.126 80.576 1.00 34.09 204 LEU B C 1
ATOM 5023 O O . LEU B 1 195 ? 9.155 -0.509 81.090 1.00 32.43 204 LEU B O 1
ATOM 5028 N N . PRO B 1 196 ? 7.467 -0.377 79.574 1.00 34.43 205 PRO B N 1
ATOM 5029 C CA . PRO B 1 196 ? 7.749 -1.723 79.060 1.00 36.18 205 PRO B CA 1
ATOM 5030 C C . PRO B 1 196 ? 9.145 -1.849 78.440 1.00 37.81 205 PRO B C 1
ATOM 5031 O O . PRO B 1 196 ? 9.798 -2.884 78.603 1.00 35.49 205 PRO B O 1
ATOM 5035 N N . LYS B 1 197 ? 9.582 -0.796 77.746 1.00 38.77 206 LYS B N 1
ATOM 5036 C CA . LYS B 1 197 ? 10.929 -0.719 77.179 1.00 40.12 206 LYS B CA 1
ATOM 5037 C C . LYS B 1 197 ? 11.997 -0.639 78.266 1.00 39.33 206 LYS B C 1
ATOM 5038 O O . LYS B 1 197 ? 13.067 -1.230 78.127 1.00 40.99 206 LYS B O 1
ATOM 5044 N N . LEU B 1 198 ? 11.707 0.091 79.342 1.00 37.76 207 LEU B N 1
ATOM 5045 C CA . LEU B 1 198 ? 12.598 0.142 80.504 1.00 36.68 207 LEU B CA 1
ATOM 5046 C C . LEU B 1 198 ? 12.699 -1.214 81.212 1.00 36.57 207 LEU B C 1
ATOM 5047 O O . LEU B 1 198 ? 13.779 -1.613 81.647 1.00 36.22 207 LEU B O 1
ATOM 5052 N N . ALA B 1 199 ? 11.570 -1.911 81.324 1.00 35.83 208 ALA B N 1
ATOM 5053 C CA . ALA B 1 199 ? 11.512 -3.211 81.998 1.00 34.81 208 ALA B CA 1
ATOM 5054 C C . ALA B 1 199 ? 12.234 -4.304 81.217 1.00 35.33 208 ALA B C 1
ATOM 5055 O O . ALA B 1 199 ? 12.902 -5.158 81.805 1.00 35.36 208 ALA B O 1
ATOM 5057 N N . ARG B 1 200 ? 12.090 -4.270 79.896 1.00 37.18 209 ARG B N 1
ATOM 5058 C CA . ARG B 1 200 ? 12.680 -5.276 79.014 1.00 41.44 209 ARG B CA 1
ATOM 5059 C C . ARG B 1 200 ? 14.066 -4.877 78.487 1.00 45.05 209 ARG B C 1
ATOM 5060 O O . ARG B 1 200 ? 14.683 -5.632 77.730 1.00 46.98 209 ARG B O 1
ATOM 5068 N N . THR B 1 201 ? 14.546 -3.705 78.912 1.00 49.54 210 THR B N 1
ATOM 5069 C CA . THR B 1 201 ? 15.815 -3.108 78.452 1.00 53.17 210 THR B CA 1
ATOM 5070 C C . THR B 1 201 ? 15.911 -3.053 76.917 1.00 55.64 210 THR B C 1
ATOM 5071 O O . THR B 1 201 ? 16.779 -3.684 76.304 1.00 57.08 210 THR B O 1
ATOM 5075 N N . THR B 1 202 ? 14.996 -2.300 76.309 1.00 57.92 211 THR B N 1
ATOM 5076 C CA . THR B 1 202 ? 14.946 -2.137 74.854 1.00 60.37 211 THR B CA 1
ATOM 5077 C C . THR B 1 202 ? 14.946 -0.645 74.503 1.00 61.35 211 THR B C 1
ATOM 5078 O O . THR B 1 202 ? 14.593 -0.250 73.387 1.00 61.45 211 THR B O 1
ATOM 5082 N N . VAL B 1 203 ? 15.348 0.176 75.469 1.00 62.46 212 VAL B N 1
ATOM 5083 C CA . VAL B 1 203 ? 15.409 1.625 75.289 1.00 64.64 212 VAL B CA 1
ATOM 5084 C C . VAL B 1 203 ? 16.630 2.047 74.470 1.00 65.98 212 VAL B C 1
ATOM 5085 O O . VAL B 1 203 ? 17.724 1.504 74.650 1.00 66.13 212 VAL B O 1
ATOM 5089 N N . ASN B 1 204 ? 16.430 2.999 73.558 1.00 67.45 213 ASN B N 1
ATOM 5090 C CA . ASN B 1 204 ? 17.550 3.670 72.893 1.00 68.72 213 ASN B CA 1
ATOM 5091 C C . ASN B 1 204 ? 18.013 4.879 73.712 1.00 69.44 213 ASN B C 1
ATOM 5092 O O . ASN B 1 204 ? 17.398 5.211 74.729 1.00 69.84 213 ASN B O 1
ATOM 5097 N N . LYS B 1 205 ? 19.090 5.526 73.270 1.00 70.36 214 LYS B N 1
ATOM 5098 C CA . LYS B 1 205 ? 19.701 6.630 74.017 1.00 70.94 214 LYS B CA 1
ATOM 5099 C C . LYS B 1 205 ? 18.730 7.793 74.253 1.00 70.73 214 LYS B C 1
ATOM 5100 O O . LYS B 1 205 ? 18.674 8.348 75.354 1.00 70.21 214 LYS B O 1
ATOM 5106 N N . GLU B 1 206 ? 17.967 8.139 73.216 1.00 70.94 215 GLU B N 1
ATOM 5107 C CA . GLU B 1 206 ? 17.026 9.263 73.262 1.00 71.52 215 GLU B CA 1
ATOM 5108 C C . GLU B 1 206 ? 15.848 9.009 74.206 1.00 70.76 215 GLU B C 1
ATOM 5109 O O . GLU B 1 206 ? 15.381 9.928 74.881 1.00 70.71 215 GLU B O 1
ATOM 5115 N N . GLU B 1 207 ? 15.382 7.761 74.244 1.00 69.39 216 GLU B N 1
ATOM 5116 C CA . GLU B 1 207 ? 14.287 7.349 75.128 1.00 67.37 216 GLU B CA 1
ATOM 5117 C C . GLU B 1 207 ? 14.723 7.308 76.589 1.00 66.49 216 GLU B C 1
ATOM 5118 O O . GLU B 1 207 ? 13.950 7.659 77.480 1.00 66.03 216 GLU B O 1
ATOM 5124 N N . LYS B 1 208 ? 15.962 6.881 76.825 1.00 66.11 217 LYS B N 1
ATOM 5125 C CA . LYS B 1 208 ? 16.504 6.765 78.179 1.00 66.36 217 LYS B CA 1
ATOM 5126 C C . LYS B 1 208 ? 16.724 8.131 78.838 1.00 66.08 217 LYS B C 1
ATOM 5127 O O . LYS B 1 208 ? 16.609 8.260 80.060 1.00 66.32 217 LYS B O 1
ATOM 5133 N N . GLN B 1 209 ? 17.043 9.139 78.027 1.00 65.43 218 GLN B N 1
ATOM 5134 C CA . GLN B 1 209 ? 17.134 10.521 78.501 1.00 65.13 218 GLN B CA 1
ATOM 5135 C C . GLN B 1 209 ? 15.745 11.079 78.816 1.00 63.72 218 GLN B C 1
ATOM 5136 O O . GLN B 1 209 ? 15.565 11.772 79.818 1.00 63.97 218 GLN B O 1
ATOM 5142 N N . ILE B 1 210 ? 14.777 10.773 77.952 1.00 62.11 219 ILE B N 1
ATOM 5143 C CA . ILE B 1 210 ? 13.376 11.146 78.165 1.00 62.11 219 ILE B CA 1
ATOM 5144 C C . ILE B 1 210 ? 12.843 10.542 79.473 1.00 61.45 219 ILE B C 1
ATOM 5145 O O . ILE B 1 210 ? 12.217 11.239 80.279 1.00 60.78 219 ILE B O 1
ATOM 5150 N N . ALA B 1 211 ? 13.119 9.252 79.675 1.00 60.82 220 ALA B N 1
ATOM 5151 C CA . ALA B 1 211 ? 12.688 8.521 80.869 1.00 59.67 220 ALA B CA 1
ATOM 5152 C C . ALA B 1 211 ? 13.283 9.089 82.158 1.00 58.78 220 ALA B C 1
ATOM 5153 O O . ALA B 1 211 ? 12.556 9.328 83.126 1.00 58.52 220 ALA B O 1
ATOM 5155 N N . SER B 1 212 ? 14.599 9.308 82.156 1.00 57.35 221 SER B N 1
ATOM 5156 C CA . SER B 1 212 ? 15.310 9.857 83.314 1.00 56.43 221 SER B CA 1
ATOM 5157 C C . SER B 1 212 ? 14.844 11.269 83.671 1.00 55.24 221 SER B C 1
ATOM 5158 O O . SER B 1 212 ? 14.696 11.600 84.853 1.00 54.65 221 SER B O 1
ATOM 5161 N N . ALA B 1 213 ? 14.614 12.088 82.644 1.00 54.26 222 ALA B N 1
ATOM 5162 C CA . ALA B 1 213 ? 14.189 13.480 82.821 1.00 53.53 222 ALA B CA 1
ATOM 5163 C C . ALA B 1 213 ? 12.826 13.564 83.496 1.00 52.40 222 ALA B C 1
ATOM 5164 O O . ALA B 1 213 ? 12.626 14.371 84.408 1.00 52.09 222 ALA B O 1
ATOM 5166 N N . ALA B 1 214 ? 11.902 12.721 83.037 1.00 51.93 223 ALA B N 1
ATOM 5167 C CA . ALA B 1 214 ? 10.556 12.638 83.594 1.00 49.90 223 ALA B CA 1
ATOM 5168 C C . ALA B 1 214 ? 10.579 12.175 85.048 1.00 49.21 223 ALA B C 1
ATOM 5169 O O . ALA B 1 214 ? 9.916 12.774 85.897 1.00 48.54 223 ALA B O 1
ATOM 5171 N N . ARG B 1 215 ? 11.359 11.129 85.328 1.00 48.73 224 ARG B N 1
ATOM 5172 C CA . ARG B 1 215 ? 11.493 10.584 86.681 1.00 49.69 224 ARG B CA 1
ATOM 5173 C C . ARG B 1 215 ? 11.911 11.642 87.705 1.00 49.32 224 ARG B C 1
ATOM 5174 O O . ARG B 1 215 ? 11.214 11.851 88.703 1.00 48.92 224 ARG B O 1
ATOM 5182 N N . GLU B 1 216 ? 13.039 12.307 87.444 1.00 49.58 225 GLU B N 1
ATOM 5183 C CA . GLU B 1 216 ? 13.557 13.382 88.305 1.00 48.01 225 GLU B CA 1
ATOM 5184 C C . GLU B 1 216 ? 12.525 14.477 88.580 1.00 46.53 225 GLU B C 1
ATOM 5185 O O . GLU B 1 216 ? 12.405 14.954 89.715 1.00 45.25 225 GLU B O 1
ATOM 5191 N N . LYS B 1 217 ? 11.788 14.863 87.540 1.00 45.18 226 LYS B N 1
ATOM 5192 C CA . LYS B 1 217 ? 10.719 15.851 87.662 1.00 45.76 226 LYS B CA 1
ATOM 5193 C C . LYS B 1 217 ? 9.563 15.329 88.516 1.00 44.50 226 LYS B C 1
ATOM 5194 O O . LYS B 1 217 ? 9.041 16.050 89.372 1.00 44.09 226 LYS B O 1
ATOM 5200 N N . LEU B 1 218 ? 9.187 14.069 88.287 1.00 43.86 227 LEU B N 1
ATOM 5201 C CA . LEU B 1 218 ? 8.149 13.404 89.076 1.00 42.51 227 LEU B CA 1
ATOM 5202 C C . LEU B 1 218 ? 8.581 13.227 90.533 1.00 42.28 227 LEU B C 1
ATOM 5203 O O . LEU B 1 218 ? 7.782 13.455 91.441 1.00 41.60 227 LEU B O 1
ATOM 5208 N N . TRP B 1 219 ? 9.844 12.848 90.751 1.00 43.47 228 TRP B N 1
ATOM 5209 C CA . TRP B 1 219 ? 10.406 12.737 92.104 1.00 44.92 228 TRP B CA 1
ATOM 5210 C C . TRP B 1 219 ? 10.333 14.059 92.870 1.00 46.91 228 TRP B C 1
ATOM 5211 O O . TRP B 1 219 ? 10.069 14.071 94.076 1.00 46.56 228 TRP B O 1
ATOM 5222 N N . LYS B 1 220 ? 10.565 15.164 92.162 1.00 48.81 229 LYS B N 1
ATOM 5223 C CA . LYS B 1 220 ? 10.450 16.504 92.738 1.00 51.59 229 LYS B CA 1
ATOM 5224 C C . LYS B 1 220 ? 8.989 16.846 93.042 1.00 52.40 229 LYS B C 1
ATOM 5225 O O . LYS B 1 220 ? 8.665 17.258 94.159 1.00 52.71 229 LYS B O 1
ATOM 5231 N N . TRP B 1 221 ? 8.116 16.661 92.048 1.00 53.07 230 TRP B N 1
ATOM 5232 C CA . TRP B 1 221 ? 6.688 16.964 92.191 1.00 53.89 230 TRP B CA 1
ATOM 5233 C C . TRP B 1 221 ? 6.013 16.200 93.331 1.00 53.17 230 TRP B C 1
ATOM 5234 O O . TRP B 1 221 ? 5.227 16.773 94.087 1.00 52.53 230 TRP B O 1
ATOM 5245 N N . LEU B 1 222 ? 6.324 14.912 93.449 1.00 52.08 231 LEU B N 1
ATOM 5246 C CA . LEU B 1 222 ? 5.726 14.067 94.481 1.00 50.65 231 LEU B CA 1
ATOM 5247 C C . LEU B 1 222 ? 6.444 14.251 95.808 1.00 50.35 231 LEU B C 1
ATOM 5248 O O . LEU B 1 222 ? 5.835 14.134 96.867 1.00 50.97 231 LEU B O 1
ATOM 5253 N N . SER B 1 235 ? -2.185 8.508 107.502 1.00 42.95 244 SER B N 1
ATOM 5254 C CA . SER B 1 235 ? -2.087 8.429 106.047 1.00 41.73 244 SER B CA 1
ATOM 5255 C C . SER B 1 235 ? -1.458 7.110 105.613 1.00 40.80 244 SER B C 1
ATOM 5256 O O . SER B 1 235 ? -0.514 6.630 106.247 1.00 43.20 244 SER B O 1
ATOM 5259 N N . TRP B 1 236 ? -1.985 6.529 104.536 1.00 38.66 245 TRP B N 1
ATOM 5260 C CA . TRP B 1 236 ? -1.432 5.305 103.951 1.00 37.65 245 TRP B CA 1
ATOM 5261 C C . TRP B 1 236 ? -0.003 5.537 103.480 1.00 38.65 245 TRP B C 1
ATOM 5262 O O . TRP B 1 236 ? 0.913 4.778 103.819 1.00 37.90 245 TRP B O 1
ATOM 5273 N N . LEU B 1 237 ? 0.165 6.593 102.690 1.00 39.18 246 LEU B N 1
ATOM 5274 C CA . LEU B 1 237 ? 1.454 6.967 102.137 1.00 39.46 246 LEU B CA 1
ATOM 5275 C C . LEU B 1 237 ? 2.409 7.376 103.255 1.00 38.86 246 LEU B C 1
ATOM 5276 O O . LEU B 1 237 ? 3.588 7.035 103.222 1.00 40.30 246 LEU B O 1
ATOM 5281 N N . GLY B 1 238 ? 1.880 8.080 104.254 1.00 38.77 247 GLY B N 1
ATOM 5282 C CA . GLY B 1 238 ? 2.656 8.517 105.415 1.00 39.52 247 GLY B CA 1
ATOM 5283 C C . GLY B 1 238 ? 3.234 7.365 106.215 1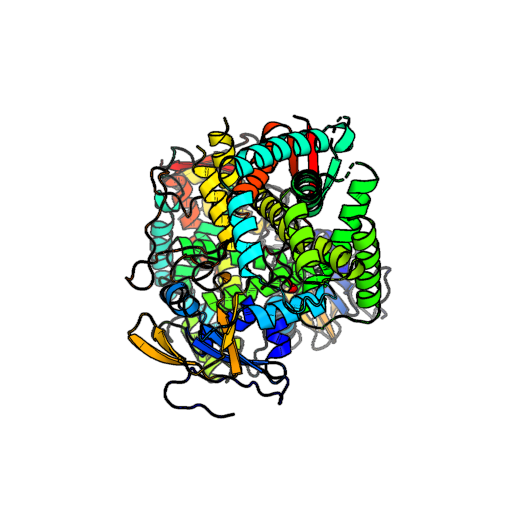.00 39.59 247 GLY B C 1
ATOM 5284 O O . GLY B 1 238 ? 4.390 7.415 106.634 1.00 39.77 247 GLY B O 1
ATOM 5285 N N . SER B 1 239 ? 2.423 6.327 106.421 1.00 39.94 248 SER B N 1
ATOM 5286 C CA . SER B 1 239 ? 2.850 5.106 107.109 1.00 39.93 248 SER B CA 1
ATOM 5287 C C . SER B 1 239 ? 3.846 4.305 106.268 1.00 39.27 248 SER B C 1
ATOM 5288 O O . SER B 1 239 ? 4.737 3.643 106.810 1.00 39.68 248 SER B O 1
ATOM 5291 N N . TYR B 1 240 ? 3.682 4.370 104.948 1.00 37.67 249 TYR B N 1
ATOM 5292 C CA . TYR B 1 240 ? 4.593 3.716 104.016 1.00 37.75 249 TYR B CA 1
ATOM 5293 C C . TYR B 1 240 ? 5.989 4.342 104.095 1.00 37.91 249 TYR B C 1
ATOM 5294 O O . TYR B 1 240 ? 6.979 3.632 104.274 1.00 38.59 249 TYR B O 1
ATOM 5303 N N . VAL B 1 241 ? 6.053 5.669 103.975 1.00 37.24 250 VAL B N 1
ATOM 5304 C CA . VAL B 1 241 ? 7.302 6.417 104.133 1.00 37.27 250 VAL B CA 1
ATOM 5305 C C . VAL B 1 241 ? 7.937 6.140 105.502 1.00 38.53 250 VAL B C 1
ATOM 5306 O O . VAL B 1 241 ? 9.149 5.911 105.592 1.00 40.02 250 VAL B O 1
ATOM 5310 N N . LYS B 1 242 ? 7.114 6.136 106.552 1.00 38.47 251 LYS B N 1
ATOM 5311 C CA . LYS B 1 242 ? 7.578 5.879 107.918 1.00 39.74 251 LYS B CA 1
ATOM 5312 C C . LYS B 1 242 ? 8.250 4.510 108.066 1.00 40.58 251 LYS B C 1
ATOM 5313 O O . LYS B 1 242 ? 9.279 4.395 108.737 1.00 40.08 251 LYS B O 1
ATOM 5319 N N . GLN B 1 243 ? 7.675 3.482 107.440 1.00 40.81 252 GLN B N 1
ATOM 5320 C CA . GLN B 1 243 ? 8.279 2.147 107.458 1.00 42.48 252 GLN B CA 1
ATOM 5321 C C . GLN B 1 243 ? 9.660 2.165 106.808 1.00 42.71 252 GLN B C 1
ATOM 5322 O O . GLN B 1 243 ? 10.614 1.621 107.367 1.00 43.71 252 GLN B O 1
ATOM 5328 N N . LEU B 1 244 ? 9.757 2.795 105.638 1.00 42.33 253 LEU B N 1
ATOM 5329 C CA . LEU B 1 244 ? 11.031 2.923 104.929 1.00 42.73 253 LEU B CA 1
ATOM 5330 C C . LEU B 1 244 ? 12.084 3.608 105.810 1.00 44.34 253 LEU B C 1
ATOM 5331 O O . LEU B 1 244 ? 13.220 3.139 105.901 1.00 44.19 253 LEU B O 1
ATOM 5336 N N . GLN B 1 245 ? 11.686 4.691 106.478 1.00 46.24 254 GLN B N 1
ATOM 5337 C CA . GLN B 1 245 ? 12.545 5.379 107.449 1.00 48.34 254 GLN B CA 1
ATOM 5338 C C . GLN B 1 245 ? 13.024 4.437 108.558 1.00 49.80 254 GLN B C 1
ATOM 5339 O O . GLN B 1 245 ? 14.213 4.418 108.886 1.00 49.62 254 GLN B O 1
ATOM 5345 N N . ASP B 1 246 ? 12.096 3.655 109.116 1.00 50.72 255 ASP B N 1
ATOM 5346 C CA . ASP B 1 246 ? 12.404 2.661 110.152 1.00 51.59 255 ASP B CA 1
ATOM 5347 C C . ASP B 1 246 ? 13.347 1.564 109.655 1.00 51.64 255 ASP B C 1
ATOM 5348 O O . ASP B 1 246 ? 14.105 0.982 110.438 1.00 51.41 255 ASP B O 1
ATOM 5353 N N . GLU B 1 247 ? 13.290 1.284 108.355 1.00 51.44 256 GLU B N 1
ATOM 5354 C CA . GLU B 1 247 ? 14.124 0.249 107.745 1.00 51.86 256 GLU B CA 1
ATOM 5355 C C . GLU B 1 247 ? 15.511 0.767 107.343 1.00 52.11 256 GLU B C 1
ATOM 5356 O O . GLU B 1 247 ? 16.411 -0.020 107.038 1.00 52.04 256 GLU B O 1
ATOM 5362 N N . GLY B 1 248 ? 15.675 2.089 107.360 1.00 51.95 257 GLY B N 1
ATOM 5363 C CA . GLY B 1 248 ? 16.960 2.726 107.079 1.00 52.70 257 GLY B CA 1
ATOM 5364 C C . GLY B 1 248 ? 17.107 3.263 105.668 1.00 53.11 257 GLY B C 1
ATOM 5365 O O . GLY B 1 248 ? 18.226 3.495 105.201 1.00 53.50 257 GLY B O 1
ATOM 5366 N N . ILE B 1 249 ? 15.977 3.467 104.993 1.00 52.51 258 ILE B N 1
ATOM 5367 C CA . ILE B 1 249 ? 15.959 3.954 103.611 1.00 52.89 258 ILE B CA 1
ATOM 5368 C C . ILE B 1 249 ? 16.189 5.467 103.569 1.00 53.64 258 ILE B C 1
ATOM 5369 O O . ILE B 1 249 ? 15.542 6.222 104.300 1.00 52.94 258 ILE B O 1
ATOM 5374 N N . ASP B 1 250 ? 17.119 5.889 102.711 1.00 54.87 259 ASP B N 1
ATOM 5375 C CA . ASP B 1 250 ? 17.522 7.295 102.597 1.00 56.20 259 ASP B CA 1
ATOM 5376 C C . ASP B 1 250 ? 16.433 8.181 101.992 1.00 56.70 259 ASP B C 1
ATOM 5377 O O . ASP B 1 250 ? 15.545 7.698 101.286 1.00 56.87 259 ASP B O 1
ATOM 5382 N N . ALA B 1 251 ? 16.527 9.482 102.264 1.00 56.86 260 ALA B N 1
ATOM 5383 C CA . ALA B 1 251 ? 15.539 10.470 101.819 1.00 56.65 260 ALA B CA 1
ATOM 5384 C C . ALA B 1 251 ? 15.362 10.527 100.298 1.00 56.69 260 ALA B C 1
ATOM 5385 O O . ALA B 1 251 ? 14.254 10.769 99.809 1.00 56.50 260 ALA B O 1
ATOM 5387 N N . GLU B 1 252 ? 16.453 10.314 99.562 1.00 56.28 261 GLU B N 1
ATOM 5388 C CA . GLU B 1 252 ? 16.426 10.308 98.098 1.00 55.87 261 GLU B CA 1
ATOM 5389 C C . GLU B 1 252 ? 15.635 9.109 97.568 1.00 54.64 261 GLU B C 1
ATOM 5390 O O . GLU B 1 252 ? 14.848 9.241 96.627 1.00 53.68 261 GLU B O 1
ATOM 5396 N N . MET B 1 253 ? 15.852 7.949 98.184 1.00 53.55 262 MET B N 1
ATOM 5397 C CA . MET B 1 253 ? 15.170 6.716 97.799 1.00 52.92 262 MET B CA 1
ATOM 5398 C C . MET B 1 253 ? 13.688 6.762 98.171 1.00 52.11 262 MET B C 1
ATOM 5399 O O . MET B 1 253 ? 12.845 6.231 97.447 1.00 52.48 262 MET B O 1
ATOM 5404 N N . GLN B 1 254 ? 13.390 7.402 99.300 1.00 51.37 263 GLN B N 1
ATOM 5405 C CA . GLN B 1 254 ? 12.018 7.675 99.725 1.00 50.79 263 GLN B CA 1
ATOM 5406 C C . GLN B 1 254 ? 11.259 8.505 98.690 1.00 50.12 263 GLN B C 1
ATOM 5407 O O . GLN B 1 254 ? 10.075 8.265 98.451 1.00 49.51 263 GLN B O 1
ATOM 5413 N N . ARG B 1 255 ? 11.946 9.480 98.091 1.00 49.72 264 ARG B N 1
ATOM 5414 C CA . ARG B 1 255 ? 11.390 10.287 96.998 1.00 49.33 264 ARG B CA 1
ATOM 5415 C C . ARG B 1 255 ? 11.056 9.413 95.797 1.00 47.91 264 ARG B C 1
ATOM 5416 O O . ARG B 1 255 ? 9.992 9.558 95.188 1.00 48.25 264 ARG B O 1
ATOM 5424 N N . ARG B 1 256 ? 11.987 8.521 95.460 1.00 46.73 265 ARG B N 1
ATOM 5425 C CA . ARG B 1 256 ? 11.856 7.627 94.310 1.00 45.64 265 ARG B CA 1
ATOM 5426 C C . ARG B 1 256 ? 10.726 6.618 94.513 1.00 43.83 265 ARG B C 1
ATOM 5427 O O . ARG B 1 256 ? 10.065 6.221 93.552 1.00 43.66 265 ARG B O 1
ATOM 5435 N N . ALA B 1 257 ? 10.507 6.224 95.767 1.00 41.93 266 ALA B N 1
ATOM 5436 C CA . ALA B 1 257 ? 9.432 5.298 96.138 1.00 40.51 266 ALA B CA 1
ATOM 5437 C C . ALA B 1 257 ? 8.029 5.825 95.812 1.00 39.80 266 ALA B C 1
ATOM 5438 O O . ALA B 1 257 ? 7.132 5.042 95.482 1.00 39.79 266 ALA B O 1
ATOM 5440 N N . MET B 1 258 ? 7.852 7.145 95.894 1.00 37.39 267 MET B N 1
ATOM 5441 C CA . MET B 1 258 ? 6.565 7.785 95.615 1.00 36.33 267 MET B CA 1
ATOM 5442 C C . MET B 1 258 ? 6.092 7.583 94.178 1.00 35.19 267 MET B C 1
ATOM 5443 O O . MET B 1 258 ? 4.892 7.435 93.937 1.00 34.66 267 MET B O 1
ATOM 5448 N N . LEU B 1 259 ? 7.026 7.586 93.228 1.00 33.74 268 LEU B N 1
ATOM 5449 C CA . LEU B 1 259 ? 6.685 7.332 91.830 1.00 33.02 268 LEU B CA 1
ATOM 5450 C C . LEU B 1 259 ? 6.204 5.892 91.610 1.00 32.34 268 LEU B C 1
ATOM 5451 O O . LEU B 1 259 ? 5.333 5.652 90.771 1.00 33.17 268 LEU B O 1
ATOM 5456 N N . LEU B 1 260 ? 6.768 4.944 92.358 1.00 31.61 269 LEU B N 1
ATOM 5457 C CA . LEU B 1 260 ? 6.291 3.560 92.306 1.00 30.67 269 LEU B CA 1
ATOM 5458 C C . LEU B 1 260 ? 4.843 3.484 92.797 1.00 29.76 269 LEU B C 1
ATOM 5459 O O . LEU B 1 260 ? 4.006 2.835 92.171 1.00 29.11 269 LEU B O 1
ATOM 5464 N N . GLN B 1 261 ? 4.554 4.172 93.899 1.00 29.02 270 GLN B N 1
ATOM 5465 C CA . GLN B 1 261 ? 3.201 4.227 94.443 1.00 30.26 270 GLN B CA 1
ATOM 5466 C C . GLN B 1 261 ? 2.248 4.969 93.509 1.00 29.65 270 GLN B C 1
ATOM 5467 O O . GLN B 1 261 ? 1.064 4.634 93.427 1.00 28.73 270 GLN B O 1
ATOM 5473 N N . LEU B 1 262 ? 2.775 5.964 92.800 1.00 29.68 271 LEU B N 1
ATOM 5474 C CA . LEU B 1 262 ? 1.996 6.698 91.810 1.00 29.48 271 LEU B CA 1
ATOM 5475 C C . LEU B 1 262 ? 1.618 5.786 90.644 1.00 28.19 271 LEU B C 1
ATOM 5476 O O . LEU B 1 262 ? 0.443 5.696 90.297 1.00 28.98 271 LEU B O 1
ATOM 5481 N N . TRP B 1 263 ? 2.596 5.091 90.063 1.00 26.37 272 TRP B N 1
ATOM 5482 C CA . TRP B 1 263 ? 2.318 4.215 88.920 1.00 26.59 272 TRP B CA 1
ATOM 5483 C C . TRP B 1 263 ? 1.400 3.049 89.301 1.00 26.01 272 TRP B C 1
ATOM 5484 O O . TRP B 1 263 ? 0.524 2.653 88.532 1.00 26.33 272 TRP B O 1
ATOM 5495 N N . VAL B 1 264 ? 1.614 2.519 90.498 1.00 25.56 273 VAL B N 1
ATOM 5496 C CA . VAL B 1 264 ? 0.854 1.382 91.012 1.00 26.76 273 VAL B CA 1
ATOM 5497 C C . VAL B 1 264 ? -0.628 1.720 91.275 1.00 24.84 273 VAL B C 1
ATOM 5498 O O . VAL B 1 264 ? -1.509 0.869 91.121 1.00 23.53 273 VAL B O 1
ATOM 5502 N N . THR B 1 265 ? -0.893 2.974 91.628 1.00 23.53 274 THR B N 1
ATOM 5503 C CA . THR B 1 265 ? -2.259 3.430 91.905 1.00 23.27 274 THR B CA 1
ATOM 5504 C C . THR B 1 265 ? -2.936 4.150 90.728 1.00 22.59 274 THR B C 1
ATOM 5505 O O . THR B 1 265 ? -4.165 4.302 90.718 1.00 22.81 274 THR B O 1
ATOM 5509 N N . GLN B 1 266 ? -2.150 4.585 89.740 1.00 20.99 275 GLN B N 1
ATOM 5510 C CA . GLN B 1 266 ? -2.671 5.450 88.672 1.00 21.80 275 GLN B CA 1
ATOM 5511 C C . GLN B 1 266 ? -2.555 4.883 87.263 1.00 22.75 275 GLN B C 1
ATOM 5512 O O . GLN B 1 266 ? -3.167 5.414 86.322 1.00 23.84 275 GLN B O 1
ATOM 5518 N N . GLY B 1 267 ? -1.791 3.802 87.118 1.00 20.86 276 GLY B N 1
ATOM 5519 C CA . GLY B 1 267 ? -1.434 3.296 85.798 1.00 22.67 276 GLY B CA 1
ATOM 5520 C C . GLY B 1 267 ? -2.476 2.465 85.071 1.00 22.66 276 GLY B C 1
ATOM 5521 O O . GLY B 1 267 ? -2.277 2.124 83.902 1.00 23.08 276 GLY B O 1
ATOM 5522 N N . ASN B 1 268 ? -3.590 2.157 85.740 1.00 21.58 277 ASN B N 1
ATOM 5523 C CA . ASN B 1 268 ? -4.571 1.190 85.213 1.00 21.54 277 ASN B CA 1
ATOM 5524 C C . ASN B 1 268 ? -6.000 1.698 85.020 1.00 20.08 277 ASN B C 1
ATOM 5525 O O . ASN B 1 268 ? -6.648 1.345 84.033 1.00 19.33 277 ASN B O 1
ATOM 5530 N N . ALA B 1 269 ? -6.486 2.502 85.966 1.00 20.53 278 ALA B N 1
ATOM 5531 C CA . ALA B 1 269 ? -7.910 2.862 86.046 1.00 20.18 278 ALA B CA 1
ATOM 5532 C C . ALA B 1 269 ? -8.415 3.678 84.863 1.00 21.00 278 ALA B C 1
ATOM 5533 O O . ALA B 1 269 ? -9.474 3.367 84.309 1.00 20.79 278 ALA B O 1
ATOM 5535 N N . GLY B 1 270 ? -7.661 4.716 84.494 1.00 21.01 279 GLY B N 1
ATOM 5536 C CA . GLY B 1 270 ? -7.972 5.554 83.330 1.00 21.34 279 GLY B CA 1
ATOM 5537 C C . GLY B 1 270 ? -7.994 4.806 82.006 1.00 22.33 279 GLY B C 1
ATOM 5538 O O . GLY B 1 270 ? -8.955 4.925 81.243 1.00 21.10 279 GLY B O 1
ATOM 5539 N N . PRO B 1 271 ? -6.915 4.059 81.697 1.00 23.16 280 PRO B N 1
ATOM 5540 C CA . PRO B 1 271 ? -6.941 3.146 80.549 1.00 22.55 280 PRO B CA 1
ATOM 5541 C C . PRO B 1 271 ? -8.139 2.181 80.519 1.00 22.07 280 PRO B C 1
ATOM 5542 O O . PRO B 1 271 ? -8.749 2.007 79.463 1.00 23.14 280 PRO B O 1
ATOM 5546 N N . ALA B 1 272 ? -8.477 1.567 81.654 1.00 22.49 281 ALA B N 1
ATOM 5547 C CA . ALA B 1 272 ? -9.621 0.653 81.714 1.00 21.56 281 ALA B CA 1
ATOM 5548 C C . ALA B 1 272 ? -10.917 1.376 81.373 1.00 23.08 281 ALA B C 1
ATOM 5549 O O . ALA B 1 272 ? -11.752 0.844 80.629 1.00 22.79 281 ALA B O 1
ATOM 5551 N N . ALA B 1 273 ? -11.073 2.587 81.918 1.00 22.73 282 ALA B N 1
ATOM 5552 C CA . ALA B 1 273 ? -12.206 3.452 81.594 1.00 23.53 282 ALA B CA 1
ATOM 5553 C C . ALA B 1 273 ? -12.231 3.800 80.098 1.00 23.14 282 ALA B C 1
ATOM 5554 O O . ALA B 1 273 ? -13.293 3.799 79.477 1.00 23.47 282 ALA B O 1
ATOM 5556 N N . PHE B 1 274 ? -11.062 4.086 79.526 1.00 24.64 283 PHE B N 1
ATOM 5557 C CA . PHE B 1 274 ? -10.953 4.310 78.081 1.00 24.89 283 PHE B CA 1
ATOM 5558 C C . PHE B 1 274 ? -11.572 3.160 77.296 1.00 24.38 283 PHE B C 1
ATOM 5559 O O . PHE B 1 274 ? -12.398 3.388 76.410 1.00 24.24 283 PHE B O 1
ATOM 5567 N N . TRP B 1 275 ? -11.160 1.932 77.621 1.00 25.39 284 TRP B N 1
ATOM 5568 C CA . TRP B 1 275 ? -11.672 0.739 76.939 1.00 26.73 284 TRP B CA 1
ATOM 5569 C C . TRP B 1 275 ? -13.178 0.553 77.123 1.00 26.32 284 TRP B C 1
ATOM 5570 O O . TRP B 1 275 ? -13.871 0.227 76.162 1.00 26.95 284 TRP B O 1
ATOM 5581 N N . VAL B 1 276 ? -13.685 0.771 78.340 1.00 26.36 285 VAL B N 1
ATOM 5582 C CA . VAL B 1 276 ? -15.135 0.708 78.582 1.00 26.45 285 VAL B CA 1
ATOM 5583 C C . VAL B 1 276 ? -15.883 1.654 77.626 1.00 27.80 285 VAL B C 1
ATOM 5584 O O . VAL B 1 276 ? -16.822 1.239 76.944 1.00 26.65 285 VAL B O 1
ATOM 5588 N N . MET B 1 277 ? -15.441 2.911 77.568 1.00 29.14 286 MET B N 1
ATOM 5589 C CA . MET B 1 277 ? -16.067 3.917 76.711 1.00 31.32 286 MET B CA 1
ATOM 5590 C C . MET B 1 277 ? -15.914 3.558 75.231 1.00 32.50 286 MET B C 1
ATOM 5591 O O . MET B 1 277 ? -16.893 3.562 74.478 1.00 32.49 286 MET B O 1
ATOM 5596 N N . GLY B 1 278 ? -14.681 3.235 74.835 1.00 33.32 287 GLY B N 1
ATOM 5597 C CA . GLY B 1 278 ? -14.367 2.827 73.467 1.00 32.11 287 GLY B CA 1
ATOM 5598 C C . GLY B 1 278 ? -15.239 1.696 72.962 1.00 30.70 287 GLY B C 1
ATOM 5599 O O . GLY B 1 278 ? -15.763 1.763 71.849 1.00 30.79 287 GLY B O 1
ATOM 5600 N N . TYR B 1 279 ? -15.396 0.654 73.779 1.00 31.02 288 TYR B N 1
ATOM 5601 C CA . TYR B 1 279 ? -16.243 -0.489 73.419 1.00 29.41 288 TYR B CA 1
ATOM 5602 C C . TYR B 1 279 ? -17.724 -0.121 73.320 1.00 30.11 288 TYR B C 1
ATOM 5603 O O . TYR B 1 279 ? -18.425 -0.596 72.417 1.00 29.77 288 TYR B O 1
ATOM 5612 N N . LEU B 1 280 ? -18.198 0.723 74.236 1.00 27.78 289 LEU B N 1
ATOM 5613 C CA . LEU B 1 280 ? -19.599 1.167 74.215 1.00 29.20 289 LEU B CA 1
ATOM 5614 C C . LEU B 1 280 ? -19.918 2.039 72.994 1.00 30.03 289 LEU B C 1
ATOM 5615 O O . LEU B 1 280 ? -20.987 1.918 72.399 1.00 29.93 289 LEU B O 1
ATOM 5620 N N . LEU B 1 281 ? -18.977 2.902 72.623 1.00 31.87 290 LEU B N 1
ATOM 5621 C CA . LEU B 1 281 ? -19.141 3.792 71.469 1.00 31.81 290 LEU B CA 1
ATOM 5622 C C . LEU B 1 281 ? -19.005 3.082 70.114 1.00 32.80 290 LEU B C 1
ATOM 5623 O O . LEU B 1 281 ? -19.333 3.655 69.076 1.00 32.52 290 LEU B O 1
ATOM 5628 N N . THR B 1 282 ? -18.519 1.842 70.125 1.00 33.54 291 THR B N 1
ATOM 5629 C CA . THR B 1 282 ? -18.380 1.053 68.895 1.00 33.35 291 THR B CA 1
ATOM 5630 C C . THR B 1 282 ? -19.329 -0.156 68.878 1.00 33.53 291 THR B C 1
ATOM 5631 O O . THR B 1 282 ? -19.397 -0.890 67.885 1.00 33.17 291 THR B O 1
ATOM 5635 N N . HIS B 1 283 ? -20.053 -0.351 69.980 1.00 33.46 292 HIS B N 1
ATOM 5636 C CA . HIS B 1 283 ? -21.035 -1.434 70.110 1.00 34.61 292 HIS B CA 1
ATOM 5637 C C . HIS B 1 283 ? -22.393 -0.876 70.543 1.00 36.32 292 HIS B C 1
ATOM 5638 O O . HIS B 1 283 ? -22.662 -0.778 71.742 1.00 35.88 292 HIS B O 1
ATOM 5645 N N . PRO B 1 284 ? -23.251 -0.503 69.567 1.00 37.50 293 PRO B N 1
ATOM 5646 C CA . PRO B 1 284 ? -24.551 0.141 69.808 1.00 37.71 293 PRO B CA 1
ATOM 5647 C C . PRO B 1 284 ? -25.469 -0.558 70.821 1.00 37.96 293 PRO B C 1
ATOM 5648 O O . PRO B 1 284 ? -26.014 0.107 71.711 1.00 36.02 293 PRO B O 1
ATOM 5652 N N . GLU B 1 285 ? -25.640 -1.875 70.692 1.00 38.34 294 GLU B N 1
ATOM 5653 C CA . GLU B 1 285 ? -26.517 -2.620 71.604 1.00 39.81 294 GLU B CA 1
ATOM 5654 C C . GLU B 1 285 ? -25.979 -2.646 73.038 1.00 39.50 294 GLU B C 1
ATOM 5655 O O . GLU B 1 285 ? -26.758 -2.667 73.999 1.00 40.43 294 GLU B O 1
ATOM 5661 N N . ALA B 1 286 ? -24.652 -2.625 73.171 1.00 36.97 295 ALA B N 1
ATOM 5662 C CA . ALA B 1 286 ? -24.009 -2.524 74.478 1.00 35.81 295 ALA B CA 1
ATOM 5663 C C . ALA B 1 286 ? -24.372 -1.202 75.145 1.00 34.64 295 ALA B C 1
ATOM 5664 O O . ALA B 1 286 ? -24.807 -1.187 76.295 1.00 33.66 295 ALA B O 1
ATOM 5666 N N . LEU B 1 287 ? -24.202 -0.107 74.405 1.00 34.45 296 LEU B N 1
ATOM 5667 C CA . LEU B 1 287 ? -24.484 1.242 74.900 1.00 35.55 296 LEU B CA 1
ATOM 5668 C C . LEU B 1 287 ? -25.963 1.435 75.231 1.00 37.29 296 LEU B C 1
ATOM 5669 O O . LEU B 1 287 ? -26.305 2.045 76.248 1.00 37.06 296 LEU B O 1
ATOM 5674 N N . ARG B 1 288 ? -26.828 0.911 74.366 1.00 39.09 297 ARG B N 1
ATOM 5675 C CA . ARG B 1 288 ? -28.275 0.960 74.568 1.00 40.77 297 ARG B CA 1
ATOM 5676 C C . ARG B 1 288 ? -28.680 0.336 75.904 1.00 40.40 297 ARG B C 1
ATOM 5677 O O . ARG B 1 288 ? -29.424 0.946 76.675 1.00 40.42 297 ARG B O 1
ATOM 5685 N N . ALA B 1 289 ? -28.170 -0.867 76.173 1.00 39.09 298 ALA B N 1
ATOM 5686 C CA . ALA B 1 289 ? -28.482 -1.604 77.397 1.00 39.37 298 ALA B CA 1
ATOM 5687 C C . ALA B 1 289 ? -27.990 -0.888 78.656 1.00 40.14 298 ALA B C 1
ATOM 5688 O O . ALA B 1 289 ? -28.668 -0.904 79.687 1.00 40.91 298 ALA B O 1
ATOM 5690 N N . VAL B 1 290 ? -26.816 -0.262 78.555 1.00 39.67 299 VAL B N 1
ATOM 5691 C CA . VAL B 1 290 ? -26.233 0.521 79.646 1.00 38.74 299 VAL B CA 1
ATOM 5692 C C . VAL B 1 290 ? -27.065 1.778 79.931 1.00 40.66 299 VAL B C 1
ATOM 5693 O O . VAL B 1 290 ? -27.405 2.049 81.088 1.00 39.73 299 VAL B O 1
ATOM 5697 N N . ARG B 1 291 ? -27.395 2.533 78.879 1.00 42.16 300 ARG B N 1
ATOM 5698 C CA . ARG B 1 291 ? -28.189 3.759 79.032 1.00 43.10 300 ARG B CA 1
ATOM 5699 C C . ARG B 1 291 ? -29.571 3.446 79.603 1.00 43.54 300 ARG B C 1
ATOM 5700 O O . ARG B 1 291 ? -30.064 4.172 80.465 1.00 43.70 300 ARG B O 1
ATOM 5708 N N . GLU B 1 292 ? -30.173 2.357 79.124 1.00 43.97 301 GLU B N 1
ATOM 5709 C CA . GLU B 1 292 ? -31.464 1.876 79.617 1.00 46.52 301 GLU B CA 1
ATOM 5710 C C . GLU B 1 292 ? -31.415 1.592 81.117 1.00 46.05 301 GLU B C 1
ATOM 5711 O O . GLU B 1 292 ? -32.364 1.888 81.845 1.00 46.95 301 GLU B O 1
ATOM 5717 N N . GLU B 1 293 ? -30.298 1.022 81.561 1.00 46.08 302 GLU B N 1
ATOM 5718 C CA . GLU B 1 293 ? -30.073 0.690 82.965 1.00 46.15 302 GLU B CA 1
ATOM 5719 C C . GLU B 1 293 ? -29.970 1.941 83.838 1.00 46.87 302 GLU B C 1
ATOM 5720 O O . GLU B 1 293 ? -30.494 1.967 84.953 1.00 47.68 302 GLU B O 1
ATOM 5726 N N . ILE B 1 294 ? -29.290 2.965 83.325 1.00 48.47 303 ILE B N 1
ATOM 5727 C CA . ILE B 1 294 ? -29.209 4.270 83.990 1.00 49.41 303 ILE B CA 1
ATOM 5728 C C . ILE B 1 294 ? -30.595 4.931 84.049 1.00 50.55 303 ILE B C 1
ATOM 5729 O O . ILE B 1 294 ? -31.035 5.359 85.121 1.00 50.75 303 ILE B O 1
ATOM 5734 N N . GLN B 1 295 ? -31.273 4.987 82.899 1.00 51.67 304 GLN B N 1
ATOM 5735 C CA . GLN B 1 295 ? -32.591 5.629 82.760 1.00 52.96 304 GLN B CA 1
ATOM 5736 C C . GLN B 1 295 ? -33.667 4.962 83.620 1.00 53.02 304 GLN B C 1
ATOM 5737 O O . GLN B 1 295 ? -33.781 3.736 83.658 1.00 52.97 304 GLN B O 1
ATOM 5743 N N . ASN B 1 308 ? -26.291 -0.910 92.307 1.00 51.46 317 ASN B N 1
ATOM 5744 C CA . ASN B 1 308 ? -26.857 -2.134 91.742 1.00 50.94 317 ASN B CA 1
ATOM 5745 C C . ASN B 1 308 ? -27.013 -2.037 90.221 1.00 49.38 317 ASN B C 1
ATOM 5746 O O . ASN B 1 308 ? -28.087 -1.698 89.710 1.00 49.45 317 ASN B O 1
ATOM 5751 N N . THR B 1 309 ? -25.935 -2.345 89.503 1.00 46.18 318 THR B N 1
ATOM 5752 C CA . THR B 1 309 ? -25.876 -2.120 88.055 1.00 43.09 318 THR B CA 1
ATOM 5753 C C . THR B 1 309 ? -25.369 -3.343 87.278 1.00 41.74 318 THR B C 1
ATOM 5754 O O . THR B 1 309 ? -24.229 -3.344 86.810 1.00 41.92 318 THR B O 1
ATOM 5758 N N . PRO B 1 310 ? -26.225 -4.376 87.118 1.00 39.81 319 PRO B N 1
ATOM 5759 C CA . PRO B 1 310 ? -25.831 -5.665 86.527 1.00 38.91 319 PRO B CA 1
ATOM 5760 C C . PRO B 1 310 ? -25.314 -5.606 85.082 1.00 37.25 319 PRO B C 1
ATOM 5761 O O . PRO B 1 310 ? -24.391 -6.346 84.740 1.00 36.74 319 PRO B O 1
ATOM 5765 N N . VAL B 1 311 ? -25.897 -4.747 84.247 1.00 35.82 320 VAL B N 1
ATOM 5766 C CA . VAL B 1 311 ? -25.458 -4.627 82.850 1.00 34.66 320 VAL B CA 1
ATOM 5767 C C . VAL B 1 311 ? -24.056 -4.024 82.771 1.00 33.81 320 VAL B C 1
ATOM 5768 O O . VAL B 1 311 ? -23.160 -4.619 82.170 1.00 32.58 320 VAL B O 1
ATOM 5772 N N . PHE B 1 312 ? -23.859 -2.868 83.404 1.00 31.72 321 PHE B N 1
ATOM 5773 C CA . PHE B 1 312 ? -22.541 -2.248 83.428 1.00 33.04 321 PHE B CA 1
ATOM 5774 C C . PHE B 1 312 ? -21.478 -3.133 84.085 1.00 32.82 321 PHE B C 1
ATOM 5775 O O . PHE B 1 312 ? -20.312 -3.112 83.674 1.00 32.48 321 PHE B O 1
ATOM 5783 N N . ASP B 1 313 ? -21.884 -3.894 85.105 1.00 30.65 322 ASP B N 1
ATOM 5784 C CA . ASP B 1 313 ? -20.989 -4.815 85.794 1.00 29.40 322 ASP B CA 1
ATOM 5785 C C . ASP B 1 313 ? -20.418 -5.842 84.816 1.00 29.06 322 ASP B C 1
ATOM 5786 O O . ASP B 1 313 ? -19.217 -6.113 84.829 1.00 29.69 322 ASP B O 1
ATOM 5791 N N . SER B 1 314 ? -21.288 -6.404 83.979 1.00 27.26 323 SER B N 1
ATOM 5792 C CA . SER B 1 314 ? -20.889 -7.350 82.942 1.00 27.30 323 SER B CA 1
ATOM 5793 C C . SER B 1 314 ? -20.034 -6.676 81.866 1.00 26.41 323 SER B C 1
ATOM 5794 O O . SER B 1 314 ? -19.084 -7.274 81.368 1.00 29.01 323 SER B O 1
ATOM 5797 N N . VAL B 1 315 ? -20.380 -5.437 81.516 1.00 26.27 324 VAL B N 1
ATOM 5798 C CA . VAL B 1 315 ? -19.594 -4.626 80.576 1.00 25.90 324 VAL B CA 1
ATOM 5799 C C . VAL B 1 315 ? -18.159 -4.423 81.079 1.00 25.27 324 VAL B C 1
ATOM 5800 O O . VAL B 1 315 ? -17.194 -4.624 80.329 1.00 23.78 324 VAL B O 1
ATOM 5804 N N . LEU B 1 316 ? -18.030 -4.022 82.342 1.00 23.12 325 LEU B N 1
ATOM 5805 C CA . LEU B 1 316 ? -16.722 -3.792 82.944 1.00 24.07 325 LEU B CA 1
ATOM 5806 C C . LEU B 1 316 ? -15.930 -5.094 83.045 1.00 23.55 325 LEU B C 1
ATOM 5807 O O . LEU B 1 316 ? -14.744 -5.120 82.723 1.00 20.80 325 LEU B O 1
ATOM 5812 N N . TRP B 1 317 ? -16.593 -6.167 83.470 1.00 24.55 326 TRP B N 1
ATOM 5813 C CA . TRP B 1 317 ? -15.951 -7.481 83.552 1.00 25.46 326 TRP B CA 1
ATOM 5814 C C . TRP B 1 317 ? -15.484 -7.995 82.182 1.00 24.30 326 TRP B C 1
ATOM 5815 O O . TRP B 1 317 ? -14.405 -8.585 82.068 1.00 23.33 326 TRP B O 1
ATOM 5826 N N . GLU B 1 318 ? -16.291 -7.747 81.150 1.00 24.12 327 GLU B N 1
ATOM 5827 C CA . GLU B 1 318 ? -15.932 -8.083 79.768 1.00 22.99 327 GLU B CA 1
ATOM 5828 C C . GLU B 1 318 ? -14.730 -7.272 79.278 1.00 24.20 327 GLU B C 1
ATOM 5829 O O . GLU B 1 318 ? -13.826 -7.816 78.628 1.00 25.52 327 GLU B O 1
ATOM 5835 N N . THR B 1 319 ? -14.728 -5.981 79.603 1.00 23.82 328 THR B N 1
ATOM 5836 C CA . THR B 1 319 ? -13.650 -5.060 79.233 1.00 23.54 328 THR B CA 1
ATOM 5837 C C . THR B 1 319 ? -12.336 -5.464 79.900 1.00 23.43 328 THR B C 1
ATOM 5838 O O . THR B 1 319 ? -11.267 -5.416 79.281 1.00 20.70 328 THR B O 1
ATOM 5842 N N . LEU B 1 320 ? -12.434 -5.863 81.168 1.00 22.05 329 LEU B N 1
ATOM 5843 C CA . LEU B 1 320 ? -11.290 -6.348 81.928 1.00 20.87 329 LEU B CA 1
ATOM 5844 C C . LEU B 1 320 ? -10.783 -7.687 81.397 1.00 18.06 329 LEU B C 1
ATOM 5845 O O . LEU B 1 320 ? -9.575 -7.920 81.366 1.00 19.46 329 LEU B O 1
ATOM 5850 N N . ARG B 1 321 ? -11.702 -8.556 80.971 1.00 17.33 330 ARG B N 1
ATOM 5851 C CA . ARG B 1 321 ? -11.324 -9.826 80.333 1.00 18.08 330 ARG B CA 1
ATOM 5852 C C . ARG B 1 321 ? -10.450 -9.584 79.088 1.00 18.12 330 ARG B C 1
ATOM 5853 O O . ARG B 1 321 ? -9.496 -10.326 78.826 1.00 18.46 330 ARG B O 1
ATOM 5861 N N . LEU B 1 322 ? -10.764 -8.523 78.350 1.00 19.34 331 LEU B N 1
ATOM 5862 C CA . LEU B 1 322 ? -10.060 -8.183 77.109 1.00 20.25 331 LEU B CA 1
ATOM 5863 C C . LEU B 1 322 ? -8.780 -7.355 77.262 1.00 20.72 331 LEU B C 1
ATOM 5864 O O . LEU B 1 322 ? -7.938 -7.357 76.364 1.00 21.42 331 LEU B O 1
ATOM 5869 N N . THR B 1 323 ? -8.629 -6.647 78.382 1.00 20.72 332 THR B N 1
ATOM 5870 C CA . THR B 1 323 ? -7.560 -5.648 78.508 1.00 20.68 332 THR B CA 1
ATOM 5871 C C . THR B 1 323 ? -6.619 -5.811 79.706 1.00 20.64 332 THR B C 1
ATOM 5872 O O . THR B 1 323 ? -5.490 -5.341 79.658 1.00 20.69 332 THR B O 1
ATOM 5876 N N . ALA B 1 324 ? -7.072 -6.471 80.769 1.00 22.49 333 ALA B N 1
ATOM 5877 C CA . ALA B 1 324 ? -6.223 -6.695 81.944 1.00 20.61 333 ALA B CA 1
ATOM 5878 C C . ALA B 1 324 ? -5.225 -7.809 81.656 1.00 19.77 333 ALA B C 1
ATOM 5879 O O . ALA B 1 324 ? -5.586 -8.985 81.592 1.00 21.23 333 ALA B O 1
ATOM 5881 N N . ALA B 1 325 ? -3.965 -7.431 81.478 1.00 19.65 334 ALA B N 1
ATOM 5882 C CA . ALA B 1 325 ? -2.964 -8.371 80.996 1.00 21.17 334 ALA B CA 1
ATOM 5883 C C . ALA B 1 325 ? -1.666 -8.322 81.793 1.00 21.72 334 ALA B C 1
ATOM 5884 O O . ALA B 1 325 ? -0.583 -8.330 81.217 1.00 23.54 334 ALA B O 1
ATOM 5886 N N . ALA B 1 326 ? -1.778 -8.290 83.120 1.00 21.54 335 ALA B N 1
ATOM 5887 C CA . ALA B 1 326 ? -0.599 -8.390 83.978 1.00 19.67 335 ALA B CA 1
ATOM 5888 C C . ALA B 1 326 ? -0.087 -9.820 84.006 1.00 19.96 335 ALA B C 1
ATOM 5889 O O . ALA B 1 326 ? -0.856 -10.774 84.190 1.00 20.13 335 ALA B O 1
ATOM 5891 N N . LEU B 1 327 ? 1.219 -9.948 83.806 1.00 17.66 336 LEU B N 1
ATOM 5892 C CA . LEU B 1 327 ? 1.919 -11.217 83.858 1.00 19.19 336 LEU B CA 1
ATOM 5893 C C . LEU B 1 327 ? 2.349 -11.494 85.293 1.00 18.28 336 LEU B C 1
ATOM 5894 O O . LEU B 1 327 ? 2.825 -10.598 85.988 1.00 18.22 336 LEU B O 1
ATOM 5899 N N . ILE B 1 328 ? 2.179 -12.735 85.732 1.00 16.28 337 ILE B N 1
ATOM 5900 C CA . ILE B 1 328 ? 2.602 -13.136 87.069 1.00 16.82 337 ILE B CA 1
ATOM 5901 C C . ILE B 1 328 ? 3.939 -13.863 86.942 1.00 17.77 337 ILE B C 1
ATOM 5902 O O . ILE B 1 328 ? 4.056 -14.798 86.158 1.00 18.60 337 ILE B O 1
ATOM 5907 N N . THR B 1 329 ? 4.938 -13.420 87.707 1.00 18.24 338 THR B N 1
ATOM 5908 C CA . THR B 1 329 ? 6.298 -13.951 87.615 1.00 16.76 338 THR B CA 1
ATOM 5909 C C . THR B 1 329 ? 6.834 -14.317 88.994 1.00 17.03 338 THR B C 1
ATOM 5910 O O . THR B 1 329 ? 6.682 -13.543 89.955 1.00 15.86 338 THR B O 1
ATOM 5914 N N . ARG B 1 330 ? 7.446 -15.502 89.081 1.00 14.85 339 ARG B N 1
ATOM 5915 C CA . ARG B 1 330 ? 8.133 -15.965 90.289 1.00 14.01 339 ARG B CA 1
ATOM 5916 C C . ARG B 1 330 ? 9.495 -16.531 89.913 1.00 16.82 339 ARG B C 1
ATOM 5917 O O . ARG B 1 330 ? 9.671 -17.077 88.821 1.00 15.99 339 ARG B O 1
ATOM 5925 N N . ASP B 1 331 ? 10.455 -16.400 90.817 1.00 19.65 340 ASP B N 1
ATOM 5926 C CA . ASP B 1 331 ? 11.672 -17.192 90.734 1.00 24.13 340 ASP B CA 1
ATOM 5927 C C . ASP B 1 331 ? 11.451 -18.518 91.452 1.00 22.34 340 ASP B C 1
ATOM 5928 O O . ASP B 1 331 ? 10.936 -18.549 92.574 1.00 23.07 340 ASP B O 1
ATOM 5933 N N . VAL B 1 332 ? 11.815 -19.609 90.781 1.00 20.08 341 VAL B N 1
ATOM 5934 C CA . VAL B 1 332 ? 11.741 -20.945 91.361 1.00 20.74 341 VAL B CA 1
ATOM 5935 C C . VAL B 1 332 ? 12.967 -21.164 92.240 1.00 21.32 341 VAL B C 1
ATOM 5936 O O . VAL B 1 332 ? 14.079 -21.336 91.736 1.00 21.63 341 VAL B O 1
ATOM 5940 N N . THR B 1 333 ? 12.763 -21.176 93.553 1.00 22.28 342 THR B N 1
ATOM 5941 C CA . THR B 1 333 ? 13.889 -21.247 94.482 1.00 24.74 342 THR B CA 1
ATOM 5942 C C . THR B 1 333 ? 14.286 -22.685 94.832 1.00 26.34 342 THR B C 1
ATOM 5943 O O . THR B 1 333 ? 15.393 -22.920 95.311 1.00 27.64 342 THR B O 1
ATOM 5947 N N . GLN B 1 334 ? 13.373 -23.628 94.631 1.00 26.33 343 GLN B N 1
ATOM 5948 C CA . GLN B 1 334 ? 13.684 -25.053 94.780 1.00 28.04 343 GLN B CA 1
ATOM 5949 C C . GLN B 1 334 ? 12.824 -25.893 93.851 1.00 26.92 343 GLN B C 1
ATOM 5950 O O . GLN B 1 334 ? 11.809 -25.414 93.338 1.00 26.59 343 GLN B O 1
ATOM 5956 N N . ASP B 1 335 ? 13.249 -27.137 93.628 1.00 26.74 344 ASP B N 1
ATOM 5957 C CA . ASP B 1 335 ? 12.513 -28.070 92.785 1.00 26.71 344 ASP B CA 1
ATOM 5958 C C . ASP B 1 335 ? 11.094 -28.252 93.318 1.00 26.41 344 ASP B C 1
ATOM 5959 O O . ASP B 1 335 ? 10.884 -28.412 94.527 1.00 24.79 344 ASP B O 1
ATOM 5964 N N . LYS B 1 336 ? 10.126 -28.219 92.411 1.00 24.37 345 LYS B N 1
ATOM 5965 C CA . LYS B 1 336 ? 8.724 -28.305 92.788 1.00 23.80 345 LYS B CA 1
ATOM 5966 C C . LYS B 1 336 ? 7.920 -29.140 91.798 1.00 23.76 345 LYS B C 1
ATOM 5967 O O . LYS B 1 336 ? 7.952 -28.890 90.590 1.00 25.28 345 LYS B O 1
ATOM 5973 N N . LYS B 1 337 ? 7.196 -30.121 92.332 1.00 23.73 346 LYS B N 1
ATOM 5974 C CA . LYS B 1 337 ? 6.293 -30.963 91.556 1.00 25.80 346 LYS B CA 1
ATOM 5975 C C . LYS B 1 337 ? 4.880 -30.386 91.535 1.00 25.20 346 LYS B C 1
ATOM 5976 O O . LYS B 1 337 ? 4.331 -29.993 92.564 1.00 25.92 346 LYS B O 1
ATOM 5982 N N . ILE B 1 338 ? 4.290 -30.373 90.351 1.00 26.01 347 ILE B N 1
ATOM 5983 C CA . ILE B 1 338 ? 2.999 -29.760 90.123 1.00 26.52 347 ILE B CA 1
ATOM 5984 C C . ILE B 1 338 ? 2.096 -30.712 89.345 1.00 26.51 347 ILE B C 1
ATOM 5985 O O . ILE B 1 338 ? 2.587 -31.534 88.579 1.00 25.79 347 ILE B O 1
ATOM 5990 N N . CYS B 1 339 ? 0.786 -30.614 89.566 1.00 24.84 348 CYS B N 1
ATOM 5991 C CA . CYS B 1 339 ? -0.174 -31.430 88.829 1.00 29.02 348 CYS B CA 1
ATOM 5992 C C . CYS B 1 339 ? -1.149 -30.567 88.051 1.00 27.43 348 CYS B C 1
ATOM 5993 O O . CYS B 1 339 ? -1.765 -29.649 88.601 1.00 26.21 348 CYS B O 1
ATOM 5996 N N . LEU B 1 340 ? -1.266 -30.862 86.761 1.00 25.11 349 LEU B N 1
ATOM 5997 C CA . LEU B 1 340 ? -2.244 -30.205 85.906 1.00 25.39 349 LEU B CA 1
ATOM 5998 C C . LEU B 1 340 ? -3.609 -30.860 86.071 1.00 24.48 349 LEU B C 1
ATOM 5999 O O . LEU B 1 340 ? -3.722 -31.937 86.671 1.00 22.53 349 LEU B O 1
ATOM 6004 N N . SER B 1 341 ? -4.632 -30.206 85.524 1.00 23.69 350 SER B N 1
ATOM 6005 C CA . SER B 1 341 ? -6.018 -30.642 85.651 1.00 25.68 350 SER B CA 1
ATOM 6006 C C . SER B 1 341 ? -6.260 -32.064 85.161 1.00 25.05 350 SER B C 1
ATOM 6007 O O . SER B 1 341 ? -7.188 -32.727 85.623 1.00 25.09 350 SER B O 1
ATOM 6010 N N . ASN B 1 342 ? -5.435 -32.531 84.225 1.00 24.20 351 ASN B N 1
ATOM 6011 C CA . ASN B 1 342 ? -5.596 -33.882 83.704 1.00 21.43 351 ASN B CA 1
ATOM 6012 C C . ASN B 1 342 ? -4.888 -34.937 84.547 1.00 20.56 351 ASN B C 1
ATOM 6013 O O . ASN B 1 342 ? -4.926 -36.119 84.230 1.00 23.09 351 ASN B O 1
ATOM 6018 N N . GLY B 1 343 ? -4.236 -34.496 85.618 1.00 20.60 352 GLY B N 1
ATOM 6019 C CA . GLY B 1 343 ? -3.557 -35.400 86.539 1.00 19.77 352 GLY B CA 1
ATOM 6020 C C . GLY B 1 343 ? -2.084 -35.624 86.249 1.00 19.19 352 GLY B C 1
ATOM 6021 O O . GLY B 1 343 ? -1.394 -36.289 87.030 1.00 21.11 352 GLY B O 1
ATOM 6022 N N . GLN B 1 344 ? -1.591 -35.090 85.130 1.00 18.15 353 GLN B N 1
ATOM 6023 C CA . GLN B 1 344 ? -0.169 -35.238 84.781 1.00 16.67 353 GLN B CA 1
ATOM 6024 C C . GLN B 1 344 ? 0.692 -34.345 85.659 1.00 18.44 353 GLN B C 1
ATOM 6025 O O . GLN B 1 344 ? 0.391 -33.164 85.829 1.00 19.02 353 GLN B O 1
ATOM 6031 N N . GLU B 1 345 ? 1.756 -34.928 86.211 1.00 19.04 354 GLU B N 1
ATOM 6032 C CA . GLU B 1 345 ? 2.698 -34.218 87.074 1.00 23.48 354 GLU B CA 1
ATOM 6033 C C . GLU B 1 345 ? 3.900 -33.683 86.283 1.00 21.65 354 GLU B C 1
ATOM 6034 O O . GLU B 1 345 ? 4.426 -34.374 85.412 1.00 19.72 354 GLU B O 1
ATOM 6040 N N . TYR B 1 346 ? 4.306 -32.450 86.594 1.00 18.20 355 TYR B N 1
ATOM 6041 C CA . TYR B 1 346 ? 5.452 -31.790 85.966 1.00 19.13 355 TYR B CA 1
ATOM 6042 C C . TYR B 1 346 ? 6.403 -31.258 87.021 1.00 20.09 355 TYR B C 1
ATOM 6043 O O . TYR B 1 346 ? 5.967 -30.867 88.103 1.00 20.64 355 TYR B O 1
ATOM 6052 N N . HIS B 1 347 ? 7.696 -31.245 86.705 1.00 21.32 356 HIS B N 1
ATOM 6053 C CA . HIS B 1 347 ? 8.716 -30.752 87.627 1.00 21.96 356 HIS B CA 1
ATOM 6054 C C . HIS B 1 347 ? 9.223 -29.372 87.216 1.00 22.25 356 HIS B C 1
ATOM 6055 O O . HIS B 1 347 ? 9.667 -29.169 86.079 1.00 21.43 356 HIS B O 1
ATOM 6062 N N . LEU B 1 348 ? 9.142 -28.422 88.142 1.00 21.62 357 LEU B N 1
ATOM 6063 C CA . LEU B 1 348 ? 9.742 -27.104 87.942 1.00 20.60 357 LEU B CA 1
ATOM 6064 C C . LEU B 1 348 ? 11.124 -27.139 88.563 1.00 20.04 357 LEU B C 1
ATOM 6065 O O . LEU B 1 348 ? 11.287 -27.637 89.679 1.00 17.59 357 LEU B O 1
ATOM 6070 N N . ARG B 1 349 ? 12.128 -26.623 87.860 1.00 21.71 358 ARG B N 1
ATOM 6071 C CA . ARG B 1 349 ? 13.487 -26.718 88.389 1.00 23.05 358 ARG B CA 1
ATOM 6072 C C . ARG B 1 349 ? 13.998 -25.411 88.983 1.00 23.48 358 ARG B C 1
ATOM 6073 O O . ARG B 1 349 ? 13.792 -24.334 88.424 1.00 23.94 358 ARG B O 1
ATOM 6081 N N . ARG B 1 350 ? 14.641 -25.537 90.139 1.00 24.44 359 ARG B N 1
ATOM 6082 C CA . ARG B 1 350 ? 15.278 -24.424 90.850 1.00 23.52 359 ARG B CA 1
ATOM 6083 C C . ARG B 1 350 ? 16.112 -23.548 89.917 1.00 22.52 359 ARG B C 1
ATOM 6084 O O . ARG B 1 350 ? 16.884 -24.063 89.104 1.00 21.56 359 ARG B O 1
ATOM 6092 N N . GLY B 1 351 ? 15.939 -22.230 90.031 1.00 22.12 360 GLY B N 1
ATOM 6093 C CA . GLY B 1 351 ? 16.725 -21.269 89.255 1.00 22.25 360 GLY B CA 1
ATOM 6094 C C . GLY B 1 351 ? 16.006 -20.744 88.028 1.00 23.72 360 GLY B C 1
ATOM 6095 O O . GLY B 1 351 ? 16.375 -19.707 87.469 1.00 24.18 360 GLY B O 1
ATOM 6096 N N . ASP B 1 352 ? 14.980 -21.469 87.602 1.00 22.31 361 ASP B N 1
ATOM 6097 C CA . ASP B 1 352 ? 14.127 -21.018 86.515 1.00 20.84 361 ASP B CA 1
ATOM 6098 C C . ASP B 1 352 ? 13.194 -19.909 86.986 1.00 20.81 361 ASP B C 1
ATOM 6099 O O . ASP B 1 352 ? 13.057 -19.653 88.191 1.00 20.30 361 ASP B O 1
ATOM 6104 N N . ARG B 1 353 ? 12.570 -19.228 86.032 1.00 19.46 362 ARG B N 1
ATOM 6105 C CA . ARG B 1 353 ? 11.430 -18.390 86.362 1.00 20.50 362 ARG B CA 1
ATOM 6106 C C . ARG B 1 353 ? 10.148 -19.130 86.031 1.00 19.99 362 ARG B C 1
ATOM 6107 O O . ARG B 1 353 ? 10.121 -19.971 85.124 1.00 18.87 362 ARG B O 1
ATOM 6115 N N . LEU B 1 354 ? 9.111 -18.854 86.814 1.00 17.14 363 LEU B N 1
ATOM 6116 C CA . LEU B 1 354 ? 7.771 -19.321 86.516 1.00 17.88 363 LEU B CA 1
ATOM 6117 C C . LEU B 1 354 ? 6.881 -18.132 86.177 1.00 16.31 363 LEU B C 1
ATOM 6118 O O . LEU B 1 354 ? 6.807 -17.168 86.937 1.00 15.15 363 LEU B O 1
ATOM 6123 N N . CYS B 1 355 ? 6.220 -18.212 85.026 1.00 15.45 364 CYS B N 1
ATOM 6124 C CA . CYS B 1 355 ? 5.235 -17.217 84.614 1.00 16.45 364 CYS B CA 1
ATOM 6125 C C . CYS B 1 355 ? 3.843 -17.817 84.510 1.00 16.24 364 CYS B C 1
ATOM 6126 O O . CYS B 1 355 ? 3.665 -18.926 84.006 1.00 15.01 364 CYS B O 1
ATOM 6129 N N . VAL B 1 356 ? 2.864 -17.065 85.003 1.00 15.65 365 VAL B N 1
ATOM 6130 C CA . VAL B 1 356 ? 1.457 -17.406 84.878 1.00 13.91 365 VAL B CA 1
ATOM 6131 C C . VAL B 1 356 ? 0.797 -16.231 84.140 1.00 14.86 365 VAL B C 1
ATOM 6132 O O . VAL B 1 356 ? 1.010 -15.074 84.503 1.00 15.14 365 VAL B O 1
ATOM 6136 N N . PHE B 1 357 ? 0.032 -16.516 83.088 1.00 15.87 366 PHE B N 1
ATOM 6137 C CA . PHE B 1 357 ? -0.552 -15.441 82.269 1.00 16.83 366 PHE B CA 1
ATOM 6138 C C . PHE B 1 357 ? -2.058 -15.621 82.050 1.00 16.10 366 PHE B C 1
ATOM 6139 O O . PHE B 1 357 ? -2.481 -16.166 81.019 1.00 14.65 366 PHE B O 1
ATOM 6147 N N . PRO B 1 358 ? -2.873 -15.148 83.020 1.00 16.40 367 PRO B N 1
ATOM 6148 C CA . PRO B 1 358 ? -4.340 -15.253 82.975 1.00 15.94 367 PRO B CA 1
ATOM 6149 C C . PRO B 1 358 ? -4.997 -14.642 81.730 1.00 16.62 367 PRO B C 1
ATOM 6150 O O . PRO B 1 358 ? -6.076 -15.077 81.339 1.00 15.13 367 PRO B O 1
ATOM 6154 N N . PHE B 1 359 ? -4.353 -13.653 81.112 1.00 18.96 368 PHE B N 1
ATOM 6155 C CA . PHE B 1 359 ? -4.850 -13.099 79.848 1.00 18.72 368 PHE B CA 1
ATOM 6156 C C . PHE B 1 359 ? -5.078 -14.182 78.789 1.00 18.05 368 PHE B C 1
ATOM 6157 O O . PHE B 1 359 ? -6.081 -14.158 78.085 1.00 20.37 368 PHE B O 1
ATOM 6165 N N . ILE B 1 360 ? -4.146 -15.122 78.673 1.00 19.62 369 ILE B N 1
ATOM 6166 C CA . ILE B 1 360 ? -4.254 -16.178 77.662 1.00 18.26 369 ILE B CA 1
ATOM 6167 C C . ILE B 1 360 ? -5.246 -17.252 78.091 1.00 17.41 369 ILE B C 1
ATOM 6168 O O . ILE B 1 360 ? -6.127 -17.635 77.318 1.00 15.95 369 ILE B O 1
ATOM 6173 N N . SER B 1 361 ? -5.104 -17.734 79.320 1.00 14.02 370 SER B N 1
ATOM 6174 C CA . SER B 1 361 ? -6.112 -18.604 79.908 1.00 15.47 370 SER B CA 1
ATOM 6175 C C . SER B 1 361 ? -6.312 -18.198 81.371 1.00 13.76 370 SER B C 1
ATOM 6176 O O . SER B 1 361 ? -5.337 -18.115 82.111 1.00 13.45 370 SER B O 1
ATOM 6179 N N . PRO B 1 362 ? -7.569 -17.968 81.801 1.00 13.92 371 PRO B N 1
ATOM 6180 C CA . PRO B 1 362 ? -8.833 -18.237 81.118 1.00 14.00 371 PRO B CA 1
ATOM 6181 C C . PRO B 1 362 ? -9.344 -17.158 80.156 1.00 15.76 371 PRO B C 1
ATOM 6182 O O . PRO B 1 362 ? -10.274 -17.433 79.397 1.00 14.74 371 PRO B O 1
ATOM 6186 N N . GLN B 1 363 ? -8.776 -15.949 80.204 1.00 16.42 372 GLN B N 1
ATOM 6187 C CA . GLN B 1 363 ? -9.446 -14.766 79.635 1.00 17.27 372 GLN B CA 1
ATOM 6188 C C . GLN B 1 363 ? -9.673 -14.797 78.116 1.00 17.95 372 GLN B C 1
ATOM 6189 O O . GLN B 1 363 ? -10.739 -14.405 77.642 1.00 17.69 372 GLN B O 1
ATOM 6195 N N . MET B 1 364 ? -8.681 -15.275 77.370 1.00 19.24 373 MET B N 1
ATOM 6196 C CA . MET B 1 364 ? -8.775 -15.345 75.905 1.00 21.62 373 MET B CA 1
ATOM 6197 C C . MET B 1 364 ? -8.829 -16.783 75.409 1.00 21.74 373 MET B C 1
ATOM 6198 O O . MET B 1 364 ? -8.573 -17.052 74.231 1.00 20.57 373 MET B O 1
ATOM 6203 N N . ASP B 1 365 ? -9.167 -17.700 76.314 1.00 21.17 374 ASP B N 1
ATOM 6204 C CA . ASP B 1 365 ? -9.182 -19.130 76.018 1.00 21.70 374 ASP B CA 1
ATOM 6205 C C . ASP B 1 365 ? -10.480 -19.481 75.285 1.00 22.80 374 ASP B C 1
ATOM 6206 O O . ASP B 1 365 ? -11.564 -19.383 75.868 1.00 22.73 374 ASP B O 1
ATOM 6211 N N . PRO B 1 366 ? -10.373 -19.907 74.009 1.00 23.00 375 PRO B N 1
ATOM 6212 C CA . PRO B 1 366 ? -11.555 -20.193 73.195 1.00 22.37 375 PRO B CA 1
ATOM 6213 C C . PRO B 1 366 ? -12.349 -21.396 73.701 1.00 22.35 375 PRO B C 1
ATOM 6214 O O . PRO B 1 366 ? -13.523 -21.533 73.374 1.00 20.66 375 PRO B O 1
ATOM 6218 N N . GLN B 1 367 ? -11.714 -22.251 74.500 1.00 22.79 376 GLN B N 1
ATOM 6219 C CA . GLN B 1 367 ? -12.395 -23.412 75.074 1.00 24.16 376 GLN B CA 1
ATOM 6220 C C . GLN B 1 367 ? -13.230 -23.038 76.307 1.00 22.42 376 GLN B C 1
ATOM 6221 O O . GLN B 1 367 ? -14.002 -23.850 76.819 1.00 22.06 376 GLN B O 1
ATOM 6227 N N . ILE B 1 368 ? -13.075 -21.798 76.767 1.00 22.67 377 ILE B N 1
ATOM 6228 C CA . ILE B 1 368 ? -13.860 -21.272 77.891 1.00 19.79 377 ILE B CA 1
ATOM 6229 C C . ILE B 1 368 ? -14.803 -20.174 77.405 1.00 20.93 377 ILE B C 1
ATOM 6230 O O . ILE B 1 368 ? -16.012 -20.198 77.680 1.00 19.29 377 ILE B O 1
ATOM 6235 N N . HIS B 1 369 ? -14.239 -19.215 76.674 1.00 21.36 378 HIS B N 1
ATOM 6236 C CA . HIS B 1 369 ? -14.996 -18.101 76.142 1.00 21.96 378 HIS B CA 1
ATOM 6237 C C . HIS B 1 369 ? -14.966 -18.193 74.623 1.00 25.29 378 HIS B C 1
ATOM 6238 O O . HIS B 1 369 ? -13.922 -17.963 74.009 1.00 25.72 378 HIS B O 1
ATOM 6245 N N . GLN B 1 370 ? -16.085 -18.554 74.003 1.00 27.72 379 GLN B N 1
ATOM 6246 C CA . GLN B 1 370 ? -16.088 -18.605 72.538 1.00 30.05 379 GLN B CA 1
ATOM 6247 C C . GLN B 1 370 ? -16.136 -17.207 71.923 1.00 26.90 379 GLN B C 1
ATOM 6248 O O . GLN B 1 370 ? -16.681 -16.273 72.521 1.00 24.28 379 GLN B O 1
ATOM 6254 N N . GLN B 1 371 ? -15.522 -17.075 70.745 1.00 23.82 380 GLN B N 1
ATOM 6255 C CA . GLN B 1 371 ? -15.233 -15.767 70.135 1.00 23.45 380 GLN B CA 1
ATOM 6256 C C . GLN B 1 371 ? -14.549 -14.821 71.145 1.00 21.71 380 GLN B C 1
ATOM 6257 O O . GLN B 1 371 ? -15.016 -13.697 71.367 1.00 19.79 380 GLN B O 1
ATOM 6263 N N . PRO B 1 372 ? -13.439 -15.279 71.759 1.00 21.00 381 PRO B N 1
ATOM 6264 C CA . PRO B 1 372 ? -12.835 -14.524 72.866 1.00 23.30 381 PRO B CA 1
ATOM 6265 C C . PRO B 1 372 ? -12.318 -13.141 72.460 1.00 23.37 381 PRO B C 1
ATOM 6266 O O . PRO B 1 372 ? -12.235 -12.251 73.299 1.00 21.74 381 PRO B O 1
ATOM 6270 N N . GLU B 1 373 ? -11.996 -12.957 71.182 1.00 25.88 382 GLU B N 1
ATOM 6271 C CA . GLU B 1 373 ? -11.517 -11.654 70.703 1.00 28.41 382 GLU B CA 1
ATOM 6272 C C . GLU B 1 373 ? -12.641 -10.622 70.518 1.00 28.86 382 GLU B C 1
ATOM 6273 O O . GLU B 1 373 ? -12.379 -9.441 70.273 1.00 29.24 382 GLU B O 1
ATOM 6279 N N . MET B 1 374 ? -13.886 -11.068 70.665 1.00 28.29 383 MET B N 1
ATOM 6280 C CA . MET B 1 374 ? -15.042 -10.189 70.495 1.00 30.51 383 MET B CA 1
ATOM 6281 C C . MET B 1 374 ? -15.536 -9.652 71.828 1.00 29.44 383 MET B C 1
ATOM 6282 O O . MET B 1 374 ? -15.646 -10.398 72.804 1.00 27.17 383 MET B O 1
ATOM 6287 N N . PHE B 1 375 ? -15.834 -8.355 71.851 1.00 29.91 384 PHE B N 1
ATOM 6288 C CA . PHE B 1 375 ? -16.490 -7.724 72.985 1.00 30.08 384 PHE B CA 1
ATOM 6289 C C . PHE B 1 375 ? -17.961 -8.118 73.000 1.00 30.88 384 PHE B C 1
ATOM 6290 O O . PHE B 1 375 ? -18.734 -7.683 72.144 1.00 31.92 384 PHE B O 1
ATOM 6298 N N . GLN B 1 376 ? -18.333 -8.955 73.965 1.00 30.85 385 GLN B N 1
ATOM 6299 C CA . GLN B 1 376 ? -19.732 -9.305 74.208 1.00 30.62 385 GLN B CA 1
ATOM 6300 C C . GLN B 1 376 ? -20.138 -8.751 75.570 1.00 29.17 385 GLN B C 1
ATOM 6301 O O . GLN B 1 376 ? -19.790 -9.321 76.607 1.00 26.09 385 GLN B O 1
ATOM 6307 N N . PHE B 1 377 ? -20.870 -7.638 75.560 1.00 29.29 386 PHE B N 1
ATOM 6308 C CA . PHE B 1 377 ? -21.232 -6.921 76.787 1.00 31.21 386 PHE B CA 1
ATOM 6309 C C . PHE B 1 377 ? -21.984 -7.782 77.803 1.00 31.72 386 PHE B C 1
ATOM 6310 O O . PHE B 1 377 ? -21.854 -7.581 79.011 1.00 32.66 386 PHE B O 1
ATOM 6318 N N . ASP B 1 378 ? -22.757 -8.744 77.305 1.00 31.99 387 ASP B N 1
ATOM 6319 C CA . ASP B 1 378 ? -23.577 -9.604 78.157 1.00 31.33 387 ASP B CA 1
ATOM 6320 C C . ASP B 1 378 ? -22.958 -10.982 78.433 1.00 29.51 387 ASP B C 1
ATOM 6321 O O . ASP B 1 378 ? -23.669 -11.913 78.824 1.00 28.57 387 ASP B O 1
ATOM 6326 N N . ARG B 1 379 ? -21.638 -11.101 78.254 1.00 28.74 388 ARG B N 1
ATOM 6327 C CA . ARG B 1 379 ? -20.918 -12.377 78.450 1.00 27.30 388 ARG B CA 1
ATOM 6328 C C . ARG B 1 379 ? -21.038 -12.907 79.881 1.00 27.90 388 ARG B C 1
ATOM 6329 O O . ARG B 1 379 ? -21.023 -14.120 80.104 1.00 28.39 388 ARG B O 1
ATOM 6337 N N . PHE B 1 380 ? -21.169 -11.997 80.842 1.00 27.79 389 PHE B N 1
ATOM 6338 C CA . PHE B 1 380 ? -21.284 -12.390 82.246 1.00 28.46 389 PHE B CA 1
ATOM 6339 C C . PHE B 1 380 ? -22.692 -12.191 82.837 1.00 29.25 389 PHE B C 1
ATOM 6340 O O . PHE B 1 380 ? -22.862 -12.047 84.053 1.00 28.87 389 PHE B O 1
ATOM 6348 N N . LEU B 1 381 ? -23.691 -12.217 81.958 1.00 30.03 390 LEU B N 1
ATOM 6349 C CA . LEU B 1 381 ? -25.094 -12.205 82.356 1.00 33.46 390 LEU B CA 1
ATOM 6350 C C . LEU B 1 381 ? -25.817 -13.443 81.826 1.00 36.55 390 LEU B C 1
ATOM 6351 O O . LEU B 1 381 ? -25.560 -13.897 80.705 1.00 36.34 390 LEU B O 1
ATOM 6356 N N . ASN B 1 382 ? -26.719 -13.980 82.644 1.00 39.44 391 ASN B N 1
ATOM 6357 C CA . ASN B 1 382 ? -27.640 -15.030 82.221 1.00 42.31 391 ASN B CA 1
ATOM 6358 C C . ASN B 1 382 ? -28.769 -14.435 81.372 1.00 44.43 391 ASN B C 1
ATOM 6359 O O . ASN B 1 382 ? -28.864 -13.209 81.227 1.00 44.08 391 ASN B O 1
ATOM 6364 N N . ALA B 1 383 ? -29.620 -15.299 80.817 1.00 47.39 392 ALA B N 1
ATOM 6365 C CA . ALA B 1 383 ? -30.723 -14.870 79.946 1.00 49.56 392 ALA B CA 1
ATOM 6366 C C . ALA B 1 383 ? -31.676 -13.878 80.620 1.00 51.02 392 ALA B C 1
ATOM 6367 O O . ALA B 1 383 ? -32.252 -13.012 79.952 1.00 51.75 392 ALA B O 1
ATOM 6369 N N . ASP B 1 384 ? -31.825 -14.005 81.939 1.00 51.84 393 ASP B N 1
ATOM 6370 C CA . ASP B 1 384 ? -32.683 -13.117 82.728 1.00 52.95 393 ASP B CA 1
ATOM 6371 C C . ASP B 1 384 ? -31.915 -11.955 83.368 1.00 53.38 393 ASP B C 1
ATOM 6372 O O . ASP B 1 384 ? -32.414 -11.298 84.291 1.00 53.54 393 ASP B O 1
ATOM 6377 N N . ARG B 1 385 ? -30.702 -11.713 82.867 1.00 53.08 394 ARG B N 1
ATOM 6378 C CA . ARG B 1 385 ? -29.815 -10.641 83.348 1.00 52.68 394 ARG B CA 1
ATOM 6379 C C . ARG B 1 385 ? -29.298 -10.819 84.790 1.00 51.04 394 ARG B C 1
ATOM 6380 O O . ARG B 1 385 ? -28.801 -9.872 85.410 1.00 50.73 394 ARG B O 1
ATOM 6388 N N . THR B 1 386 ? -29.411 -12.042 85.305 1.00 49.51 395 THR B N 1
ATOM 6389 C CA . THR B 1 386 ? -28.726 -12.444 86.534 1.00 48.69 395 THR B CA 1
ATOM 6390 C C . THR B 1 386 ? -27.278 -12.771 86.163 1.00 45.85 395 THR B C 1
ATOM 6391 O O . THR B 1 386 ? -26.983 -13.016 84.996 1.00 45.23 395 THR B O 1
ATOM 6395 N N . GLU B 1 387 ? -26.387 -12.775 87.152 1.00 43.74 396 GLU B N 1
ATOM 6396 C CA . GLU B 1 387 ? -24.956 -12.987 86.929 1.00 41.78 396 GLU B CA 1
ATOM 6397 C C . GLU B 1 387 ? -24.626 -14.414 86.474 1.00 39.03 396 GLU B C 1
ATOM 6398 O O . GLU B 1 387 ? -24.915 -15.384 87.180 1.00 38.48 396 GLU B O 1
ATOM 6404 N N . LYS B 1 388 ? -24.027 -14.533 85.289 1.00 36.65 397 LYS B N 1
ATOM 6405 C CA . LYS B 1 388 ? -23.569 -15.831 84.786 1.00 32.87 397 LYS B CA 1
ATOM 6406 C C . LYS B 1 388 ? -22.267 -16.211 85.481 1.00 31.31 397 LYS B C 1
ATOM 6407 O O . LYS B 1 388 ? -21.258 -15.509 85.356 1.00 29.19 397 LYS B O 1
ATOM 6413 N N . LYS B 1 389 ? -22.308 -17.316 86.222 1.00 30.26 398 LYS B N 1
ATOM 6414 C CA . LYS B 1 389 ? -21.163 -17.790 87.001 1.00 32.44 398 LYS B CA 1
ATOM 6415 C C . LYS B 1 389 ? -20.709 -19.180 86.554 1.00 31.38 398 LYS B C 1
ATOM 6416 O O . LYS B 1 389 ? -19.671 -19.680 87.001 1.00 29.97 398 LYS B O 1
ATOM 6422 N N . ASP B 1 390 ? -21.490 -19.792 85.665 1.00 30.28 399 ASP B N 1
ATOM 6423 C CA . ASP B 1 390 ? -21.213 -21.134 85.176 1.00 29.55 399 ASP B CA 1
ATOM 6424 C C . ASP B 1 390 ? -20.326 -21.094 83.934 1.00 28.29 399 ASP B C 1
ATOM 6425 O O . ASP B 1 390 ? -20.773 -20.713 82.847 1.00 26.04 399 ASP B O 1
ATOM 6430 N N . PHE B 1 391 ? -19.063 -21.472 84.117 1.00 25.62 400 PHE B N 1
ATOM 6431 C CA . PHE B 1 391 ? -18.100 -21.544 83.026 1.00 23.93 400 PHE B CA 1
ATOM 6432 C C . PHE B 1 391 ? -17.372 -22.874 83.057 1.00 24.52 400 PHE B C 1
ATOM 6433 O O . PHE B 1 391 ? -17.182 -23.461 84.125 1.00 25.59 400 PHE B O 1
ATOM 6441 N N . PHE B 1 392 ? -17.001 -23.361 81.874 1.00 24.16 401 PHE B N 1
ATOM 6442 C CA . PHE B 1 392 ? -16.471 -24.707 81.725 1.00 24.49 401 PHE B CA 1
ATOM 6443 C C . PHE B 1 392 ? -15.341 -24.775 80.716 1.00 25.08 401 PHE B C 1
ATOM 6444 O O . PHE B 1 392 ? -15.291 -23.988 79.775 1.00 26.67 401 PHE B O 1
ATOM 6452 N N . LYS B 1 393 ? -14.430 -25.715 80.931 1.00 25.72 402 LYS B N 1
ATOM 6453 C CA . LYS B 1 393 ? -13.446 -26.075 79.917 1.00 27.17 402 LYS B CA 1
ATOM 6454 C C . LYS B 1 393 ? -13.402 -27.590 79.788 1.00 28.59 402 LYS B C 1
ATOM 6455 O O . LYS B 1 393 ? -13.052 -28.290 80.743 1.00 30.48 402 LYS B O 1
ATOM 6461 N N . ASN B 1 394 ? -13.756 -28.087 78.604 1.00 29.98 403 ASN B N 1
ATOM 6462 C CA . ASN B 1 394 ? -13.745 -29.527 78.325 1.00 31.87 403 ASN B CA 1
ATOM 6463 C C . ASN B 1 394 ? -14.515 -30.340 79.377 1.00 31.58 403 ASN B C 1
ATOM 6464 O O . ASN B 1 394 ? -14.039 -31.374 79.853 1.00 32.20 403 ASN B O 1
ATOM 6469 N N . GLY B 1 395 ? -15.696 -29.847 79.744 1.00 31.70 404 GLY B N 1
ATOM 6470 C CA . GLY B 1 395 ? -16.558 -30.527 80.717 1.00 33.09 404 GLY B CA 1
ATOM 6471 C C . GLY B 1 395 ? -16.337 -30.137 82.170 1.00 31.96 404 GLY B C 1
ATOM 6472 O O . GLY B 1 395 ? -17.230 -30.309 83.005 1.00 32.98 404 GLY B O 1
ATOM 6473 N N . ALA B 1 396 ? -15.152 -29.608 82.471 1.00 31.24 405 ALA B N 1
ATOM 6474 C CA . ALA B 1 396 ? -14.786 -29.243 83.835 1.00 29.25 405 ALA B CA 1
ATOM 6475 C C . ALA B 1 396 ? -15.155 -27.803 84.154 1.00 29.74 405 ALA B C 1
ATOM 6476 O O . ALA B 1 396 ? -14.931 -26.904 83.345 1.00 29.04 405 ALA B O 1
ATOM 6478 N N . ARG B 1 397 ? -15.711 -27.598 85.347 1.00 28.59 406 ARG B N 1
ATOM 6479 C CA . ARG B 1 397 ? -16.061 -26.269 85.846 1.00 28.47 406 ARG B CA 1
ATOM 6480 C C . ARG B 1 397 ? -14.829 -25.369 85.934 1.00 26.98 406 ARG B C 1
ATOM 6481 O O . ARG B 1 397 ? -13.764 -25.796 86.388 1.00 25.89 406 ARG B O 1
ATOM 6489 N N . VAL B 1 398 ? -14.980 -24.130 85.478 1.00 25.88 407 VAL B N 1
ATOM 6490 C CA . VAL B 1 398 ? -13.928 -23.131 85.604 1.00 25.65 407 VAL B CA 1
ATOM 6491 C C . VAL B 1 398 ? -14.320 -22.138 86.697 1.00 25.80 407 VAL B C 1
ATOM 6492 O O . VAL B 1 398 ? -15.300 -21.409 86.565 1.00 28.06 407 VAL B O 1
ATOM 6496 N N . LYS B 1 399 ? -13.541 -22.138 87.774 1.00 26.42 408 LYS B N 1
ATOM 6497 C CA . LYS B 1 399 ? -13.767 -21.290 88.946 1.00 28.28 408 LYS B CA 1
ATOM 6498 C C . LYS B 1 399 ? -13.760 -19.798 88.588 1.00 28.22 408 LYS B C 1
ATOM 6499 O O . LYS B 1 399 ? -14.755 -19.099 88.799 1.00 30.07 408 LYS B O 1
ATOM 6505 N N . TYR B 1 400 ? -12.638 -19.322 88.047 1.00 25.58 409 TYR B N 1
ATOM 6506 C CA . TYR B 1 400 ? -12.493 -17.915 87.685 1.00 24.77 409 TYR B CA 1
ATOM 6507 C C . TYR B 1 400 ? -12.382 -17.761 86.169 1.00 23.20 409 TYR B C 1
ATOM 6508 O O . TYR B 1 400 ? -11.342 -18.061 85.588 1.00 24.30 409 TYR B O 1
ATOM 6517 N N . PRO B 1 401 ? -13.465 -17.307 85.521 1.00 21.67 410 PRO B N 1
ATOM 6518 C CA . PRO B 1 401 ? -13.452 -17.124 84.068 1.00 20.88 410 PRO B CA 1
ATOM 6519 C C . PRO B 1 401 ? -12.587 -15.944 83.618 1.00 19.58 410 PRO B C 1
ATOM 6520 O O . PRO B 1 401 ? -12.257 -15.826 82.438 1.00 17.29 410 PRO B O 1
ATOM 6524 N N . SER B 1 402 ? -12.236 -15.077 84.562 1.00 18.32 411 SER B N 1
ATOM 6525 C CA . SER B 1 402 ? -11.395 -13.922 84.293 1.00 18.22 411 SER B CA 1
ATOM 6526 C C . SER B 1 402 ? -10.654 -13.555 85.572 1.00 19.99 411 SER B C 1
ATOM 6527 O O . SER B 1 402 ? -11.238 -13.599 86.664 1.00 18.38 411 SER B O 1
ATOM 6530 N N . VAL B 1 403 ? -9.378 -13.190 85.432 1.00 19.01 412 VAL B N 1
ATOM 6531 C CA . VAL B 1 403 ? -8.498 -12.944 86.580 1.00 18.61 412 VAL B CA 1
ATOM 6532 C C . VAL B 1 403 ? -7.781 -11.573 86.513 1.00 18.27 412 VAL B C 1
ATOM 6533 O O . VAL B 1 403 ? -6.552 -11.511 86.615 1.00 17.57 412 VAL B O 1
ATOM 6537 N N . PRO B 1 404 ? -8.546 -10.466 86.378 1.00 18.18 413 PRO B N 1
ATOM 6538 C CA . PRO B 1 404 ? -7.924 -9.153 86.127 1.00 18.33 413 PRO B CA 1
ATOM 6539 C C . PRO B 1 404 ? -7.094 -8.589 87.286 1.00 18.92 413 PRO B C 1
ATOM 6540 O O . PRO B 1 404 ? -6.126 -7.866 87.055 1.00 19.01 413 PRO B O 1
ATOM 6544 N N . TRP B 1 405 ? -7.487 -8.921 88.513 1.00 18.75 414 TRP B N 1
ATOM 6545 C CA . TRP B 1 405 ? -6.901 -8.350 89.720 1.00 17.53 414 TRP B CA 1
ATOM 6546 C C . TRP B 1 405 ? -5.758 -9.202 90.228 1.00 16.45 414 TRP B C 1
ATOM 6547 O O . TRP B 1 405 ? -5.102 -8.848 91.201 1.00 19.26 414 TRP B O 1
ATOM 6558 N N . GLY B 1 406 ? -5.534 -10.336 89.575 1.00 19.15 415 GLY B N 1
ATOM 6559 C CA . GLY B 1 406 ? -4.476 -11.250 89.970 1.00 18.89 415 GLY B CA 1
ATOM 6560 C C . GLY B 1 406 ? -5.020 -12.480 90.665 1.00 20.89 415 GLY B C 1
ATOM 6561 O O . GLY B 1 406 ? -6.229 -12.623 90.844 1.00 20.46 415 GLY B O 1
ATOM 6562 N N . THR B 1 407 ? -4.094 -13.347 91.062 1.00 21.45 416 THR B N 1
ATOM 6563 C CA . THR B 1 407 ? -4.347 -14.648 91.680 1.00 23.90 416 THR B CA 1
ATOM 6564 C C . THR B 1 407 ? -4.943 -14.504 93.099 1.00 23.84 416 THR B C 1
ATOM 6565 O O . THR B 1 407 ? -4.777 -13.465 93.725 1.00 19.38 416 THR B O 1
ATOM 6569 N N . GLU B 1 408 ? -5.655 -15.522 93.592 1.00 25.70 417 GLU B N 1
ATOM 6570 C CA . GLU B 1 408 ? -6.501 -15.335 94.797 1.00 28.08 417 GLU B CA 1
ATOM 6571 C C . GLU B 1 408 ? -5.769 -14.892 96.088 1.00 28.18 417 GLU B C 1
ATOM 6572 O O . GLU B 1 408 ? -6.355 -14.185 96.922 1.00 29.00 417 GLU B O 1
ATOM 6578 N N . ASP B 1 409 ? -4.499 -15.270 96.229 1.00 26.90 418 ASP B N 1
ATOM 6579 C CA . ASP B 1 409 ? -3.666 -14.812 97.352 1.00 29.46 418 ASP B CA 1
ATOM 6580 C C . ASP B 1 409 ? -2.890 -13.529 97.043 1.00 28.73 418 ASP B C 1
ATOM 6581 O O . ASP B 1 409 ? -2.187 -12.999 97.911 1.00 27.60 418 ASP B O 1
ATOM 6586 N N . ASN B 1 410 ? -3.005 -13.045 95.807 1.00 25.48 419 ASN B N 1
ATOM 6587 C CA . ASN B 1 410 ? -2.229 -11.891 95.350 1.00 25.44 419 ASN B CA 1
ATOM 6588 C C . ASN B 1 410 ? -3.098 -10.920 94.558 1.00 23.60 419 ASN B C 1
ATOM 6589 O O . ASN B 1 410 ? -2.812 -10.596 93.402 1.00 20.04 419 ASN B O 1
ATOM 6594 N N . LEU B 1 411 ? -4.166 -10.469 95.208 1.00 22.01 420 LEU B N 1
ATOM 6595 C CA . LEU B 1 411 ? -5.160 -9.603 94.609 1.00 21.63 420 LEU B CA 1
ATOM 6596 C C . LEU B 1 411 ? -4.742 -8.143 94.684 1.00 21.18 420 LEU B C 1
ATOM 6597 O O . LEU B 1 411 ? -4.124 -7.720 95.664 1.00 20.20 420 LEU B O 1
ATOM 6602 N N . CYS B 1 412 ? -5.085 -7.380 93.647 1.00 20.02 421 CYS B N 1
ATOM 6603 C CA . CYS B 1 412 ? -4.959 -5.929 93.684 1.00 19.65 421 CYS B CA 1
ATOM 6604 C C . CYS B 1 412 ? -5.709 -5.398 94.901 1.00 18.02 421 CYS B C 1
ATOM 6605 O O . CYS B 1 412 ? -6.917 -5.582 94.996 1.00 19.32 421 CYS B O 1
ATOM 6608 N N . PRO B 1 413 ? -4.994 -4.754 95.844 1.00 18.34 422 PRO B N 1
ATOM 6609 C CA . PRO B 1 413 ? -5.682 -4.208 97.017 1.00 17.70 422 PRO B CA 1
ATOM 6610 C C . PRO B 1 413 ? -6.575 -3.015 96.667 1.00 17.26 422 PRO B C 1
ATOM 6611 O O . PRO B 1 413 ? -7.540 -2.748 97.380 1.00 15.52 422 PRO B O 1
ATOM 6615 N N . GLY B 1 414 ? -6.261 -2.329 95.566 1.00 19.68 423 GLY B N 1
ATOM 6616 C CA . GLY B 1 414 ? -7.056 -1.200 95.080 1.00 18.70 423 GLY B CA 1
ATOM 6617 C C . GLY B 1 414 ? -8.264 -1.503 94.200 1.00 18.71 423 GLY B C 1
ATOM 6618 O O . GLY B 1 414 ? -8.890 -0.577 93.679 1.00 19.24 423 GLY B O 1
ATOM 6619 N N . ARG B 1 415 ? -8.612 -2.783 94.045 1.00 17.67 424 ARG B N 1
ATOM 6620 C CA . ARG B 1 415 ? -9.652 -3.207 93.084 1.00 16.91 424 ARG B CA 1
ATOM 6621 C C . ARG B 1 415 ? -11.036 -2.591 93.288 1.00 17.17 424 ARG B C 1
ATOM 6622 O O . ARG B 1 415 ? -11.695 -2.211 92.318 1.00 17.87 424 ARG B O 1
ATOM 6630 N N . HIS B 1 416 ? -11.480 -2.502 94.538 1.00 18.35 425 HIS B N 1
ATOM 6631 C CA . HIS B 1 416 ? -12.793 -1.925 94.839 1.00 18.14 425 HIS B CA 1
ATOM 6632 C C . HIS B 1 416 ? -12.804 -0.435 94.508 1.00 18.11 425 HIS B C 1
ATOM 6633 O O . HIS B 1 416 ? -13.771 0.075 93.944 1.00 20.02 425 HIS B O 1
ATOM 6640 N N . PHE B 1 417 ? -11.708 0.245 94.842 1.00 18.27 426 PHE B N 1
ATOM 6641 C CA . PHE B 1 417 ? -11.540 1.670 94.571 1.00 20.23 426 PHE B CA 1
ATOM 6642 C C . PHE B 1 417 ? -11.457 1.937 93.065 1.00 21.69 426 PHE B C 1
ATOM 6643 O O . PHE B 1 417 ? -12.056 2.893 92.563 1.00 21.50 426 PHE B O 1
ATOM 6651 N N . ALA B 1 418 ? -10.716 1.082 92.358 1.00 21.41 427 ALA B N 1
ATOM 6652 C CA . ALA B 1 418 ? -10.601 1.145 90.899 1.00 22.60 427 ALA B CA 1
ATOM 6653 C C . ALA B 1 418 ? -11.963 1.063 90.211 1.00 23.77 427 ALA B C 1
ATOM 6654 O O . ALA B 1 418 ? -12.261 1.860 89.322 1.00 24.32 427 ALA B O 1
ATOM 6656 N N . VAL B 1 419 ? -12.775 0.093 90.630 1.00 24.17 428 VAL B N 1
ATOM 6657 C CA . VAL B 1 419 ? -14.134 -0.092 90.111 1.00 25.48 428 VAL B CA 1
ATOM 6658 C C . VAL B 1 419 ? -15.001 1.141 90.389 1.00 25.40 428 VAL B C 1
ATOM 6659 O O . VAL B 1 419 ? -15.718 1.605 89.494 1.00 25.91 428 VAL B O 1
ATOM 6663 N N . HIS B 1 420 ? -14.916 1.673 91.611 1.00 24.93 429 HIS B N 1
ATOM 6664 C CA . HIS B 1 420 ? -15.627 2.907 91.973 1.00 27.28 429 HIS B CA 1
ATOM 6665 C C . HIS B 1 420 ? -15.209 4.058 91.060 1.00 26.98 429 HIS B C 1
ATOM 6666 O O . HIS B 1 420 ? -16.051 4.818 90.585 1.00 27.85 429 HIS B O 1
ATOM 6673 N N . ALA B 1 421 ? -13.901 4.185 90.840 1.00 25.96 430 ALA B N 1
ATOM 6674 C CA . ALA B 1 421 ? -13.340 5.233 89.996 1.00 26.31 430 ALA B CA 1
ATOM 6675 C C . ALA B 1 421 ? -13.807 5.126 88.545 1.00 27.06 430 ALA B C 1
ATOM 6676 O O . ALA B 1 421 ? -14.192 6.127 87.933 1.00 29.56 430 ALA B O 1
ATOM 6678 N N . ILE B 1 422 ? -13.773 3.914 88.002 1.00 27.17 431 ILE B N 1
ATOM 6679 C CA . ILE B 1 422 ? -14.201 3.669 86.627 1.00 26.82 431 ILE B CA 1
ATOM 6680 C C . ILE B 1 422 ? -15.705 3.938 86.485 1.00 28.70 431 ILE B C 1
ATOM 6681 O O . ILE B 1 422 ? -16.120 4.683 85.592 1.00 28.26 431 ILE B O 1
ATOM 6686 N N . LYS B 1 423 ? -16.502 3.357 87.384 1.00 30.35 432 LYS B N 1
ATOM 6687 C CA . LYS B 1 423 ? -17.952 3.590 87.428 1.00 33.11 432 LYS B CA 1
ATOM 6688 C C . LYS B 1 423 ? -18.298 5.076 87.428 1.00 33.03 432 LYS B C 1
ATOM 6689 O O . LYS B 1 423 ? -19.151 5.515 86.650 1.00 32.43 432 LYS B O 1
ATOM 6695 N N . GLU B 1 424 ? -17.611 5.835 88.283 1.00 31.53 433 GLU B N 1
ATOM 6696 C CA . GLU B 1 424 ? -17.884 7.254 88.493 1.00 31.82 433 GLU B CA 1
ATOM 6697 C C . GLU B 1 424 ? -17.620 8.116 87.256 1.00 32.51 433 GLU B C 1
ATOM 6698 O O . GLU B 1 424 ? -18.422 8.993 86.935 1.00 31.83 433 GLU B O 1
ATOM 6704 N N . LEU B 1 425 ? -16.501 7.865 86.576 1.00 32.58 434 LEU B N 1
ATOM 6705 C CA . LEU B 1 425 ? -16.164 8.578 85.343 1.00 32.85 434 LEU B CA 1
ATOM 6706 C C . LEU B 1 425 ? -17.109 8.217 84.197 1.00 32.47 434 LEU B C 1
ATOM 6707 O O . LEU B 1 425 ? -17.608 9.099 83.497 1.00 33.33 434 LEU B O 1
ATOM 6712 N N . VAL B 1 426 ? -17.349 6.922 84.013 1.00 32.56 435 VAL B N 1
ATOM 6713 C CA . VAL B 1 426 ? -18.231 6.442 82.954 1.00 33.35 435 VAL B CA 1
ATOM 6714 C C . VAL B 1 426 ? -19.670 6.960 83.142 1.00 34.62 435 VAL B C 1
ATOM 6715 O O . VAL B 1 426 ? -20.275 7.461 82.193 1.00 33.92 435 VAL B O 1
ATOM 6719 N N . PHE B 1 427 ? -20.195 6.860 84.365 1.00 35.01 436 PHE B N 1
ATOM 6720 C CA . PHE B 1 427 ? -21.525 7.395 84.693 1.00 36.79 436 PHE B CA 1
ATOM 6721 C C . PHE B 1 427 ? -21.641 8.882 84.338 1.00 36.17 436 PHE B C 1
ATOM 6722 O O . PHE B 1 427 ? -22.628 9.306 83.732 1.00 34.97 436 PHE B O 1
ATOM 6730 N N . THR B 1 428 ? -20.623 9.657 84.706 1.00 36.42 437 THR B N 1
ATOM 6731 C CA . THR B 1 428 ? -20.614 11.098 84.457 1.00 37.65 437 THR B CA 1
ATOM 6732 C C . THR B 1 428 ? -20.620 11.451 82.968 1.00 38.27 437 THR B C 1
ATOM 6733 O O . THR B 1 428 ? -21.385 12.314 82.540 1.00 37.98 437 THR B O 1
ATOM 6737 N N . ILE B 1 429 ? -19.769 10.786 82.189 1.00 38.54 438 ILE B N 1
ATOM 6738 C CA . ILE B 1 429 ? -19.687 11.035 80.747 1.00 39.47 438 ILE B CA 1
ATOM 6739 C C . ILE B 1 429 ? -21.024 10.729 80.063 1.00 39.54 438 ILE B C 1
ATOM 6740 O O . ILE B 1 429 ? -21.478 11.496 79.212 1.00 37.61 438 ILE B O 1
ATOM 6745 N N . LEU B 1 430 ? -21.656 9.629 80.468 1.00 39.51 439 LEU B N 1
ATOM 6746 C CA . LEU B 1 430 ? -22.905 9.178 79.861 1.00 41.50 439 LEU B CA 1
ATOM 6747 C C . LEU B 1 430 ? -24.134 10.002 80.259 1.00 43.12 439 LEU B C 1
ATOM 6748 O O . LEU B 1 430 ? -25.108 10.065 79.507 1.00 43.58 439 LEU B O 1
ATOM 6753 N N . THR B 1 431 ? -24.090 10.624 81.434 1.00 44.69 440 THR B N 1
ATOM 6754 C CA . THR B 1 431 ? -25.236 11.376 81.952 1.00 46.89 440 THR B CA 1
ATOM 6755 C C . THR B 1 431 ? -25.094 12.894 81.778 1.00 47.39 440 THR B C 1
ATOM 6756 O O . THR B 1 431 ? -26.075 13.582 81.493 1.00 47.55 440 THR B O 1
ATOM 6760 N N . ARG B 1 432 ? -23.878 13.405 81.939 1.00 47.80 441 ARG B N 1
ATOM 6761 C CA . ARG B 1 432 ? -23.662 14.847 82.005 1.00 49.52 441 ARG B CA 1
ATOM 6762 C C . ARG B 1 432 ? -23.087 15.429 80.712 1.00 49.96 441 ARG B C 1
ATOM 6763 O O . ARG B 1 432 ? -23.145 16.646 80.491 1.00 49.14 441 ARG B O 1
ATOM 6771 N N . PHE B 1 433 ? -22.544 14.556 79.864 1.00 49.41 442 PHE B N 1
ATOM 6772 C CA . PHE B 1 433 ? -21.935 14.970 78.603 1.00 48.76 442 PHE B CA 1
ATOM 6773 C C . PHE B 1 433 ? -22.564 14.269 77.398 1.00 49.05 442 PHE B C 1
ATOM 6774 O O . PHE B 1 433 ? -23.142 13.187 77.522 1.00 48.68 442 PHE B O 1
ATOM 6782 N N . ASP B 1 434 ? -22.468 14.917 76.241 1.00 49.82 443 ASP B N 1
ATOM 6783 C CA . ASP B 1 434 ? -22.671 14.265 74.954 1.00 50.34 443 ASP B CA 1
ATOM 6784 C C . ASP B 1 434 ? -21.289 14.024 74.358 1.00 50.30 443 ASP B C 1
ATOM 6785 O O . ASP B 1 434 ? -20.443 14.924 74.352 1.00 48.96 443 ASP B O 1
ATOM 6790 N N . VAL B 1 435 ? -21.060 12.804 73.878 1.00 50.54 444 VAL B N 1
ATOM 6791 C CA . VAL B 1 435 ? -19.750 12.399 73.362 1.00 51.57 444 VAL B CA 1
ATOM 6792 C C . VAL B 1 435 ? -19.890 11.636 72.040 1.00 52.19 444 VAL B C 1
ATOM 6793 O O . VAL B 1 435 ? -20.699 10.712 71.926 1.00 52.59 444 VAL B O 1
ATOM 6797 N N . GLU B 1 436 ? -19.106 12.038 71.042 1.00 52.93 445 GLU B N 1
ATOM 6798 C CA . GLU B 1 436 ? -19.249 11.498 69.689 1.00 54.39 445 GLU B CA 1
ATOM 67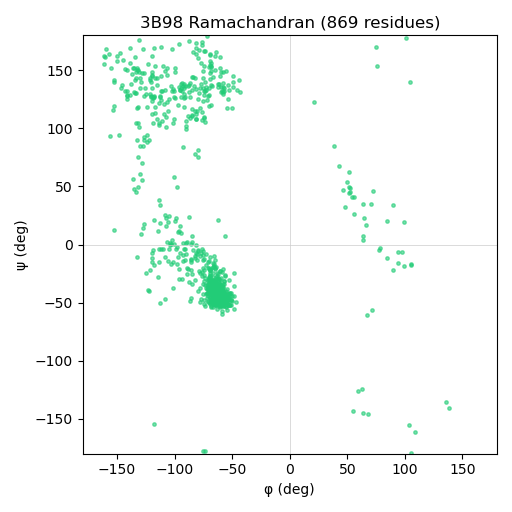99 C C . GLU B 1 436 ? -17.919 11.108 69.059 1.00 54.48 445 GLU B C 1
ATOM 6800 O O . GLU B 1 436 ? -16.910 11.784 69.251 1.00 54.81 445 GLU B O 1
ATOM 6806 N N . LEU B 1 437 ? -17.937 10.019 68.297 1.00 55.75 446 LEU B N 1
ATOM 6807 C CA . LEU B 1 437 ? -16.785 9.603 67.504 1.00 56.51 446 LEU B CA 1
ATOM 6808 C C . LEU B 1 437 ? -16.579 10.553 66.326 1.00 57.36 446 LEU B C 1
ATOM 6809 O O . LEU B 1 437 ? -17.515 10.813 65.565 1.00 57.02 446 LEU B O 1
ATOM 6814 N N . CYS B 1 438 ? -15.356 11.063 66.181 1.00 58.35 447 CYS B N 1
ATOM 6815 C CA . CYS B 1 438 ? -14.994 11.931 65.054 1.00 59.80 447 CYS B CA 1
ATOM 6816 C C . CYS B 1 438 ? -15.161 11.219 63.710 1.00 61.53 447 CYS B C 1
ATOM 6817 O O . CYS B 1 438 ? -15.301 11.865 62.667 1.00 62.17 447 CYS B O 1
ATOM 6820 N N . ASP B 1 439 ? -15.133 9.888 63.750 1.00 62.75 448 ASP B N 1
ATOM 6821 C CA . ASP B 1 439 ? -15.475 9.055 62.604 1.00 63.82 448 ASP B CA 1
ATOM 6822 C C . ASP B 1 439 ? -16.589 8.105 63.014 1.00 63.89 448 ASP B C 1
ATOM 6823 O O . ASP B 1 439 ? -16.416 7.291 63.923 1.00 63.86 448 ASP B O 1
ATOM 6828 N N . LYS B 1 440 ? -17.734 8.221 62.347 1.00 63.86 449 LYS B N 1
ATOM 6829 C CA . LYS B 1 440 ? -18.900 7.384 62.638 1.00 63.55 449 LYS B CA 1
ATOM 6830 C C . LYS B 1 440 ? -18.582 5.895 62.514 1.00 61.66 449 LYS B C 1
ATOM 6831 O O . LYS B 1 440 ? -19.126 5.074 63.255 1.00 60.78 449 LYS B O 1
ATOM 6837 N N . ASN B 1 441 ? -17.692 5.565 61.580 1.00 60.19 450 ASN B N 1
ATOM 6838 C CA . ASN B 1 441 ? -17.296 4.182 61.316 1.00 59.19 450 ASN B CA 1
ATOM 6839 C C . ASN B 1 441 ? -16.005 3.763 62.028 1.00 57.57 450 ASN B C 1
ATOM 6840 O O . ASN B 1 441 ? -15.442 2.705 61.732 1.00 57.57 450 ASN B O 1
ATOM 6845 N N . ALA B 1 442 ? -15.544 4.589 62.966 1.00 54.72 451 ALA B N 1
ATOM 6846 C CA . ALA B 1 442 ? -14.340 4.282 63.734 1.00 52.55 451 ALA B CA 1
ATOM 6847 C C . ALA B 1 442 ? -14.495 2.988 64.529 1.00 51.00 451 ALA B C 1
ATOM 6848 O O . ALA B 1 442 ? -15.581 2.660 65.011 1.00 50.00 451 ALA B O 1
ATOM 6850 N N . THR B 1 443 ? -13.393 2.256 64.636 1.00 49.66 452 THR B N 1
ATOM 6851 C CA . THR B 1 443 ? -13.335 1.016 65.395 1.00 47.68 452 THR B CA 1
ATOM 6852 C C . THR B 1 443 ? -12.336 1.199 66.535 1.00 45.80 452 THR B C 1
ATOM 6853 O O . THR B 1 443 ? -11.420 2.024 66.434 1.00 44.68 452 THR B O 1
ATOM 6857 N N . VAL B 1 444 ? -12.522 0.451 67.622 1.00 45.73 453 VAL B N 1
ATOM 6858 C CA . VAL B 1 444 ? -11.599 0.507 68.762 1.00 44.25 453 VAL B CA 1
ATOM 6859 C C . VAL B 1 444 ? -10.148 0.287 68.318 1.00 42.26 453 VAL B C 1
ATOM 6860 O O . VAL B 1 444 ? -9.868 -0.634 67.549 1.00 42.09 453 VAL B O 1
ATOM 6864 N N . PRO B 1 445 ? -9.224 1.144 68.791 1.00 40.96 454 PRO B N 1
ATOM 6865 C CA . PRO B 1 445 ? -7.822 1.037 68.391 1.00 40.20 454 PRO B CA 1
ATOM 6866 C C . PRO B 1 445 ? -7.223 -0.316 68.757 1.00 40.47 454 PRO B C 1
ATOM 6867 O O . PRO B 1 445 ? -7.635 -0.925 69.747 1.00 39.14 454 PRO B O 1
ATOM 6871 N N . LEU B 1 446 ? -6.276 -0.787 67.947 1.00 40.96 455 LEU B N 1
ATOM 6872 C CA . LEU B 1 446 ? -5.535 -2.002 68.269 1.00 40.11 455 LEU B CA 1
ATOM 6873 C C . LEU B 1 446 ? -4.626 -1.724 69.452 1.00 38.39 455 LEU B C 1
ATOM 6874 O O . LEU B 1 446 ? -4.227 -0.581 69.689 1.00 38.55 455 LEU B O 1
ATOM 6879 N N . VAL B 1 447 ? -4.300 -2.779 70.189 1.00 37.60 456 VAL B N 1
ATOM 6880 C CA . VAL B 1 447 ? -3.434 -2.671 71.355 1.00 37.40 456 VAL B CA 1
ATOM 6881 C C . VAL B 1 447 ? -1.975 -2.489 70.932 1.00 37.15 456 VAL B C 1
ATOM 6882 O O . VAL B 1 447 ? -1.542 -3.047 69.922 1.00 37.43 456 VAL B O 1
ATOM 6886 N N . ASP B 1 448 ? -1.238 -1.681 71.692 1.00 37.20 457 ASP B N 1
ATOM 6887 C CA . ASP B 1 448 ? 0.214 -1.630 71.578 1.00 37.91 457 ASP B CA 1
ATOM 6888 C C . ASP B 1 448 ? 0.756 -2.901 72.245 1.00 36.90 457 ASP B C 1
ATOM 6889 O O . ASP B 1 448 ? 0.683 -3.028 73.468 1.00 35.15 457 ASP B O 1
ATOM 6894 N N . PRO B 1 449 ? 1.304 -3.842 71.441 1.00 36.21 458 PRO B N 1
ATOM 6895 C CA . PRO B 1 449 ? 1.683 -5.162 71.959 1.00 35.78 458 PRO B CA 1
ATOM 6896 C C . PRO B 1 449 ? 2.815 -5.117 72.982 1.00 35.88 458 PRO B C 1
ATOM 6897 O O . PRO B 1 449 ? 3.059 -6.113 73.669 1.00 36.03 458 PRO B O 1
ATOM 6901 N N . SER B 1 450 ? 3.487 -3.968 73.076 1.00 36.15 459 SER B N 1
ATOM 6902 C CA . SER B 1 450 ? 4.499 -3.708 74.107 1.00 36.62 459 SER B CA 1
ATOM 6903 C C . SER B 1 450 ? 3.937 -3.745 75.531 1.00 35.64 459 SER B C 1
ATOM 6904 O O . SER B 1 450 ? 4.672 -4.017 76.478 1.00 37.75 459 SER B O 1
ATOM 6907 N N . ARG B 1 451 ? 2.640 -3.477 75.670 1.00 34.93 460 ARG B N 1
ATOM 6908 C CA . ARG B 1 451 ? 1.997 -3.338 76.981 1.00 35.73 460 ARG B CA 1
ATOM 6909 C C . ARG B 1 451 ? 1.600 -4.657 77.654 1.00 33.70 460 ARG B C 1
ATOM 6910 O O . ARG B 1 451 ? 1.241 -4.657 78.836 1.00 32.65 460 ARG B O 1
ATOM 6918 N N . TYR B 1 452 ? 1.644 -5.767 76.914 1.00 30.89 461 TYR B N 1
ATOM 6919 C CA . TYR B 1 452 ? 1.336 -7.082 77.497 1.00 28.65 461 TYR B CA 1
ATOM 6920 C C . TYR B 1 452 ? 2.264 -7.371 78.666 1.00 25.81 461 TYR B C 1
ATOM 6921 O O . TYR B 1 452 ? 3.478 -7.198 78.550 1.00 25.17 461 TYR B O 1
ATOM 6930 N N . GLY B 1 453 ? 1.693 -7.794 79.792 1.00 23.34 462 GLY B N 1
ATOM 6931 C CA . GLY B 1 453 ? 2.485 -8.164 80.966 1.00 22.41 462 GLY B CA 1
ATOM 6932 C C . GLY B 1 453 ? 2.484 -7.179 82.124 1.00 22.57 462 GLY B C 1
ATOM 6933 O O . GLY B 1 453 ? 2.833 -7.543 83.248 1.00 22.69 462 GLY B O 1
ATOM 6934 N N . PHE B 1 454 ? 2.081 -5.937 81.865 1.00 22.39 463 PHE B N 1
ATOM 6935 C CA . PHE B 1 454 ? 2.235 -4.866 82.853 1.00 23.55 463 PHE B CA 1
ATOM 6936 C C . PHE B 1 454 ? 0.937 -4.315 83.451 1.00 23.86 463 PHE B C 1
ATOM 6937 O O . PHE B 1 454 ? 0.980 -3.479 84.352 1.00 25.75 463 PHE B O 1
ATOM 6945 N N . GLY B 1 455 ? -0.206 -4.795 82.972 1.00 22.97 464 GLY B N 1
ATOM 6946 C CA . GLY B 1 455 ? -1.501 -4.347 83.491 1.00 21.09 464 GLY B CA 1
ATOM 6947 C C . GLY B 1 455 ? -2.510 -4.141 82.381 1.00 19.63 464 GLY B C 1
ATOM 6948 O O . GLY B 1 455 ? -2.562 -4.922 81.434 1.00 18.28 464 GLY B O 1
ATOM 6949 N N . ILE B 1 456 ? -3.315 -3.087 82.489 1.00 20.73 465 ILE B N 1
ATOM 6950 C CA . ILE B 1 456 ? -4.292 -2.805 81.442 1.00 21.59 465 ILE B CA 1
ATOM 6951 C C . ILE B 1 456 ? -3.585 -2.343 80.181 1.00 22.41 465 ILE B C 1
ATOM 6952 O O . ILE B 1 456 ? -2.745 -1.446 80.217 1.00 23.43 465 ILE B O 1
ATOM 6957 N N . LEU B 1 457 ? -3.932 -2.991 79.074 1.00 23.30 466 LEU B N 1
ATOM 6958 C CA . LEU B 1 457 ? -3.383 -2.675 77.772 1.00 26.15 466 LEU B CA 1
ATOM 6959 C C . LEU B 1 457 ? -3.697 -1.237 77.375 1.00 28.08 466 LEU B C 1
ATOM 6960 O O . LEU B 1 457 ? -4.697 -0.660 77.816 1.00 25.95 466 LEU B O 1
ATOM 6965 N N . GLN B 1 458 ? -2.819 -0.661 76.560 1.00 28.49 467 GLN B N 1
ATOM 6966 C CA . GLN B 1 458 ? -3.004 0.691 76.064 1.00 29.64 467 GLN B CA 1
ATOM 6967 C C . GLN B 1 458 ? -3.035 0.679 74.534 1.00 30.65 467 GLN B C 1
ATOM 6968 O O . GLN B 1 458 ? -2.323 -0.110 73.906 1.00 30.24 467 GLN B O 1
ATOM 6974 N N . PRO B 1 459 ? -3.880 1.539 73.931 1.00 32.18 468 PRO B N 1
ATOM 6975 C CA . PRO B 1 459 ? -4.055 1.569 72.482 1.00 33.34 468 PRO B CA 1
ATOM 6976 C C . PRO B 1 459 ? -2.805 2.087 71.778 1.00 35.10 468 PRO B C 1
ATOM 6977 O O . PRO B 1 459 ? -2.059 2.889 72.354 1.00 36.32 468 PRO B O 1
ATOM 6981 N N . ALA B 1 460 ? -2.570 1.614 70.556 1.00 37.41 469 ALA B N 1
ATOM 6982 C CA . ALA B 1 460 ? -1.425 2.064 69.762 1.00 39.99 469 ALA B CA 1
ATOM 6983 C C . ALA B 1 460 ? -1.585 3.541 69.406 1.00 41.07 469 ALA B C 1
ATOM 6984 O O . ALA B 1 460 ? -0.683 4.350 69.641 1.00 42.86 469 ALA B O 1
ATOM 6986 N N . GLY B 1 461 ? -2.744 3.880 68.851 1.00 41.18 470 GLY B N 1
ATOM 6987 C CA . GLY B 1 461 ? -3.136 5.269 68.638 1.00 41.88 470 GLY B CA 1
ATOM 6988 C C . GLY B 1 461 ? -4.416 5.548 69.399 1.00 41.63 470 GLY B C 1
ATOM 6989 O O . GLY B 1 461 ? -5.126 4.619 69.788 1.00 41.48 470 GLY B O 1
ATOM 6990 N N . ASP B 1 462 ? -4.717 6.824 69.616 1.00 40.05 471 ASP B N 1
ATOM 6991 C CA . ASP B 1 462 ? -5.922 7.199 70.350 1.00 38.08 471 ASP B CA 1
ATOM 6992 C C . ASP B 1 462 ? -7.178 7.107 69.479 1.00 38.20 471 ASP B C 1
ATOM 6993 O O . ASP B 1 462 ? -7.091 6.961 68.260 1.00 37.64 471 ASP B O 1
ATOM 6998 N N . LEU B 1 463 ? -8.341 7.175 70.122 1.00 38.81 472 LEU B N 1
ATOM 6999 C CA . LEU B 1 463 ? -9.623 7.221 69.428 1.00 40.49 472 LEU B CA 1
ATOM 7000 C C . LEU B 1 463 ? -10.191 8.637 69.541 1.00 41.33 472 LEU B C 1
ATOM 7001 O O . LEU B 1 463 ? -10.588 9.077 70.625 1.00 40.10 472 LEU B O 1
ATOM 7006 N N . GLU B 1 464 ? -10.214 9.350 68.416 1.00 43.00 473 GLU B N 1
ATOM 7007 C CA . GLU B 1 464 ? -10.576 10.768 68.418 1.00 43.99 473 GLU B CA 1
ATOM 7008 C C . GLU B 1 464 ? -12.074 10.966 68.618 1.00 43.16 473 GLU B C 1
ATOM 7009 O O . GLU B 1 464 ? -12.897 10.361 67.926 1.00 41.59 473 GLU B O 1
ATOM 7015 N N . ILE B 1 465 ? -12.410 11.812 69.587 1.00 43.20 474 ILE B N 1
ATOM 7016 C CA . ILE B 1 465 ? -13.801 12.087 69.938 1.00 43.69 474 ILE B CA 1
ATOM 7017 C C . ILE B 1 465 ? -14.068 13.586 70.102 1.00 44.02 474 ILE B C 1
ATOM 7018 O O . ILE B 1 465 ? -13.139 14.381 70.263 1.00 44.55 474 ILE B O 1
ATOM 7023 N N . ARG B 1 466 ? -15.344 13.959 70.040 1.00 44.53 475 ARG B N 1
ATOM 7024 C CA . ARG B 1 466 ? -15.780 15.310 70.375 1.00 45.80 475 ARG B CA 1
ATOM 7025 C C . ARG B 1 466 ? -16.773 15.240 71.536 1.00 44.64 475 ARG B C 1
ATOM 7026 O O . ARG B 1 466 ? -17.537 14.278 71.645 1.00 43.94 475 ARG B O 1
ATOM 7034 N N . TYR B 1 467 ? -16.748 16.242 72.411 1.00 45.04 476 TYR B N 1
ATOM 7035 C CA . TYR B 1 467 ? -17.650 16.254 73.564 1.00 46.13 476 TYR B CA 1
ATOM 7036 C C . TYR B 1 467 ? -18.187 17.632 73.949 1.00 47.22 476 TYR B C 1
ATOM 7037 O O . TYR B 1 467 ? -17.533 18.651 73.734 1.00 47.15 476 TYR B O 1
ATOM 7046 N N . ARG B 1 468 ? -19.387 17.636 74.524 1.00 49.73 477 ARG B N 1
ATOM 7047 C CA . ARG B 1 468 ? -20.058 18.851 74.990 1.00 53.00 477 ARG B CA 1
ATOM 7048 C C . ARG B 1 468 ? -20.956 18.496 76.171 1.00 54.72 477 ARG B C 1
ATOM 7049 O O . ARG B 1 468 ? -21.346 17.336 76.323 1.00 54.52 477 ARG B O 1
ATOM 7057 N N . ILE B 1 469 ? -21.286 19.489 76.999 1.00 56.78 478 ILE B N 1
ATOM 7058 C CA . ILE B 1 469 ? -22.211 19.276 78.123 1.00 58.49 478 ILE B CA 1
ATOM 7059 C C . ILE B 1 469 ? -23.642 19.029 77.640 1.00 59.34 478 ILE B C 1
ATOM 7060 O O . ILE B 1 469 ? -24.060 19.561 76.609 1.00 59.84 478 ILE B O 1
ATOM 7065 N N . ARG B 1 470 ? -24.377 18.210 78.389 1.00 60.57 479 ARG B N 1
ATOM 7066 C CA . ARG B 1 470 ? -25.747 17.851 78.037 1.00 61.24 479 ARG B CA 1
ATOM 7067 C C . ARG B 1 470 ? -26.724 18.938 78.478 1.00 61.51 479 ARG B C 1
ATOM 7068 O O . ARG B 1 470 ? -27.388 19.563 77.652 1.00 61.44 479 ARG B O 1
#

Organism: Danio rerio (NCBI:txid7955)

Secondary structure (DSSP, 8-state):
--PPTTPPPEE--SSTTTBTHHHHHH-HHHHHHHHHHHH-SEEEEEETTEEEEEE--TTTHHHHHT-TTTEESHHHHHHHHHHTT----TT--HHHHHHHHHHHTSHHHHHHHHHHHHHHHHHHSSTTTTT-SS-S-EEEEHHHHHHHHHHHHHHHHHH--TTS-HHHHHHHHHHHHHHHHHHHHHHTT---HHHHHHHHHHHHHHHHHHS-TTS-----TTSHHHHHHHHHHHTT--HHHHHHHHHHHHHHHHSSHHHHHHHHHHHHHT-HHHHHHHHHHH---HHHHHHHHHHHHHHEEEPEEEEE-S-EEEE-TTS-EEEEPTT-EEEE-TIIIIIT-TTTSSSTTS--TTTTB-TTSPBP---BSSS-B-S-S--TT-STTS--TTHHHHHHHHHHHHHHHHHHEEEEESSTT--PPPB-GGGTBEEE--BSS--EEEEEE-/----TTPPPEE--SSTTTBTHHHHHH-HHHHHHHHHHHH-SEEEEEETTEEEEEE--GGGHHHHHT-TTTEESHHHHHHHHHHTT----TT--HHHHHHHHHHHTSHHHHHHHHHHHHHHHHHHSSTTTTT---EEEEHHHHHHHHHHHHHHHHHT---HHHHHHHHHHHHHHHHHHHHHTT---HHHHHHHHHHHHHHHHH--HHHHHHHHHHHHT--HHHHHHHHHHHHHHHHSSHHHHHHHHHHHHHH-HHHHHHHHHHH---HHHHHHHHHHHHHHB-BPEEEEE-S-EEEE-TTS-EEEEPTT-EEEE-TIIIIIT-TTTSSSTTS--TTTTB-TTSSBP---EETTEE-S-S--TT--TTS--TTHHHHHHHHHHHHHHHHHHEEEEESSTT--PPPB-GGGTBSSB--BSS--EEEEEE-

B-factor: mean 28.42, std 12.34, range [8.76, 75.34]

Sequence (873 aa):
RTRRRNEPPLDKGMIPWLGHALEFGKDAAKFLTRMKEKHGDIFTVRAAGLYITVLLDSNCYDAVLSDVASLDQTSYAQVLMKRIFNMILPSHNPESEKKRAEMHFQGASLTQLSNSMQNNLRLLMTPSEMGLKTSEWKKDGLFNLCYSLLFKTGYLTVFGAENNNSAALTQIYEEFRRFDKLLPKLARTTVNKEEKQIASAAREKLWKWLTPSGLDRKPREQSWLGSYVKQLQDEGIDAEMQRRAMLLQLWVTQGNAGPAAFWVMGYLLTHPEALRAVREEIQNTPVFDSVLWETLRLTAAALITRDVTQDKKICLSNGQEYHLRRGDRLCVFPFISPQMDPQIHQQPEMFQFDRFLNADRTEKKDFFKNGARVKYPSVPWGTEDNLCPGRHFAVHAIKELVFTILTRFDVELCDKNATVPLVDPSRYGFGILQPAGDLEIRYRIRRTRRRNEPPLDKGMIPWLGHALEFGKDAAKFLTRMKEKHGDIFTVRAAGLYITVLLDSNCYDAVLSDVASLDQTSYAQVLMKRIFNMILPSHNPESEKKRAEMHFQGASLTQLSNSMQNNLRLLMTPSEMGLKWKKDGLFNLCYSLLFKTGYLTVFGASAALTQIYEEFRRFDKLLPKLARTTVNKEEKQIASAAREKLWKWLSWLGSYVKQLQDEGIDAEMQRRAMLLQLWVTQGNAGPAAFWVMGYLLTHPEALRAVREEIQNTPVFDSVLWETLRLTAAALITRDVTQDKKICLSNGQEYHLRRGDRLCVFPFISPQMDPQIHQQPEMFQFDRFLNADRTEKKDFFKNGARVKYPSVPWGTEDNLCPGRHFAVHAIKELVFTILTRFDVELCDKNATVPLVDPSRYGFGILQPAGDLEIRYRIR

Foldseek 3Di:
DDDDPQAFAEQEADDPQQGCLVVCLQFVLVVVVVVCVVGNQWYWYHHNNFIEIEGFQQVCFQVVVVPCVFWPQPPLVQLLCCQQLVADQPPDDDVVLVVLLLVCCDDPNVVQLLVQLLVQLVVCCPCVNVVNPPHFKDKDFLLCVLLLSQLLSQCCRQLVPPVADSVRSVVLSVLLCLSLVCSLCSSSVNDDPVSVVSNVVSSVVQLPSSDVVVDDDDQPCVGSLSVVLVSSVVSVNDPSSSSSVSSVVSCLRRVALSQLLSQLVQQLQQPVVLVVLQLVQLCVPLLVVLSSQLSLLQFWFAKRKIQRQAKDWDARPVGRIHIDHHRHMYIYTCNNPPSQDCQWQPPSNDRDSCSQADPVSDGRQATDGPHHGDRPSGARQHHDVRGPSNVVVSVSSSCSVVSCCSPFKDKHFPPSNDHAADWSSSCRNPTGTHHPDGGMMMMGTD/DDDDPQAFAEQQAPDPQQWCAVVCQQFVLVVVVVVCVVGNQWYWTHHNNAIEIEGFQQVFFQVVVVPCVFWPQVPLVQLLCCQQLVADQPQDDPVVLVVLLLVCCDDPNVVQLLVQLLVLLVVCPDCVNVPHVFDKDFLLCVLLLSLLLSQCCSQFVARVLSVVLSVLLCQSLVCSLCSSSVVDDPVSVVSNVVSSVVNLVRGPSLVVVLVSSVVSPHDPSNNSSVRSVVSCLRRVALSQLLSQLVQQLQQPPVLVVQQVVQVCVGLLVVLSSQLSLLQFWFAKRKTARQAWDWGAHPVGRIHIDHHGHMYIYTCNNPPSQPCQWPPPSNDRDSCSQADPVSHGNQFTDGPNHTDRDSGARQHHPVRGPSNVVVSVSSSCSVNVCCSPFKDKHFPDSNDHRADFSSSCHNPTGTHGPDTGMMTMDTD

Nearest PDB structures (foldseek):
  3b98-assembly2_B  TM=1.002E+00  e=5.162E-76  Danio rerio
  3b98-assembly1_A  TM=9.961E-01  e=8.893E-70  Danio rerio
  3b99-assembly2_B  TM=9.938E-01  e=1.179E-67  Danio rerio
  3b6h-assembly2_B  TM=9.651E-01  e=1.044E-45  Homo sapiens
  3b6h-assembly1_A  TM=9.640E-01  e=1.563E-45  Homo sapiens

Radius of gyration: 31.77 Å; Cα contacts (8 Å, |Δi|>4): 1376; chains: 2; bounding box: 70×63×99 Å

Solvent-accessible surface area: 41188 Å² total; per-residue (Å²): 83,107,112,137,205,61,10,4,40,40,11,72,19,188,97,105,160,78,8,13,29,108,76,21,14,127,23,0,9,151,3,0,67,101,0,42,161,118,51,30,37,3,0,3,0,34,8,37,32,75,31,13,2,0,0,0,10,20,71,11,5,28,72,7,6,61,39,123,75,6,2,36,74,58,53,43,38,76,45,40,35,97,101,4,6,69,0,100,15,80,104,38,77,48,115,43,34,104,106,53,10,86,106,38,8,78,37,91,47,21,81,123,30,12,72,36,2,65,69,23,1,144,120,8,2,52,58,59,55,7,33,16,159,131,58,107,35,72,141,28,8,0,9,55,12,0,0,19,9,6,2,18,0,7,3,21,15,16,17,22,5,130,70,21,83,52,41,23,8,39,18,4,7,77,5,0,32,98,0,0,118,19,0,2,61,14,2,64,99,69,25,86,160,109,38,125,85,37,0,46,38,0,25,93,55,0,10,118,42,11,40,52,85,79,105,153,115,170,79,156,66,158,24,23,18,13,17,2,33,78,23,0,85,98,43,65,12,94,73,60,28,30,63,46,0,10,0,25,10,0,43,83,36,8,6,63,16,1,0,1,0,0,2,0,0,0,20,0,24,25,57,94,93,1,26,136,3,2,65,100,46,60,171,178,50,50,4,13,62,4,0,7,76,0,0,3,0,14,1,7,0,50,44,24,15,9,29,4,59,82,101,34,143,9,74,14,85,119,52,94,67,25,44,3,36,171,62,8,40,1,6,0,0,4,12,11,1,0,1,31,1,87,99,18,2,126,105,19,144,106,14,51,29,69,17,12,19,52,110,118,98,74,112,68,130,63,9,105,36,122,77,51,129,3,145,89,20,5,17,20,49,18,4,64,98,63,65,46,52,17,61,74,19,19,33,69,6,2,56,38,0,3,103,14,6,1,56,91,3,35,15,71,26,58,99,178,126,28,109,33,25,149,39,53,51,28,11,28,11,30,7,13,1,11,12,65,44,45,8,92,0,82,7,76,90,164,76,108,124,137,204,60,9,4,39,41,12,74,22,195,100,103,154,68,9,17,26,114,71,21,20,130,20,0,10,140,0,0,67,104,0,41,146,116,56,29,39,3,0,2,0,39,10,42,33,81,37,13,2,0,1,0,10,24,91,10,5,24,78,7,3,61,38,119,77,9,2,33,71,55,48,41,44,81,46,41,24,127,96,3,4,62,1,103,7,84,103,32,74,38,132,43,43,107,119,65,13,81,97,46,8,66,50,89,47,21,81,132,17,7,73,38,1,54,76,26,1,140,126,14,6,54,40,84,77,12,48,25,224,106,81,151,32,6,0,9,56,11,0,0,16,9,6,1,20,0,6,8,40,16,16,38,56,91,88,77,57,20,53,94,8,10,90,6,0,35,95,0,0,112,17,0,2,45,12,2,73,97,93,34,83,150,116,43,116,102,77,0,46,51,0,10,87,95,0,9,172,77,46,122,19,17,40,39,3,34,113,21,0,96,104,44,64,12,79,77,68,25,25,79,48,0,19,0,35,12,0,46,83,35,7,7,61,17,1,0,1,0,0,2,0,0,0,23,1,31,33,60,92,88,2,36,134,1,2,53,98,49,66,165,184,49,56,3,15,65,3,0,5,76,0,0,2,0,15,1,7,0,50,42,23,14,8,36,2,65,90,100,35,137,10,73,17,79,117,56,97,64,28,38,2,33,162,59,8,41,0,6,0,0,4,12,9,1,0,1,44,0,86,98,20,3,100,16,10,69,46,13,48,30,70,17,10,17,58,119,110,102,80,108,74,144,74,7,87,38,121,73,62,156,12,153,88,19,5,22,21,46,18,2,78,102,56,69,45,49,16,62,74,17,18,32,71,6,3,60,42,0,2,109,20,4,6,63,96,2,34,20,78,28,51,91,198,140,25,82,30,22,81,39,40,53,27,11,26,10,30,7,17,2,10,14,66,24,49,10,90,0,82,8,104,74,149

GO terms:
  GO:0001516 prostaglandin biosynthetic process (P, IDA)
  GO:0008116 prostaglandin-I synthase activity (F, IDA)
  GO:0020037 heme binding (F, IDA)

InterPro domains:
  IPR001128 Cytochrome P450 [PF00067] (33-466)
  IPR002403 Cytochrome P450, E-class, group IV [PR00465] (29-46)
  IPR002403 Cytochrome P450, E-class, group IV [PR00465] (51-74)
  IPR002403 Cytochrome P450, E-class, group IV [PR00465] (264-290)
  IPR002403 Cytochrome P450, E-class, group IV [PR00465] (318-334)
  IPR002403 Cytochrome P450, E-class, group IV [PR00465] (355-369)
  IPR002403 Cytochrome P450, E-class, group IV [PR00465] (372-390)
  IPR002403 Cytochrome P450, E-class, group IV [PR00465] (405-421)
  IPR002403 Cytochrome P450, E-class, group IV [PR00465] (421-439)
  IPR024204 Cytochrome P450, cholesterol 7-alpha-monooxygenase-type [PIRSF000047] (4-479)
  IPR036396 Cytochrome P450 superfamily [G3DSA:1.10.630.10] (12-479)
  IPR036396 Cytochrome P450 superfamily [SSF48264] (24-479)

CATH classification: 1.10.630.10